Protein AF-A0A0V1N074-F1 (afdb_monomer_lite)

Radius of gyration: 39.68 Å; chains: 1; bounding box: 100×102×137 Å

InterPro domains:
  IPR000182 GNAT domain [PF13302] (579-728)
  IPR000182 GNAT domain [PS51186] (598-787)
  IPR001433 Oxidoreductase FAD/NAD(P)-binding [PF00175] (403-513)
  IPR001709 Flavoprotein pyridine nucleotide cytochrome reductase [PR00371] (205-215)
  IPR001709 Flavoprotein pyridine nucleotide cytochrome reductase [PR00371] (328-335)
  IPR001709 Flavoprotein pyridine nucleotide cytochrome reductase [PR00371] (362-371)
  IPR001709 Flavoprotein pyridine nucleotide cytochrome reductase [PR00371] (402-421)
  IPR001709 Flavoprotein pyridine nucleotide cytochrome reductase [PR00371] (431-440)
  IPR001709 Flavoprotein pyridine nucleotide cytochrome reductase [PR00371] (444-455)
  IPR001709 Flavoprotein pyridine nucleotide cytochrome reductase [PR00371] (475-491)
  IPR001709 Flavoprotein pyridine nucleotide cytochrome reductase [PR00371] (498-506)
  IPR003097 Sulfite reductase [NADPH] flavoprotein alpha-component-like, FAD-binding [PF00667] (204-367)
  IPR008254 Flavodoxin/nitric oxide synthase [PF00258] (118-158)
  IPR009581 FAM20, C-terminal [PF06702] (984-1200)
  IPR016181 Acyl-CoA N-acyltransferase [SSF55729] (575-729)
  IPR017927 FAD-binding domain, ferredoxin reductase-type [PS51384] (132-394)
  IPR017938 Riboflavin synthase-like beta-barrel [SSF63380] (202-391)
  IPR023173 NADPH-cytochrome p450 reductase, FAD-binding, alpha-helical domain superfamily [G3DSA:1.20.990.10] (215-326)
  IPR029039 Flavoprotein-like superfamily [G3DSA:3.40.50.360] (60-117)
  IPR029039 Flavoprotein-like superfamily [G3DSA:3.40.50.360] (118-186)

Secondary structure (DSSP, 8-state):
------------S--HHHHHHHHHHHHHHHHHHHHHHHHTTS----------PPPP-------TT-HHHHHHHTT--EEEE---SSSHHHHHHHHHHHHHGGGT--EEEE-TTTSS-----B-TTSTTTTHHHHHHHHHHHHTT---SS-----BTTSS--------------S--EEE-SS--SSS---S-GGGHHHHHSPPPP-TT-EEEEPPPPPHHHHHHHHHHHT--TT--EEETTB--GGGTB--SSPPPHHHHHHHGGGBSSHHHHHHHHTTTSSSHHHHHHHIIIIIITT--HHHHHHHSTTB---HHHHHHTSPBPPPEEEEB-S-TTT-TT---B-----EEE-TTSPEEE-HHHHHHHH----TTSPPPP--EEEEP-S----SSTTS-EEEE--GGGGHHHHHHHHHHHHHHHTT-----EEEEEEES-TTTS-TTHHHHHHHHHTTSSSEEEEEESSSSSS---HHHHHHTTHHHHHHHHHTT-EEEEEEETTTHHHHHHHHHHHHHHHHHT--HHHHHHHHHHHHHTT-EEEEEE--S---SSSTTHHHHGGGGGT-EEE-SSEEEE---GGGHHHHHHHTT-HHHHHHHT-----HHHHHHHHHHHHH-SSEEEEEEEEHHHHHHTTS-HHHHEEEEEEEEEEPPPTTS----EEEEEEE---GGGTTSSHHHHHHHHHHHHHHHHH---EEEEEEETT-HHHHHHHHTTT-EEEEEETTTTEEEEEEE--HHHHHHHHHHHT-EEE----------------STTSSS------S---HHHHHHHHH-S---HHHHHHHHGGGGGS-HHHHTSS-S-S---BHHHHHHHHT-------SHHHHHHTT-BSS-S-S-HHHHHHHHHHHHHSPEEEEEE-SSSSS--EEEEETTS-EEEEEE-SS-TTPPPPTTS-GGGSPP-HHHHHHHHHHHHHTT---SPPEEEEEEEIIIIIGGG-TTSTTTGGG-EE-TT--EEE----SSS-STTS-EE-SSSEEEEEEEEPPPPTTTS-EEEEE-TTPPP--TT-PPPGGGT-TTHHHHTGGGBTTTTEESHHHHHHHHHHHHHHHT-----EEEEE---TT----PPP---GGGTTS-SS---GGGGHHHHHH--B-HHHHHHHHHHHHSSS-HHHHHHHHHTTSTT-S-S-HHHHHHHHHHHHHHHHHHHHHHHTTTT-GGGTB-S-EE--SPPBPHHHHHTS---

Structure (mmCIF, N/CA/C/O backbone):
data_AF-A0A0V1N074-F1
#
_entry.id   AF-A0A0V1N074-F1
#
loop_
_atom_site.group_PDB
_atom_site.id
_atom_site.type_symbol
_atom_site.label_atom_id
_atom_site.label_alt_id
_atom_site.label_comp_id
_atom_site.label_asym_id
_atom_site.label_entity_id
_atom_site.label_seq_id
_atom_site.pdbx_PDB_ins_code
_atom_site.Cartn_x
_atom_site.Cartn_y
_atom_site.Cartn_z
_atom_site.occupancy
_atom_site.B_iso_or_equiv
_atom_site.auth_seq_id
_atom_site.auth_comp_id
_atom_site.auth_asym_id
_atom_site.auth_atom_id
_atom_site.pdbx_PDB_model_num
ATOM 1 N N . MET A 1 1 ? -41.138 -54.468 -87.799 1.00 34.66 1 MET A N 1
ATOM 2 C CA . MET A 1 1 ? -40.265 -53.453 -88.426 1.00 34.66 1 MET A CA 1
ATOM 3 C C . MET A 1 1 ? -39.697 -52.618 -87.294 1.00 34.66 1 MET A C 1
ATOM 5 O O . MET A 1 1 ? -40.287 -51.609 -86.942 1.00 34.66 1 MET A O 1
ATOM 9 N N . ASP A 1 2 ? -38.758 -53.135 -86.502 1.00 33.47 2 ASP A N 1
ATOM 10 C CA . ASP A 1 2 ? -37.412 -53.635 -86.871 1.00 33.47 2 ASP A CA 1
ATOM 11 C C . ASP A 1 2 ? -36.536 -52.453 -87.357 1.00 33.47 2 ASP A C 1
ATOM 13 O O . ASP A 1 2 ? -36.987 -51.703 -88.219 1.00 33.47 2 ASP A O 1
ATOM 17 N N . GLU A 1 3 ? -35.312 -52.213 -86.870 1.00 33.69 3 GLU A N 1
ATOM 18 C CA . GLU A 1 3 ? -34.558 -52.890 -85.798 1.00 33.69 3 GLU A CA 1
ATOM 19 C C . GLU A 1 3 ? -33.350 -52.039 -85.311 1.00 33.69 3 GLU A C 1
ATOM 21 O O . GLU A 1 3 ? -32.980 -51.066 -85.954 1.00 33.69 3 GLU A O 1
ATOM 26 N N . GLN A 1 4 ? -32.742 -52.461 -84.191 1.00 32.06 4 GLN A N 1
ATOM 27 C CA . GLN A 1 4 ? -31.307 -52.391 -83.819 1.00 32.06 4 GLN A CA 1
ATOM 28 C C . GLN A 1 4 ? -30.425 -51.110 -83.939 1.00 32.06 4 GLN A C 1
ATOM 30 O O . GLN A 1 4 ? -30.186 -50.568 -85.008 1.00 32.06 4 GLN A O 1
ATOM 35 N N . LEU A 1 5 ? -29.722 -50.859 -82.816 1.00 32.62 5 LEU A N 1
ATOM 36 C CA . LEU A 1 5 ? -28.295 -50.477 -82.662 1.00 32.62 5 LEU A CA 1
ATOM 37 C C . LEU A 1 5 ? -27.757 -49.110 -83.156 1.00 32.62 5 LEU A C 1
ATOM 39 O O . LEU A 1 5 ? -27.856 -48.728 -84.314 1.00 32.62 5 LEU A O 1
ATOM 43 N N . GLY A 1 6 ? -27.004 -48.449 -82.262 1.00 28.28 6 GLY A N 1
ATOM 44 C CA . GLY A 1 6 ? -26.146 -47.290 -82.552 1.00 28.28 6 GLY A CA 1
ATOM 45 C C . GLY A 1 6 ? -25.706 -46.574 -81.268 1.00 28.28 6 GLY A C 1
ATOM 46 O O . GLY A 1 6 ? -26.503 -45.877 -80.650 1.00 28.28 6 GLY A O 1
ATOM 47 N N . SER A 1 7 ? -24.463 -46.775 -80.819 1.00 31.36 7 SER A N 1
ATOM 48 C CA . SER A 1 7 ? -23.971 -46.286 -79.518 1.00 31.36 7 SER A CA 1
ATOM 49 C C . SER A 1 7 ? -23.154 -44.993 -79.604 1.00 31.36 7 SER A C 1
ATOM 51 O O . SER A 1 7 ? -22.224 -44.935 -80.405 1.00 31.36 7 SER A O 1
ATOM 53 N N . GLY A 1 8 ? -23.377 -44.066 -78.662 1.00 33.53 8 GLY A N 1
ATOM 54 C CA . GLY A 1 8 ? -22.357 -43.102 -78.220 1.00 33.53 8 GLY A CA 1
ATOM 55 C C . GLY A 1 8 ? -22.717 -41.617 -78.324 1.00 33.53 8 GLY A C 1
ATOM 56 O O . GLY A 1 8 ? -22.348 -40.981 -79.300 1.00 33.53 8 GLY A O 1
ATOM 57 N N . ASP A 1 9 ? -23.367 -41.063 -77.294 1.00 32.06 9 ASP A N 1
ATOM 58 C CA . ASP A 1 9 ? -22.773 -39.991 -76.466 1.00 32.06 9 ASP A CA 1
ATOM 59 C C . ASP A 1 9 ? -23.677 -39.624 -75.271 1.00 32.06 9 ASP A C 1
ATOM 61 O O . ASP A 1 9 ? -24.904 -39.616 -75.372 1.00 32.06 9 ASP A O 1
ATOM 65 N N . ALA A 1 10 ? -23.080 -39.311 -74.117 1.00 34.59 10 ALA A N 1
ATOM 66 C CA . ALA A 1 10 ? -23.804 -38.997 -72.876 1.00 34.59 10 ALA A CA 1
ATOM 67 C C . ALA A 1 10 ? -24.138 -37.492 -72.760 1.00 34.59 10 ALA A C 1
ATOM 69 O O . ALA A 1 10 ? -23.641 -36.785 -71.883 1.00 34.59 10 ALA A O 1
ATOM 70 N N . GLY A 1 11 ? -24.962 -36.987 -73.681 1.00 36.47 11 GLY A N 1
ATOM 71 C CA . GLY A 1 11 ? -25.263 -35.557 -73.810 1.00 36.47 11 GLY A CA 1
ATOM 72 C C . GLY A 1 11 ? -26.235 -34.973 -72.768 1.00 36.47 11 GLY A C 1
ATOM 73 O O . GLY A 1 11 ? -27.409 -35.320 -72.748 1.00 36.47 11 GLY A O 1
ATOM 74 N N . SER A 1 12 ? -25.748 -34.000 -71.987 1.00 49.81 12 SER A N 1
ATOM 75 C CA . SER A 1 12 ? -26.472 -32.819 -71.457 1.00 49.81 12 SER A CA 1
ATOM 76 C C . SER A 1 12 ? -27.931 -32.987 -70.969 1.00 49.81 12 SER A C 1
ATOM 78 O O . SER A 1 12 ? -28.882 -32.699 -71.694 1.00 49.81 12 SER A O 1
ATOM 80 N N . TRP A 1 13 ? -28.112 -33.261 -69.672 1.00 52.38 13 TRP A N 1
ATOM 81 C CA . TRP A 1 13 ? -29.416 -33.275 -68.973 1.00 52.38 13 TRP A CA 1
ATOM 82 C C . TRP A 1 13 ? -29.992 -31.878 -68.616 1.00 52.38 13 TRP A C 1
ATOM 84 O O . TRP A 1 13 ? -30.624 -31.712 -67.576 1.00 52.38 13 TRP A O 1
ATOM 94 N N . LEU A 1 14 ? -29.774 -30.856 -69.452 1.00 56.47 14 LEU A N 1
ATOM 95 C CA . LEU A 1 14 ? -30.288 -29.491 -69.243 1.00 56.47 14 LEU A CA 1
ATOM 96 C C . LEU A 1 14 ? -30.788 -28.888 -70.563 1.00 56.47 14 LEU A C 1
ATOM 98 O O . LEU A 1 14 ? -30.033 -28.806 -71.535 1.00 56.47 14 LEU A O 1
ATOM 102 N N . SER A 1 15 ? -32.051 -28.455 -70.596 1.00 67.44 15 SER A N 1
ATOM 103 C CA . SER A 1 15 ? -32.661 -27.785 -71.751 1.00 67.44 15 SER A CA 1
ATOM 104 C C . SER A 1 15 ? -32.259 -26.308 -71.840 1.00 67.44 15 SER A C 1
ATOM 106 O O . SER A 1 15 ? -31.728 -25.730 -70.894 1.00 67.44 15 SER A O 1
ATOM 108 N N . LEU A 1 16 ? -32.570 -25.650 -72.962 1.00 61.56 16 LEU A N 1
ATOM 109 C CA . LEU A 1 16 ? -32.366 -24.201 -73.117 1.00 61.56 16 LEU A CA 1
ATOM 110 C C . LEU A 1 16 ? -33.117 -23.359 -72.069 1.00 61.56 16 LEU A C 1
ATOM 112 O O . LEU A 1 16 ? -32.658 -22.269 -71.736 1.00 61.56 16 LEU A O 1
ATOM 116 N N . VAL A 1 17 ? -34.236 -23.860 -71.532 1.00 67.38 17 VAL A N 1
ATOM 117 C CA . VAL A 1 17 ? -34.970 -23.194 -70.444 1.00 67.38 17 VAL A CA 1
ATOM 118 C C . VAL A 1 17 ? -34.253 -23.407 -69.113 1.00 67.38 17 VAL A C 1
ATOM 120 O O . VAL A 1 17 ? -34.098 -22.451 -68.361 1.00 67.38 17 VAL A O 1
ATOM 123 N N . ASP A 1 18 ? -33.727 -24.607 -68.854 1.00 66.00 18 ASP A N 1
ATOM 124 C CA . ASP A 1 18 ? -32.938 -24.878 -67.645 1.00 66.00 18 ASP A CA 1
ATOM 125 C C . ASP A 1 18 ? -31.633 -24.075 -67.646 1.00 66.00 18 ASP A C 1
ATOM 127 O O . ASP A 1 18 ? -31.260 -23.519 -66.620 1.00 66.00 18 ASP A O 1
ATOM 131 N N . TRP A 1 19 ? -30.980 -23.912 -68.801 1.00 68.94 19 TRP A N 1
ATOM 132 C CA . TRP A 1 19 ? -29.843 -23.001 -68.965 1.00 68.94 19 TRP A CA 1
ATOM 133 C C . TRP A 1 19 ? -30.219 -21.527 -68.762 1.00 68.94 19 TRP A C 1
ATOM 135 O O . TRP A 1 19 ? -29.393 -20.763 -68.268 1.00 68.94 19 TRP A O 1
ATOM 145 N N . PHE A 1 20 ? -31.455 -21.119 -69.066 1.00 74.94 20 PHE A N 1
ATOM 146 C CA . PHE A 1 20 ? -31.949 -19.776 -68.742 1.00 74.94 20 PHE A CA 1
ATOM 147 C C . PHE A 1 20 ? -32.271 -19.609 -67.251 1.00 74.94 20 PHE A C 1
ATOM 149 O O . PHE A 1 20 ? -31.959 -18.567 -66.684 1.00 74.94 20 PHE A O 1
ATOM 156 N N . VAL A 1 21 ? -32.843 -20.622 -66.593 1.00 75.50 21 VAL A N 1
ATOM 157 C CA . VAL A 1 21 ? -33.147 -20.600 -65.151 1.00 75.50 21 VAL A CA 1
ATOM 158 C C . VAL A 1 21 ? -31.870 -20.702 -64.316 1.00 75.50 21 VAL A C 1
ATOM 160 O O . VAL A 1 21 ? -31.706 -19.942 -63.367 1.00 75.50 21 VAL A O 1
ATOM 163 N N . LEU A 1 22 ? -30.927 -21.566 -64.697 1.00 74.19 22 LEU A N 1
ATOM 164 C CA . LEU A 1 22 ? -29.594 -21.641 -64.098 1.00 74.19 22 LEU A CA 1
ATOM 165 C C . LEU A 1 22 ? -28.762 -20.404 -64.435 1.00 74.19 22 LEU A C 1
ATOM 167 O O . LEU A 1 22 ? -28.061 -19.912 -63.564 1.00 74.19 22 LEU A O 1
ATOM 171 N N . GLY A 1 23 ? -28.864 -19.855 -65.648 1.00 77.62 23 GLY A N 1
ATOM 172 C CA . GLY A 1 23 ? -28.194 -18.611 -66.032 1.00 77.62 23 GLY A CA 1
ATOM 173 C C . GLY A 1 23 ? -28.718 -17.399 -65.259 1.00 77.62 23 GLY A C 1
ATOM 174 O O . GLY A 1 23 ? -27.929 -16.614 -64.743 1.00 77.62 23 GLY A O 1
ATOM 175 N N . PHE A 1 24 ? -30.038 -17.274 -65.100 1.00 81.19 24 PHE A N 1
ATOM 176 C CA . PHE A 1 24 ? -30.661 -16.224 -64.292 1.00 81.19 24 PHE A CA 1
ATOM 177 C C . PHE A 1 24 ? -30.415 -16.438 -62.794 1.00 81.19 24 PHE A C 1
ATOM 179 O O . PHE A 1 24 ? -30.088 -15.490 -62.091 1.00 81.19 24 PHE A O 1
ATOM 186 N N . GLY A 1 25 ? -30.477 -17.680 -62.307 1.00 80.31 25 GLY A N 1
ATOM 187 C CA . GLY A 1 25 ? -30.117 -18.040 -60.935 1.00 80.31 25 GLY A CA 1
ATOM 188 C C . GLY A 1 25 ? -28.644 -17.762 -60.626 1.00 80.31 25 GLY A C 1
ATOM 189 O O . GLY A 1 25 ? -28.340 -17.219 -59.569 1.00 80.31 25 GLY A O 1
ATOM 190 N N . LEU A 1 26 ? -27.737 -18.038 -61.569 1.00 78.19 26 LEU A N 1
ATOM 191 C CA . LEU A 1 26 ? -26.322 -17.684 -61.477 1.00 78.19 26 LEU A CA 1
ATOM 192 C C . LEU A 1 26 ? -26.124 -16.169 -61.564 1.00 78.19 26 LEU A C 1
ATOM 194 O O . LEU A 1 26 ? -25.280 -15.655 -60.848 1.00 78.19 26 LEU A O 1
ATOM 198 N N . LEU A 1 27 ? -26.897 -15.435 -62.371 1.00 79.31 27 LEU A N 1
ATOM 199 C CA . LEU A 1 27 ? -26.848 -13.968 -62.419 1.00 79.31 27 LEU A CA 1
ATOM 200 C C . LEU A 1 27 ? -27.386 -13.321 -61.138 1.00 79.31 27 LEU A C 1
ATOM 202 O O . LEU A 1 27 ? -26.789 -12.360 -60.671 1.00 79.31 27 LEU A O 1
ATOM 206 N N . VAL A 1 28 ? -28.447 -13.856 -60.528 1.00 80.00 28 VAL A N 1
ATOM 207 C CA . VAL A 1 28 ? -28.957 -13.405 -59.221 1.00 80.00 28 VAL A CA 1
ATOM 208 C C . VAL A 1 28 ? -27.977 -13.774 -58.106 1.00 80.00 28 VAL A C 1
ATOM 210 O O . VAL A 1 28 ? -27.678 -12.935 -57.261 1.00 80.00 28 VAL A O 1
ATOM 213 N N . ALA A 1 29 ? -27.403 -14.980 -58.130 1.00 75.62 29 ALA A N 1
ATOM 214 C CA . ALA A 1 29 ? -26.364 -15.386 -57.186 1.00 75.62 29 ALA A CA 1
ATOM 215 C C . ALA A 1 29 ? -25.086 -14.550 -57.351 1.00 75.62 29 ALA A C 1
ATOM 217 O O . ALA A 1 29 ? -24.522 -14.119 -56.353 1.00 75.62 29 ALA A O 1
ATOM 218 N N . LEU A 1 30 ? -24.653 -14.263 -58.583 1.00 76.06 30 LEU A N 1
ATOM 219 C CA . LEU A 1 30 ? -23.518 -13.386 -58.876 1.00 76.06 30 LEU A CA 1
ATOM 220 C C . LEU A 1 30 ? -23.817 -11.936 -58.515 1.00 76.06 30 LEU A C 1
ATOM 222 O O . LEU A 1 30 ? -22.913 -11.285 -58.015 1.00 76.06 30 LEU A O 1
ATOM 226 N N . ALA A 1 31 ? -25.042 -11.438 -58.711 1.00 75.00 31 ALA A N 1
ATOM 227 C CA . ALA A 1 31 ? -25.451 -10.101 -58.285 1.00 75.00 31 ALA A CA 1
ATOM 228 C C . ALA A 1 31 ? -25.451 -9.985 -56.756 1.00 75.00 31 ALA A C 1
ATOM 230 O O . ALA A 1 31 ? -24.865 -9.046 -56.232 1.00 75.00 31 ALA A O 1
ATOM 231 N N . TYR A 1 32 ? -25.993 -10.975 -56.041 1.00 72.69 32 TYR A N 1
ATOM 232 C CA . TYR A 1 32 ? -25.916 -11.069 -54.580 1.00 72.69 32 TYR A CA 1
ATOM 233 C C . TYR A 1 32 ? -24.459 -11.167 -54.092 1.00 72.69 32 TYR A C 1
ATOM 235 O O . TYR A 1 32 ? -24.053 -10.467 -53.166 1.00 72.69 32 TYR A O 1
ATOM 243 N N . PHE A 1 33 ? -23.622 -11.962 -54.768 1.00 62.69 33 PHE A N 1
ATOM 244 C CA . PHE A 1 33 ? -22.196 -12.065 -54.451 1.00 62.69 33 PHE A CA 1
ATOM 245 C C . PHE A 1 33 ? -21.421 -10.787 -54.809 1.00 62.69 33 PHE A C 1
ATOM 247 O O . PHE A 1 33 ? -20.456 -10.467 -54.124 1.00 62.69 33 PHE A O 1
ATOM 254 N N . TRP A 1 34 ? -21.815 -10.038 -55.845 1.00 59.84 34 TRP A N 1
ATOM 255 C CA . TRP A 1 34 ? -21.232 -8.733 -56.185 1.00 59.84 34 TRP A CA 1
ATOM 256 C C . TRP A 1 34 ? -21.679 -7.646 -55.217 1.00 59.84 34 TRP A C 1
ATOM 258 O O . TRP A 1 34 ? -20.846 -6.838 -54.830 1.00 59.84 34 TRP A O 1
ATOM 268 N N . GLN A 1 35 ? -22.943 -7.652 -54.792 1.00 55.94 35 GLN A N 1
ATOM 269 C CA . GLN A 1 35 ? -23.488 -6.724 -53.806 1.00 55.94 35 GLN A CA 1
ATOM 270 C C . GLN A 1 35 ? -22.765 -6.905 -52.467 1.00 55.94 35 GLN A C 1
ATOM 272 O O . GLN A 1 35 ? -22.090 -5.977 -52.025 1.00 55.94 35 GLN A O 1
ATOM 277 N N . ASN A 1 36 ? -22.715 -8.132 -51.932 1.00 49.12 36 ASN A N 1
ATOM 278 C CA . ASN A 1 36 ? -21.932 -8.441 -50.730 1.00 49.12 36 ASN A CA 1
ATOM 279 C C . ASN A 1 36 ? -20.427 -8.132 -50.908 1.00 49.12 36 ASN A C 1
ATOM 281 O O . ASN A 1 36 ? -19.750 -7.749 -49.956 1.00 49.12 36 ASN A O 1
ATOM 285 N N . LYS A 1 37 ? -19.870 -8.266 -52.123 1.00 44.09 37 LYS A N 1
ATOM 286 C CA . LYS A 1 37 ? -18.449 -7.977 -52.414 1.00 44.09 37 LYS A CA 1
ATOM 287 C C . LYS A 1 37 ? -18.148 -6.490 -52.666 1.00 44.09 37 LYS A C 1
ATOM 289 O O . LYS A 1 37 ? -16.979 -6.109 -52.597 1.00 44.09 37 LYS A O 1
ATOM 294 N N . PHE A 1 38 ? -19.164 -5.660 -52.912 1.00 39.91 38 PHE A N 1
ATOM 295 C CA . PHE A 1 38 ? -19.061 -4.197 -52.960 1.00 39.91 38 PHE A CA 1
ATOM 296 C C . PHE A 1 38 ? -19.374 -3.545 -51.610 1.00 39.91 38 PHE A C 1
ATOM 298 O O . PHE A 1 38 ? -18.696 -2.586 -51.250 1.00 39.91 38 PHE A O 1
ATOM 305 N N . GLU A 1 39 ? -20.287 -4.108 -50.816 1.00 37.22 39 GLU A N 1
ATOM 306 C CA . GLU A 1 39 ? -20.437 -3.760 -49.394 1.00 37.22 39 GLU A CA 1
ATOM 307 C C . GLU A 1 39 ? -19.159 -4.132 -48.614 1.00 37.22 39 GLU A C 1
ATOM 309 O O . GLU A 1 39 ? -18.654 -3.335 -47.831 1.00 37.22 39 GLU A O 1
ATOM 314 N N . SER A 1 40 ? -18.504 -5.247 -48.963 1.00 38.41 40 SER A N 1
ATOM 315 C CA . SER A 1 40 ? -17.144 -5.587 -48.506 1.00 38.41 40 SER A CA 1
ATOM 316 C C . SER A 1 40 ? -16.029 -4.642 -49.015 1.00 38.41 40 SER A C 1
ATOM 318 O O . SER A 1 40 ? -14.859 -4.880 -48.695 1.00 38.41 40 SER A O 1
ATOM 320 N N . ARG A 1 41 ? -16.319 -3.625 -49.845 1.00 38.25 41 ARG A N 1
ATOM 321 C CA . ARG A 1 41 ? -15.310 -2.729 -50.449 1.00 38.25 41 ARG A CA 1
ATOM 322 C C . ARG A 1 41 ? -15.769 -1.271 -50.595 1.00 38.25 41 ARG A C 1
ATOM 324 O O . ARG A 1 41 ? -15.722 -0.698 -51.686 1.00 38.25 41 ARG A O 1
ATOM 331 N N . ARG A 1 42 ? -16.047 -0.619 -49.465 1.00 27.58 42 ARG A N 1
ATOM 332 C CA . ARG A 1 42 ? -15.844 0.833 -49.318 1.00 27.58 42 ARG A CA 1
ATOM 333 C C . ARG A 1 42 ? -14.901 1.145 -48.149 1.00 27.58 42 ARG A C 1
ATOM 335 O O . ARG A 1 42 ? -14.753 0.349 -47.231 1.00 27.58 42 ARG A O 1
ATOM 342 N N . SER A 1 43 ? -14.187 2.264 -48.281 1.00 30.64 43 SER A N 1
ATOM 343 C CA . SER A 1 43 ? -13.496 2.986 -47.196 1.00 30.64 43 SER A CA 1
ATOM 344 C C . SER A 1 43 ? -12.545 2.220 -46.250 1.00 30.64 43 SER A C 1
ATOM 346 O O . SER A 1 43 ? -12.342 2.662 -45.124 1.00 30.64 43 SER A O 1
ATOM 348 N N . GLN A 1 44 ? -11.787 1.210 -46.710 1.00 30.75 44 GLN A N 1
ATOM 349 C CA . GLN A 1 44 ? -10.499 0.906 -46.048 1.00 30.75 44 GLN A CA 1
ATOM 350 C C . GLN A 1 44 ? -9.423 1.929 -46.466 1.00 30.75 44 GLN A C 1
ATOM 352 O O . GLN A 1 44 ? -8.443 1.608 -47.141 1.00 30.75 44 GLN A O 1
ATOM 357 N N . ILE A 1 45 ? -9.633 3.193 -46.085 1.00 27.39 45 ILE A N 1
ATOM 358 C CA . ILE A 1 45 ? -8.607 4.236 -46.154 1.00 27.39 45 ILE A CA 1
ATOM 359 C C . ILE A 1 45 ? -7.700 4.047 -44.939 1.00 27.39 45 ILE A C 1
ATOM 361 O O . ILE A 1 45 ? -8.030 4.452 -43.828 1.00 27.39 45 ILE A O 1
ATOM 365 N N . CYS A 1 46 ? -6.538 3.431 -45.149 1.00 24.03 46 CYS A N 1
ATOM 366 C CA . CYS A 1 46 ? -5.494 3.407 -44.133 1.00 24.03 46 CYS A CA 1
ATOM 367 C C . CYS A 1 46 ? -4.943 4.827 -43.941 1.00 24.03 46 CYS A C 1
ATOM 369 O O . CYS A 1 46 ? -4.097 5.276 -44.719 1.00 24.03 46 CYS A O 1
ATOM 371 N N . VAL A 1 47 ? -5.389 5.524 -42.891 1.00 24.75 47 VAL A N 1
ATOM 372 C CA . VAL A 1 47 ? -4.753 6.763 -42.425 1.00 24.75 47 VAL A CA 1
ATOM 373 C C . VAL A 1 47 ? -3.378 6.406 -41.858 1.00 24.75 47 VAL A C 1
ATOM 375 O O . VAL A 1 47 ? -3.213 6.061 -40.691 1.00 24.75 47 VAL A O 1
ATOM 378 N N . SER A 1 48 ? -2.372 6.440 -42.729 1.00 22.05 48 SER A N 1
ATOM 379 C CA . SER A 1 48 ? -0.974 6.300 -42.338 1.00 22.05 48 SER A CA 1
ATOM 380 C C . SER A 1 48 ? -0.528 7.581 -41.637 1.00 22.05 48 SER A C 1
ATOM 382 O O . SER A 1 48 ? -0.232 8.586 -42.286 1.00 22.05 48 SER A O 1
ATOM 384 N N . PHE A 1 49 ? -0.454 7.538 -40.307 1.00 24.78 49 PHE A N 1
ATOM 385 C CA . PHE A 1 49 ? 0.195 8.583 -39.522 1.00 24.78 49 PHE A CA 1
ATOM 386 C C . PHE A 1 49 ? 1.704 8.582 -39.796 1.00 24.78 49 PHE A C 1
ATOM 388 O O . PHE A 1 49 ? 2.487 7.927 -39.110 1.00 24.78 49 PHE A O 1
ATOM 395 N N . LYS A 1 50 ? 2.129 9.348 -40.806 1.00 23.28 50 LYS A N 1
ATOM 396 C CA . LYS A 1 50 ? 3.509 9.833 -40.878 1.00 23.28 50 LYS A CA 1
ATOM 397 C C . LYS A 1 50 ? 3.680 10.947 -39.842 1.00 23.28 50 LYS A C 1
ATOM 399 O O . LYS A 1 50 ? 3.046 11.990 -40.011 1.00 23.28 50 LYS A O 1
ATOM 404 N N . PRO A 1 51 ? 4.557 10.808 -38.832 1.00 24.39 51 PRO A N 1
ATOM 405 C CA . PRO A 1 51 ? 4.994 11.968 -38.071 1.00 24.39 51 PRO A CA 1
ATOM 406 C C . PRO A 1 51 ? 5.754 12.909 -39.016 1.00 24.39 51 PRO A C 1
ATOM 408 O O . PRO A 1 51 ? 6.783 12.539 -39.586 1.00 24.39 51 PRO A O 1
ATOM 411 N N . ILE A 1 52 ? 5.243 14.128 -39.207 1.00 26.28 52 ILE A N 1
ATOM 412 C CA . ILE A 1 52 ? 6.016 15.195 -39.848 1.00 26.28 52 ILE A CA 1
ATOM 413 C C . ILE A 1 52 ? 7.065 15.643 -38.836 1.00 26.28 52 ILE A C 1
ATOM 415 O O . ILE A 1 52 ? 6.727 16.147 -37.772 1.00 26.28 52 ILE A O 1
ATOM 419 N N . ILE A 1 53 ? 8.331 15.429 -39.182 1.00 27.92 53 ILE A N 1
ATOM 420 C CA . ILE A 1 53 ? 9.505 15.745 -38.367 1.00 27.92 53 ILE A CA 1
ATOM 421 C C . ILE A 1 53 ? 9.654 17.275 -38.246 1.00 27.92 53 ILE A C 1
ATOM 423 O O . ILE A 1 53 ? 9.948 17.922 -39.257 1.00 27.92 53 ILE A O 1
ATOM 427 N N . PRO A 1 54 ? 9.544 17.877 -37.044 1.00 25.31 54 PRO A N 1
ATOM 428 C CA . PRO A 1 54 ? 10.257 19.114 -36.740 1.00 25.31 54 PRO A CA 1
ATOM 429 C C . PRO A 1 54 ? 11.757 18.785 -36.716 1.00 25.31 54 PRO A C 1
ATOM 431 O O . PRO A 1 54 ? 12.137 17.712 -36.251 1.00 25.31 54 PRO A O 1
ATOM 434 N N . ALA A 1 55 ? 12.606 19.662 -37.256 1.00 23.31 55 ALA A N 1
ATOM 435 C CA . ALA A 1 55 ? 14.008 19.338 -37.541 1.00 23.31 55 ALA A CA 1
ATOM 436 C C . ALA A 1 55 ? 14.797 18.781 -36.331 1.00 23.31 55 ALA A C 1
ATOM 438 O O . ALA A 1 55 ? 14.553 19.140 -35.182 1.00 23.31 55 ALA A O 1
ATOM 439 N N . GLN A 1 56 ? 15.759 17.899 -36.622 1.00 33.84 56 GLN A N 1
ATOM 440 C CA . GLN A 1 56 ? 16.527 17.121 -35.645 1.00 33.84 56 GLN A CA 1
ATOM 441 C C . GLN A 1 56 ? 17.267 17.972 -34.595 1.00 33.84 56 GLN A C 1
ATOM 443 O O . GLN A 1 56 ? 18.097 18.799 -34.964 1.00 33.84 56 GLN A O 1
ATOM 448 N N . THR A 1 57 ? 17.131 17.614 -33.312 1.00 25.95 57 THR A N 1
ATOM 449 C CA . THR A 1 57 ? 18.207 17.743 -32.305 1.00 25.95 57 THR A CA 1
ATOM 450 C C . THR A 1 57 ? 18.121 16.627 -31.258 1.00 25.95 57 THR A C 1
ATOM 452 O O . THR A 1 57 ? 17.189 16.625 -30.459 1.00 25.95 57 THR A O 1
ATOM 455 N N . SER A 1 58 ? 19.144 15.757 -31.233 1.00 27.98 58 SER A N 1
ATOM 456 C CA . SER A 1 58 ? 19.533 14.794 -30.170 1.00 27.98 58 SER A CA 1
ATOM 457 C C . SER A 1 58 ? 18.511 13.737 -29.689 1.00 27.98 58 SER A C 1
ATOM 459 O O . SER A 1 58 ? 17.406 14.052 -29.265 1.00 27.98 58 SER A O 1
ATOM 461 N N . ASN A 1 59 ? 18.931 12.464 -29.681 1.00 32.16 59 ASN A N 1
ATOM 462 C CA . ASN A 1 59 ? 18.101 11.305 -29.318 1.00 32.16 59 ASN A CA 1
ATOM 463 C C . ASN A 1 59 ? 18.144 10.951 -27.819 1.00 32.16 59 ASN A C 1
ATOM 465 O O . ASN A 1 59 ? 19.170 11.107 -27.163 1.00 32.16 59 ASN A O 1
ATOM 469 N N . GLY A 1 60 ? 17.065 10.330 -27.334 1.00 29.98 60 GLY A N 1
ATOM 470 C CA . GLY A 1 60 ? 17.014 9.543 -26.098 1.00 29.98 60 GLY A CA 1
ATOM 471 C C . GLY A 1 60 ? 15.710 8.740 -26.043 1.00 29.98 60 GLY A C 1
ATOM 472 O O . GLY A 1 60 ? 14.647 9.289 -26.324 1.00 29.98 60 GLY A O 1
ATOM 473 N N . THR A 1 61 ? 15.769 7.441 -25.746 1.00 32.44 61 THR A N 1
ATOM 474 C CA . THR A 1 61 ? 14.592 6.548 -25.732 1.00 32.44 61 THR A CA 1
ATOM 475 C C . THR A 1 61 ? 13.757 6.720 -24.460 1.00 32.44 61 THR A C 1
ATOM 477 O O . THR A 1 61 ? 14.311 6.806 -23.366 1.00 32.44 61 THR A O 1
ATOM 480 N N . LEU A 1 62 ? 12.425 6.758 -24.589 1.00 34.84 62 LEU A N 1
ATOM 481 C CA . LEU A 1 62 ? 11.500 7.027 -23.479 1.00 34.84 62 LEU A CA 1
ATOM 482 C C . LEU A 1 62 ? 10.703 5.790 -23.042 1.00 34.84 62 LEU A C 1
ATOM 484 O O . LEU A 1 62 ? 10.214 5.020 -23.862 1.00 34.84 62 LEU A O 1
ATOM 488 N N . ASP A 1 63 ? 10.562 5.639 -21.725 1.00 37.53 63 ASP A N 1
ATOM 489 C CA . ASP A 1 63 ? 9.916 4.510 -21.048 1.00 37.53 63 ASP A CA 1
ATOM 490 C C . ASP A 1 63 ? 8.382 4.654 -21.003 1.00 37.53 63 ASP A C 1
ATOM 492 O O . ASP A 1 63 ? 7.859 5.649 -20.509 1.00 37.53 63 ASP A O 1
ATOM 496 N N . THR A 1 64 ? 7.625 3.677 -21.505 1.00 40.78 64 THR A N 1
ATOM 497 C CA . THR A 1 64 ? 6.175 3.839 -21.746 1.00 40.78 64 THR A CA 1
ATOM 498 C C . THR A 1 64 ? 5.292 3.773 -20.495 1.00 40.78 64 THR A C 1
ATOM 500 O O . THR A 1 64 ? 4.155 4.241 -20.543 1.00 40.78 64 THR A O 1
ATOM 503 N N . HIS A 1 65 ? 5.798 3.250 -19.371 1.00 45.06 65 HIS A N 1
ATOM 504 C CA . HIS A 1 65 ? 5.076 3.209 -18.090 1.00 45.06 65 HIS A CA 1
ATOM 505 C C . HIS A 1 65 ? 5.489 4.303 -17.092 1.00 45.06 65 HIS A C 1
ATOM 507 O O . HIS A 1 65 ? 4.866 4.432 -16.042 1.00 45.06 65 HIS A O 1
ATOM 513 N N . SER A 1 66 ? 6.484 5.138 -17.400 1.00 52.81 66 SER A N 1
ATOM 514 C CA . SER A 1 66 ? 6.818 6.280 -16.548 1.00 52.81 66 SER A CA 1
ATOM 515 C C . SER A 1 66 ? 5.947 7.489 -16.894 1.00 52.81 66 SER A C 1
ATOM 517 O O . SER A 1 66 ? 6.009 8.016 -18.007 1.00 52.81 66 SER A O 1
ATOM 519 N N . PHE A 1 67 ? 5.191 8.017 -15.924 1.00 61.41 67 PHE A N 1
ATOM 520 C CA . PHE A 1 67 ? 4.465 9.279 -16.116 1.00 61.41 67 PHE A CA 1
ATOM 521 C C . PHE A 1 67 ? 5.418 10.438 -16.461 1.00 61.41 67 PHE A C 1
ATOM 523 O O . PHE A 1 67 ? 5.064 11.304 -17.255 1.00 61.41 67 PHE A O 1
ATOM 530 N N . VAL A 1 68 ? 6.657 10.422 -15.949 1.00 59.25 68 VAL A N 1
ATOM 531 C CA . VAL A 1 68 ? 7.705 11.409 -16.274 1.00 59.25 68 VAL A CA 1
ATOM 532 C C . VAL A 1 68 ? 8.135 11.298 -17.741 1.00 59.25 68 VAL A C 1
ATOM 534 O O . VAL A 1 68 ? 8.460 12.302 -18.373 1.00 59.25 68 VAL A O 1
ATOM 537 N N . ALA A 1 69 ? 8.106 10.099 -18.320 1.00 61.69 69 ALA A N 1
ATOM 538 C CA . ALA A 1 69 ? 8.365 9.896 -19.741 1.00 61.69 69 ALA A CA 1
ATOM 539 C C . ALA A 1 69 ? 7.146 10.254 -20.612 1.00 61.69 69 ALA A C 1
ATOM 541 O O . ALA A 1 69 ? 7.325 10.935 -21.620 1.00 61.69 69 ALA A O 1
ATOM 542 N N . LYS A 1 70 ? 5.915 9.924 -20.184 1.00 62.22 70 LYS A N 1
ATOM 543 C CA . LYS A 1 70 ? 4.654 10.414 -20.791 1.00 62.22 70 LYS A CA 1
ATOM 544 C C . LYS A 1 70 ? 4.633 11.951 -20.828 1.00 62.22 70 LYS A C 1
ATOM 546 O O . LYS A 1 70 ? 4.315 12.541 -21.857 1.00 62.22 70 LYS A O 1
ATOM 551 N N . MET A 1 71 ? 5.080 12.600 -19.747 1.00 66.75 71 MET A N 1
ATOM 552 C CA . MET A 1 71 ? 5.305 14.046 -19.674 1.00 66.75 71 MET A CA 1
ATOM 553 C C . MET A 1 71 ? 6.368 14.519 -20.672 1.00 66.75 71 MET A C 1
ATOM 555 O O . MET A 1 71 ? 6.056 15.358 -21.512 1.00 66.75 71 MET A O 1
ATOM 559 N N . LYS A 1 72 ? 7.598 13.981 -20.623 1.00 70.25 72 LYS A N 1
ATOM 560 C CA . LYS A 1 72 ? 8.697 14.378 -21.526 1.00 70.25 72 LYS A CA 1
ATOM 561 C C . LYS A 1 72 ? 8.315 14.229 -23.007 1.00 70.25 72 LYS A C 1
ATOM 563 O O . LYS A 1 72 ? 8.543 15.158 -23.776 1.00 70.25 72 LYS A O 1
ATOM 568 N N . ALA A 1 73 ? 7.684 13.116 -23.390 1.00 69.75 73 ALA A N 1
ATOM 569 C CA . ALA A 1 73 ? 7.215 12.861 -24.755 1.00 69.75 73 ALA A CA 1
ATOM 570 C C . ALA A 1 73 ? 6.130 13.859 -25.201 1.00 69.75 73 ALA A C 1
ATOM 572 O O . ALA A 1 73 ? 6.195 14.387 -26.307 1.00 69.75 73 ALA A O 1
ATOM 573 N N . ALA A 1 74 ? 5.173 14.182 -24.324 1.00 64.81 74 ALA A N 1
ATOM 574 C CA . ALA A 1 74 ? 4.145 15.194 -24.578 1.00 64.81 74 ALA A CA 1
ATOM 575 C C . ALA A 1 74 ? 4.614 16.646 -24.309 1.00 64.81 74 ALA A C 1
ATOM 577 O O . ALA A 1 74 ? 3.794 17.570 -24.272 1.00 64.81 74 ALA A O 1
ATOM 578 N N . GLY A 1 75 ? 5.918 16.870 -24.088 1.00 70.50 75 GLY A N 1
ATOM 579 C CA . GLY A 1 75 ? 6.504 18.187 -23.816 1.00 70.50 75 GLY A CA 1
ATOM 580 C C . GLY A 1 75 ? 5.977 18.873 -22.548 1.00 70.50 75 GLY A C 1
ATOM 581 O O . GLY A 1 75 ? 5.963 20.104 -22.488 1.00 70.50 75 GLY A O 1
ATOM 582 N N . LYS A 1 76 ? 5.496 18.101 -21.568 1.00 76.62 76 LYS A N 1
ATOM 583 C CA . LYS A 1 76 ? 4.914 18.564 -20.301 1.00 76.62 76 LYS A CA 1
ATOM 584 C C . LYS A 1 76 ? 5.981 18.661 -19.203 1.00 76.62 76 LYS A C 1
ATOM 586 O O . LYS A 1 76 ? 6.869 17.817 -19.121 1.00 76.62 76 LYS A O 1
ATOM 591 N N . ASN A 1 77 ? 5.867 19.662 -18.331 1.00 74.00 77 ASN A N 1
ATOM 592 C CA . ASN A 1 77 ? 6.744 19.893 -17.176 1.00 74.00 77 ASN A CA 1
ATOM 593 C C . ASN A 1 77 ? 6.007 19.903 -15.820 1.00 74.00 77 ASN A C 1
ATOM 595 O O . ASN A 1 77 ? 6.646 20.090 -14.790 1.00 74.00 77 ASN A O 1
ATOM 599 N N . MET A 1 78 ? 4.693 19.657 -15.803 1.00 75.56 78 MET A N 1
ATOM 600 C CA . MET A 1 78 ? 3.878 19.513 -14.589 1.00 75.56 78 MET A CA 1
ATOM 601 C C . MET A 1 78 ? 2.896 18.334 -14.731 1.00 75.56 78 MET A C 1
ATOM 603 O O . MET A 1 78 ? 2.468 18.009 -15.838 1.00 75.56 78 MET A O 1
ATOM 607 N N . VAL A 1 79 ? 2.538 17.691 -13.618 1.00 76.50 79 VAL A N 1
ATOM 608 C CA . VAL A 1 79 ? 1.534 16.614 -13.549 1.00 76.50 79 VAL A CA 1
ATOM 609 C C . VAL A 1 79 ? 0.631 16.817 -12.335 1.00 76.50 79 VAL A C 1
ATOM 611 O O . VAL A 1 79 ? 1.084 17.341 -11.317 1.00 76.50 79 VAL A O 1
ATOM 614 N N . VAL A 1 80 ? -0.636 16.415 -12.441 1.00 76.69 80 VAL A N 1
ATOM 615 C CA . VAL A 1 80 ? -1.607 16.464 -11.341 1.00 76.69 80 VAL A CA 1
ATOM 616 C C . VAL A 1 80 ? -2.306 15.110 -11.208 1.00 76.69 80 VAL A C 1
ATOM 618 O O . VAL A 1 80 ? -3.002 14.674 -12.122 1.00 76.69 80 VAL A O 1
ATOM 621 N N . PHE A 1 81 ? -2.114 14.439 -10.072 1.00 76.06 81 PHE A N 1
ATOM 622 C CA . PHE A 1 81 ? -2.721 13.136 -9.785 1.00 76.06 81 PHE A CA 1
ATOM 623 C C . PHE A 1 81 ? -4.021 13.276 -8.987 1.00 76.06 81 PHE A C 1
ATOM 625 O O . PHE A 1 81 ? -4.105 14.120 -8.091 1.00 76.06 81 PHE A O 1
ATOM 632 N N . TYR A 1 82 ? -5.006 12.416 -9.254 1.00 70.56 82 TYR A N 1
ATOM 633 C CA . TYR A 1 82 ? -6.289 12.401 -8.544 1.00 70.56 82 TYR A CA 1
ATOM 634 C C . TYR A 1 82 ? -6.595 11.044 -7.903 1.00 70.56 82 TYR A C 1
ATOM 636 O O . TYR A 1 82 ? -6.551 10.028 -8.564 1.00 70.56 82 TYR A O 1
ATOM 644 N N . GLY A 1 83 ? -6.977 11.009 -6.623 1.00 68.00 83 GLY A N 1
ATOM 645 C CA . GLY A 1 83 ? -7.612 9.825 -6.029 1.00 68.00 83 GLY A CA 1
ATOM 646 C C . GLY A 1 83 ? -9.103 10.080 -5.834 1.00 68.00 83 GLY A C 1
ATOM 647 O O . GLY A 1 83 ? -9.471 10.982 -5.075 1.00 68.00 83 GLY A O 1
ATOM 648 N N . SER A 1 84 ? -9.982 9.333 -6.511 1.00 58.62 84 SER A N 1
ATOM 649 C CA . SER A 1 84 ? -11.432 9.567 -6.443 1.00 58.62 84 SER A CA 1
ATOM 650 C C . SER A 1 84 ? -12.281 8.301 -6.403 1.00 58.62 84 SER A C 1
ATOM 652 O O . SER A 1 84 ? -12.042 7.355 -7.132 1.00 58.62 84 SER A O 1
ATOM 654 N N . GLN A 1 85 ? -13.336 8.328 -5.580 1.00 57.06 85 GLN A N 1
ATOM 655 C CA . GLN A 1 85 ? -14.426 7.335 -5.611 1.00 57.06 85 GLN A CA 1
ATOM 656 C C . GLN A 1 85 ? -15.696 7.874 -6.298 1.00 57.06 85 GLN A C 1
ATOM 658 O O . GLN A 1 85 ? -16.646 7.121 -6.493 1.00 57.06 85 GLN A O 1
ATOM 663 N N . THR A 1 86 ? -15.743 9.180 -6.598 1.00 50.09 86 THR A N 1
ATOM 664 C CA . THR A 1 86 ? -16.935 9.897 -7.091 1.00 50.09 86 THR A CA 1
ATOM 665 C C . THR A 1 86 ? -16.605 11.047 -8.065 1.00 50.09 86 THR A C 1
ATOM 667 O O . THR A 1 86 ? -17.397 11.973 -8.218 1.00 50.09 86 THR A O 1
ATOM 670 N N . GLY A 1 87 ? -15.426 11.040 -8.697 1.00 52.41 87 GLY A N 1
ATOM 671 C CA . GLY A 1 87 ? -15.001 12.040 -9.698 1.00 52.41 87 GLY A CA 1
ATOM 672 C C . GLY A 1 87 ? -14.713 13.465 -9.187 1.00 52.41 87 GLY A C 1
ATOM 673 O O . GLY A 1 87 ? -14.261 14.325 -9.941 1.00 52.41 87 GLY A O 1
ATOM 674 N N . THR A 1 88 ? -14.922 13.766 -7.900 1.00 60.47 88 THR A N 1
ATOM 675 C CA . THR A 1 88 ? -14.678 15.118 -7.353 1.00 60.47 88 THR A CA 1
ATOM 676 C C . THR A 1 88 ? -13.205 15.544 -7.421 1.00 60.47 88 THR A C 1
ATOM 678 O O . THR A 1 88 ? -12.932 16.730 -7.609 1.00 60.47 88 THR A O 1
ATOM 681 N N . ALA A 1 89 ? -12.270 14.597 -7.273 1.00 63.72 89 ALA A N 1
ATOM 682 C CA . ALA A 1 89 ? -10.822 14.844 -7.330 1.00 63.72 89 ALA A CA 1
ATOM 683 C C . ALA A 1 89 ? -10.284 14.891 -8.768 1.00 63.72 89 ALA A C 1
ATOM 685 O O . ALA A 1 89 ? -9.364 15.650 -9.053 1.00 63.72 89 ALA A O 1
ATOM 686 N N . GLU A 1 90 ? -10.880 14.080 -9.642 1.00 67.19 90 GLU A N 1
ATOM 687 C CA . GLU A 1 90 ? -10.581 13.936 -11.070 1.00 67.19 90 GLU A CA 1
ATOM 688 C C . GLU A 1 90 ? -10.688 15.294 -11.780 1.00 67.19 90 GLU A C 1
ATOM 690 O O . GLU A 1 90 ? -9.672 15.854 -12.190 1.00 67.19 90 GLU A O 1
ATOM 695 N N . ASP A 1 91 ? -11.876 15.914 -11.784 1.00 59.41 91 ASP A N 1
ATOM 696 C CA . ASP A 1 91 ? -12.083 17.257 -12.360 1.00 59.41 91 ASP A CA 1
ATOM 697 C C . ASP A 1 91 ? -11.157 18.325 -11.742 1.00 59.41 91 ASP A C 1
ATOM 699 O O . ASP A 1 91 ? -10.674 19.204 -12.454 1.00 59.41 91 ASP A O 1
ATOM 703 N N . LEU A 1 92 ? -10.845 18.247 -10.441 1.00 64.25 92 LEU A N 1
ATOM 704 C CA . LEU A 1 92 ? -9.926 19.205 -9.817 1.00 64.25 92 LEU A CA 1
ATOM 705 C C . LEU A 1 92 ? -8.501 19.087 -10.389 1.00 64.25 92 LEU A C 1
ATOM 707 O O . LEU A 1 92 ? -7.835 20.108 -10.573 1.00 64.25 92 LEU A O 1
ATOM 711 N N . ALA A 1 93 ? -8.045 17.872 -10.704 1.00 71.06 93 ALA A N 1
ATOM 712 C CA . ALA A 1 93 ? -6.740 17.646 -11.315 1.00 71.06 93 ALA A CA 1
ATOM 713 C C . ALA A 1 93 ? -6.688 18.116 -12.779 1.00 71.06 93 ALA A C 1
ATOM 715 O O . ALA A 1 93 ? -5.743 18.818 -13.149 1.00 71.06 93 ALA A O 1
ATOM 716 N N . PHE A 1 94 ? -7.718 17.819 -13.583 1.00 68.81 94 PHE A N 1
ATOM 717 C CA . PHE A 1 94 ? -7.826 18.318 -14.963 1.00 68.81 94 PHE A CA 1
ATOM 718 C C . PHE A 1 94 ? -7.849 19.855 -15.016 1.00 68.81 94 PHE A C 1
ATOM 720 O O . PHE A 1 94 ? -7.092 20.461 -15.777 1.00 68.81 94 PHE A O 1
ATOM 727 N N . ARG A 1 95 ? -8.613 20.513 -14.131 1.00 64.75 95 ARG A N 1
ATOM 728 C CA . ARG A 1 95 ? -8.614 21.983 -14.000 1.00 64.75 95 ARG A CA 1
ATOM 729 C C . ARG A 1 95 ? -7.223 22.554 -13.722 1.00 64.75 95 ARG A C 1
ATOM 731 O O . ARG A 1 95 ? -6.796 23.481 -14.407 1.00 64.75 95 ARG A O 1
ATOM 738 N N . LEU A 1 96 ? -6.503 21.986 -12.752 1.00 65.06 96 LEU A N 1
ATOM 739 C CA . LEU A 1 96 ? -5.146 22.424 -12.406 1.00 65.06 96 LEU A CA 1
ATOM 740 C C . LEU A 1 96 ? -4.150 22.205 -13.551 1.00 65.06 96 LEU A C 1
ATOM 742 O O . LEU A 1 96 ? -3.255 23.028 -13.745 1.00 65.06 96 LEU A O 1
ATOM 746 N N . ALA A 1 97 ? -4.325 21.141 -14.339 1.00 72.56 97 ALA A N 1
ATOM 747 C CA . ALA A 1 97 ? -3.536 20.927 -15.545 1.00 72.56 97 ALA A CA 1
ATOM 748 C C . ALA A 1 97 ? -3.853 21.960 -16.649 1.00 72.56 97 ALA A C 1
ATOM 750 O O . ALA A 1 97 ? -2.937 22.411 -17.341 1.00 72.56 97 ALA A O 1
ATOM 751 N N . LYS A 1 98 ? -5.114 22.393 -16.791 1.00 64.81 98 LYS A N 1
ATOM 752 C CA . LYS A 1 98 ? -5.509 23.439 -17.751 1.00 64.81 98 LYS A CA 1
ATOM 753 C C . LYS A 1 98 ? -4.961 24.817 -17.363 1.00 64.81 98 LYS A C 1
ATOM 755 O O . LYS A 1 98 ? -4.343 25.486 -18.192 1.00 64.81 98 LYS A O 1
ATOM 760 N N . ASP A 1 99 ? -5.137 25.233 -16.108 1.00 61.25 99 ASP A N 1
ATOM 761 C CA . ASP A 1 99 ? -4.734 26.572 -15.652 1.00 61.25 99 ASP A CA 1
ATOM 762 C C . ASP A 1 99 ? -3.203 26.763 -15.646 1.00 61.25 99 ASP A C 1
ATOM 764 O O . ASP A 1 99 ? -2.721 27.857 -15.952 1.00 61.25 99 ASP A O 1
ATOM 768 N N . ALA A 1 100 ? -2.421 25.698 -15.420 1.00 65.19 100 ALA A N 1
ATOM 769 C CA . ALA A 1 100 ? -0.956 25.720 -15.512 1.00 65.19 100 ALA A CA 1
ATOM 770 C C . ALA A 1 100 ? -0.433 26.278 -16.854 1.00 65.19 100 ALA A C 1
ATOM 772 O O . ALA A 1 100 ? 0.567 27.004 -16.879 1.00 65.19 100 ALA A O 1
ATOM 773 N N . VAL A 1 101 ? -1.142 26.014 -17.962 1.00 66.06 101 VAL A N 1
ATOM 774 C CA . VAL A 1 101 ? -0.743 26.438 -19.317 1.00 66.06 101 VAL A CA 1
ATOM 775 C C . VAL A 1 101 ? -0.658 27.962 -19.433 1.00 66.06 101 VAL A C 1
ATOM 777 O O . VAL A 1 101 ? 0.224 28.474 -20.125 1.00 66.06 101 VAL A O 1
ATOM 780 N N . ARG A 1 102 ? -1.494 28.705 -18.692 1.00 52.91 102 ARG A N 1
ATOM 781 C CA . ARG A 1 102 ? -1.477 30.181 -18.671 1.00 52.91 102 ARG A CA 1
ATOM 782 C C . ARG A 1 102 ? -0.239 30.765 -17.979 1.00 52.91 102 ARG A C 1
ATOM 784 O O . ARG A 1 102 ? 0.121 31.905 -18.250 1.00 52.91 102 ARG A O 1
ATOM 791 N N . TYR A 1 103 ? 0.445 29.976 -17.151 1.00 55.56 103 TYR A N 1
ATOM 792 C CA . TYR A 1 103 ? 1.722 30.325 -16.516 1.00 55.56 103 TYR A CA 1
ATOM 793 C C . TYR A 1 103 ? 2.946 29.886 -17.338 1.00 55.56 103 TYR A C 1
ATOM 795 O O . TYR A 1 103 ? 4.072 29.924 -16.846 1.00 55.56 103 TYR A O 1
ATOM 803 N N . GLY A 1 104 ? 2.745 29.413 -18.574 1.00 59.88 104 GLY A N 1
ATOM 804 C CA . GLY A 1 104 ? 3.803 28.808 -19.388 1.00 59.88 104 GLY A CA 1
ATOM 805 C C . GLY A 1 104 ? 4.194 27.388 -18.953 1.00 59.88 104 GLY A C 1
ATOM 806 O O . GLY A 1 104 ? 5.133 26.819 -19.510 1.00 59.88 104 GLY A O 1
ATOM 807 N N . MET A 1 105 ? 3.481 26.791 -17.990 1.00 67.69 105 MET A N 1
ATOM 808 C CA . MET A 1 105 ? 3.709 25.420 -17.530 1.00 67.69 105 MET A CA 1
ATOM 809 C C . MET A 1 105 ? 2.807 24.451 -18.299 1.00 67.69 105 MET A C 1
ATOM 811 O O . MET A 1 105 ? 1.584 24.511 -18.235 1.00 67.69 105 MET A O 1
ATOM 815 N N . LYS A 1 106 ? 3.400 23.521 -19.040 1.00 73.38 106 LYS A N 1
ATOM 816 C CA . LYS A 1 106 ? 2.659 22.522 -19.814 1.00 73.38 106 LYS A CA 1
ATOM 817 C C . LYS A 1 106 ? 2.339 21.341 -18.899 1.00 73.38 106 LYS A C 1
ATOM 819 O O . LYS A 1 106 ? 3.239 20.570 -18.580 1.00 73.38 106 LYS A O 1
ATOM 824 N N . ALA A 1 107 ? 1.082 21.177 -18.494 1.00 76.19 107 ALA A N 1
ATOM 825 C CA . ALA A 1 107 ? 0.685 20.131 -17.547 1.00 76.19 107 ALA A CA 1
ATOM 826 C C . ALA A 1 107 ? -0.156 18.992 -18.162 1.00 76.19 107 ALA A C 1
ATOM 828 O O . ALA A 1 107 ? -0.572 19.058 -19.324 1.00 76.19 107 ALA A O 1
ATOM 829 N N . ILE A 1 108 ? -0.372 17.935 -17.376 1.00 75.31 108 ILE A N 1
ATOM 830 C CA . ILE A 1 108 ? -1.229 16.772 -17.662 1.00 75.31 108 ILE A CA 1
ATOM 831 C C . ILE A 1 108 ? -1.879 16.276 -16.356 1.00 75.31 108 ILE A C 1
ATOM 833 O O . ILE A 1 108 ? -1.247 16.351 -15.301 1.00 75.31 108 ILE A O 1
ATOM 837 N N . ALA A 1 109 ? -3.114 15.773 -16.410 1.00 75.31 109 ALA A N 1
ATOM 838 C CA . ALA A 1 109 ? -3.757 15.075 -15.292 1.00 75.31 109 ALA A CA 1
ATOM 839 C C . ALA A 1 109 ? -3.731 13.553 -15.523 1.00 75.31 109 ALA A C 1
ATOM 841 O O . ALA A 1 109 ? -3.825 13.114 -16.669 1.00 75.31 109 ALA A O 1
ATOM 842 N N . LEU A 1 110 ? -3.558 12.756 -14.464 1.00 67.75 110 LEU A N 1
ATOM 843 C CA . LEU A 1 110 ? -3.427 11.291 -14.538 1.00 67.75 110 LEU A CA 1
ATOM 844 C C . LEU A 1 110 ? -4.037 10.603 -13.308 1.00 67.75 110 LEU A C 1
ATOM 846 O O . LEU A 1 110 ? -3.959 11.138 -12.199 1.00 67.75 110 LEU A O 1
ATOM 850 N N . ASP A 1 111 ? -4.568 9.393 -13.493 1.00 62.38 111 ASP A N 1
ATOM 851 C CA . ASP A 1 111 ? -4.958 8.529 -12.377 1.00 62.38 111 ASP A CA 1
ATOM 852 C C . ASP A 1 111 ? -3.717 7.777 -11.831 1.00 62.38 111 ASP A C 1
ATOM 854 O O . ASP A 1 111 ? -2.997 7.132 -12.600 1.00 62.38 111 ASP A O 1
ATOM 858 N N . PRO A 1 112 ? -3.413 7.859 -10.524 1.00 57.53 112 PRO A N 1
ATOM 859 C CA . PRO A 1 112 ? -2.350 7.097 -9.881 1.00 57.53 112 PRO A CA 1
ATOM 860 C C . PRO A 1 112 ? -2.668 5.600 -9.667 1.00 57.53 112 PRO A C 1
ATOM 862 O O . PRO A 1 112 ? -1.799 4.884 -9.179 1.00 57.53 112 PRO A O 1
ATOM 865 N N . GLU A 1 113 ? -3.860 5.099 -10.012 1.00 46.50 113 GLU A N 1
ATOM 866 C CA . GLU A 1 113 ? -4.144 3.655 -10.140 1.00 46.50 113 GLU A CA 1
ATOM 867 C C . GLU A 1 113 ? -3.684 3.098 -11.510 1.00 46.50 113 GLU A C 1
ATOM 869 O O . GLU A 1 113 ? -3.418 1.903 -11.629 1.00 46.50 113 GLU A O 1
ATOM 874 N N . GLU A 1 114 ? -3.472 3.954 -12.524 1.00 45.31 114 GLU A N 1
ATOM 875 C CA . GLU A 1 114 ? -2.721 3.588 -13.744 1.00 45.31 114 GLU A CA 1
ATOM 876 C C . GLU A 1 114 ? -1.191 3.640 -13.533 1.00 45.31 114 GLU A C 1
ATOM 878 O O . GLU A 1 114 ? -0.438 2.976 -14.252 1.00 45.31 114 GLU A O 1
ATOM 883 N N . TYR A 1 115 ? -0.727 4.446 -12.566 1.00 46.00 115 TYR A N 1
ATOM 884 C CA . TYR A 1 115 ? 0.688 4.732 -12.292 1.00 46.00 115 TYR A CA 1
ATOM 885 C C . TYR A 1 115 ? 0.918 4.998 -10.781 1.00 46.00 115 TYR A C 1
ATOM 887 O O . TYR A 1 115 ? 0.840 6.145 -10.338 1.00 46.00 115 TYR A O 1
ATOM 895 N N . ASP A 1 116 ? 1.201 3.947 -9.998 1.00 32.00 116 ASP A N 1
ATOM 896 C CA . ASP A 1 116 ? 1.335 3.972 -8.522 1.00 32.00 116 ASP A CA 1
ATOM 897 C C . ASP A 1 116 ? 2.187 5.148 -7.954 1.00 32.00 116 ASP A C 1
ATOM 899 O O . ASP A 1 116 ? 3.269 5.419 -8.486 1.00 32.00 116 ASP A O 1
ATOM 903 N N . PRO A 1 117 ? 1.917 5.673 -6.730 1.00 36.34 117 PRO A N 1
ATOM 904 C CA . PRO A 1 117 ? 0.618 6.021 -6.109 1.00 36.34 117 PRO A CA 1
ATOM 905 C C . PRO A 1 117 ? 0.671 7.378 -5.317 1.00 36.34 117 PRO A C 1
ATOM 907 O O . PRO A 1 117 ? 1.750 7.917 -5.093 1.00 36.34 117 PRO A O 1
ATOM 910 N N . VAL A 1 118 ? -0.341 8.005 -4.682 1.00 31.77 118 VAL A N 1
ATOM 911 C CA . VAL A 1 118 ? -1.814 8.212 -4.790 1.00 31.77 118 VAL A CA 1
ATOM 912 C C . VAL A 1 118 ? -2.118 9.487 -3.940 1.00 31.77 118 VAL A C 1
ATOM 914 O O . VAL A 1 118 ? -1.528 9.652 -2.868 1.00 31.77 118 VAL A O 1
ATOM 917 N N . PHE A 1 119 ? -3.038 10.381 -4.347 1.00 27.55 119 PHE A N 1
ATOM 918 C CA . PHE A 1 119 ? -3.489 11.570 -3.567 1.00 27.55 119 PHE A CA 1
ATOM 919 C C . PHE A 1 119 ? -4.910 11.396 -2.983 1.00 27.55 119 PHE A C 1
ATOM 921 O O . PHE A 1 119 ? -5.624 10.485 -3.390 1.00 27.55 119 PHE A O 1
ATOM 928 N N . GLY A 1 120 ? -5.349 12.230 -2.023 1.00 29.88 120 GLY A N 1
ATOM 929 C CA . GLY A 1 120 ? -6.626 12.012 -1.321 1.00 29.88 120 GLY A CA 1
ATOM 930 C C . GLY A 1 120 ? -7.352 13.242 -0.758 1.00 29.88 120 GLY A C 1
ATOM 931 O O . GLY A 1 120 ? -6.775 14.309 -0.574 1.00 29.88 120 GLY A O 1
ATOM 932 N N . LEU A 1 121 ? -8.640 13.043 -0.455 1.00 30.44 121 LEU A N 1
ATOM 933 C CA . LEU A 1 121 ? -9.614 14.014 0.077 1.00 30.44 121 LEU A CA 1
ATOM 934 C C . LEU A 1 121 ? -10.451 13.375 1.211 1.00 30.44 121 LEU A C 1
ATOM 936 O O . LEU A 1 121 ? -10.332 12.174 1.466 1.00 30.44 121 LEU A O 1
ATOM 940 N N . GLY A 1 122 ? -11.315 14.140 1.894 1.00 34.44 122 GLY A N 1
ATOM 941 C CA . GLY A 1 122 ? -12.230 13.598 2.910 1.00 34.44 122 GLY A CA 1
ATOM 942 C C . GLY A 1 122 ? -13.224 14.601 3.517 1.00 34.44 122 GLY A C 1
ATOM 943 O O . GLY A 1 122 ? -13.223 15.786 3.199 1.00 34.44 122 GLY A O 1
ATOM 944 N N . ASN A 1 123 ? -14.083 14.108 4.413 1.00 32.22 123 ASN A N 1
ATOM 945 C CA . ASN A 1 123 ? -15.249 14.818 4.961 1.00 32.22 123 ASN A CA 1
ATOM 946 C C . ASN A 1 123 ? -15.253 14.745 6.504 1.00 32.22 123 ASN A C 1
ATOM 948 O O . ASN A 1 123 ? -14.950 13.684 7.052 1.00 32.22 123 ASN A O 1
ATOM 952 N N . LYS A 1 124 ? -15.546 15.854 7.205 1.00 34.09 124 LYS A N 1
ATOM 953 C CA . LYS A 1 124 ? -15.538 15.928 8.684 1.00 34.09 124 LYS A CA 1
ATOM 954 C C . LYS A 1 124 ? -16.625 15.118 9.392 1.00 34.09 124 LYS A C 1
ATOM 956 O O . LYS A 1 124 ? -16.493 14.871 10.583 1.00 34.09 124 LYS A O 1
ATOM 961 N N . THR A 1 125 ? -17.675 14.693 8.692 1.00 31.73 125 THR A N 1
ATOM 962 C CA . THR A 1 125 ? -18.722 13.820 9.265 1.00 31.73 125 THR A CA 1
ATOM 963 C C . THR A 1 125 ? -18.269 12.367 9.463 1.00 31.73 125 THR A C 1
ATOM 965 O O . THR A 1 125 ? -19.035 11.557 9.975 1.00 31.73 125 THR A O 1
ATOM 968 N N . TYR A 1 126 ? -17.023 12.042 9.098 1.00 39.09 126 TYR A N 1
ATOM 969 C CA . TYR A 1 126 ? -16.388 10.750 9.340 1.00 39.09 126 TYR A CA 1
ATOM 970 C C . TYR A 1 126 ? -15.199 10.919 10.290 1.00 39.09 126 TYR A C 1
ATOM 972 O O . TYR A 1 126 ? -14.412 11.858 10.169 1.00 39.09 126 TYR A O 1
ATOM 980 N N . GLU A 1 127 ? -15.036 9.941 11.177 1.00 39.75 127 GLU A N 1
ATOM 981 C CA . GLU A 1 127 ? -14.034 9.862 12.250 1.00 39.75 127 GLU A CA 1
ATOM 982 C C . GLU A 1 127 ? -12.576 10.090 11.793 1.00 39.75 127 GLU A C 1
ATOM 984 O O . GLU A 1 127 ? -11.714 10.493 12.568 1.00 39.75 127 GLU A O 1
ATOM 989 N N . HIS A 1 128 ? -12.272 9.846 10.516 1.00 49.75 128 HIS A N 1
ATOM 990 C CA . HIS A 1 128 ? -10.923 9.931 9.949 1.00 49.75 128 HIS A CA 1
ATOM 991 C C . HIS A 1 128 ? -10.807 11.070 8.915 1.00 49.75 128 HIS A C 1
ATOM 993 O O . HIS A 1 128 ? -10.413 10.871 7.760 1.00 49.75 128 HIS A O 1
ATOM 999 N N . PHE A 1 129 ? -11.173 12.293 9.319 1.00 45.25 129 PHE A N 1
ATOM 1000 C CA . PHE A 1 129 ? -11.258 13.456 8.427 1.00 45.25 129 PHE A CA 1
ATOM 1001 C C . PHE A 1 129 ? -9.989 13.695 7.589 1.00 45.25 129 PHE A C 1
ATOM 1003 O O . PHE A 1 129 ? -8.913 13.987 8.124 1.00 45.25 129 PHE A O 1
ATOM 1010 N N . ASN A 1 130 ? -10.148 13.678 6.260 1.00 50.59 130 ASN A N 1
ATOM 1011 C CA . ASN A 1 130 ? -9.091 13.943 5.274 1.00 50.59 130 ASN A CA 1
ATOM 1012 C C . ASN A 1 130 ? -7.848 13.041 5.426 1.00 50.59 130 ASN A C 1
ATOM 1014 O O . ASN A 1 130 ? -6.748 13.429 5.031 1.00 50.59 130 ASN A O 1
ATOM 1018 N N . ALA A 1 131 ? -8.012 11.840 5.999 1.00 56.91 131 ALA A N 1
ATOM 1019 C CA . ALA A 1 131 ? -6.904 10.946 6.331 1.00 56.91 131 ALA A CA 1
ATOM 1020 C C . ALA A 1 131 ? -5.970 10.680 5.145 1.00 56.91 131 ALA A C 1
ATOM 1022 O O . ALA A 1 131 ? -4.763 10.821 5.310 1.00 56.91 131 ALA A O 1
ATOM 1023 N N . MET A 1 132 ? -6.498 10.390 3.947 1.00 59.41 132 MET A N 1
ATOM 1024 C CA . MET A 1 132 ? -5.644 10.101 2.790 1.00 59.41 132 MET A CA 1
ATOM 1025 C C . MET A 1 132 ? -4.905 11.342 2.266 1.00 59.41 132 MET A C 1
ATOM 1027 O O . MET A 1 132 ? -3.719 11.251 1.986 1.00 59.41 132 MET A O 1
ATOM 1031 N N . GLY A 1 133 ? -5.537 12.521 2.217 1.00 56.19 133 GLY A N 1
ATOM 1032 C CA . GLY A 1 133 ? -4.851 13.761 1.817 1.00 56.19 133 GLY A CA 1
ATOM 1033 C C . GLY A 1 133 ? -3.745 14.168 2.797 1.00 56.19 133 GLY A C 1
ATOM 1034 O O . GLY A 1 133 ? -2.620 14.463 2.392 1.00 56.19 133 GLY A O 1
ATOM 1035 N N . LYS A 1 134 ? -4.038 14.096 4.105 1.00 59.06 134 LYS A N 1
ATOM 1036 C CA . LYS A 1 134 ? -3.063 14.307 5.190 1.00 59.06 134 LYS A CA 1
ATOM 1037 C C . LYS A 1 134 ? -1.939 13.267 5.161 1.00 59.06 134 LYS A C 1
ATOM 1039 O O . LYS A 1 134 ? -0.792 13.615 5.425 1.00 59.06 134 LYS A O 1
ATOM 1044 N N . TYR A 1 135 ? -2.256 12.005 4.864 1.00 65.12 135 TYR A N 1
ATOM 1045 C CA . TYR A 1 135 ? -1.280 10.927 4.721 1.00 65.12 135 TYR A CA 1
ATOM 1046 C C . TYR A 1 135 ? -0.371 11.198 3.524 1.00 65.12 135 TYR A C 1
ATOM 1048 O O . TYR A 1 135 ? 0.832 11.313 3.730 1.00 65.12 135 TYR A O 1
ATOM 1056 N N . THR A 1 136 ? -0.916 11.393 2.317 1.00 58.53 136 THR A N 1
ATOM 1057 C CA . THR A 1 136 ? -0.132 11.656 1.100 1.00 58.53 136 THR A CA 1
ATOM 1058 C C . THR A 1 136 ? 0.803 12.845 1.280 1.00 58.53 136 THR A C 1
ATOM 1060 O O . THR A 1 136 ? 2.000 12.700 1.070 1.00 58.53 136 THR A O 1
ATOM 1063 N N . ASP A 1 137 ? 0.307 14.000 1.727 1.00 54.97 137 ASP A N 1
ATOM 1064 C CA . ASP A 1 137 ? 1.141 15.191 1.940 1.00 54.97 137 ASP A CA 1
ATOM 1065 C C . ASP A 1 137 ? 2.236 14.970 3.001 1.00 54.97 137 ASP A C 1
ATOM 1067 O O . ASP A 1 137 ? 3.376 15.406 2.826 1.00 54.97 137 ASP A O 1
ATOM 1071 N N . LYS A 1 138 ? 1.930 14.224 4.071 1.00 59.31 138 LYS A N 1
ATOM 1072 C CA . LYS A 1 138 ? 2.909 13.844 5.098 1.00 59.31 138 LYS A CA 1
ATOM 1073 C C . LYS A 1 138 ? 3.938 12.833 4.580 1.00 59.31 138 LYS A C 1
ATOM 1075 O O . LYS A 1 138 ? 5.086 12.915 5.007 1.00 59.31 138 LYS A O 1
ATOM 1080 N N . GLN A 1 139 ? 3.573 11.915 3.679 1.00 59.66 139 GLN A N 1
ATOM 1081 C CA . GLN A 1 139 ? 4.529 10.988 3.063 1.00 59.66 139 GLN A CA 1
ATOM 1082 C C . GLN A 1 139 ? 5.365 11.669 1.975 1.00 59.66 139 GLN A C 1
ATOM 1084 O O . GLN A 1 139 ? 6.579 11.541 2.017 1.00 59.66 139 GLN A O 1
ATOM 1089 N N . LEU A 1 140 ? 4.778 12.466 1.077 1.00 50.50 140 LEU A N 1
ATOM 1090 C CA . LEU A 1 140 ? 5.522 13.213 0.054 1.00 50.50 140 LEU A CA 1
ATOM 1091 C C . LEU A 1 140 ? 6.549 14.165 0.688 1.00 50.50 140 LEU A C 1
ATOM 1093 O O . LEU A 1 140 ? 7.709 14.173 0.279 1.00 50.50 140 LEU A O 1
ATOM 1097 N N . ALA A 1 141 ? 6.169 14.892 1.745 1.00 50.00 141 ALA A N 1
ATOM 1098 C CA . ALA A 1 141 ? 7.105 15.733 2.492 1.00 50.00 141 ALA A CA 1
ATOM 1099 C C . ALA A 1 141 ? 8.205 14.917 3.207 1.00 50.00 141 ALA A C 1
ATOM 1101 O O . ALA A 1 141 ? 9.354 15.352 3.250 1.00 50.00 141 ALA A O 1
ATOM 1102 N N . LYS A 1 142 ? 7.891 13.719 3.729 1.00 49.72 142 LYS A N 1
ATOM 1103 C CA . LYS A 1 142 ? 8.892 12.775 4.272 1.00 49.72 142 LYS A CA 1
ATOM 1104 C C . LYS A 1 142 ? 9.817 12.195 3.195 1.00 49.72 142 LYS A C 1
ATOM 1106 O O . LYS A 1 142 ? 10.980 11.942 3.477 1.00 49.72 142 LYS A O 1
ATOM 1111 N N . MET A 1 143 ? 9.311 12.005 1.979 1.00 46.03 143 MET A N 1
ATOM 1112 C CA . MET A 1 143 ? 10.042 11.533 0.797 1.00 46.03 143 MET A CA 1
ATOM 1113 C C . MET A 1 143 ? 10.869 12.650 0.130 1.00 46.03 143 MET A C 1
ATOM 1115 O O . MET A 1 143 ? 11.406 12.453 -0.955 1.00 46.03 143 MET A O 1
ATOM 1119 N N . GLY A 1 144 ? 10.983 13.827 0.759 1.00 41.31 144 GLY A N 1
ATOM 1120 C CA . GLY A 1 144 ? 11.808 14.939 0.280 1.00 41.31 144 GLY A CA 1
ATOM 1121 C C . GLY A 1 144 ? 11.169 15.805 -0.810 1.00 41.31 144 GLY A C 1
ATOM 1122 O O . GLY A 1 144 ? 11.815 16.732 -1.301 1.00 41.31 144 GLY A O 1
ATOM 1123 N N . ALA A 1 145 ? 9.905 15.570 -1.181 1.00 48.22 145 ALA A N 1
ATOM 1124 C CA . ALA A 1 145 ? 9.211 16.428 -2.135 1.00 48.22 145 ALA A CA 1
ATOM 1125 C C . ALA A 1 145 ? 8.971 17.817 -1.516 1.00 48.22 145 ALA A C 1
ATOM 1127 O O . ALA A 1 145 ? 8.248 17.971 -0.528 1.00 48.22 145 ALA A O 1
ATOM 1128 N N . THR A 1 146 ? 9.574 18.852 -2.108 1.00 44.00 146 THR A N 1
ATOM 1129 C CA . THR A 1 146 ? 9.425 20.230 -1.623 1.00 44.00 146 THR A CA 1
ATOM 1130 C C . THR A 1 146 ? 8.001 20.719 -1.878 1.00 44.00 146 THR A C 1
ATOM 1132 O O . THR A 1 146 ? 7.576 20.865 -3.024 1.00 44.00 146 THR A O 1
ATOM 1135 N N . ARG A 1 147 ? 7.251 20.992 -0.804 1.00 49.84 147 ARG A N 1
ATOM 1136 C CA . ARG A 1 147 ? 5.865 21.470 -0.888 1.00 49.84 147 ARG A CA 1
ATOM 1137 C C . ARG A 1 147 ? 5.806 22.889 -1.475 1.00 49.84 147 ARG A C 1
ATOM 1139 O O . ARG A 1 147 ? 5.999 23.864 -0.755 1.00 49.84 147 ARG A O 1
ATOM 1146 N N . LEU A 1 148 ? 5.472 22.995 -2.764 1.00 46.19 148 LEU A N 1
ATOM 1147 C CA . LEU A 1 148 ? 5.365 24.272 -3.492 1.00 46.19 148 LEU A CA 1
ATOM 1148 C C . LEU A 1 148 ? 4.144 25.124 -3.090 1.00 46.19 148 LEU A C 1
ATOM 1150 O O . LEU A 1 148 ? 4.184 26.345 -3.201 1.00 46.19 148 LEU A O 1
ATOM 1154 N N . CYS A 1 149 ? 3.058 24.502 -2.618 1.00 46.28 149 CYS A N 1
ATOM 1155 C CA . CYS A 1 149 ? 1.845 25.183 -2.150 1.00 46.28 149 CYS A CA 1
ATOM 1156 C C . CYS A 1 149 ? 1.266 24.485 -0.907 1.00 46.28 149 CYS A C 1
ATOM 1158 O O . CYS A 1 149 ? 1.433 23.280 -0.733 1.00 46.28 149 CYS A O 1
ATOM 1160 N N . GLN A 1 150 ? 0.612 25.227 -0.005 1.00 43.50 150 GLN A N 1
ATOM 1161 C CA . GLN A 1 150 ? 0.065 24.656 1.236 1.00 43.50 150 GLN A CA 1
ATOM 1162 C C . GLN A 1 150 ? -0.981 23.565 0.931 1.00 43.50 150 GLN A C 1
ATOM 1164 O O . GLN A 1 150 ? -1.802 23.745 0.036 1.00 43.50 150 GLN A O 1
ATOM 1169 N N . LEU A 1 151 ? -0.994 22.469 1.707 1.00 52.16 151 LEU A N 1
ATOM 1170 C CA . LEU A 1 151 ? -1.990 21.401 1.565 1.00 52.16 151 LEU A CA 1
ATOM 1171 C C . LEU A 1 151 ? -3.420 21.966 1.583 1.00 52.16 151 LEU A C 1
ATOM 1173 O O . LEU A 1 151 ? -3.895 22.476 2.604 1.00 52.16 151 LEU A O 1
ATOM 1177 N N . GLY A 1 152 ? -4.120 21.806 0.461 1.00 50.06 152 GLY A N 1
ATOM 1178 C CA . GLY A 1 152 ? -5.545 22.076 0.345 1.00 50.06 152 GLY A CA 1
ATOM 1179 C C . GLY A 1 152 ? -6.357 21.018 1.086 1.00 50.06 152 GLY A C 1
ATOM 1180 O O . GLY A 1 152 ? -6.700 19.988 0.515 1.00 50.06 152 GLY A O 1
ATOM 1181 N N . ILE A 1 153 ? -6.695 21.281 2.350 1.00 54.06 153 ILE A N 1
ATOM 1182 C CA . ILE A 1 153 ? -7.633 20.451 3.122 1.00 54.06 153 ILE A CA 1
ATOM 1183 C C . ILE A 1 153 ? -9.059 20.747 2.629 1.00 54.06 153 ILE A C 1
ATOM 1185 O O . ILE A 1 153 ? -9.795 21.514 3.247 1.00 54.06 153 ILE A O 1
ATOM 1189 N N . GLY A 1 154 ? -9.417 20.169 1.479 1.00 47.91 154 GLY A N 1
ATOM 1190 C CA . GLY A 1 154 ? -10.766 20.229 0.919 1.00 47.91 154 GLY A CA 1
ATOM 1191 C C . GLY A 1 154 ? -11.729 19.451 1.809 1.00 47.91 154 GLY A C 1
ATOM 1192 O O . GLY A 1 154 ? -11.636 18.229 1.902 1.00 47.91 154 GLY A O 1
ATOM 1193 N N . ASP A 1 155 ? -12.605 20.166 2.506 1.00 46.59 155 ASP A N 1
ATOM 1194 C CA . ASP A 1 155 ? -13.531 19.613 3.492 1.00 46.59 155 ASP A CA 1
ATOM 1195 C C . ASP A 1 155 ? -14.903 19.378 2.865 1.00 46.59 155 ASP A C 1
ATOM 1197 O O . ASP A 1 155 ? -15.579 20.348 2.533 1.00 46.59 155 ASP A O 1
ATOM 1201 N N . ASP A 1 156 ? -15.371 18.133 2.735 1.00 46.09 156 ASP A N 1
ATOM 1202 C CA . ASP A 1 156 ? -16.717 17.927 2.179 1.00 46.09 156 ASP A CA 1
ATOM 1203 C C . ASP A 1 156 ? -17.893 18.210 3.151 1.00 46.09 156 ASP A C 1
ATOM 1205 O O . ASP A 1 156 ? -19.042 17.902 2.841 1.00 46.09 156 ASP A O 1
ATOM 1209 N N . ASP A 1 157 ? -17.634 18.896 4.277 1.00 37.44 157 ASP A N 1
ATOM 1210 C CA . ASP A 1 157 ? -18.630 19.682 5.034 1.00 37.44 157 ASP A CA 1
ATOM 1211 C C . ASP A 1 157 ? -18.367 21.217 5.001 1.00 37.44 157 ASP A C 1
ATOM 1213 O O . ASP A 1 157 ? -19.027 21.988 5.692 1.00 37.44 157 ASP A O 1
ATOM 1217 N N . GLY A 1 158 ? -17.474 21.718 4.128 1.00 35.91 158 GLY A N 1
ATOM 1218 C CA . GLY A 1 158 ? -17.194 23.158 3.929 1.00 35.91 158 GLY A CA 1
ATOM 1219 C C . GLY A 1 158 ? -16.904 23.570 2.475 1.00 35.91 158 GLY A C 1
ATOM 1220 O O . GLY A 1 158 ? -16.295 22.827 1.718 1.00 35.91 158 GLY A O 1
ATOM 1221 N N . LYS A 1 159 ? -17.334 24.757 2.024 1.00 38.97 159 LYS A N 1
ATOM 1222 C CA . LYS A 1 159 ? -17.155 25.196 0.615 1.00 38.97 159 LYS A CA 1
ATOM 1223 C C . LYS A 1 159 ? -15.766 25.811 0.321 1.00 38.97 159 LYS A C 1
ATOM 1225 O O . LYS A 1 159 ? -15.689 26.872 -0.300 1.00 38.97 159 LYS A O 1
ATOM 1230 N N . HIS A 1 160 ? -14.670 25.170 0.742 1.00 36.78 160 HIS A N 1
ATOM 1231 C CA . HIS A 1 160 ? -13.307 25.707 0.580 1.00 36.78 160 HIS A CA 1
ATOM 1232 C C . HIS A 1 160 ? -12.307 24.691 0.018 1.00 36.78 160 HIS A C 1
ATOM 1234 O O . HIS A 1 160 ? -11.844 23.796 0.719 1.00 36.78 160 HIS A O 1
ATOM 1240 N N . PHE A 1 161 ? -11.893 24.918 -1.230 1.00 39.69 161 PHE A N 1
ATOM 1241 C CA . PHE A 1 161 ? -10.621 24.443 -1.774 1.00 39.69 161 PHE A CA 1
ATOM 1242 C C . PHE A 1 161 ? -9.685 25.657 -1.850 1.00 39.69 161 PHE A C 1
ATOM 1244 O O . PHE A 1 161 ? -9.959 26.595 -2.597 1.00 39.69 161 PHE A O 1
ATOM 1251 N N . ASN A 1 162 ? -8.614 25.681 -1.050 1.00 34.28 162 ASN A N 1
ATOM 1252 C CA . ASN A 1 162 ? -7.682 26.815 -1.001 1.00 34.28 162 ASN A CA 1
ATOM 1253 C C . ASN A 1 162 ? -6.712 26.789 -2.193 1.00 34.28 162 ASN A C 1
ATOM 1255 O O . ASN A 1 162 ? -5.556 26.396 -2.053 1.00 34.28 162 ASN A O 1
ATOM 1259 N N . ILE A 1 163 ? -7.188 27.228 -3.358 1.00 36.31 163 ILE A N 1
ATOM 1260 C CA . ILE A 1 163 ? -6.370 27.484 -4.547 1.00 36.31 163 ILE A CA 1
ATOM 1261 C C . ILE A 1 163 ? -6.753 28.868 -5.073 1.00 36.31 163 ILE A C 1
ATOM 1263 O O . ILE A 1 163 ? -7.924 29.141 -5.326 1.00 36.31 163 ILE A O 1
ATOM 1267 N N . THR A 1 164 ? -5.777 29.766 -5.176 1.00 33.75 164 THR A N 1
ATOM 1268 C CA . THR A 1 164 ? -5.993 31.149 -5.616 1.00 33.75 164 THR A CA 1
ATOM 1269 C C . THR A 1 164 ? -6.075 31.225 -7.137 1.00 33.75 164 THR A C 1
ATOM 1271 O O . THR A 1 164 ? -5.040 31.136 -7.797 1.00 33.75 164 THR A O 1
ATOM 1274 N N . ASN A 1 165 ? -7.273 31.446 -7.691 1.00 34.81 165 ASN A N 1
ATOM 1275 C CA . ASN A 1 165 ? -7.423 31.774 -9.113 1.00 34.81 165 ASN A CA 1
ATOM 1276 C C . ASN A 1 165 ? -6.681 33.083 -9.425 1.00 34.81 165 ASN A C 1
ATOM 1278 O O . ASN A 1 165 ? -7.077 34.154 -8.961 1.00 34.81 165 ASN A O 1
ATOM 1282 N N . VAL A 1 166 ? -5.634 32.984 -10.238 1.00 33.00 166 VAL A N 1
ATOM 1283 C CA . VAL A 1 166 ? -4.915 34.090 -10.879 1.00 33.00 166 VAL A CA 1
ATOM 1284 C C . VAL A 1 166 ? -4.629 33.640 -12.326 1.00 33.00 166 VAL A C 1
ATOM 1286 O O . VAL A 1 166 ? -4.499 32.446 -12.578 1.00 33.00 166 VAL A O 1
ATOM 1289 N N . GLY A 1 167 ? -4.579 34.569 -13.288 1.00 36.31 167 GLY A N 1
ATOM 1290 C CA . GLY A 1 167 ? -4.353 34.262 -14.712 1.00 36.31 167 GLY A CA 1
ATOM 1291 C C . GLY A 1 167 ? -5.592 33.700 -15.425 1.00 36.31 167 GLY A C 1
ATOM 1292 O O . GLY A 1 167 ? -5.800 32.488 -15.485 1.00 36.31 167 GLY A O 1
ATOM 1293 N N . GLU A 1 168 ? -6.429 34.575 -15.994 1.00 44.03 168 GLU A N 1
ATOM 1294 C CA . GLU A 1 168 ? -7.792 34.198 -16.399 1.00 44.03 168 GLU A CA 1
ATOM 1295 C C . GLU A 1 168 ? -8.108 34.294 -17.913 1.00 44.03 168 GLU A C 1
ATOM 1297 O O . GLU A 1 168 ? -9.178 33.828 -18.297 1.00 44.03 168 GLU A O 1
ATOM 1302 N N . ASP A 1 169 ? -7.198 34.774 -18.772 1.00 37.72 169 ASP A N 1
ATOM 1303 C CA . ASP A 1 169 ? -7.535 35.327 -20.108 1.00 37.72 169 ASP A CA 1
ATOM 1304 C C . ASP A 1 169 ? -7.346 34.427 -21.358 1.00 37.72 169 ASP A C 1
ATOM 1306 O O . ASP A 1 169 ? -7.359 34.933 -22.479 1.00 37.72 169 ASP A O 1
ATOM 1310 N N . VAL A 1 170 ? -7.169 33.104 -21.228 1.00 39.84 170 VAL A N 1
ATOM 1311 C CA . VAL A 1 170 ? -7.058 32.204 -22.407 1.00 39.84 170 VAL A CA 1
ATOM 1312 C C . VAL A 1 170 ? -7.873 30.924 -22.225 1.00 39.84 170 VAL A C 1
ATOM 1314 O O . VAL A 1 170 ? -7.685 30.209 -21.235 1.00 39.84 170 VAL A O 1
ATOM 1317 N N . SER A 1 171 ? -8.726 30.604 -23.203 1.00 47.03 171 SER A N 1
ATOM 1318 C CA . SER A 1 171 ? -9.363 29.289 -23.339 1.00 47.03 171 SER A CA 1
ATOM 1319 C C . SER A 1 171 ? -8.737 28.485 -24.476 1.00 47.03 171 SER A C 1
ATOM 1321 O O . SER A 1 171 ? -8.306 29.032 -25.490 1.00 47.03 171 SER A O 1
ATOM 1323 N N . ILE A 1 172 ? -8.649 27.177 -24.262 1.00 48.16 172 ILE A N 1
ATOM 1324 C CA . ILE A 1 172 ? -8.096 26.168 -25.168 1.00 48.16 172 ILE A CA 1
ATOM 1325 C C . ILE A 1 172 ? -8.982 24.925 -24.996 1.00 48.16 172 ILE A C 1
ATOM 1327 O O . ILE A 1 172 ? -9.353 24.602 -23.862 1.00 48.16 172 ILE A O 1
ATOM 1331 N N . ARG A 1 173 ? -9.344 24.270 -26.105 1.00 47.69 173 ARG A N 1
ATOM 1332 C CA . ARG A 1 173 ? -10.098 23.003 -26.130 1.00 47.69 173 ARG A CA 1
ATOM 1333 C C . ARG A 1 173 ? -9.174 21.822 -25.833 1.00 47.69 173 ARG A C 1
ATOM 1335 O O . ARG A 1 173 ? -8.025 21.834 -26.273 1.00 47.69 173 ARG A O 1
ATOM 1342 N N . GLU A 1 174 ? -9.675 20.818 -25.121 1.00 43.31 174 GLU A N 1
ATOM 1343 C CA . GLU A 1 174 ? -8.929 19.581 -24.838 1.00 43.31 174 GLU A CA 1
ATOM 1344 C C . GLU A 1 174 ? -9.237 18.448 -25.836 1.00 43.31 174 GLU A C 1
ATOM 1346 O O . GLU A 1 174 ? -8.356 17.633 -26.113 1.00 43.31 174 GLU A O 1
ATOM 1351 N N . TYR A 1 175 ? -10.435 18.433 -26.435 1.00 51.44 175 TYR A N 1
ATOM 1352 C CA . TYR A 1 175 ? -10.893 17.365 -27.335 1.00 51.44 175 TYR A CA 1
ATOM 1353 C C . TYR A 1 175 ? -11.252 17.890 -28.732 1.00 51.44 175 TYR A C 1
ATOM 1355 O O . TYR A 1 175 ? -11.714 19.020 -28.894 1.00 51.44 175 TYR A O 1
ATOM 1363 N N . GLU A 1 176 ? -11.078 17.036 -29.743 1.00 44.28 176 GLU A N 1
ATOM 1364 C CA . GLU A 1 176 ? -11.540 17.259 -31.117 1.00 44.28 176 GLU A CA 1
ATOM 1365 C C . GLU A 1 176 ? -12.798 16.417 -31.384 1.00 44.28 176 GLU A C 1
ATOM 1367 O O . GLU A 1 176 ? -12.881 15.259 -30.963 1.00 44.28 176 GLU A O 1
ATOM 1372 N N . LEU A 1 177 ? -13.788 17.007 -32.061 1.00 49.00 177 LEU A N 1
ATOM 1373 C CA . LEU A 1 177 ? -15.042 16.351 -32.428 1.00 49.00 177 LEU A CA 1
ATOM 1374 C C . LEU A 1 177 ? -14.918 15.695 -33.807 1.00 49.00 177 LEU A C 1
ATOM 1376 O O . LEU A 1 177 ? -14.698 16.380 -34.804 1.00 49.00 177 LEU A O 1
ATOM 1380 N N . SER A 1 178 ? -15.157 14.385 -33.873 1.00 49.44 178 SER A N 1
ATOM 1381 C CA . SER A 1 178 ? -15.287 13.642 -35.130 1.00 49.44 178 SER A CA 1
ATOM 1382 C C . SER A 1 178 ? -16.686 13.031 -35.254 1.00 49.44 178 SER A C 1
ATOM 1384 O O . SER A 1 178 ? -17.177 12.381 -34.332 1.00 49.44 178 SER A O 1
ATOM 1386 N N . ILE A 1 179 ? -17.356 13.262 -36.384 1.00 54.25 179 ILE A N 1
ATOM 1387 C CA . ILE A 1 179 ? -18.684 12.703 -36.690 1.00 54.25 179 ILE A CA 1
ATOM 1388 C C . ILE A 1 179 ? -18.486 11.458 -37.561 1.00 54.25 179 ILE A C 1
ATOM 1390 O O . ILE A 1 179 ? -17.669 11.480 -38.482 1.00 54.25 179 ILE A O 1
ATOM 1394 N N . ILE A 1 180 ? -19.208 10.370 -37.270 1.00 55.00 180 ILE A N 1
ATOM 1395 C CA . ILE A 1 180 ? -19.054 9.089 -37.974 1.00 55.00 180 ILE A CA 1
ATOM 1396 C C . ILE A 1 180 ? -20.312 8.813 -38.803 1.00 55.00 180 ILE A C 1
ATOM 1398 O O . ILE A 1 180 ? -21.322 8.345 -38.284 1.00 55.00 180 ILE A O 1
ATOM 1402 N N . GLU A 1 181 ? -20.234 9.105 -40.102 1.00 45.47 181 GLU A N 1
ATOM 1403 C CA . GLU A 1 181 ? -21.373 9.015 -41.030 1.00 45.47 181 GLU A CA 1
ATOM 1404 C C . GLU A 1 181 ? -21.755 7.560 -41.385 1.00 45.47 181 GLU A C 1
ATOM 1406 O O . GLU A 1 181 ? -22.939 7.240 -41.462 1.00 45.47 181 GLU A O 1
ATOM 1411 N N . ASP A 1 182 ? -20.770 6.662 -41.530 1.00 46.84 182 ASP A N 1
ATOM 1412 C CA . ASP A 1 182 ? -20.958 5.228 -41.817 1.00 46.84 182 ASP A CA 1
ATOM 1413 C C . ASP A 1 182 ? -20.577 4.373 -40.586 1.00 46.84 182 ASP A C 1
ATOM 1415 O O . ASP A 1 182 ? -19.421 3.976 -40.421 1.00 46.84 182 ASP A O 1
ATOM 1419 N N . CYS A 1 183 ? -21.541 4.066 -39.708 1.00 42.28 183 CYS A N 1
ATOM 1420 C CA . CYS A 1 183 ? -21.323 3.210 -38.531 1.00 42.28 183 CYS A CA 1
ATOM 1421 C C . CYS A 1 183 ? -22.372 2.086 -38.428 1.00 42.28 183 CYS A C 1
ATOM 1423 O O . CYS A 1 183 ? -23.566 2.358 -38.278 1.00 42.28 183 CYS A O 1
ATOM 1425 N N . ASP A 1 184 ? -21.945 0.815 -38.468 1.00 44.16 184 ASP A N 1
ATOM 1426 C CA . ASP A 1 184 ? -22.857 -0.318 -38.255 1.00 44.16 184 ASP A CA 1
ATOM 1427 C C . ASP A 1 184 ? -23.266 -0.401 -36.778 1.00 44.16 184 ASP A C 1
ATOM 1429 O O . ASP A 1 184 ? -22.485 -0.786 -35.903 1.00 44.16 184 ASP A O 1
ATOM 1433 N N . LYS A 1 185 ? -24.534 -0.077 -36.501 1.00 44.97 185 LYS A N 1
ATOM 1434 C CA . LYS A 1 185 ? -25.111 -0.112 -35.151 1.00 44.97 185 LYS A CA 1
ATOM 1435 C C . LYS A 1 185 ? -25.173 -1.539 -34.554 1.00 44.97 185 LYS A C 1
ATOM 1437 O O . LYS A 1 185 ? -25.446 -1.677 -33.362 1.00 44.97 185 LYS A O 1
ATOM 1442 N N . LYS A 1 186 ? -24.879 -2.610 -35.313 1.00 40.50 186 LYS A N 1
ATOM 1443 C CA . LYS A 1 186 ? -24.737 -3.996 -34.811 1.00 40.50 186 LYS A CA 1
ATOM 1444 C C . LYS A 1 186 ? -23.299 -4.337 -34.404 1.00 40.50 186 LYS A C 1
ATOM 1446 O O . LYS A 1 186 ? -22.607 -5.100 -35.071 1.00 40.50 186 LYS A O 1
ATOM 1451 N N . GLY A 1 187 ? -22.884 -3.860 -33.235 1.00 37.38 187 GLY A N 1
ATOM 1452 C CA . GLY A 1 187 ? -21.600 -4.253 -32.637 1.00 37.38 187 GLY A CA 1
ATOM 1453 C C . GLY A 1 187 ? -20.950 -3.178 -31.778 1.00 37.38 187 GLY A C 1
ATOM 1454 O O . GLY A 1 187 ? -20.034 -3.487 -31.019 1.00 37.38 187 GLY A O 1
ATOM 1455 N N . ILE A 1 188 ? -21.450 -1.942 -31.854 1.00 40.56 188 ILE A N 1
ATOM 1456 C CA . ILE A 1 188 ? -21.035 -0.835 -30.990 1.00 40.56 188 ILE A CA 1
ATOM 1457 C C . ILE A 1 188 ? -21.290 -1.227 -29.528 1.00 40.56 188 ILE A C 1
ATOM 1459 O O . ILE A 1 188 ? -22.434 -1.372 -29.093 1.00 40.56 188 ILE A O 1
ATOM 1463 N N . PHE A 1 189 ? -20.217 -1.409 -28.761 1.00 38.97 189 PHE A N 1
ATOM 1464 C CA . PHE A 1 189 ? -20.308 -1.648 -27.327 1.00 38.97 189 PHE A CA 1
ATOM 1465 C C . PHE A 1 189 ? -20.377 -0.302 -26.602 1.00 38.97 189 PHE A C 1
ATOM 1467 O O . PHE A 1 189 ? -19.354 0.312 -26.324 1.00 38.97 189 PHE A O 1
ATOM 1474 N N . CYS A 1 190 ? -21.591 0.159 -26.292 1.00 40.09 190 CYS A N 1
ATOM 1475 C CA . CYS A 1 190 ? -21.837 1.402 -25.552 1.00 40.09 190 CYS A CA 1
ATOM 1476 C C . CYS A 1 190 ? -21.516 1.255 -24.047 1.00 40.09 190 CYS A C 1
ATOM 1478 O O . CYS A 1 190 ? -22.371 1.488 -23.193 1.00 40.09 190 CYS A O 1
ATOM 1480 N N . GLY A 1 191 ? -20.298 0.817 -23.722 1.00 39.31 191 GLY A N 1
ATOM 1481 C CA . GLY A 1 191 ? -19.828 0.593 -22.360 1.00 39.31 191 GLY A CA 1
ATOM 1482 C C . GLY A 1 191 ? -18.321 0.813 -22.229 1.00 39.31 191 GLY A C 1
ATOM 1483 O O . GLY A 1 191 ? -17.537 0.425 -23.088 1.00 39.31 191 GLY A O 1
ATOM 1484 N N . GLU A 1 192 ? -17.904 1.392 -21.108 1.00 41.28 192 GLU A N 1
ATOM 1485 C CA . GLU A 1 192 ? -16.491 1.565 -20.764 1.00 41.28 192 GLU A CA 1
ATOM 1486 C C . GLU A 1 192 ? -15.824 0.184 -20.583 1.00 41.28 192 GLU A C 1
ATOM 1488 O O . GLU A 1 192 ? -16.301 -0.647 -19.802 1.00 41.28 192 GLU A O 1
ATOM 1493 N N . VAL A 1 193 ? -14.741 -0.087 -21.324 1.00 35.91 193 VAL A N 1
ATOM 1494 C CA . VAL A 1 193 ? -14.166 -1.442 -21.499 1.00 35.91 193 VAL A CA 1
ATOM 1495 C C . VAL A 1 193 ? -13.783 -2.108 -20.169 1.00 35.91 193 VAL A C 1
ATOM 1497 O O . VAL A 1 193 ? -14.017 -3.305 -19.985 1.00 35.91 193 VAL A O 1
ATOM 1500 N N . SER A 1 194 ? -13.284 -1.331 -19.205 1.00 37.31 194 SER A N 1
ATOM 1501 C CA . SER A 1 194 ? -12.953 -1.772 -17.840 1.00 37.31 194 SER A CA 1
ATOM 1502 C C . SER A 1 194 ? -14.145 -2.397 -17.092 1.00 37.31 194 SER A C 1
ATOM 1504 O O . SER A 1 194 ? -13.972 -3.333 -16.306 1.00 37.31 194 SER A O 1
ATOM 1506 N N . ARG A 1 195 ? -15.380 -1.948 -17.364 1.00 45.69 195 ARG A N 1
ATOM 1507 C CA . ARG A 1 195 ? -16.594 -2.395 -16.654 1.00 45.69 195 ARG A CA 1
ATOM 1508 C C . ARG A 1 195 ? -17.049 -3.801 -17.063 1.00 45.69 195 ARG A C 1
ATOM 1510 O O . ARG A 1 195 ? -17.765 -4.448 -16.298 1.00 45.69 195 ARG A O 1
ATOM 1517 N N . LEU A 1 196 ? -16.600 -4.327 -18.211 1.00 39.00 196 LEU A N 1
ATOM 1518 C CA . LEU A 1 196 ? -16.944 -5.682 -18.681 1.00 39.00 196 LEU A CA 1
ATOM 1519 C C . LEU A 1 196 ? -16.563 -6.790 -17.685 1.00 39.00 196 LEU A C 1
ATOM 1521 O O . LEU A 1 196 ? -17.269 -7.796 -17.592 1.00 39.00 196 LEU A O 1
ATOM 1525 N N . GLY A 1 197 ? -15.475 -6.615 -16.928 1.00 39.59 197 GLY A N 1
ATOM 1526 C CA . GLY A 1 197 ? -15.034 -7.595 -15.931 1.00 39.59 197 GLY A CA 1
ATOM 1527 C C . GLY A 1 197 ? -16.024 -7.767 -14.772 1.00 39.59 197 GLY A C 1
ATOM 1528 O O . GLY A 1 197 ? -16.276 -8.894 -14.341 1.00 39.59 197 GLY A O 1
ATOM 1529 N N . ALA A 1 198 ? -16.636 -6.671 -14.311 1.00 41.91 198 ALA A N 1
ATOM 1530 C CA . ALA A 1 198 ? -17.568 -6.677 -13.182 1.00 41.91 198 ALA A CA 1
ATOM 1531 C C . ALA A 1 198 ? -18.892 -7.388 -13.511 1.00 41.91 198 ALA A C 1
ATOM 1533 O O . ALA A 1 198 ? -19.418 -8.123 -12.676 1.00 41.91 198 ALA A O 1
ATOM 1534 N N . TYR A 1 199 ? -19.398 -7.227 -14.739 1.00 44.91 199 TYR A N 1
ATOM 1535 C CA . TYR A 1 199 ? -20.623 -7.901 -15.186 1.00 44.91 199 TYR A CA 1
ATOM 1536 C C . TYR A 1 199 ? -20.426 -9.394 -15.475 1.00 44.91 199 TYR A C 1
ATOM 1538 O O . TYR A 1 199 ? -21.371 -10.165 -15.334 1.00 44.91 199 TYR A O 1
ATOM 1546 N N . ARG A 1 200 ? -19.211 -9.818 -15.855 1.00 43.91 200 ARG A N 1
ATOM 1547 C CA . ARG A 1 200 ? -18.892 -11.235 -16.114 1.00 43.91 200 ARG A CA 1
ATOM 1548 C C . ARG A 1 200 ? -18.638 -12.035 -14.833 1.00 43.91 200 ARG A C 1
ATOM 1550 O O . ARG A 1 200 ? -19.045 -13.188 -14.764 1.00 43.91 200 ARG A O 1
ATOM 1557 N N . ASN A 1 201 ? -18.001 -11.429 -13.827 1.00 46.31 201 ASN A N 1
ATOM 1558 C CA . ASN A 1 201 ? -17.583 -12.100 -12.590 1.00 46.31 201 ASN A CA 1
ATOM 1559 C C . ASN A 1 201 ? -18.263 -11.492 -11.348 1.00 46.31 201 ASN A C 1
ATOM 1561 O O . ASN A 1 201 ? -17.617 -10.837 -10.523 1.00 46.31 201 ASN A O 1
ATOM 1565 N N . GLN A 1 202 ? -19.571 -11.721 -11.193 1.00 54.59 202 GLN A N 1
ATOM 1566 C CA . GLN A 1 202 ? -20.293 -11.303 -9.987 1.00 54.59 202 GLN A CA 1
ATOM 1567 C C . GLN A 1 202 ? -19.793 -12.064 -8.747 1.00 54.59 202 GLN A C 1
ATOM 1569 O O . GLN A 1 202 ? -19.696 -13.290 -8.734 1.00 54.59 202 GLN A O 1
ATOM 1574 N N . LYS A 1 203 ? -19.469 -11.322 -7.683 1.00 64.12 203 LYS A N 1
ATOM 1575 C CA . LYS A 1 203 ? -19.012 -11.869 -6.396 1.00 64.12 203 LYS A CA 1
ATOM 1576 C C . LYS A 1 203 ? -20.216 -12.192 -5.514 1.00 64.12 203 LYS A C 1
ATOM 1578 O O . LYS A 1 203 ? -21.107 -11.360 -5.393 1.00 64.12 203 LYS A O 1
ATOM 1583 N N . ALA A 1 204 ? -20.204 -13.337 -4.832 1.00 77.56 204 ALA A N 1
ATOM 1584 C CA . ALA A 1 204 ? -21.204 -13.639 -3.806 1.00 77.56 204 ALA A CA 1
ATOM 1585 C C . ALA A 1 204 ? -21.145 -12.618 -2.650 1.00 77.56 204 ALA A C 1
ATOM 1587 O O . ALA A 1 204 ? -20.051 -12.313 -2.145 1.00 77.56 204 ALA A O 1
ATOM 1588 N N . TYR A 1 205 ? -22.324 -12.125 -2.255 1.00 88.25 205 TYR A N 1
ATOM 1589 C CA . TYR A 1 205 ? -22.540 -11.209 -1.132 1.00 88.25 205 TYR A CA 1
ATOM 1590 C C . TYR A 1 205 ? -22.830 -11.960 0.170 1.00 88.25 205 TYR A C 1
ATOM 1592 O O . TYR A 1 205 ? -23.196 -13.135 0.156 1.00 88.25 205 TYR A O 1
ATOM 1600 N N . GLU A 1 206 ? -22.718 -11.253 1.289 1.00 89.81 206 GLU A N 1
ATOM 1601 C CA . GLU A 1 206 ? -23.256 -11.657 2.589 1.00 89.81 206 GLU A CA 1
ATOM 1602 C C . GLU A 1 206 ? -24.119 -10.524 3.171 1.00 89.81 206 GLU A C 1
ATOM 1604 O O . GLU A 1 206 ? -24.074 -9.383 2.702 1.00 89.81 206 GLU A O 1
ATOM 1609 N N . ALA A 1 207 ? -24.915 -10.812 4.205 1.00 90.31 207 ALA A N 1
ATOM 1610 C CA . ALA A 1 207 ? -25.681 -9.768 4.883 1.00 90.31 207 ALA A CA 1
ATOM 1611 C C . ALA A 1 207 ? -24.732 -8.697 5.465 1.00 90.31 207 ALA A C 1
ATOM 1613 O O . ALA A 1 207 ? -23.745 -9.030 6.126 1.00 90.31 207 ALA A O 1
ATOM 1614 N N . GLY A 1 208 ? -25.032 -7.418 5.215 1.00 86.69 208 GLY A N 1
ATOM 1615 C CA . GLY A 1 208 ? -24.173 -6.281 5.576 1.00 86.69 208 GLY A CA 1
ATOM 1616 C C . GLY A 1 208 ? -23.207 -5.803 4.479 1.00 86.69 208 GLY A C 1
ATOM 1617 O O . GLY A 1 208 ? -22.498 -4.825 4.700 1.00 86.69 208 GLY A O 1
ATOM 1618 N N . ASP A 1 209 ? -23.173 -6.441 3.303 1.00 90.56 209 ASP A N 1
ATOM 1619 C CA . ASP A 1 209 ? -22.500 -5.896 2.110 1.00 90.56 209 ASP A CA 1
ATOM 1620 C C . ASP A 1 209 ? -23.282 -4.745 1.448 1.00 90.56 209 ASP A C 1
ATOM 1622 O O . ASP A 1 209 ? -24.464 -4.519 1.726 1.00 90.56 209 ASP A O 1
ATOM 1626 N N . HIS A 1 210 ? -22.622 -4.026 0.533 1.00 88.50 210 HIS A N 1
ATOM 1627 C CA . HIS A 1 210 ? -23.213 -2.924 -0.231 1.00 88.50 210 HIS A CA 1
ATOM 1628 C C . HIS A 1 210 ? -23.429 -3.307 -1.698 1.00 88.50 210 HIS A C 1
ATOM 1630 O O . HIS A 1 210 ? -22.543 -3.856 -2.357 1.00 88.50 210 HIS A O 1
ATOM 1636 N N . LEU A 1 211 ? -24.588 -2.938 -2.240 1.00 87.56 211 LEU A N 1
ATOM 1637 C CA . LEU A 1 211 ? -24.890 -2.991 -3.665 1.00 87.56 211 LEU A CA 1
ATOM 1638 C C . LEU A 1 211 ? -24.591 -1.630 -4.300 1.00 87.56 211 LEU A C 1
ATOM 1640 O O . LEU A 1 211 ? -25.118 -0.606 -3.866 1.00 87.56 211 LEU A O 1
ATOM 1644 N N . ALA A 1 212 ? -23.768 -1.618 -5.341 1.00 85.44 212 ALA A N 1
ATOM 1645 C CA . ALA A 1 212 ? -23.543 -0.453 -6.184 1.00 85.44 212 ALA A CA 1
ATOM 1646 C C . ALA A 1 212 ? -24.440 -0.526 -7.426 1.00 85.44 212 ALA A C 1
ATOM 1648 O O . ALA A 1 212 ? -24.505 -1.566 -8.082 1.00 85.44 212 ALA A O 1
ATOM 1649 N N . VAL A 1 213 ? -25.105 0.582 -7.753 1.00 84.44 213 VAL A N 1
ATOM 1650 C CA . VAL A 1 213 ? -26.007 0.735 -8.904 1.00 84.44 213 VAL A CA 1
ATOM 1651 C C . VAL A 1 213 ? -25.458 1.818 -9.830 1.00 84.44 213 VAL A C 1
ATOM 1653 O O . VAL A 1 213 ? -25.231 2.945 -9.379 1.00 84.44 213 VAL A O 1
ATOM 1656 N N . TYR A 1 214 ? -25.295 1.518 -11.119 1.00 83.12 214 TYR A N 1
ATOM 1657 C CA . TYR A 1 214 ? -25.083 2.544 -12.147 1.00 83.12 214 TYR A CA 1
ATOM 1658 C C . TYR A 1 214 ? -26.444 3.042 -12.657 1.00 83.12 214 TYR A C 1
ATOM 1660 O O . TYR A 1 214 ? -27.236 2.221 -13.124 1.00 83.12 214 TYR A O 1
ATOM 1668 N N . PRO A 1 215 ? -26.753 4.348 -12.560 1.00 84.12 215 PRO A N 1
ATOM 1669 C CA . PRO A 1 215 ? -28.037 4.878 -13.000 1.00 84.12 215 PRO A CA 1
ATOM 1670 C C . PRO A 1 215 ? -27.997 5.467 -14.416 1.00 84.12 215 PRO A C 1
ATOM 1672 O O . PRO A 1 215 ? -26.947 5.890 -14.890 1.00 84.12 215 PRO A O 1
ATOM 1675 N N . GLU A 1 216 ? -29.165 5.574 -15.047 1.00 83.50 216 GLU A N 1
ATOM 1676 C CA . GLU A 1 216 ? -29.389 6.441 -16.213 1.00 83.50 216 GLU A CA 1
ATOM 1677 C C . GLU A 1 216 ? -29.809 7.853 -15.745 1.00 83.50 216 GLU A C 1
ATOM 1679 O O . GLU A 1 216 ? -30.417 8.009 -14.679 1.00 83.50 216 GLU A O 1
ATOM 1684 N N . ASN A 1 217 ? -29.495 8.885 -16.538 1.00 83.75 217 ASN A N 1
ATOM 1685 C CA . ASN A 1 217 ? -30.064 10.228 -16.363 1.00 83.75 217 ASN A CA 1
ATOM 1686 C C . ASN A 1 217 ? -31.569 10.243 -16.703 1.00 83.75 217 ASN A C 1
ATOM 1688 O O . ASN A 1 217 ? -32.086 9.334 -17.349 1.00 83.75 217 ASN A O 1
ATOM 1692 N N . ASP A 1 218 ? -32.286 11.288 -16.281 1.00 83.06 218 ASP A N 1
ATOM 1693 C CA . ASP A 1 218 ? -33.708 11.437 -16.609 1.00 83.06 218 ASP A CA 1
ATOM 1694 C C . ASP A 1 218 ? -33.895 11.803 -18.093 1.00 83.06 218 ASP A C 1
ATOM 1696 O O . ASP A 1 218 ? -33.358 12.810 -18.559 1.00 83.06 218 ASP A O 1
ATOM 1700 N N . GLY A 1 219 ? -34.663 10.999 -18.835 1.00 80.12 219 GLY A N 1
ATOM 1701 C CA . GLY A 1 219 ? -34.896 11.199 -20.268 1.00 80.12 219 GLY A CA 1
ATOM 1702 C C . GLY A 1 219 ? -35.543 12.548 -20.594 1.00 80.12 219 GLY A C 1
ATOM 1703 O O . GLY A 1 219 ? -35.152 13.185 -21.569 1.00 80.12 219 GLY A O 1
ATOM 1704 N N . GLU A 1 220 ? -36.436 13.048 -19.728 1.00 83.25 220 GLU A N 1
ATOM 1705 C CA . GLU A 1 220 ? -37.045 14.378 -19.888 1.00 83.25 220 GLU A CA 1
ATOM 1706 C C . GLU A 1 220 ? -35.985 15.491 -19.875 1.00 83.25 220 GLU A C 1
ATOM 1708 O O . GLU A 1 220 ? -36.138 16.507 -20.555 1.00 83.25 220 GLU A O 1
ATOM 1713 N N . LEU A 1 221 ? -34.913 15.301 -19.097 1.00 82.81 221 LEU A N 1
ATOM 1714 C CA . LEU A 1 221 ? -33.813 16.251 -18.942 1.00 82.81 221 LEU A CA 1
ATOM 1715 C C . LEU A 1 221 ? -32.834 16.156 -20.123 1.00 82.81 221 LEU A C 1
ATOM 1717 O O . LEU A 1 221 ? -32.412 17.184 -20.646 1.00 82.81 221 LEU A O 1
ATOM 1721 N N . VAL A 1 222 ? -32.527 14.941 -20.593 1.00 83.31 222 VAL A N 1
ATOM 1722 C CA . VAL A 1 222 ? -31.686 14.720 -21.787 1.00 83.31 222 VAL A CA 1
ATOM 1723 C C . VAL A 1 222 ? -32.355 15.288 -23.047 1.00 83.31 222 VAL A C 1
ATOM 1725 O O . VAL A 1 222 ? -31.698 15.972 -23.832 1.00 83.31 222 VAL A O 1
ATOM 1728 N N . GLU A 1 223 ? -33.672 15.115 -23.206 1.00 82.06 223 GLU A N 1
ATOM 1729 C CA . GLU A 1 223 ? -34.439 15.764 -24.279 1.00 82.06 223 GLU A CA 1
ATOM 1730 C C . GLU A 1 223 ? -34.388 17.299 -24.210 1.00 82.06 223 GLU A C 1
ATOM 1732 O O . GLU A 1 223 ? -34.336 17.959 -25.248 1.00 82.06 223 GLU A O 1
ATOM 1737 N N . GLN A 1 224 ? -34.423 17.885 -23.007 1.00 83.00 224 GLN A N 1
ATOM 1738 C CA . GLN A 1 224 ? -34.317 19.339 -22.828 1.00 83.00 224 GLN A CA 1
ATOM 1739 C C . GLN A 1 224 ? -32.920 19.855 -23.195 1.00 83.00 224 GLN A C 1
ATOM 1741 O O . GLN A 1 224 ? -32.821 20.897 -23.838 1.00 83.00 224 GLN A O 1
ATOM 1746 N N . PHE A 1 225 ? -31.861 19.101 -22.881 1.00 80.94 225 PHE A N 1
ATOM 1747 C CA . PHE A 1 225 ? -30.511 19.376 -23.383 1.00 80.94 225 PHE A CA 1
ATOM 1748 C C . PHE A 1 225 ? -30.462 19.338 -24.921 1.00 80.94 225 PHE A C 1
ATOM 1750 O O . PHE A 1 225 ? -30.033 20.315 -25.528 1.00 80.94 225 PHE A O 1
ATOM 1757 N N . GLY A 1 226 ? -30.960 18.276 -25.569 1.00 78.69 226 GLY A N 1
ATOM 1758 C CA . GLY A 1 226 ? -30.973 18.183 -27.040 1.00 78.69 226 GLY A CA 1
ATOM 1759 C C . GLY A 1 226 ? -31.695 19.360 -27.712 1.00 78.69 226 GLY A C 1
ATOM 1760 O O . GLY A 1 226 ? -31.156 19.989 -28.621 1.00 78.69 226 GLY A O 1
ATOM 1761 N N . LYS A 1 227 ? -32.870 19.735 -27.188 1.00 83.81 227 LYS A N 1
ATOM 1762 C CA . LYS A 1 227 ? -33.674 20.879 -27.667 1.00 83.81 227 LYS A CA 1
ATOM 1763 C C . LYS A 1 227 ? -33.026 22.245 -27.403 1.00 83.81 227 LYS A C 1
ATOM 1765 O O . LYS A 1 227 ? -33.332 23.197 -28.113 1.00 83.81 227 LYS A O 1
ATOM 1770 N N . LEU A 1 228 ? -32.155 22.366 -26.398 1.00 83.50 228 LEU A N 1
ATOM 1771 C CA . LEU A 1 228 ? -31.421 23.604 -26.113 1.00 83.50 228 LEU A CA 1
ATOM 1772 C C . LEU A 1 228 ? -30.270 23.837 -27.108 1.00 83.50 228 LEU A C 1
ATOM 1774 O O . LEU A 1 228 ? -29.994 24.989 -27.451 1.00 83.50 228 LEU A O 1
ATOM 1778 N N . PHE A 1 229 ? -29.620 22.762 -27.562 1.00 80.56 229 PHE A N 1
ATOM 1779 C CA . PHE A 1 229 ? -28.479 22.818 -28.485 1.00 80.56 229 PHE A CA 1
ATOM 1780 C C . PHE A 1 229 ? -28.844 22.628 -29.966 1.00 80.56 229 PHE A C 1
ATOM 1782 O O . PHE A 1 229 ? -27.985 22.858 -30.809 1.00 80.56 229 PHE A O 1
ATOM 1789 N N . ASP A 1 230 ? -30.093 22.262 -30.274 1.00 79.38 230 ASP A N 1
ATOM 1790 C CA . ASP A 1 230 ? -30.595 21.981 -31.633 1.00 79.38 230 ASP A CA 1
ATOM 1791 C C . ASP A 1 230 ? -29.817 20.844 -32.333 1.00 79.38 230 ASP A C 1
ATOM 1793 O O . ASP A 1 230 ? -29.419 20.934 -33.493 1.00 79.38 230 ASP A O 1
ATOM 1797 N N . VAL A 1 231 ? -29.561 19.761 -31.583 1.00 74.06 231 VAL A N 1
ATOM 1798 C CA . VAL A 1 231 ? -28.789 18.588 -32.033 1.00 74.06 231 VAL A CA 1
ATOM 1799 C C . VAL A 1 231 ? -29.648 17.325 -31.997 1.00 74.06 231 VAL A C 1
ATOM 1801 O O . VAL A 1 231 ? -30.326 17.053 -31.004 1.00 74.06 231 VAL A O 1
ATOM 1804 N N . ASP A 1 232 ? -29.565 16.514 -33.055 1.00 73.44 232 ASP A N 1
ATOM 1805 C CA . ASP A 1 232 ? -30.114 15.156 -33.074 1.00 73.44 232 ASP A CA 1
ATOM 1806 C C . ASP A 1 232 ? -29.326 14.246 -32.114 1.00 73.44 232 ASP A C 1
ATOM 1808 O O . ASP A 1 232 ? -28.142 13.964 -32.320 1.00 73.44 232 ASP A O 1
ATOM 1812 N N . LEU A 1 233 ? -30.002 13.780 -31.062 1.00 71.25 233 LEU A N 1
ATOM 1813 C CA . LEU A 1 233 ? -29.435 12.938 -30.007 1.00 71.25 233 LEU A CA 1
ATOM 1814 C C . LEU A 1 233 ? -29.069 11.517 -30.481 1.00 71.25 233 LEU A C 1
ATOM 1816 O O . LEU A 1 233 ? -28.305 10.847 -29.787 1.00 71.25 233 LEU A O 1
ATOM 1820 N N . ASP A 1 234 ? -29.559 11.067 -31.645 1.00 69.56 234 ASP A N 1
ATOM 1821 C CA . ASP A 1 234 ? -29.183 9.784 -32.266 1.00 69.56 234 ASP A CA 1
ATOM 1822 C C . ASP A 1 234 ? -27.918 9.878 -33.157 1.00 69.56 234 ASP A C 1
ATOM 1824 O O . ASP A 1 234 ? -27.480 8.866 -33.732 1.00 69.56 234 ASP A O 1
ATOM 1828 N N . THR A 1 235 ? -27.304 11.069 -33.260 1.00 66.44 235 THR A N 1
ATOM 1829 C CA . THR A 1 235 ? -26.044 11.304 -33.990 1.00 66.44 235 THR A CA 1
ATOM 1830 C C . THR A 1 235 ? -24.885 10.535 -33.356 1.00 66.44 235 THR A C 1
ATOM 1832 O O . THR A 1 235 ? -24.558 10.731 -32.186 1.00 66.44 235 THR A O 1
ATOM 1835 N N . VAL A 1 236 ? -24.195 9.708 -34.147 1.00 62.19 236 VAL A N 1
ATOM 1836 C CA . VAL A 1 236 ? -22.986 9.000 -33.701 1.00 62.19 236 VAL A CA 1
ATOM 1837 C C . VAL A 1 236 ? -21.755 9.875 -33.943 1.00 62.19 236 VAL A C 1
ATOM 1839 O O . VAL A 1 236 ? -21.384 10.168 -35.081 1.00 62.19 236 VAL A O 1
ATOM 1842 N N . PHE A 1 237 ? -21.101 10.274 -32.856 1.00 58.47 237 PHE A N 1
ATOM 1843 C CA . PHE A 1 237 ? -19.852 11.029 -32.867 1.00 58.47 237 PHE A CA 1
ATOM 1844 C C . PHE A 1 237 ? -18.855 10.434 -31.869 1.00 58.47 237 PHE A C 1
ATOM 1846 O O . PHE A 1 237 ? -19.232 9.789 -30.888 1.00 58.47 237 PHE A O 1
ATOM 1853 N N . THR A 1 238 ? -17.575 10.700 -32.103 1.00 54.78 238 THR A N 1
ATOM 1854 C CA . THR A 1 238 ? -16.477 10.393 -31.191 1.00 54.78 238 THR A CA 1
ATOM 1855 C C . THR A 1 238 ? -15.749 11.688 -30.858 1.00 54.78 238 THR A C 1
ATOM 1857 O O . THR A 1 238 ? -15.210 12.359 -31.742 1.00 54.78 238 THR A O 1
ATOM 1860 N N . LEU A 1 239 ? -15.711 12.028 -29.568 1.00 52.62 239 LEU A N 1
ATOM 1861 C CA . LEU A 1 239 ? -14.696 12.932 -29.036 1.00 52.62 239 LEU A CA 1
ATOM 1862 C C . LEU A 1 239 ? -13.431 12.100 -28.871 1.00 52.62 239 LEU A C 1
ATOM 1864 O O . LEU A 1 239 ? -13.472 11.056 -28.215 1.00 52.62 239 LEU A O 1
ATOM 1868 N N . THR A 1 240 ? -12.318 12.510 -29.473 1.00 44.81 240 THR A N 1
ATOM 1869 C CA . THR A 1 240 ? -11.095 11.695 -29.474 1.00 44.81 240 THR A CA 1
ATOM 1870 C C . THR A 1 240 ? -10.499 11.634 -28.058 1.00 44.81 240 THR A C 1
ATOM 1872 O O . THR A 1 240 ? -9.725 12.512 -27.688 1.00 44.81 240 THR A O 1
ATOM 1875 N N . ASN A 1 241 ? -10.928 10.616 -27.287 1.00 39.47 241 ASN A N 1
ATOM 1876 C CA . ASN A 1 241 ? -10.631 10.209 -25.893 1.00 39.47 241 ASN A CA 1
ATOM 1877 C C . ASN A 1 241 ? -11.882 9.961 -24.995 1.00 39.47 241 ASN A C 1
ATOM 1879 O O . ASN A 1 241 ? -11.684 9.480 -23.880 1.00 39.47 241 ASN A O 1
ATOM 1883 N N . VAL A 1 242 ? -13.143 10.226 -25.405 1.00 35.94 242 VAL A N 1
ATOM 1884 C CA . VAL A 1 242 ? -14.344 9.949 -24.558 1.00 35.94 242 VAL A CA 1
ATOM 1885 C C . VAL A 1 242 ? -15.611 9.538 -25.347 1.00 35.94 242 VAL A C 1
ATOM 1887 O O . VAL A 1 242 ? -15.960 10.152 -26.354 1.00 35.94 242 VAL A O 1
ATOM 1890 N N . ASP A 1 243 ? -16.344 8.541 -24.826 1.00 36.75 243 ASP A N 1
ATOM 1891 C CA . ASP A 1 243 ? -17.631 8.016 -25.337 1.00 36.75 243 ASP A CA 1
ATOM 1892 C C . ASP A 1 243 ? -18.896 8.831 -24.924 1.00 36.75 243 ASP A C 1
ATOM 1894 O O . ASP A 1 243 ? -18.878 9.530 -23.904 1.00 36.75 243 ASP A O 1
ATOM 1898 N N . PRO A 1 244 ? -20.034 8.728 -25.658 1.00 42.66 244 PRO A N 1
ATOM 1899 C CA . PRO A 1 244 ? -21.116 9.731 -25.621 1.00 42.66 244 PRO A CA 1
ATOM 1900 C C . PRO A 1 244 ? -22.178 9.650 -24.492 1.00 42.66 244 PRO A C 1
ATOM 1902 O O . PRO A 1 244 ? -22.796 8.620 -24.222 1.00 42.66 244 PRO A O 1
ATOM 1905 N N . LEU A 1 245 ? -22.463 10.828 -23.918 1.00 50.78 245 LEU A N 1
ATOM 1906 C CA . LEU A 1 245 ? -23.675 11.274 -23.196 1.00 50.78 245 LEU A CA 1
ATOM 1907 C C . LEU A 1 245 ? -24.370 10.327 -22.188 1.00 50.78 245 LEU A C 1
ATOM 1909 O O . LEU A 1 245 ? -24.071 10.400 -20.993 1.00 50.78 245 LEU A O 1
ATOM 1913 N N . THR A 1 246 ? -25.370 9.542 -22.610 1.00 47.56 246 THR A N 1
ATOM 1914 C CA . THR A 1 246 ? -26.517 9.119 -21.764 1.00 47.56 246 THR A CA 1
ATOM 1915 C C . THR A 1 246 ? -26.138 8.376 -20.477 1.00 47.56 246 THR A C 1
ATOM 1917 O O . THR A 1 246 ? -26.808 8.536 -19.454 1.00 47.56 246 THR A O 1
ATOM 1920 N N . TYR A 1 247 ? -25.047 7.608 -20.515 1.00 53.94 247 TYR A N 1
ATOM 1921 C CA . TYR A 1 247 ? -24.560 6.771 -19.411 1.00 53.94 247 TYR A CA 1
ATOM 1922 C C . TYR A 1 247 ? -23.323 7.336 -18.693 1.00 53.94 247 TYR A C 1
ATOM 1924 O O . TYR A 1 247 ? -22.809 6.701 -17.768 1.00 53.94 247 TYR A O 1
ATOM 1932 N N . TYR A 1 248 ? -22.812 8.494 -19.128 1.00 67.75 248 TYR A N 1
ATOM 1933 C CA . TYR A 1 248 ? -21.430 8.891 -18.851 1.00 67.75 248 TYR A CA 1
ATOM 1934 C C . TYR A 1 248 ? -21.232 10.257 -18.204 1.00 67.75 248 TYR A C 1
ATOM 1936 O O . TYR A 1 248 ? -20.239 10.398 -17.496 1.00 67.75 248 TYR A O 1
ATOM 1944 N N . VAL A 1 249 ? -22.130 11.230 -18.380 1.00 74.00 249 VAL A N 1
ATOM 1945 C CA . VAL A 1 249 ? -21.999 12.575 -17.775 1.00 74.00 249 VAL A CA 1
ATOM 1946 C C . VAL A 1 249 ? -23.112 12.874 -16.767 1.00 74.00 249 VAL A C 1
ATOM 1948 O O . VAL A 1 249 ? -24.252 12.437 -16.934 1.00 74.00 249 VAL A O 1
ATOM 1951 N N . ASP A 1 250 ? -22.790 13.610 -15.703 1.00 79.62 250 ASP A N 1
ATOM 1952 C CA . ASP A 1 250 ? -23.750 14.076 -14.699 1.00 79.62 250 ASP A CA 1
ATOM 1953 C C . ASP A 1 250 ? -24.241 15.494 -15.020 1.00 79.62 250 ASP A C 1
ATOM 1955 O O . ASP A 1 250 ? -23.573 16.489 -14.741 1.00 79.62 250 ASP A O 1
ATOM 1959 N N . ILE A 1 251 ? -25.452 15.569 -15.572 1.00 83.75 251 ILE A N 1
ATOM 1960 C CA . ILE A 1 251 ? -26.173 16.815 -15.880 1.00 83.75 251 ILE A CA 1
ATOM 1961 C C . ILE A 1 251 ? -27.021 17.345 -14.705 1.00 83.75 251 ILE A C 1
ATOM 1963 O O . ILE A 1 251 ? -27.693 18.366 -14.845 1.00 83.75 251 ILE A O 1
ATOM 1967 N N . SER A 1 252 ? -27.020 16.659 -13.555 1.00 79.50 252 SER A N 1
ATOM 1968 C CA . SER A 1 252 ? -27.894 16.950 -12.403 1.00 79.50 252 SER A CA 1
ATOM 1969 C C . SER A 1 252 ? -27.222 17.734 -11.269 1.00 79.50 252 SER A C 1
ATOM 1971 O O . SER A 1 252 ? -27.907 18.347 -10.448 1.00 79.50 252 SER A O 1
ATOM 1973 N N . THR A 1 253 ? -25.889 17.727 -11.211 1.00 80.88 253 THR A N 1
ATOM 1974 C CA . THR A 1 253 ? -25.108 18.420 -10.176 1.00 80.88 253 THR A CA 1
ATOM 1975 C C . THR A 1 253 ? -24.864 19.893 -10.562 1.00 80.88 253 THR A C 1
ATOM 1977 O O . THR A 1 253 ? -24.594 20.171 -11.733 1.00 80.88 253 THR A O 1
ATOM 1980 N N . PRO A 1 254 ? -24.926 20.862 -9.621 1.00 82.44 254 PRO A N 1
ATOM 1981 C CA . PRO A 1 254 ? -24.610 22.261 -9.911 1.00 82.44 254 PRO A CA 1
ATOM 1982 C C . PRO A 1 254 ? -23.197 22.458 -10.496 1.00 82.44 254 PRO A C 1
ATOM 1984 O O . PRO A 1 254 ? -22.233 21.914 -9.946 1.00 82.44 254 PRO A O 1
ATOM 1987 N N . PRO A 1 255 ? -23.041 23.231 -11.588 1.00 82.69 255 PRO A N 1
ATOM 1988 C CA . PRO A 1 255 ? -21.778 23.342 -12.307 1.00 82.69 255 PRO A CA 1
ATOM 1989 C C . PRO A 1 255 ? -20.737 24.136 -11.511 1.00 82.69 255 PRO A C 1
ATOM 1991 O O . PRO A 1 255 ? -21.040 25.127 -10.844 1.00 82.69 255 PRO A O 1
ATOM 1994 N N . LYS A 1 256 ? -19.479 23.699 -11.603 1.00 80.44 256 LYS A N 1
ATOM 1995 C CA . LYS A 1 256 ? -18.348 24.296 -10.882 1.00 80.44 256 LYS A CA 1
ATOM 1996 C C . LYS A 1 256 ? -17.892 25.616 -11.529 1.00 80.44 256 LYS A C 1
ATOM 1998 O O . LYS A 1 256 ? -18.150 25.877 -12.702 1.00 80.44 256 LYS A O 1
ATOM 2003 N N . THR A 1 257 ? -17.155 26.440 -10.776 1.00 78.06 257 THR A N 1
ATOM 2004 C CA . THR A 1 257 ? -16.705 27.788 -11.197 1.00 78.06 257 THR A CA 1
ATOM 2005 C C . THR A 1 257 ? -15.941 27.852 -12.528 1.00 78.06 257 THR A C 1
ATOM 2007 O O . THR A 1 257 ? -16.041 28.860 -13.218 1.00 78.06 257 THR A O 1
ATOM 2010 N N . ASN A 1 258 ? -15.215 26.799 -12.922 1.00 73.31 258 ASN A N 1
ATOM 2011 C CA . ASN A 1 258 ? -14.577 26.692 -14.242 1.00 73.31 258 ASN A CA 1
ATOM 2012 C C . ASN A 1 258 ? -15.606 26.621 -15.375 1.00 73.31 258 ASN A C 1
ATOM 2014 O O . ASN A 1 258 ? -15.464 27.333 -16.361 1.00 73.31 258 ASN A O 1
ATOM 2018 N N . VAL A 1 259 ? -16.654 25.810 -15.219 1.00 81.19 259 VAL A N 1
ATOM 2019 C CA . VAL A 1 259 ? -17.725 25.680 -16.214 1.00 81.19 259 VAL A CA 1
ATOM 2020 C C . VAL A 1 259 ? -18.434 27.027 -16.360 1.00 81.19 259 VAL A C 1
ATOM 2022 O O . VAL A 1 259 ? -18.493 27.572 -17.454 1.00 81.19 259 VAL A O 1
ATOM 2025 N N . VAL A 1 260 ? -18.849 27.629 -15.238 1.00 84.88 260 VAL A N 1
ATOM 2026 C CA . VAL A 1 260 ? -19.474 28.969 -15.176 1.00 84.88 260 VAL A CA 1
ATOM 2027 C C . VAL A 1 260 ? -18.632 30.043 -15.889 1.00 84.88 260 VAL A C 1
ATOM 2029 O O . VAL A 1 260 ? -19.191 30.928 -16.535 1.00 84.88 260 VAL A O 1
ATOM 2032 N N . LYS A 1 261 ? -17.297 29.946 -15.817 1.00 82.38 261 LYS A N 1
ATOM 2033 C CA . LYS A 1 261 ? -16.357 30.835 -16.511 1.00 82.38 261 LYS A CA 1
ATOM 2034 C C . LYS A 1 261 ? -16.254 30.564 -18.013 1.00 82.38 261 LYS A C 1
ATOM 2036 O O . LYS A 1 261 ? -16.320 31.499 -18.799 1.00 82.38 261 LYS A O 1
ATOM 2041 N N . GLU A 1 262 ? -16.050 29.318 -18.436 1.00 80.38 262 GLU A N 1
ATOM 2042 C CA . GLU A 1 262 ? -15.901 29.005 -19.867 1.00 80.38 262 GLU A CA 1
ATOM 2043 C C . GLU A 1 262 ? -17.197 29.342 -20.627 1.00 80.38 262 GLU A C 1
ATOM 2045 O O . GLU A 1 262 ? -17.138 29.915 -21.713 1.00 80.38 262 GLU A O 1
ATOM 2050 N N . LEU A 1 263 ? -18.366 29.127 -20.004 1.00 85.38 263 LEU A N 1
ATOM 2051 C CA . LEU A 1 263 ? -19.668 29.556 -20.530 1.00 85.38 263 LEU A CA 1
ATOM 2052 C C . LEU A 1 263 ? -19.739 31.055 -20.852 1.00 85.38 263 LEU A C 1
ATOM 2054 O O . LEU A 1 263 ? -20.340 31.419 -21.861 1.00 85.38 263 LEU A O 1
ATOM 2058 N N . SER A 1 264 ? -19.113 31.926 -20.047 1.00 86.56 264 SER A N 1
ATOM 2059 C CA . SER A 1 264 ? -19.209 33.381 -20.244 1.00 86.56 264 SER A CA 1
ATOM 2060 C C . SER A 1 264 ? -18.595 33.856 -21.564 1.00 86.56 264 SER A C 1
ATOM 2062 O O . SER A 1 264 ? -18.909 34.949 -22.026 1.00 86.56 264 SER A O 1
ATOM 2064 N N . GLN A 1 265 ? -17.726 33.053 -22.183 1.00 84.62 265 GLN A N 1
ATOM 2065 C CA . GLN A 1 265 ? -17.120 33.355 -23.485 1.00 84.62 265 GLN A CA 1
ATOM 2066 C C . GLN A 1 265 ? -18.085 33.114 -24.658 1.00 84.62 265 GLN A C 1
ATOM 2068 O O . GLN A 1 265 ? -17.857 33.636 -25.745 1.00 84.62 265 GLN A O 1
ATOM 2073 N N . TYR A 1 266 ? -19.177 32.376 -24.426 1.00 87.31 266 TYR A N 1
ATOM 2074 C CA . TYR A 1 266 ? -20.202 32.039 -25.418 1.00 87.31 266 TYR A CA 1
ATOM 2075 C C . TYR A 1 266 ? -21.517 32.809 -25.206 1.00 87.31 266 TYR A C 1
ATOM 2077 O O . TYR A 1 266 ? -22.516 32.500 -25.850 1.00 87.31 266 TYR A O 1
ATOM 2085 N N . CYS A 1 267 ? -21.532 33.802 -24.309 1.00 88.69 267 CYS A N 1
ATOM 2086 C CA . CYS A 1 267 ? -22.665 34.700 -24.085 1.00 88.69 267 CYS A CA 1
ATOM 2087 C C . CYS A 1 267 ? -22.567 35.924 -24.997 1.00 88.69 267 CYS A C 1
ATOM 2089 O O . CYS A 1 267 ? -21.600 36.684 -24.912 1.00 88.69 267 CYS A O 1
ATOM 2091 N N . SER A 1 268 ? -23.563 36.122 -25.866 1.00 89.25 268 SER A N 1
ATOM 2092 C CA . SER A 1 268 ? -23.582 37.261 -26.795 1.00 89.25 268 SER A CA 1
ATOM 2093 C C . SER A 1 268 ? -24.076 38.572 -26.172 1.00 89.25 268 SER A C 1
ATOM 2095 O O . SER A 1 268 ? -23.887 39.623 -26.781 1.00 89.25 268 SER A O 1
ATOM 2097 N N . ASP A 1 269 ? -24.710 38.538 -24.992 1.00 91.56 269 ASP A N 1
ATOM 2098 C CA . ASP A 1 269 ? -24.953 39.740 -24.189 1.00 91.56 269 ASP A CA 1
ATOM 2099 C C . ASP A 1 269 ? -23.803 39.958 -23.196 1.00 91.56 269 ASP A C 1
ATOM 2101 O O . ASP A 1 269 ? -23.518 39.136 -22.318 1.00 91.56 269 ASP A O 1
ATOM 2105 N N . GLU A 1 270 ? -23.171 41.124 -23.308 1.00 88.69 270 GLU A N 1
ATOM 2106 C CA . GLU A 1 270 ? -22.100 41.571 -22.426 1.00 88.69 270 GLU A CA 1
ATOM 2107 C C . GLU A 1 270 ? -22.583 41.697 -20.962 1.00 88.69 270 GLU A C 1
ATOM 2109 O O . GLU A 1 270 ? -21.778 41.559 -20.040 1.00 88.69 270 GLU A O 1
ATOM 2114 N N . ASN A 1 271 ? -23.888 41.884 -20.710 1.00 89.38 271 ASN A N 1
ATOM 2115 C CA . ASN A 1 271 ? -24.454 41.879 -19.355 1.00 89.38 271 ASN A CA 1
ATOM 2116 C C . ASN A 1 271 ? -24.490 40.468 -18.742 1.00 89.38 271 ASN A C 1
ATOM 2118 O O . ASN A 1 271 ? -24.050 40.293 -17.604 1.00 89.38 271 ASN A O 1
ATOM 2122 N N . GLU A 1 272 ? -24.960 39.455 -19.481 1.00 89.69 272 GLU A N 1
ATOM 2123 C CA . GLU A 1 272 ? -24.981 38.051 -19.027 1.00 89.69 272 GLU A CA 1
ATOM 2124 C C . GLU A 1 272 ? -23.553 37.515 -18.820 1.00 89.69 272 GLU A C 1
ATOM 2126 O O . GLU A 1 272 ? -23.239 36.912 -17.789 1.00 89.69 272 GLU A O 1
ATOM 2131 N N . LYS A 1 273 ? -22.645 37.845 -19.745 1.00 87.81 273 LYS A N 1
ATOM 2132 C CA . LYS A 1 273 ? -21.204 37.573 -19.655 1.00 87.81 273 LYS A CA 1
ATOM 2133 C C . LYS A 1 273 ? -20.568 38.163 -18.392 1.00 87.81 273 LYS A C 1
ATOM 2135 O O . LYS A 1 273 ? -19.936 37.436 -17.623 1.00 87.81 273 LYS A O 1
ATOM 2140 N N . ASN A 1 274 ? -20.772 39.457 -18.124 1.00 86.75 274 ASN A N 1
ATOM 2141 C CA . ASN A 1 274 ? -20.271 40.097 -16.902 1.00 86.75 274 ASN A CA 1
ATOM 2142 C C . ASN A 1 274 ? -20.958 39.557 -15.633 1.00 86.75 274 ASN A C 1
ATOM 2144 O O . ASN A 1 274 ? -20.321 39.444 -14.580 1.00 86.75 274 ASN A O 1
ATOM 2148 N N . PHE A 1 275 ? -22.234 39.161 -15.714 1.00 89.38 275 PHE A N 1
ATOM 2149 C CA . PHE A 1 275 ? -22.931 38.510 -14.607 1.00 89.38 275 PHE A CA 1
ATOM 2150 C C . PHE A 1 275 ? -22.268 37.178 -14.226 1.00 89.38 275 PHE A C 1
ATOM 2152 O O . PHE A 1 275 ? -22.033 36.968 -13.032 1.00 89.38 275 PHE A O 1
ATOM 2159 N N . LEU A 1 276 ? -21.911 36.332 -15.200 1.00 86.75 276 LEU A N 1
ATOM 2160 C CA . LEU A 1 276 ? -21.179 35.082 -14.963 1.00 86.75 276 LEU A CA 1
ATOM 2161 C C . LEU A 1 276 ? -19.771 35.333 -14.407 1.00 86.75 276 LEU A C 1
ATOM 2163 O O . LEU A 1 276 ? -19.435 34.793 -13.353 1.00 86.75 276 LEU A O 1
ATOM 2167 N N . LEU A 1 277 ? -18.982 36.213 -15.034 1.00 84.31 277 LEU A N 1
ATOM 2168 C CA . LEU A 1 277 ? -17.622 36.548 -14.578 1.00 84.31 277 LEU A CA 1
ATOM 2169 C C . LEU A 1 277 ? -17.595 37.073 -13.129 1.00 84.31 277 LEU A C 1
ATOM 2171 O O . LEU A 1 277 ? -16.713 36.711 -12.350 1.00 84.31 277 LEU A O 1
ATOM 2175 N N . SER A 1 278 ? -18.615 37.834 -12.711 1.00 84.25 278 SER A N 1
ATOM 2176 C CA . SER A 1 278 ? -18.757 38.328 -11.327 1.00 84.25 278 SER A CA 1
ATOM 2177 C C . SER A 1 278 ? -19.024 37.249 -10.253 1.00 84.25 278 SER A C 1
ATOM 2179 O O . SER A 1 278 ? -19.233 37.592 -9.088 1.00 84.25 278 SER A O 1
ATOM 2181 N N . MET A 1 279 ? -19.042 35.965 -10.630 1.00 82.06 279 MET A N 1
ATOM 2182 C CA . MET A 1 279 ? -19.155 34.797 -9.740 1.00 82.06 279 MET A CA 1
ATOM 2183 C C . MET A 1 279 ? -17.922 33.872 -9.790 1.00 82.06 279 MET A C 1
ATOM 2185 O O . MET A 1 279 ? -17.904 32.833 -9.130 1.00 82.06 279 MET A O 1
ATOM 2189 N N . VAL A 1 280 ? -16.900 34.223 -10.580 1.00 74.88 280 VAL A N 1
ATOM 2190 C CA . VAL A 1 280 ? -15.698 33.398 -10.812 1.00 74.88 280 VAL A CA 1
ATOM 2191 C C . VAL A 1 280 ? -14.509 33.850 -9.953 1.00 74.88 280 VAL A C 1
ATOM 2193 O O . VAL A 1 280 ? -13.670 33.029 -9.576 1.00 74.88 280 VAL A O 1
ATOM 2196 N N . THR A 1 281 ? -14.434 35.138 -9.600 1.00 71.50 281 THR A N 1
ATOM 2197 C CA . THR A 1 281 ? -13.270 35.712 -8.904 1.00 71.50 281 THR A CA 1
ATOM 2198 C C . THR A 1 281 ? -13.165 35.262 -7.440 1.00 71.50 281 THR A C 1
ATOM 2200 O O . THR A 1 281 ? -14.155 34.900 -6.798 1.00 71.50 281 THR A O 1
ATOM 2203 N N . MET A 1 282 ? -11.952 35.331 -6.880 1.00 58.12 282 MET A N 1
ATOM 2204 C CA . MET A 1 282 ? -11.646 34.978 -5.482 1.00 58.12 282 MET A CA 1
ATOM 2205 C C . MET A 1 282 ? -12.246 35.930 -4.430 1.00 58.12 282 MET A C 1
ATOM 2207 O O . MET A 1 282 ? -12.248 35.600 -3.237 1.00 58.12 282 MET A O 1
ATOM 2211 N N . GLU A 1 283 ? -12.752 37.097 -4.842 1.00 70.50 283 GLU A N 1
ATOM 2212 C CA . GLU A 1 283 ? -13.337 38.090 -3.938 1.00 70.50 283 GLU A CA 1
ATOM 2213 C C . GLU A 1 283 ? -14.454 37.489 -3.085 1.00 70.50 283 GLU A C 1
ATOM 2215 O O . GLU A 1 283 ? -15.261 36.685 -3.553 1.00 70.50 283 GLU A O 1
ATOM 2220 N N . GLU A 1 284 ? -14.564 37.918 -1.827 1.00 62.12 284 GLU A N 1
ATOM 2221 C CA . GLU A 1 284 ? -15.609 37.394 -0.946 1.00 62.12 284 GLU A CA 1
ATOM 2222 C C . GLU A 1 284 ? -17.021 37.683 -1.485 1.00 62.12 284 GLU A C 1
ATOM 2224 O O . GLU A 1 284 ? -17.899 36.829 -1.399 1.00 62.12 284 GLU A O 1
ATOM 2229 N N . LYS A 1 285 ? -17.223 38.842 -2.125 1.00 69.12 285 LYS A N 1
ATOM 2230 C CA . LYS A 1 285 ? -18.488 39.215 -2.774 1.00 69.12 285 LYS A CA 1
ATOM 2231 C C . LYS A 1 285 ? -18.855 38.264 -3.924 1.00 69.12 285 LYS A C 1
ATOM 2233 O O . LYS A 1 285 ? -20.003 37.835 -4.002 1.00 69.12 285 LYS A O 1
ATOM 2238 N N . SER A 1 286 ? -17.881 37.896 -4.761 1.00 71.06 286 SER A N 1
ATOM 2239 C CA . SER A 1 286 ? -18.037 36.908 -5.841 1.00 71.06 286 SER A CA 1
ATOM 2240 C C . SER A 1 286 ? -18.327 35.510 -5.281 1.00 71.06 286 SER A C 1
ATOM 2242 O O . SER A 1 286 ? -19.329 34.888 -5.637 1.00 71.06 286 SER A O 1
ATOM 2244 N N . ARG A 1 287 ? -17.527 35.048 -4.307 1.00 68.31 287 ARG A N 1
ATOM 2245 C CA . ARG A 1 287 ? -17.704 33.731 -3.669 1.00 68.31 287 ARG A CA 1
ATOM 2246 C C . ARG A 1 287 ? -19.044 33.596 -2.937 1.00 68.31 287 ARG A C 1
ATOM 2248 O O . ARG A 1 287 ? -19.648 32.525 -3.003 1.00 68.31 287 ARG A O 1
ATOM 2255 N N . ARG A 1 288 ? -19.535 34.658 -2.283 1.00 71.44 288 ARG A N 1
ATOM 2256 C CA . ARG A 1 288 ? -20.895 34.712 -1.710 1.00 71.44 288 ARG A CA 1
ATOM 2257 C C . ARG A 1 288 ? -21.952 34.607 -2.814 1.00 71.44 288 ARG A C 1
ATOM 2259 O O . ARG A 1 288 ? -22.751 33.676 -2.767 1.00 71.44 288 ARG A O 1
ATOM 2266 N N . LYS A 1 289 ? -21.867 35.436 -3.865 1.00 79.88 289 LYS A N 1
ATOM 2267 C CA . LYS A 1 289 ? -22.806 35.419 -5.003 1.00 79.88 289 LYS A CA 1
ATOM 2268 C C . LYS A 1 289 ? -22.892 34.044 -5.688 1.00 79.88 289 LYS A C 1
ATOM 2270 O O . LYS A 1 289 ? -23.993 33.570 -5.938 1.00 79.88 289 LYS A O 1
ATOM 2275 N N . TYR A 1 290 ? -21.765 33.368 -5.930 1.00 79.25 290 TYR A N 1
ATOM 2276 C CA . TYR A 1 290 ? -21.737 31.986 -6.440 1.00 79.25 290 TYR A CA 1
ATOM 2277 C C . TYR A 1 290 ? -22.345 30.978 -5.446 1.00 79.25 290 TYR A C 1
ATOM 2279 O O . TYR A 1 290 ? -23.142 30.113 -5.816 1.00 79.25 290 TYR A O 1
ATOM 2287 N N . SER A 1 291 ? -21.980 31.090 -4.163 1.00 76.56 291 SER A N 1
ATOM 2288 C CA . SER A 1 291 ? -22.484 30.221 -3.093 1.00 76.56 291 SER A CA 1
ATOM 2289 C C . SER A 1 291 ? -24.003 30.322 -2.916 1.00 76.56 291 SER A C 1
ATOM 2291 O O . SER A 1 291 ? -24.619 29.317 -2.557 1.00 76.56 291 SER A O 1
ATOM 2293 N N . GLU A 1 292 ? -24.572 31.500 -3.164 1.00 79.94 292 GLU A N 1
ATOM 2294 C CA . GLU A 1 292 ? -26.004 31.797 -3.170 1.00 79.94 292 GLU A CA 1
ATOM 2295 C C . GLU A 1 292 ? -26.647 31.328 -4.493 1.00 79.94 292 GLU A C 1
ATOM 2297 O O . GLU A 1 292 ? -27.345 30.314 -4.519 1.00 79.94 292 GLU A O 1
ATOM 2302 N N . TRP A 1 293 ? -26.335 31.989 -5.612 1.00 86.12 293 TRP A N 1
ATOM 2303 C CA . TRP A 1 293 ? -27.051 31.829 -6.885 1.00 86.12 293 TRP A CA 1
ATOM 2304 C C . TRP A 1 293 ? -26.856 30.465 -7.569 1.00 86.12 293 TRP A C 1
ATOM 2306 O O . TRP A 1 293 ? -27.766 30.001 -8.253 1.00 86.12 293 TRP A O 1
ATOM 2316 N N . VAL A 1 294 ? -25.710 29.795 -7.395 1.00 82.94 294 VAL A N 1
ATOM 2317 C CA . VAL A 1 294 ? -25.483 28.453 -7.973 1.00 82.94 294 VAL A CA 1
ATOM 2318 C C . VAL A 1 294 ? -25.759 27.356 -6.947 1.00 82.94 294 VAL A C 1
ATOM 2320 O O . VAL A 1 294 ? -26.541 26.442 -7.204 1.00 82.94 294 VAL A O 1
ATOM 2323 N N . ILE A 1 295 ? -25.109 27.428 -5.779 1.00 77.62 295 ILE A N 1
ATOM 2324 C CA . ILE A 1 295 ? -25.013 26.274 -4.869 1.00 77.62 295 ILE A CA 1
ATOM 2325 C C . ILE A 1 295 ? -26.161 26.195 -3.853 1.00 77.62 295 ILE A C 1
ATOM 2327 O O . ILE A 1 295 ? -26.626 25.093 -3.585 1.00 77.62 295 ILE A O 1
ATOM 2331 N N . HIS A 1 296 ? -26.603 27.311 -3.266 1.00 76.31 296 HIS A N 1
ATOM 2332 C CA . HIS A 1 296 ? -27.778 27.324 -2.382 1.00 76.31 296 HIS A CA 1
ATOM 2333 C C . HIS A 1 296 ? -29.054 27.122 -3.202 1.00 76.31 296 HIS A C 1
ATOM 2335 O O . HIS A 1 296 ? -29.854 26.246 -2.895 1.00 76.31 296 HIS A O 1
ATOM 2341 N N . ASP A 1 297 ? -29.195 27.861 -4.301 1.00 82.50 297 ASP A N 1
ATOM 2342 C CA . ASP A 1 297 ? -30.359 27.771 -5.185 1.00 82.50 297 ASP A CA 1
ATOM 2343 C C . ASP A 1 297 ? -30.410 26.474 -6.020 1.00 82.50 297 ASP A C 1
ATOM 2345 O O . ASP A 1 297 ? -31.399 26.231 -6.711 1.00 82.50 297 ASP A O 1
ATOM 2349 N N . HIS A 1 298 ? -29.375 25.626 -5.939 1.00 79.69 298 HIS A N 1
ATOM 2350 C CA . HIS A 1 298 ? -29.255 24.340 -6.635 1.00 79.69 298 HIS A CA 1
ATOM 2351 C C . HIS A 1 298 ? -29.498 24.427 -8.158 1.00 79.69 298 HIS A C 1
ATOM 2353 O O . HIS A 1 298 ? -30.190 23.582 -8.731 1.00 79.69 298 HIS A O 1
ATOM 2359 N N . ARG A 1 299 ? -28.919 25.435 -8.827 1.00 86.50 299 ARG A N 1
ATOM 2360 C CA . ARG A 1 299 ? -28.973 25.560 -10.296 1.00 86.50 299 ARG A CA 1
ATOM 2361 C C . ARG A 1 299 ? -28.069 24.530 -10.969 1.00 86.50 299 ARG A C 1
ATOM 2363 O O . ARG A 1 299 ? -26.874 24.485 -10.691 1.00 86.50 299 ARG A O 1
ATOM 2370 N N . THR A 1 300 ? -28.630 23.744 -11.880 1.00 87.50 300 THR A N 1
ATOM 2371 C CA . THR A 1 300 ? -27.900 22.861 -12.805 1.00 87.50 300 THR A CA 1
ATOM 2372 C C . THR A 1 300 ? -27.367 23.642 -14.013 1.00 87.50 300 THR A C 1
ATOM 2374 O O . THR A 1 300 ? -27.669 24.824 -14.186 1.00 87.50 300 THR A O 1
ATOM 2377 N N . LEU A 1 301 ? -26.590 22.992 -14.887 1.00 86.31 301 LEU A N 1
ATOM 2378 C CA . LEU A 1 301 ? -26.120 23.620 -16.127 1.00 86.31 301 LEU A CA 1
ATOM 2379 C C . LEU A 1 301 ? -27.280 24.043 -17.050 1.00 86.31 301 LEU A C 1
ATOM 2381 O O . LEU A 1 301 ? -27.255 25.150 -17.585 1.00 86.31 301 LEU A O 1
ATOM 2385 N N . LEU A 1 302 ? -28.309 23.197 -17.191 1.00 85.62 302 LEU A N 1
ATOM 2386 C CA . LEU A 1 302 ? -29.500 23.497 -17.996 1.00 85.62 302 LEU A CA 1
ATOM 2387 C C . LEU A 1 302 ? -30.193 24.775 -17.513 1.00 85.62 302 LEU A C 1
ATOM 2389 O O . LEU A 1 302 ? -30.630 25.595 -18.317 1.00 85.62 302 LEU A O 1
ATOM 2393 N N . ASP A 1 303 ? -30.250 24.957 -16.196 1.00 87.75 303 ASP A N 1
ATOM 2394 C CA . ASP A 1 303 ? -30.904 26.098 -15.565 1.00 87.75 303 ASP A CA 1
ATOM 2395 C C . ASP A 1 303 ? -30.161 27.402 -15.866 1.00 87.75 303 ASP A C 1
ATOM 2397 O O . ASP A 1 303 ? -30.788 28.385 -16.245 1.00 87.75 303 ASP A O 1
ATOM 2401 N N . ILE A 1 304 ? -28.826 27.396 -15.775 1.00 89.56 304 ILE A N 1
ATOM 2402 C CA . ILE A 1 304 ? -27.995 28.566 -16.100 1.00 89.56 304 ILE A CA 1
ATOM 2403 C C . ILE A 1 304 ? -28.155 28.958 -17.574 1.00 89.56 304 ILE A C 1
ATOM 2405 O O . ILE A 1 304 ? -28.331 30.137 -17.862 1.00 89.56 304 ILE A O 1
ATOM 2409 N N . LEU A 1 305 ? -28.152 27.992 -18.497 1.00 88.62 305 LEU A N 1
ATOM 2410 C CA . LEU A 1 305 ? -28.306 28.253 -19.936 1.00 88.62 305 LEU A CA 1
ATOM 2411 C C . LEU A 1 305 ? -29.744 28.628 -20.343 1.00 88.62 305 LEU A C 1
ATOM 2413 O O . LEU A 1 305 ? -29.951 29.260 -21.376 1.00 88.62 305 LEU A O 1
ATOM 2417 N N . THR A 1 306 ? -30.741 28.259 -19.534 1.00 87.56 306 THR A N 1
ATOM 2418 C CA . THR A 1 306 ? -32.144 28.665 -19.733 1.00 87.56 306 THR A CA 1
ATOM 2419 C C . THR A 1 306 ? -32.412 30.057 -19.154 1.00 87.56 306 THR A C 1
ATOM 2421 O O . THR A 1 306 ? -33.170 30.831 -19.735 1.00 87.56 306 THR A O 1
ATOM 2424 N N . GLU A 1 307 ? -31.790 30.390 -18.018 1.00 88.75 307 GLU A N 1
ATOM 2425 C CA . GLU A 1 307 ? -31.897 31.700 -17.361 1.00 88.75 307 GLU A CA 1
ATOM 2426 C C . GLU A 1 307 ? -30.992 32.773 -18.013 1.00 88.75 307 GLU A C 1
ATOM 2428 O O . GLU A 1 307 ? -31.247 33.960 -17.815 1.00 88.75 307 GLU A O 1
ATOM 2433 N N . LEU A 1 308 ? -29.989 32.378 -18.815 1.00 90.69 308 LEU A N 1
ATOM 2434 C CA . LEU A 1 308 ? -29.078 33.253 -19.578 1.00 90.69 308 LEU A CA 1
ATOM 2435 C C . LEU A 1 308 ? -29.061 32.858 -21.077 1.00 90.69 308 LEU A C 1
ATOM 2437 O O . LEU A 1 308 ? -28.120 32.212 -21.550 1.00 90.69 308 LEU A O 1
ATOM 2441 N N . PRO A 1 309 ? -30.122 33.179 -21.843 1.00 86.75 309 PRO A N 1
ATOM 2442 C CA . PRO A 1 309 ? -30.344 32.641 -23.188 1.00 86.75 309 PRO A CA 1
ATOM 2443 C C . PRO A 1 309 ? -29.341 33.102 -24.258 1.00 86.75 309 PRO A C 1
ATOM 2445 O O . PRO A 1 309 ? -29.329 32.504 -25.344 1.00 86.75 309 PRO A O 1
ATOM 2448 N N . SER A 1 310 ? -28.521 34.132 -23.990 1.00 89.12 310 SER A N 1
ATOM 2449 C CA . SER A 1 310 ? -27.446 34.557 -24.900 1.00 89.12 310 SER A CA 1
ATOM 2450 C C . SER A 1 310 ? -26.231 33.625 -24.853 1.00 89.12 310 SER A C 1
ATOM 2452 O O . SER A 1 310 ? -25.431 33.624 -25.788 1.00 89.12 310 SER A O 1
ATOM 2454 N N . CYS A 1 311 ? -26.096 32.827 -23.787 1.00 88.12 311 CYS A N 1
ATOM 2455 C CA . CYS A 1 311 ? -25.007 31.882 -23.570 1.00 88.12 311 CYS A CA 1
ATOM 2456 C C . CYS A 1 311 ? -25.226 30.596 -24.377 1.00 88.12 311 CYS A C 1
ATOM 2458 O O . CYS A 1 311 ? -25.949 29.692 -23.959 1.00 88.12 311 CYS A O 1
ATOM 2460 N N . ARG A 1 312 ? -24.589 30.509 -25.550 1.00 86.88 312 ARG A N 1
ATOM 2461 C CA . ARG A 1 312 ? -24.734 29.400 -26.509 1.00 86.88 312 ARG A CA 1
ATOM 2462 C C . ARG A 1 312 ? -23.389 28.720 -26.801 1.00 86.88 312 ARG A C 1
ATOM 2464 O O . ARG A 1 312 ? -22.833 28.906 -27.884 1.00 86.88 312 ARG A O 1
ATOM 2471 N N . PRO A 1 313 ? -22.836 27.943 -25.848 1.00 85.69 313 PRO A N 1
ATOM 2472 C CA . PRO A 1 313 ? -21.678 27.097 -26.121 1.00 85.69 313 PRO A CA 1
ATOM 2473 C C . PRO A 1 313 ? -22.060 25.973 -27.102 1.00 85.69 313 PRO A C 1
ATOM 2475 O O . PRO A 1 313 ? -23.229 25.583 -27.154 1.00 85.69 313 PRO A O 1
ATOM 2478 N N . PRO A 1 314 ? -21.106 25.413 -27.861 1.00 82.25 314 PRO A N 1
ATOM 2479 C CA . PRO A 1 314 ? -21.363 24.226 -28.664 1.00 82.25 314 PRO A CA 1
ATOM 2480 C C . PRO A 1 314 ? -21.450 22.979 -27.760 1.00 82.25 314 PRO A C 1
ATOM 2482 O O . PRO A 1 314 ? -20.853 22.932 -26.679 1.00 82.25 314 PRO A O 1
ATOM 2485 N N . LEU A 1 315 ? -22.224 21.972 -28.181 1.00 78.06 315 LEU A N 1
ATOM 2486 C CA . LEU A 1 315 ? -22.543 20.807 -27.343 1.00 78.06 315 LEU A CA 1
ATOM 2487 C C . LEU A 1 315 ? -21.294 20.007 -26.942 1.00 78.06 315 LEU A C 1
ATOM 2489 O O . LEU A 1 315 ? -21.181 19.589 -25.796 1.00 78.06 315 LEU A O 1
ATOM 2493 N N . ASP A 1 316 ? -20.342 19.827 -27.854 1.00 72.25 316 ASP A N 1
ATOM 2494 C CA . ASP A 1 316 ? -19.095 19.090 -27.626 1.00 72.25 316 ASP A CA 1
ATOM 2495 C C . ASP A 1 316 ? -18.253 19.685 -26.482 1.00 72.25 316 ASP A C 1
ATOM 2497 O O . ASP A 1 316 ? -17.770 18.942 -25.628 1.00 72.25 316 ASP A O 1
ATOM 2501 N N . LEU A 1 317 ? -18.163 21.019 -26.398 1.00 75.81 317 LEU A N 1
ATOM 2502 C CA . LEU A 1 317 ? -17.537 21.713 -25.267 1.00 75.81 317 LEU A CA 1
ATOM 2503 C C . LEU A 1 317 ? -18.298 21.465 -23.957 1.00 75.81 317 LEU A C 1
ATOM 2505 O O . LEU A 1 317 ? -17.690 21.338 -22.898 1.00 75.81 317 LEU A O 1
ATOM 2509 N N . VAL A 1 318 ? -19.629 21.394 -24.003 1.00 79.38 318 VAL A N 1
ATOM 2510 C CA . VAL A 1 318 ? -20.435 21.086 -22.814 1.00 79.38 318 VAL A CA 1
ATOM 2511 C C . VAL A 1 318 ? -20.176 19.659 -22.322 1.00 79.38 318 VAL A C 1
ATOM 2513 O O . VAL A 1 318 ? -20.144 19.448 -21.113 1.00 79.38 318 VAL A O 1
ATOM 2516 N N . LEU A 1 319 ? -19.914 18.698 -23.214 1.00 76.12 319 LEU A N 1
ATOM 2517 C CA . LEU A 1 319 ? -19.545 17.332 -22.817 1.00 76.12 319 LEU A CA 1
ATOM 2518 C C . LEU A 1 319 ? -18.130 17.264 -22.220 1.00 76.12 319 LEU A C 1
ATOM 2520 O O . LEU A 1 319 ? -17.932 16.581 -21.221 1.00 76.12 319 LEU A O 1
ATOM 2524 N N . GLU A 1 320 ? -17.184 18.021 -22.784 1.00 71.88 320 GLU A N 1
ATOM 2525 C CA . GLU A 1 320 ? -15.823 18.236 -22.257 1.00 71.88 320 GLU A CA 1
ATOM 2526 C C . GLU A 1 320 ? -15.814 18.878 -20.852 1.00 71.88 320 GLU A C 1
ATOM 2528 O O . GLU A 1 320 ? -14.898 18.641 -20.070 1.00 71.88 320 GLU A O 1
ATOM 2533 N N . LEU A 1 321 ? -16.839 19.665 -20.502 1.00 73.88 321 LEU A N 1
ATOM 2534 C CA . LEU A 1 321 ? -16.933 20.388 -19.226 1.00 73.88 321 LEU A CA 1
ATOM 2535 C C . LEU A 1 321 ? -17.796 19.704 -18.144 1.00 73.88 321 LEU A C 1
ATOM 2537 O O . LEU A 1 321 ? -17.871 20.222 -17.025 1.00 73.88 321 LEU A O 1
ATOM 2541 N N . LEU A 1 322 ? -18.467 18.584 -18.439 1.00 77.25 322 LEU A N 1
ATOM 2542 C CA . LEU A 1 322 ? -19.366 17.904 -17.496 1.00 77.25 322 LEU A CA 1
ATOM 2543 C C . LEU A 1 322 ? -18.686 16.713 -16.784 1.00 77.25 322 LEU A C 1
ATOM 2545 O O . LEU A 1 322 ? -18.046 15.888 -17.433 1.00 77.25 322 LEU A O 1
ATOM 2549 N N . PRO A 1 323 ? -18.853 16.557 -15.454 1.00 73.19 323 PRO A N 1
ATOM 2550 C CA . PRO A 1 323 ? -18.213 15.479 -14.698 1.00 73.19 323 PRO A CA 1
ATOM 2551 C C . PRO A 1 323 ? -18.827 14.098 -14.994 1.00 73.19 323 PRO A C 1
ATOM 2553 O O . PRO A 1 323 ? -20.007 13.984 -15.334 1.00 73.19 323 PRO A O 1
ATOM 2556 N N . ARG A 1 324 ? -18.042 13.025 -14.808 1.00 75.56 324 ARG A N 1
ATOM 2557 C CA . ARG A 1 324 ? -18.468 11.637 -15.077 1.00 75.56 324 ARG A CA 1
ATOM 2558 C C . ARG A 1 324 ? -19.595 11.169 -14.141 1.00 75.56 324 ARG A C 1
ATOM 2560 O O . ARG A 1 324 ? -19.546 11.397 -12.930 1.00 75.56 324 ARG A O 1
ATOM 2567 N N . LEU A 1 325 ? -20.582 10.446 -14.681 1.00 78.69 325 LEU A N 1
ATOM 2568 C CA . LEU A 1 325 ? -21.731 9.912 -13.939 1.00 78.69 325 LEU A CA 1
ATOM 2569 C C . LEU A 1 325 ? -21.343 8.704 -13.066 1.00 78.69 325 LEU A C 1
ATOM 2571 O O . LEU A 1 325 ? -20.934 7.653 -13.558 1.00 78.69 325 LEU A O 1
ATOM 2575 N N . GLN A 1 326 ? -21.518 8.850 -11.752 1.00 76.88 326 GLN A N 1
ATOM 2576 C CA . GLN A 1 326 ? -21.003 7.910 -10.748 1.00 76.88 326 GLN A CA 1
ATOM 2577 C C . GLN A 1 326 ? -21.998 6.793 -10.362 1.00 76.88 326 GLN A C 1
ATOM 2579 O O . GLN A 1 326 ? -23.216 7.025 -10.372 1.00 76.88 326 GLN A O 1
ATOM 2584 N N . PRO A 1 327 ? -21.526 5.603 -9.937 1.00 80.69 327 PRO A N 1
ATOM 2585 C CA . PRO A 1 327 ? -22.373 4.614 -9.274 1.00 80.69 327 PRO A CA 1
ATOM 2586 C C . PRO A 1 327 ? -22.835 5.123 -7.898 1.00 80.69 327 PRO A C 1
ATOM 2588 O O . PRO A 1 327 ? -22.155 5.914 -7.246 1.00 80.69 327 PRO A O 1
ATOM 2591 N N . ARG A 1 328 ? -24.006 4.672 -7.439 1.00 84.25 328 ARG A N 1
ATOM 2592 C CA . ARG A 1 328 ? -24.555 4.988 -6.109 1.00 84.25 328 ARG A CA 1
ATOM 2593 C C . ARG A 1 328 ? -24.666 3.701 -5.278 1.00 84.25 328 ARG A C 1
ATOM 2595 O O . ARG A 1 328 ? -25.096 2.674 -5.798 1.00 84.25 328 ARG A O 1
ATOM 2602 N N . PHE A 1 329 ? -24.243 3.753 -4.014 1.00 85.38 329 PHE A N 1
ATOM 2603 C CA . PHE A 1 329 ? -24.159 2.596 -3.111 1.00 85.38 329 PHE A CA 1
ATOM 2604 C C . PHE A 1 329 ? -25.364 2.518 -2.161 1.00 85.38 329 PHE A C 1
ATOM 2606 O O . PHE A 1 329 ? -25.844 3.547 -1.686 1.00 85.38 329 PHE A O 1
ATOM 2613 N N . TYR A 1 330 ? -25.806 1.297 -1.850 1.00 87.81 330 TYR A N 1
ATOM 2614 C CA . TYR A 1 330 ? -26.904 0.997 -0.927 1.00 87.81 330 TYR A CA 1
ATOM 2615 C C . TYR A 1 330 ? -26.575 -0.243 -0.082 1.00 87.81 330 TYR A C 1
ATOM 2617 O O . TYR A 1 330 ? -26.149 -1.259 -0.631 1.00 87.81 330 TYR A O 1
ATOM 2625 N N . SER A 1 331 ? -26.789 -0.201 1.234 1.00 90.31 331 SER A N 1
ATOM 2626 C CA . SER A 1 331 ? -26.610 -1.372 2.109 1.00 90.31 331 SER A CA 1
ATOM 2627 C C . SER A 1 331 ? -27.673 -2.441 1.807 1.00 90.31 331 SER A C 1
ATOM 2629 O O . SER A 1 331 ? -28.857 -2.127 1.643 1.00 90.31 331 SER A O 1
ATOM 2631 N N . ILE A 1 332 ? -27.255 -3.704 1.692 1.00 93.06 332 ILE A N 1
ATOM 2632 C CA . ILE A 1 332 ? -28.118 -4.815 1.263 1.00 93.06 332 ILE A CA 1
ATOM 2633 C C . ILE A 1 332 ? -29.070 -5.238 2.390 1.00 93.06 332 ILE A C 1
ATOM 2635 O O . ILE A 1 332 ? -28.650 -5.438 3.528 1.00 93.06 332 ILE A O 1
ATOM 2639 N N . SER A 1 333 ? -30.352 -5.413 2.055 1.00 92.69 333 SER A N 1
ATOM 2640 C CA . SER A 1 333 ? -31.450 -5.704 2.990 1.00 92.69 333 SER A CA 1
ATOM 2641 C C . SER A 1 333 ? -32.109 -7.079 2.816 1.00 92.69 333 SER A C 1
ATOM 2643 O O . SER A 1 333 ? -33.280 -7.274 3.162 1.00 92.69 333 SER A O 1
ATOM 2645 N N . SER A 1 334 ? -31.344 -8.050 2.310 1.00 91.44 334 SER A N 1
ATOM 2646 C CA . SER A 1 334 ? -31.634 -9.491 2.385 1.00 91.44 334 SER A CA 1
ATOM 2647 C C . SER A 1 334 ? -30.418 -10.272 2.902 1.00 91.44 334 SER A C 1
ATOM 2649 O O . SER A 1 334 ? -29.288 -9.791 2.813 1.00 91.44 334 SER A O 1
ATOM 2651 N N . SER A 1 335 ? -30.626 -11.484 3.429 1.00 93.19 335 SER A N 1
ATOM 2652 C CA . SER A 1 335 ? -29.542 -12.471 3.597 1.00 93.19 335 SER A CA 1
ATOM 2653 C C . SER A 1 335 ? -29.570 -13.493 2.450 1.00 93.19 335 SER A C 1
ATOM 2655 O O . SER A 1 335 ? -30.647 -14.015 2.143 1.00 93.19 335 SER A O 1
ATOM 2657 N N . PRO A 1 336 ? -28.409 -13.870 1.872 1.00 90.75 336 PRO A N 1
ATOM 2658 C CA . PRO A 1 336 ? -28.330 -14.923 0.853 1.00 90.75 336 PRO A CA 1
ATOM 2659 C C . PRO A 1 336 ? -28.707 -16.310 1.400 1.00 90.75 336 PRO A C 1
ATOM 2661 O O . PRO A 1 336 ? -28.836 -17.262 0.635 1.00 90.75 336 PRO A O 1
ATOM 2664 N N . LYS A 1 337 ? -28.868 -16.451 2.726 1.00 88.38 337 LYS A N 1
ATOM 2665 C CA . LYS A 1 337 ? -29.302 -17.692 3.384 1.00 88.38 337 LYS A CA 1
ATOM 2666 C C . LYS A 1 337 ? -30.824 -17.875 3.375 1.00 88.38 337 LYS A C 1
ATOM 2668 O O . LYS A 1 337 ? -31.279 -18.961 3.715 1.00 88.38 337 LYS A O 1
ATOM 2673 N N . VAL A 1 338 ? -31.589 -16.846 2.991 1.00 87.19 338 VAL A N 1
ATOM 2674 C CA . VAL A 1 338 ? -33.020 -16.967 2.652 1.00 87.19 338 VAL A CA 1
ATOM 2675 C C . VAL A 1 338 ? -33.172 -17.270 1.163 1.00 87.19 338 VAL A C 1
ATOM 2677 O O . VAL A 1 338 ? -33.793 -18.263 0.802 1.00 87.19 338 VAL A O 1
ATOM 2680 N N . ASP A 1 339 ? -32.570 -16.438 0.311 1.00 84.00 339 ASP A N 1
ATOM 2681 C CA . ASP A 1 339 ? -32.548 -16.621 -1.140 1.00 84.00 339 ASP A CA 1
ATOM 2682 C C . ASP A 1 339 ? -31.215 -16.089 -1.704 1.00 84.00 339 ASP A C 1
ATOM 2684 O O . ASP A 1 339 ? -30.994 -14.875 -1.693 1.00 84.00 339 ASP A O 1
ATOM 2688 N N . PRO A 1 340 ? -30.311 -16.956 -2.201 1.00 83.12 340 PRO A N 1
ATOM 2689 C CA . PRO A 1 340 ? -29.023 -16.532 -2.747 1.00 83.12 340 PRO A CA 1
ATOM 2690 C C . PRO A 1 340 ? -29.138 -15.855 -4.123 1.00 83.12 340 PRO A C 1
ATOM 2692 O O . PRO A 1 340 ? -28.142 -15.328 -4.617 1.00 83.12 340 PRO A O 1
ATOM 2695 N N . SER A 1 341 ? -30.320 -15.871 -4.752 1.00 79.19 341 SER A N 1
ATOM 2696 C CA . SER A 1 341 ? -30.591 -15.217 -6.038 1.00 79.19 341 SER A CA 1
ATOM 2697 C C . SER A 1 341 ? -31.168 -13.799 -5.905 1.00 79.19 341 SER A C 1
ATOM 2699 O O . SER A 1 341 ? -31.181 -13.061 -6.891 1.00 79.19 341 SER A O 1
ATOM 2701 N N . LEU A 1 342 ? -31.596 -13.385 -4.701 1.00 83.56 342 LEU A N 1
ATOM 2702 C CA . LEU A 1 342 ? -32.351 -12.145 -4.481 1.00 83.56 342 LEU A CA 1
ATOM 2703 C C . LEU A 1 342 ? -31.640 -11.142 -3.554 1.00 83.56 342 LEU A C 1
ATOM 2705 O O . LEU A 1 342 ? -31.860 -11.090 -2.338 1.00 83.56 342 LEU A O 1
ATOM 2709 N N . VAL A 1 343 ? -30.865 -10.237 -4.156 1.00 87.19 343 VAL A N 1
ATOM 2710 C CA . VAL A 1 343 ? -30.345 -9.046 -3.465 1.00 87.19 343 VAL A CA 1
ATOM 2711 C C . VAL A 1 343 ? -31.468 -8.015 -3.293 1.00 87.19 343 VAL A C 1
ATOM 2713 O O . VAL A 1 343 ? -32.006 -7.503 -4.272 1.00 87.19 343 VAL A O 1
ATOM 2716 N N . SER A 1 344 ? -31.813 -7.680 -2.047 1.00 89.75 344 SER A N 1
ATOM 2717 C CA . SER A 1 344 ? -32.732 -6.576 -1.714 1.00 89.75 344 SER A CA 1
ATOM 2718 C C . SER A 1 344 ? -31.965 -5.315 -1.302 1.00 89.75 344 SER A C 1
ATOM 2720 O O . SER A 1 344 ? -30.889 -5.415 -0.717 1.00 89.75 344 SER A O 1
ATOM 2722 N N . ILE A 1 345 ? -32.536 -4.131 -1.543 1.00 89.81 345 ILE A N 1
ATOM 2723 C CA . ILE A 1 345 ? -32.048 -2.842 -1.018 1.00 89.81 345 ILE A CA 1
ATOM 2724 C C . ILE A 1 345 ? -33.215 -2.003 -0.485 1.00 89.81 345 ILE A C 1
ATOM 2726 O O . ILE A 1 345 ? -34.341 -2.107 -0.971 1.00 89.81 345 ILE A O 1
ATOM 2730 N N . THR A 1 346 ? -32.950 -1.150 0.506 1.00 88.00 346 THR A N 1
ATOM 2731 C CA . THR A 1 346 ? -33.948 -0.241 1.096 1.00 88.00 346 THR A CA 1
ATOM 2732 C C . THR A 1 346 ? -33.577 1.203 0.767 1.00 88.00 346 THR A C 1
ATOM 2734 O O . THR A 1 346 ? -32.575 1.715 1.258 1.00 88.00 346 THR A O 1
ATOM 2737 N N . VAL A 1 347 ? -34.375 1.869 -0.071 1.00 84.31 347 VAL A N 1
ATOM 2738 C CA . VAL A 1 347 ? -34.030 3.174 -0.660 1.00 84.31 347 VAL A CA 1
ATOM 2739 C C . VAL A 1 347 ? -35.155 4.184 -0.444 1.00 84.31 347 VAL A C 1
ATOM 2741 O O . VAL A 1 347 ? -36.323 3.878 -0.671 1.00 84.31 347 VAL A O 1
ATOM 2744 N N . ILE A 1 348 ? -34.801 5.410 -0.048 1.00 82.81 348 ILE A N 1
ATOM 2745 C CA . ILE A 1 348 ? -35.716 6.557 -0.063 1.00 82.81 348 ILE A CA 1
ATOM 2746 C C . ILE A 1 348 ? -35.630 7.264 -1.422 1.00 82.81 348 ILE A C 1
ATOM 2748 O O . ILE A 1 348 ? -34.539 7.591 -1.890 1.00 82.81 348 ILE A O 1
ATOM 2752 N N . VAL A 1 349 ? -36.773 7.498 -2.073 1.00 84.75 349 VAL A N 1
ATOM 2753 C CA . VAL A 1 349 ? -36.816 8.212 -3.360 1.00 84.75 349 VAL A CA 1
ATOM 2754 C C . VAL A 1 349 ? -36.618 9.704 -3.111 1.00 84.75 349 VAL A C 1
ATOM 2756 O O . VAL A 1 349 ? -37.480 10.363 -2.530 1.00 84.75 349 VAL A O 1
ATOM 2759 N N . LEU A 1 350 ? -35.480 10.246 -3.546 1.00 79.88 350 LEU A N 1
ATOM 2760 C CA . LEU A 1 350 ? -35.136 11.645 -3.330 1.00 79.88 350 LEU A CA 1
ATOM 2761 C C . LEU A 1 350 ? -35.873 12.532 -4.340 1.00 79.88 350 LEU A C 1
ATOM 2763 O O . LEU A 1 350 ? -35.551 12.552 -5.532 1.00 79.88 350 LEU A O 1
ATOM 2767 N N . LYS A 1 351 ? -36.852 13.285 -3.838 1.00 80.44 351 LYS A N 1
ATOM 2768 C CA . LYS A 1 351 ? -37.528 14.385 -4.533 1.00 80.44 351 LYS A CA 1
ATOM 2769 C C . LYS A 1 351 ? -37.556 15.590 -3.599 1.00 80.44 351 LYS A C 1
ATOM 2771 O O . LYS A 1 351 ? -37.901 15.445 -2.428 1.00 80.44 351 LYS A O 1
ATOM 2776 N N . TYR A 1 352 ? -37.173 16.750 -4.111 1.00 79.94 352 TYR A N 1
ATOM 2777 C CA . TYR A 1 352 ? -37.095 18.006 -3.367 1.00 79.94 352 TYR A CA 1
ATOM 2778 C C . TYR A 1 352 ? -37.520 19.170 -4.266 1.00 79.94 352 TYR A C 1
ATOM 2780 O O . TYR A 1 352 ? -37.687 18.998 -5.472 1.00 79.94 352 TYR A O 1
ATOM 2788 N N . THR A 1 353 ? -37.685 20.353 -3.687 1.00 79.88 353 THR A N 1
ATOM 2789 C CA . THR A 1 353 ? -37.863 21.597 -4.444 1.00 79.88 353 THR A CA 1
ATOM 2790 C C . THR A 1 353 ? -36.648 22.470 -4.168 1.00 79.88 353 THR A C 1
ATOM 2792 O O . THR A 1 353 ? -36.268 22.627 -3.008 1.00 79.88 353 THR A O 1
ATOM 2795 N N . THR A 1 354 ? -36.010 23.005 -5.206 1.00 78.62 354 THR A N 1
ATOM 2796 C CA . THR A 1 354 ? -34.910 23.963 -5.039 1.00 78.62 354 THR A CA 1
ATOM 2797 C C . THR A 1 354 ? -35.435 25.284 -4.454 1.00 78.62 354 THR A C 1
ATOM 2799 O O . THR A 1 354 ? -36.626 25.576 -4.600 1.00 78.62 354 THR A O 1
ATOM 2802 N N . PRO A 1 355 ? -34.595 26.135 -3.831 1.00 78.50 355 PRO A N 1
ATOM 2803 C CA . PRO A 1 355 ? -35.036 27.446 -3.334 1.00 78.50 355 PRO A CA 1
ATOM 2804 C C . PRO A 1 355 ? -35.660 28.364 -4.399 1.00 78.50 355 PRO A C 1
ATOM 2806 O O . PRO A 1 355 ? -36.460 29.232 -4.064 1.00 78.50 355 PRO A O 1
ATOM 2809 N N . ILE A 1 356 ? -35.363 28.126 -5.681 1.00 81.44 356 ILE A N 1
ATOM 2810 C CA . ILE A 1 356 ? -35.958 28.812 -6.843 1.00 81.44 356 ILE A CA 1
ATOM 2811 C C . ILE A 1 356 ? -37.220 28.121 -7.398 1.00 81.44 356 ILE A C 1
ATOM 2813 O O . ILE A 1 356 ? -37.688 28.451 -8.484 1.00 81.44 356 ILE A O 1
ATOM 2817 N N . GLY A 1 357 ? -37.796 27.167 -6.660 1.00 78.62 357 GLY A N 1
ATOM 2818 C CA . GLY A 1 357 ? -39.100 26.561 -6.951 1.00 78.62 357 GLY A CA 1
ATOM 2819 C C . GLY A 1 357 ? -39.095 25.388 -7.940 1.00 78.62 357 GLY A C 1
ATOM 2820 O O . GLY A 1 357 ? -40.164 24.848 -8.229 1.00 78.62 357 GLY A O 1
ATOM 2821 N N . ARG A 1 358 ? -37.933 24.957 -8.449 1.00 80.19 358 ARG A N 1
ATOM 2822 C CA . ARG A 1 358 ? -37.832 23.862 -9.433 1.00 80.19 358 ARG A CA 1
ATOM 2823 C C . ARG A 1 358 ? -37.870 22.489 -8.735 1.00 80.19 358 ARG A C 1
ATOM 2825 O O . ARG A 1 358 ? -37.195 22.319 -7.718 1.00 80.19 358 ARG A O 1
ATOM 2832 N N . PRO A 1 359 ? -38.611 21.486 -9.245 1.00 78.56 359 PRO A N 1
ATOM 2833 C CA . PRO A 1 359 ? -38.578 20.132 -8.693 1.00 78.56 359 PRO A CA 1
ATOM 2834 C C . PRO A 1 359 ? -37.245 19.431 -9.010 1.00 78.56 359 PRO A C 1
ATOM 2836 O O . PRO A 1 359 ? -36.939 19.148 -10.166 1.00 78.56 359 PRO A O 1
ATOM 2839 N N . GLY A 1 360 ? -36.470 19.111 -7.975 1.00 79.19 360 GLY A N 1
ATOM 2840 C CA . GLY A 1 360 ? -35.248 18.312 -8.055 1.00 79.19 360 GLY A CA 1
ATOM 2841 C C . GLY A 1 360 ? -35.525 16.814 -7.881 1.00 79.19 360 GLY A C 1
ATOM 2842 O O . GLY A 1 360 ? -36.236 16.400 -6.959 1.00 79.19 360 GLY A O 1
ATOM 2843 N N . LYS A 1 361 ? -34.938 15.987 -8.755 1.00 83.56 361 LYS A N 1
ATOM 2844 C CA . LYS A 1 361 ? -35.012 14.514 -8.734 1.00 83.56 361 LYS A CA 1
ATOM 2845 C C . LYS A 1 361 ? -33.611 13.944 -8.463 1.00 83.56 361 LYS A C 1
ATOM 2847 O O . LYS A 1 361 ? -32.688 14.191 -9.231 1.00 83.56 361 LYS A O 1
ATOM 2852 N N . GLY A 1 362 ? -33.430 13.141 -7.413 1.00 83.06 362 GLY A N 1
ATOM 2853 C CA . GLY A 1 362 ? -32.164 12.435 -7.179 1.00 83.06 362 GLY A CA 1
ATOM 2854 C C . GLY A 1 362 ? -31.991 11.247 -8.130 1.00 83.06 362 GLY A C 1
ATOM 2855 O O . GLY A 1 362 ? -32.707 10.252 -7.969 1.00 83.06 362 GLY A O 1
ATOM 2856 N N . VAL A 1 363 ? -31.040 11.349 -9.071 1.00 85.88 363 VAL A N 1
ATOM 2857 C CA . VAL A 1 363 ? -30.843 10.464 -10.244 1.00 85.88 363 VAL A CA 1
ATOM 2858 C C . VAL A 1 363 ? -31.075 8.980 -9.936 1.00 85.88 363 VAL A C 1
ATOM 2860 O O . VAL A 1 363 ? -32.123 8.445 -10.284 1.00 85.88 363 VAL A O 1
ATOM 2863 N N . ALA A 1 364 ? -30.168 8.325 -9.200 1.00 86.56 364 ALA A N 1
ATOM 2864 C CA . ALA A 1 364 ? -30.235 6.879 -8.957 1.00 86.56 364 ALA A CA 1
ATOM 2865 C C . ALA A 1 364 ? -31.517 6.413 -8.243 1.00 86.56 364 ALA A C 1
ATOM 2867 O O . ALA A 1 364 ? -32.006 5.314 -8.490 1.00 86.56 364 ALA A O 1
ATOM 2868 N N . THR A 1 365 ? -32.100 7.253 -7.386 1.00 85.75 365 THR A N 1
ATOM 2869 C CA . THR A 1 365 ? -33.304 6.882 -6.626 1.00 85.75 365 THR A CA 1
ATOM 2870 C C . THR A 1 365 ? -34.590 6.999 -7.448 1.00 85.75 365 THR A C 1
ATOM 2872 O O . THR A 1 365 ? -35.517 6.224 -7.235 1.00 85.75 365 THR A O 1
ATOM 2875 N N . ASN A 1 366 ? -34.645 7.922 -8.417 1.00 88.25 366 ASN A N 1
ATOM 2876 C CA . ASN A 1 366 ? -35.769 8.033 -9.354 1.00 88.25 366 ASN A CA 1
ATOM 2877 C C . ASN A 1 366 ? -35.612 7.050 -10.522 1.00 88.25 366 ASN A C 1
ATOM 2879 O O . ASN A 1 366 ? -36.600 6.478 -10.970 1.00 88.25 366 ASN A O 1
ATOM 2883 N N . TYR A 1 367 ? -34.369 6.783 -10.927 1.00 87.62 367 TYR A N 1
ATOM 2884 C CA . TYR A 1 367 ? -33.993 5.700 -11.828 1.00 87.62 367 TYR A CA 1
ATOM 2885 C C . TYR A 1 367 ? -34.482 4.334 -11.326 1.00 87.62 367 TYR A C 1
ATOM 2887 O O . TYR A 1 367 ? -35.229 3.650 -12.017 1.00 87.62 367 TYR A O 1
ATOM 2895 N N . LEU A 1 368 ? -34.146 3.956 -10.088 1.00 86.69 368 LEU A N 1
ATOM 2896 C CA . LEU A 1 368 ? -34.648 2.715 -9.487 1.00 86.69 368 LEU A CA 1
ATOM 2897 C C . LEU A 1 368 ? -36.182 2.712 -9.362 1.00 86.69 368 LEU A C 1
ATOM 2899 O O . LEU A 1 368 ? -36.811 1.681 -9.581 1.00 86.69 368 LEU A O 1
ATOM 2903 N N . ALA A 1 369 ? -36.797 3.864 -9.072 1.00 86.00 369 ALA A N 1
ATOM 2904 C CA . ALA A 1 369 ? -38.251 3.989 -8.968 1.00 86.00 369 ALA A CA 1
ATOM 2905 C C . ALA A 1 369 ? -39.003 3.892 -10.313 1.00 86.00 369 ALA A C 1
ATOM 2907 O O . ALA A 1 369 ? -40.215 3.682 -10.292 1.00 86.00 369 ALA A O 1
ATOM 2908 N N . SER A 1 370 ? -38.334 4.030 -11.467 1.00 84.38 370 SER A N 1
ATOM 2909 C CA . SER A 1 370 ? -38.956 3.834 -12.789 1.00 84.38 370 SER A CA 1
ATOM 2910 C C . SER A 1 370 ? -38.856 2.392 -13.300 1.00 84.38 370 SER A C 1
ATOM 2912 O O . SER A 1 370 ? -39.669 1.978 -14.128 1.00 84.38 370 SER A O 1
ATOM 2914 N N . LYS A 1 371 ? -37.920 1.590 -12.773 1.00 83.69 371 LYS A N 1
ATOM 2915 C CA . LYS A 1 371 ? -37.691 0.178 -13.140 1.00 83.69 371 LYS A CA 1
ATOM 2916 C C . LYS A 1 371 ? -38.712 -0.756 -12.454 1.00 83.69 371 LYS A C 1
ATOM 2918 O O . LYS A 1 371 ? -38.360 -1.761 -11.842 1.00 83.69 371 LYS A O 1
ATOM 2923 N N . ILE A 1 372 ? -39.999 -0.422 -12.567 1.00 78.19 372 ILE A N 1
ATOM 2924 C CA . ILE A 1 372 ? -41.124 -1.217 -12.053 1.00 78.19 372 ILE A CA 1
ATOM 2925 C C . ILE A 1 372 ? -41.356 -2.421 -12.976 1.00 78.19 372 ILE A C 1
ATOM 2927 O O . ILE A 1 372 ? -41.500 -2.266 -14.189 1.00 78.19 372 ILE A O 1
ATOM 2931 N N . ALA A 1 373 ? -41.426 -3.628 -12.411 1.00 75.06 373 ALA A N 1
ATOM 2932 C CA . ALA A 1 373 ? -41.803 -4.820 -13.164 1.00 75.06 373 ALA A CA 1
ATOM 2933 C C . ALA A 1 373 ? -43.290 -4.760 -13.556 1.00 75.06 373 ALA A C 1
ATOM 2935 O O . ALA A 1 373 ? -44.160 -4.617 -12.698 1.00 75.06 373 ALA A O 1
ATOM 2936 N N . VAL A 1 374 ? -43.577 -4.884 -14.854 1.00 77.62 374 VAL A N 1
ATOM 2937 C CA . VAL A 1 374 ? -44.942 -4.930 -15.396 1.00 77.62 374 VAL A CA 1
ATOM 2938 C C . VAL A 1 374 ? -45.263 -6.366 -15.789 1.00 77.62 374 VAL A C 1
ATOM 2940 O O . VAL A 1 374 ? -44.484 -7.012 -16.488 1.00 77.62 374 VAL A O 1
ATOM 2943 N N . GLU A 1 375 ? -46.418 -6.858 -15.352 1.00 68.38 375 GLU A N 1
ATOM 2944 C CA . GLU A 1 375 ? -46.882 -8.213 -15.642 1.00 68.38 375 GLU A CA 1
ATOM 2945 C C . GLU A 1 375 ? -46.949 -8.464 -17.163 1.00 68.38 375 GLU A C 1
ATOM 2947 O O . GLU A 1 375 ? -47.393 -7.609 -17.932 1.00 68.38 375 GLU A O 1
ATOM 2952 N N . ASN A 1 376 ? -46.477 -9.633 -17.606 1.00 70.38 376 ASN A N 1
ATOM 2953 C CA . ASN A 1 376 ? -46.316 -10.008 -19.021 1.00 70.38 376 ASN A CA 1
ATOM 2954 C C . ASN A 1 376 ? -45.324 -9.152 -19.848 1.00 70.38 376 ASN A C 1
ATOM 2956 O O . ASN A 1 376 ? -45.363 -9.190 -21.080 1.00 70.38 376 ASN A O 1
ATOM 2960 N N . LYS A 1 377 ? -44.393 -8.424 -19.213 1.00 74.56 377 LYS A N 1
ATOM 2961 C CA . LYS A 1 377 ? -43.207 -7.841 -19.875 1.00 74.56 377 LYS A CA 1
ATOM 2962 C C . LYS A 1 377 ? -41.902 -8.421 -19.303 1.00 74.56 377 LYS A C 1
ATOM 2964 O O . LYS A 1 377 ? -41.899 -8.881 -18.163 1.00 74.56 377 LYS A O 1
ATOM 2969 N N . PRO A 1 378 ? -40.782 -8.391 -20.056 1.00 76.44 378 PRO A N 1
ATOM 2970 C CA . PRO A 1 378 ? -39.465 -8.710 -19.507 1.00 76.44 378 PRO A CA 1
ATOM 2971 C C . PRO A 1 378 ? -39.141 -7.828 -18.295 1.00 76.44 378 PRO A C 1
ATOM 2973 O O . PRO A 1 378 ? -39.453 -6.635 -18.299 1.00 76.44 378 PRO A O 1
ATOM 2976 N N . HIS A 1 379 ? -38.499 -8.398 -17.273 1.00 74.38 379 HIS A N 1
ATOM 2977 C CA . HIS A 1 379 ? -38.095 -7.631 -16.095 1.00 74.38 379 HIS A CA 1
ATOM 2978 C C . HIS A 1 379 ? -37.105 -6.514 -16.479 1.00 74.38 379 HIS A C 1
ATOM 2980 O O . HIS A 1 379 ? -36.173 -6.766 -17.251 1.00 74.38 379 HIS A O 1
ATOM 2986 N N . PRO A 1 380 ? -37.274 -5.290 -15.947 1.00 80.81 380 PRO A N 1
ATOM 2987 C CA . PRO A 1 380 ? -36.370 -4.185 -16.233 1.00 80.81 380 PRO A CA 1
ATOM 2988 C C . PRO A 1 380 ? -34.983 -4.468 -15.648 1.00 80.81 380 PRO A C 1
ATOM 2990 O O . PRO A 1 380 ? -34.845 -4.792 -14.470 1.00 80.81 380 PRO A O 1
ATOM 2993 N N . GLN A 1 381 ? -33.949 -4.340 -16.478 1.00 81.31 381 GLN A N 1
ATOM 2994 C CA . GLN A 1 381 ? -32.565 -4.566 -16.066 1.00 81.31 381 GLN A CA 1
ATOM 2995 C C . GLN A 1 381 ? -31.960 -3.314 -15.416 1.00 81.31 381 GLN A C 1
ATOM 2997 O O . GLN A 1 381 ? -32.279 -2.180 -15.789 1.00 81.31 381 GLN A O 1
ATOM 3002 N N . VAL A 1 382 ? -31.073 -3.546 -14.445 1.00 81.44 382 VAL A N 1
ATOM 3003 C CA . VAL A 1 382 ? -30.343 -2.531 -13.676 1.00 81.44 382 VAL A CA 1
ATOM 3004 C C . VAL A 1 382 ? -28.872 -2.966 -13.600 1.00 81.44 382 VAL A C 1
ATOM 3006 O O . VAL A 1 382 ? -28.616 -4.080 -13.134 1.00 81.44 382 VAL A O 1
ATOM 3009 N N . PRO A 1 383 ? -27.893 -2.150 -14.035 1.00 81.50 383 PRO A N 1
ATOM 3010 C CA . PRO A 1 383 ? -26.482 -2.521 -13.958 1.00 81.50 383 PRO A CA 1
ATOM 3011 C C . PRO A 1 383 ? -25.953 -2.378 -12.522 1.00 81.50 383 PRO A C 1
ATOM 3013 O O . PRO A 1 383 ? -25.983 -1.290 -11.939 1.00 81.50 383 PRO A O 1
ATOM 3016 N N . ILE A 1 384 ? -25.464 -3.485 -11.953 1.00 82.38 384 ILE A N 1
ATOM 3017 C CA . ILE A 1 384 ? -25.069 -3.591 -10.539 1.00 82.38 384 ILE A CA 1
ATOM 3018 C C . ILE A 1 384 ? -23.723 -4.293 -10.327 1.00 82.38 384 ILE A C 1
ATOM 3020 O O . ILE A 1 384 ? -23.318 -5.132 -11.132 1.00 82.38 384 ILE A O 1
ATOM 3024 N N . TYR A 1 385 ? -23.075 -4.015 -9.191 1.00 79.62 385 TYR A N 1
ATOM 3025 C CA . TYR A 1 385 ? -22.024 -4.869 -8.624 1.00 79.62 385 TYR A CA 1
ATOM 3026 C C . TYR A 1 385 ? -22.041 -4.862 -7.087 1.00 79.62 385 TYR A C 1
ATOM 3028 O O . TYR A 1 385 ? -22.578 -3.954 -6.456 1.00 79.62 385 TYR A O 1
ATOM 3036 N N . ILE A 1 386 ? -21.439 -5.884 -6.477 1.00 81.19 386 ILE A N 1
ATOM 3037 C CA . ILE A 1 386 ? -21.379 -6.063 -5.018 1.00 81.19 386 ILE A CA 1
ATOM 3038 C C . ILE A 1 386 ? -20.022 -5.585 -4.483 1.00 81.19 386 ILE A C 1
ATOM 3040 O O . ILE A 1 386 ? -18.965 -6.045 -4.930 1.00 81.19 386 ILE A O 1
ATOM 3044 N N . ARG A 1 387 ? -20.054 -4.685 -3.494 1.00 80.81 387 ARG A N 1
ATOM 3045 C CA . ARG A 1 387 ? -18.898 -4.222 -2.715 1.00 80.81 387 ARG A CA 1
ATOM 3046 C C . ARG A 1 387 ? -18.939 -4.898 -1.345 1.00 80.81 387 ARG A C 1
ATOM 3048 O O . ARG A 1 387 ? -19.919 -4.769 -0.616 1.00 80.81 387 ARG A O 1
ATOM 3055 N N . ARG A 1 388 ? -17.864 -5.612 -0.992 1.00 79.94 388 ARG A N 1
ATOM 3056 C CA . ARG A 1 388 ? -17.758 -6.251 0.325 1.00 79.94 388 ARG A CA 1
ATOM 3057 C C . ARG A 1 388 ? -17.498 -5.229 1.426 1.00 79.94 388 ARG A C 1
ATOM 3059 O O . ARG A 1 388 ? -16.676 -4.328 1.260 1.00 79.94 388 ARG A O 1
ATOM 3066 N N . SER A 1 389 ? -18.187 -5.425 2.540 1.00 81.88 389 SER A N 1
ATOM 3067 C CA . SER A 1 389 ? -18.100 -4.649 3.773 1.00 81.88 389 SER A CA 1
ATOM 3068 C C . SER A 1 389 ? -17.396 -5.450 4.875 1.00 81.88 389 SER A C 1
ATOM 3070 O O . SER A 1 389 ? -17.189 -6.657 4.751 1.00 81.88 389 SER A O 1
ATOM 3072 N N . GLN A 1 390 ? -17.043 -4.782 5.975 1.00 80.62 390 GLN A N 1
ATOM 3073 C CA . GLN A 1 390 ? -16.673 -5.451 7.231 1.00 80.62 390 GLN A CA 1
ATOM 3074 C C . GLN A 1 390 ? -17.876 -5.638 8.172 1.00 80.62 390 GLN A C 1
ATOM 3076 O O . GLN A 1 390 ? -17.757 -6.351 9.164 1.00 80.62 390 GLN A O 1
ATOM 3081 N N . PHE A 1 391 ? -19.022 -5.025 7.853 1.00 90.31 391 PHE A N 1
ATOM 3082 C CA . PHE A 1 391 ? -20.248 -5.079 8.646 1.00 90.31 391 PHE A CA 1
ATOM 3083 C C . PHE A 1 391 ? -20.830 -6.501 8.607 1.00 90.31 391 PHE A C 1
ATOM 3085 O O . PHE A 1 391 ? -21.282 -6.964 7.553 1.00 90.31 391 PHE A O 1
ATOM 3092 N N . ARG A 1 392 ? -20.741 -7.234 9.727 1.00 91.50 392 ARG A N 1
ATOM 3093 C CA . ARG A 1 392 ? -21.035 -8.682 9.794 1.00 91.50 392 ARG A CA 1
ATOM 3094 C C . ARG A 1 392 ? -21.562 -9.127 11.153 1.00 91.50 392 ARG A C 1
ATOM 3096 O O . ARG A 1 392 ? -21.050 -8.696 12.184 1.00 91.50 392 ARG A O 1
ATOM 3103 N N . LEU A 1 393 ? -22.517 -10.064 11.139 1.00 92.12 393 LEU A N 1
ATOM 3104 C CA . LEU A 1 393 ? -22.988 -10.789 12.326 1.00 92.12 393 LEU A CA 1
ATOM 3105 C C . LEU A 1 393 ? -21.848 -11.534 13.059 1.00 92.12 393 LEU A C 1
ATOM 3107 O O . LEU A 1 393 ? -20.869 -11.931 12.421 1.00 92.12 393 LEU A O 1
ATOM 3111 N N . PRO A 1 394 ? -21.988 -11.809 14.372 1.00 92.19 394 PRO A N 1
ATOM 3112 C CA . PRO A 1 394 ? -21.016 -12.606 15.117 1.00 92.19 394 PRO A CA 1
ATOM 3113 C C . PRO A 1 394 ? -20.978 -14.053 14.615 1.00 92.19 394 PRO A C 1
ATOM 3115 O O . PRO A 1 394 ? -22.022 -14.634 14.309 1.00 92.19 394 PRO A O 1
ATOM 3118 N N . HIS A 1 395 ? -19.787 -14.660 14.606 1.00 87.38 395 HIS A N 1
ATOM 3119 C CA . HIS A 1 395 ? -19.589 -16.033 14.124 1.00 87.38 395 HIS A CA 1
ATOM 3120 C C . HIS A 1 395 ? -20.396 -17.077 14.919 1.00 87.38 395 HIS A C 1
ATOM 3122 O O . HIS A 1 395 ? -20.888 -18.041 14.335 1.00 87.38 395 HIS A O 1
ATOM 3128 N N . SER A 1 396 ? -20.574 -16.884 16.233 1.00 90.00 396 SER A N 1
ATOM 3129 C CA . SER A 1 396 ? -21.463 -17.738 17.027 1.00 90.00 396 SER A CA 1
ATOM 3130 C C . SER A 1 396 ? -22.926 -17.286 16.906 1.00 90.00 396 SER A C 1
ATOM 3132 O O . SER A 1 396 ? -23.237 -16.132 17.224 1.00 90.00 396 SER A O 1
ATOM 3134 N N . PRO A 1 397 ? -23.864 -18.184 16.543 1.00 90.31 397 PRO A N 1
ATOM 3135 C CA . PRO A 1 397 ? -25.296 -17.898 16.589 1.00 90.31 397 PRO A CA 1
ATOM 3136 C C . PRO A 1 397 ? -25.818 -17.543 17.985 1.00 90.31 397 PRO A C 1
ATOM 3138 O O . PRO A 1 397 ? -26.809 -16.825 18.067 1.00 90.31 397 PRO A O 1
ATOM 3141 N N . SER A 1 398 ? -25.166 -17.993 19.066 1.00 90.25 398 SER A N 1
ATOM 3142 C CA . SER A 1 398 ? -25.586 -17.725 20.453 1.00 90.25 398 SER A CA 1
ATOM 3143 C C . SER A 1 398 ? -25.193 -16.339 20.982 1.00 90.25 398 SER A C 1
ATOM 3145 O O . SER A 1 398 ? -25.712 -15.914 22.011 1.00 90.25 398 SER A O 1
ATOM 3147 N N . THR A 1 399 ? -24.313 -15.600 20.296 1.00 93.62 399 THR A N 1
ATOM 3148 C CA . THR A 1 399 ? -23.913 -14.250 20.726 1.00 93.62 399 THR A CA 1
ATOM 3149 C C . THR A 1 399 ? -25.079 -13.259 20.568 1.00 93.62 399 THR A C 1
ATOM 3151 O O . THR A 1 399 ? -25.678 -13.229 19.479 1.00 93.62 399 THR A O 1
ATOM 3154 N N . PRO A 1 400 ? -25.395 -12.434 21.591 1.00 95.50 400 PRO A N 1
ATOM 3155 C CA . PRO A 1 400 ? -26.434 -11.411 21.493 1.00 95.50 400 PRO A CA 1
ATOM 3156 C C . PRO A 1 400 ? -26.049 -10.277 20.532 1.00 95.50 400 PRO A C 1
ATOM 3158 O O . PRO A 1 400 ? -24.871 -9.950 20.367 1.00 95.50 400 PRO A O 1
ATOM 3161 N N . VAL A 1 401 ? -27.050 -9.660 19.906 1.00 96.50 401 VAL A N 1
ATOM 3162 C CA . VAL A 1 401 ? -26.879 -8.629 18.871 1.00 96.50 401 VAL A CA 1
ATOM 3163 C C . VAL A 1 401 ? -27.818 -7.451 19.131 1.00 96.50 401 VAL A C 1
ATOM 3165 O O . VAL A 1 401 ? -29.034 -7.626 19.212 1.00 96.50 401 VAL A O 1
ATOM 3168 N N . VAL A 1 402 ? -27.253 -6.245 19.213 1.00 97.50 402 VAL A N 1
ATOM 3169 C CA . VAL A 1 402 ? -27.976 -4.974 19.348 1.00 97.50 402 VAL A CA 1
ATOM 3170 C C . VAL A 1 402 ? -27.785 -4.151 18.077 1.00 97.50 402 VAL A C 1
ATOM 3172 O O . VAL A 1 402 ? -26.663 -3.884 17.653 1.00 97.50 402 VAL A O 1
ATOM 3175 N N . MET A 1 403 ? -28.890 -3.751 17.459 1.00 97.81 403 MET A N 1
ATOM 3176 C CA . MET A 1 403 ? -28.924 -3.045 16.178 1.00 97.81 403 MET A CA 1
ATOM 3177 C C . MET A 1 403 ? -29.599 -1.688 16.364 1.00 97.81 403 MET A C 1
ATOM 3179 O O . MET A 1 403 ? -30.699 -1.624 16.910 1.00 97.81 403 MET A O 1
ATOM 3183 N N . ILE A 1 404 ? -28.966 -0.609 15.909 1.00 97.25 404 ILE A N 1
ATOM 3184 C CA . ILE A 1 404 ? -29.468 0.763 16.013 1.00 97.25 404 ILE A CA 1
ATOM 3185 C C . ILE A 1 404 ? -29.511 1.359 14.603 1.00 97.25 404 ILE A C 1
ATOM 3187 O O . ILE A 1 404 ? -28.474 1.669 14.019 1.00 97.25 404 ILE A O 1
ATOM 3191 N N . GLY A 1 405 ? -30.712 1.472 14.027 1.00 93.69 405 GLY A N 1
ATOM 3192 C CA . GLY A 1 405 ? -30.874 1.730 12.589 1.00 93.69 405 GLY A CA 1
ATOM 3193 C C . GLY A 1 405 ? -32.131 2.505 12.205 1.00 93.69 405 GLY A C 1
ATOM 3194 O O . GLY A 1 405 ? -33.025 1.922 11.596 1.00 93.69 405 GLY A O 1
ATOM 3195 N N . PRO A 1 406 ? -32.254 3.797 12.549 1.00 91.12 406 PRO A N 1
ATOM 3196 C CA . PRO A 1 406 ? -33.417 4.601 12.186 1.00 91.12 406 PRO A CA 1
ATOM 3197 C C . PRO A 1 406 ? -33.479 4.933 10.684 1.00 91.12 406 PRO A C 1
ATOM 3199 O O . PRO A 1 406 ? -32.464 5.073 9.999 1.00 91.12 406 PRO A O 1
ATOM 3202 N N . GLY A 1 407 ? -34.697 5.107 10.165 1.00 88.94 407 GLY A N 1
ATOM 3203 C CA . GLY A 1 407 ? -34.952 5.385 8.750 1.00 88.94 407 GLY A CA 1
ATOM 3204 C C . GLY A 1 407 ? -34.444 4.264 7.840 1.00 88.94 407 GLY A C 1
ATOM 3205 O O . GLY A 1 407 ? -34.644 3.085 8.116 1.00 88.94 407 GLY A O 1
ATOM 3206 N N . THR A 1 408 ? -33.751 4.613 6.754 1.00 86.44 408 THR A N 1
ATOM 3207 C CA . THR A 1 408 ? -33.112 3.622 5.869 1.00 86.44 408 THR A CA 1
ATOM 3208 C C . THR A 1 408 ? -31.950 2.865 6.529 1.00 86.44 408 THR A C 1
ATOM 3210 O O . THR A 1 408 ? -31.529 1.848 5.988 1.00 86.44 408 THR A O 1
ATOM 3213 N N . GLY A 1 409 ? -31.498 3.272 7.725 1.00 88.06 409 GLY A N 1
ATOM 3214 C CA . GLY A 1 409 ? -30.525 2.538 8.545 1.00 88.06 409 GLY A CA 1
ATOM 3215 C C . GLY A 1 409 ? -30.971 1.133 8.974 1.00 88.06 409 GLY A C 1
ATOM 3216 O O . GLY A 1 409 ? -30.158 0.340 9.433 1.00 88.06 409 GLY A O 1
ATOM 3217 N N . ILE A 1 410 ? -32.245 0.772 8.787 1.00 93.56 410 ILE A N 1
ATOM 3218 C CA . ILE A 1 410 ? -32.727 -0.600 9.000 1.00 93.56 410 ILE A CA 1
ATOM 3219 C C . ILE A 1 410 ? -32.226 -1.601 7.941 1.00 93.56 410 ILE A C 1
ATOM 3221 O O . ILE A 1 410 ? -32.322 -2.809 8.157 1.00 93.56 410 ILE A O 1
ATOM 3225 N N . ALA A 1 411 ? -31.696 -1.124 6.807 1.00 91.56 411 ALA A N 1
ATOM 3226 C CA . ALA A 1 411 ? -31.364 -1.947 5.643 1.00 91.56 411 ALA A CA 1
ATOM 3227 C C . ALA A 1 411 ? -30.550 -3.221 5.979 1.00 91.56 411 ALA A C 1
ATOM 3229 O O . ALA A 1 411 ? -31.111 -4.309 5.818 1.00 91.56 411 ALA A O 1
ATOM 3230 N N . PRO A 1 412 ? -29.310 -3.156 6.512 1.00 94.88 412 PRO A N 1
ATOM 3231 C CA . PRO A 1 412 ? -28.533 -4.364 6.809 1.00 94.88 412 PRO A CA 1
ATOM 3232 C C . PRO A 1 412 ? -29.164 -5.223 7.916 1.00 94.88 412 PRO A C 1
ATOM 3234 O O . PRO A 1 412 ? -29.045 -6.450 7.904 1.00 94.88 412 PRO A O 1
ATOM 3237 N N . PHE A 1 413 ? -29.897 -4.605 8.846 1.00 96.75 413 PHE A N 1
ATOM 3238 C CA . PHE A 1 413 ? -30.521 -5.296 9.976 1.00 96.75 413 PHE A CA 1
ATOM 3239 C C . PHE A 1 413 ? -31.679 -6.197 9.561 1.00 96.75 413 PHE A C 1
ATOM 3241 O O . PHE A 1 413 ? -31.857 -7.262 10.151 1.00 96.75 413 PHE A O 1
ATOM 3248 N N . ARG A 1 414 ? -32.393 -5.862 8.480 1.00 95.19 414 ARG A N 1
ATOM 3249 C CA . ARG A 1 414 ? -33.346 -6.789 7.856 1.00 95.19 414 ARG A CA 1
ATOM 3250 C C . ARG A 1 414 ? -32.660 -8.084 7.403 1.00 95.19 414 ARG A C 1
ATOM 3252 O O . ARG A 1 414 ? -33.172 -9.168 7.673 1.00 95.19 414 ARG A O 1
ATOM 3259 N N . GLY A 1 415 ? -31.479 -7.980 6.788 1.00 94.06 415 GLY A N 1
ATOM 3260 C CA . GLY A 1 415 ? -30.661 -9.140 6.416 1.00 94.06 415 GLY A CA 1
ATOM 3261 C C . GLY A 1 415 ? -30.161 -9.928 7.633 1.00 94.06 415 GLY A C 1
ATOM 3262 O O . GLY A 1 415 ? -30.237 -11.155 7.644 1.00 94.06 415 GLY A O 1
ATOM 3263 N N . PHE A 1 416 ? -29.718 -9.242 8.692 1.00 96.75 416 PHE A N 1
ATOM 3264 C CA . PHE A 1 416 ? -29.262 -9.887 9.931 1.00 96.75 416 PHE A CA 1
ATOM 3265 C C . PHE A 1 416 ? -30.379 -10.671 10.645 1.00 96.75 416 PHE A C 1
ATOM 3267 O O . PHE A 1 416 ? -30.140 -11.789 11.107 1.00 96.75 416 PHE A O 1
ATOM 3274 N N . ILE A 1 417 ? -31.597 -10.121 10.726 1.00 96.19 417 ILE A N 1
ATOM 3275 C CA . ILE A 1 417 ? -32.729 -10.808 11.368 1.00 96.19 417 ILE A CA 1
ATOM 3276 C C . ILE A 1 417 ? -33.187 -11.996 10.513 1.00 96.19 417 ILE A C 1
ATOM 3278 O O . ILE A 1 417 ? -33.377 -13.081 11.054 1.00 96.19 417 ILE A O 1
ATOM 3282 N N . GLN A 1 418 ? -33.266 -11.847 9.184 1.00 95.00 418 GLN A N 1
ATOM 3283 C CA . GLN A 1 418 ? -33.532 -12.961 8.259 1.00 95.00 418 GLN A CA 1
ATOM 3284 C C . GLN A 1 418 ? -32.547 -14.126 8.432 1.00 95.00 418 GLN A C 1
ATOM 3286 O O . GLN A 1 418 ? -32.944 -15.291 8.463 1.00 95.00 418 GLN A O 1
ATOM 3291 N N . GLU A 1 419 ? -31.261 -13.819 8.585 1.00 94.06 419 GLU A N 1
ATOM 3292 C CA . GLU A 1 419 ? -30.218 -14.822 8.778 1.00 94.06 419 GLU A CA 1
ATOM 3293 C C . GLU A 1 419 ? -30.387 -15.610 10.088 1.00 94.06 419 GLU A C 1
ATOM 3295 O O . GLU A 1 419 ? -30.289 -16.841 10.102 1.00 94.06 419 GLU A O 1
ATOM 3300 N N . ARG A 1 420 ? -30.692 -14.917 11.191 1.00 93.75 420 ARG A N 1
ATOM 3301 C CA . ARG A 1 420 ? -30.963 -15.551 12.490 1.00 93.75 420 ARG A CA 1
ATOM 3302 C C . ARG A 1 420 ? -32.324 -16.267 12.511 1.00 93.75 420 ARG A C 1
ATOM 3304 O O . ARG A 1 420 ? -32.413 -17.326 13.131 1.00 93.75 420 ARG A O 1
ATOM 3311 N N . ALA A 1 421 ? -33.328 -15.788 11.769 1.00 93.25 421 ALA A N 1
ATOM 3312 C CA . ALA A 1 421 ? -34.611 -16.473 11.570 1.00 93.25 421 ALA A CA 1
ATOM 3313 C C . ALA A 1 421 ? -34.410 -17.851 10.923 1.00 93.25 421 ALA A C 1
ATOM 3315 O O . ALA A 1 421 ? -34.903 -18.852 11.442 1.00 93.25 421 ALA A O 1
ATOM 3316 N N . MET A 1 422 ? -33.628 -17.924 9.839 1.00 91.38 422 MET A N 1
ATOM 3317 C CA . MET A 1 422 ? -33.305 -19.191 9.171 1.00 91.38 422 MET A CA 1
ATOM 3318 C C . MET A 1 422 ? -32.571 -20.158 10.107 1.00 91.38 422 MET A C 1
ATOM 3320 O O . MET A 1 422 ? -32.939 -21.328 10.195 1.00 91.38 422 MET A O 1
ATOM 3324 N N . LEU A 1 423 ? -31.580 -19.677 10.867 1.00 90.56 423 LEU A N 1
ATOM 3325 C CA . LEU A 1 423 ? -30.875 -20.507 11.852 1.00 90.56 423 LEU A CA 1
ATOM 3326 C C . LEU A 1 423 ? -31.844 -21.078 12.905 1.00 90.56 423 LEU A C 1
ATOM 3328 O O . LEU A 1 423 ? -31.826 -22.289 13.149 1.00 90.56 423 LEU A O 1
ATOM 3332 N N . LYS A 1 424 ? -32.746 -20.247 13.443 1.00 89.12 424 LYS A N 1
ATOM 3333 C CA . LYS A 1 424 ? -33.783 -20.662 14.400 1.00 89.12 424 LYS A CA 1
ATOM 3334 C C . LYS A 1 424 ? -34.756 -21.688 13.803 1.00 89.12 424 LYS A C 1
ATOM 3336 O O . LYS A 1 424 ? -35.058 -22.689 14.449 1.00 89.12 424 LYS A O 1
ATOM 3341 N N . GLN A 1 425 ? -35.196 -21.494 12.557 1.00 87.50 425 GLN A N 1
ATOM 3342 C CA . GLN A 1 425 ? -36.055 -22.446 11.835 1.00 87.50 425 GLN A CA 1
ATOM 3343 C C . GLN A 1 425 ? -35.361 -23.794 11.580 1.00 87.50 425 GLN A C 1
ATOM 3345 O O . GLN A 1 425 ? -36.012 -24.833 11.649 1.00 87.50 425 GLN A O 1
ATOM 3350 N N . THR A 1 426 ? -34.036 -23.813 11.379 1.00 86.94 426 THR A N 1
ATOM 3351 C CA . THR A 1 426 ? -33.246 -25.063 11.320 1.00 86.94 426 THR A CA 1
ATOM 3352 C C . THR A 1 426 ? -33.002 -25.723 12.688 1.00 86.94 426 THR A C 1
ATOM 3354 O O . THR A 1 426 ? -32.196 -26.647 12.786 1.00 86.94 426 THR A O 1
ATOM 3357 N N . GLY A 1 427 ? -33.671 -25.265 13.753 1.00 84.56 427 GLY A N 1
ATOM 3358 C CA . GLY A 1 427 ? -33.567 -25.840 15.096 1.00 84.56 427 GLY A CA 1
ATOM 3359 C C . GLY A 1 427 ? -32.283 -25.480 15.847 1.00 84.56 427 GLY A C 1
ATOM 3360 O O . GLY A 1 427 ? -31.961 -26.138 16.835 1.00 84.56 427 GLY A O 1
ATOM 3361 N N . ARG A 1 428 ? -31.533 -24.463 15.400 1.00 86.19 428 ARG A N 1
ATOM 3362 C CA . ARG A 1 428 ? -30.358 -23.962 16.127 1.00 86.19 428 ARG A CA 1
ATOM 3363 C C . ARG A 1 428 ? -30.771 -22.928 17.166 1.00 86.19 428 ARG A C 1
ATOM 3365 O O . ARG A 1 428 ? -31.604 -22.064 16.900 1.00 86.19 428 ARG A O 1
ATOM 3372 N N . GLU A 1 429 ? -30.126 -22.983 18.323 1.00 86.75 429 GLU A N 1
ATOM 3373 C CA . GLU A 1 429 ? -30.210 -21.926 19.324 1.00 86.75 429 GLU A CA 1
ATOM 3374 C C . GLU A 1 429 ? -29.620 -20.619 18.767 1.00 86.75 429 GLU A C 1
ATOM 3376 O O . GLU A 1 429 ? -28.576 -20.620 18.106 1.00 86.75 429 GLU A O 1
ATOM 3381 N N . VAL A 1 430 ? -30.310 -19.504 19.014 1.00 91.56 430 VAL A N 1
ATOM 3382 C CA . VAL A 1 430 ? -29.898 -18.162 18.593 1.00 91.56 430 VAL A CA 1
ATOM 3383 C C . VAL A 1 430 ? -29.926 -17.213 19.785 1.00 91.56 430 VAL A C 1
ATOM 3385 O O . VAL A 1 430 ? -30.871 -17.215 20.571 1.00 91.56 430 VAL A O 1
ATOM 3388 N N . GLY A 1 431 ? -28.872 -16.411 19.917 1.00 90.25 431 GLY A N 1
ATOM 3389 C CA . GLY A 1 431 ? -28.737 -15.409 20.967 1.00 90.25 431 GLY A CA 1
ATOM 3390 C C . GLY A 1 431 ? -29.698 -14.234 20.773 1.00 90.25 431 GLY A C 1
ATOM 3391 O O . GLY A 1 431 ? -30.121 -13.991 19.636 1.00 90.25 431 GLY A O 1
ATOM 3392 N N . PRO A 1 432 ? -30.011 -13.481 21.845 1.00 94.38 432 PRO A N 1
ATOM 3393 C CA . PRO A 1 432 ? -30.977 -12.391 21.796 1.00 94.38 432 PRO A CA 1
ATOM 3394 C C . PRO A 1 432 ? -30.687 -11.365 20.700 1.00 94.38 432 PRO A C 1
ATOM 3396 O O . PRO A 1 432 ? -29.541 -10.948 20.513 1.00 94.38 432 PRO A O 1
ATOM 3399 N N . MET A 1 433 ? -31.736 -10.921 20.010 1.00 95.62 433 MET A N 1
ATOM 3400 C CA . MET A 1 433 ? -31.660 -9.835 19.031 1.00 95.62 433 MET A CA 1
ATOM 3401 C C . MET A 1 433 ? -32.501 -8.650 19.496 1.00 95.62 433 MET A C 1
ATOM 3403 O O . MET A 1 433 ? -33.689 -8.801 19.780 1.00 95.62 433 MET A O 1
ATOM 3407 N N . ILE A 1 434 ? -31.891 -7.471 19.553 1.00 97.38 434 ILE A N 1
ATOM 3408 C CA . ILE A 1 434 ? -32.529 -6.229 19.989 1.00 97.38 434 ILE A CA 1
ATOM 3409 C C . ILE A 1 434 ? -32.422 -5.210 18.852 1.00 97.38 434 ILE A C 1
ATOM 3411 O O . ILE A 1 434 ? -31.319 -4.932 18.381 1.00 97.38 434 ILE A O 1
ATOM 3415 N N . LEU A 1 435 ? -33.550 -4.641 18.417 1.00 97.69 435 LEU A N 1
ATOM 3416 C CA . LEU A 1 435 ? -33.587 -3.592 17.392 1.00 97.69 435 LEU A CA 1
ATOM 3417 C C . LEU A 1 435 ? -34.106 -2.271 17.971 1.00 97.69 435 LEU A C 1
ATOM 3419 O O . LEU A 1 435 ? -35.266 -2.177 18.368 1.00 97.69 435 LEU A O 1
ATOM 3423 N N . TYR A 1 436 ? -33.266 -1.238 17.931 1.00 97.38 436 TYR A N 1
ATOM 3424 C CA . TYR A 1 436 ? -33.638 0.162 18.115 1.00 97.38 436 TYR A CA 1
ATOM 3425 C C . TYR A 1 436 ? -33.884 0.797 16.738 1.00 97.38 436 TYR A C 1
ATOM 3427 O O . TYR A 1 436 ? -32.956 1.203 16.031 1.00 97.38 436 TYR A O 1
ATOM 3435 N N . PHE A 1 437 ? -35.155 0.866 16.343 1.00 96.19 437 PHE A N 1
ATOM 3436 C CA . PHE A 1 437 ? -35.610 1.516 15.114 1.00 96.19 437 PHE A CA 1
ATOM 3437 C C . PHE A 1 437 ? -36.151 2.926 15.403 1.00 96.19 437 PHE A C 1
ATOM 3439 O O . PHE A 1 437 ? -36.593 3.233 16.510 1.00 96.19 437 PHE A O 1
ATOM 3446 N N . GLY A 1 438 ? -36.159 3.804 14.400 1.00 92.19 438 GLY A N 1
ATOM 3447 C CA . GLY A 1 438 ? -36.715 5.149 14.529 1.00 92.19 438 GLY A CA 1
ATOM 3448 C C . GLY A 1 438 ? -37.263 5.680 13.212 1.00 92.19 438 GLY A C 1
ATOM 3449 O O . GLY A 1 438 ? -36.664 5.482 12.158 1.00 92.19 438 GLY A O 1
ATOM 3450 N N . CYS A 1 439 ? -38.406 6.356 13.276 1.00 88.94 439 CYS A N 1
ATOM 3451 C CA . CYS A 1 439 ? -39.108 6.926 12.123 1.00 88.94 439 CYS A CA 1
ATOM 3452 C C . CYS A 1 439 ? -39.881 8.196 12.538 1.00 88.94 439 CYS A C 1
ATOM 3454 O O . CYS A 1 439 ? -39.722 8.700 13.656 1.00 88.94 439 CYS A O 1
ATOM 3456 N N . ARG A 1 440 ? -40.679 8.787 11.646 1.00 84.94 440 ARG A N 1
ATOM 3457 C CA . ARG A 1 440 ? -41.511 9.962 11.947 1.00 84.94 440 ARG A CA 1
ATOM 3458 C C . ARG A 1 440 ? -42.792 9.549 12.656 1.00 84.94 440 ARG A C 1
ATOM 3460 O O . ARG A 1 440 ? -43.033 10.047 13.755 1.00 84.94 440 ARG A O 1
ATOM 3467 N N . LYS A 1 441 ? -43.589 8.664 12.051 1.00 88.06 441 LYS A N 1
ATOM 3468 C CA . LYS A 1 441 ? -44.893 8.228 12.578 1.00 88.06 441 LYS A CA 1
ATOM 3469 C C . LYS A 1 441 ? -45.172 6.766 12.260 1.00 88.06 441 LYS A C 1
ATOM 3471 O O . LYS A 1 441 ? -44.936 6.323 11.134 1.00 88.06 441 LYS A O 1
ATOM 3476 N N . ARG A 1 442 ? -45.831 6.050 13.177 1.00 90.25 442 ARG A N 1
ATOM 3477 C CA . ARG A 1 442 ? -46.170 4.621 12.996 1.00 90.25 442 ARG A CA 1
ATOM 3478 C C . ARG A 1 442 ? -47.012 4.324 11.748 1.00 90.25 442 ARG A C 1
ATOM 3480 O O . ARG A 1 442 ? -46.984 3.206 11.248 1.00 90.25 442 ARG A O 1
ATOM 3487 N N . LYS A 1 443 ? -47.762 5.315 11.253 1.00 87.94 443 LYS A N 1
ATOM 3488 C CA . LYS A 1 443 ? -48.634 5.213 10.067 1.00 87.94 443 LYS A CA 1
ATOM 3489 C C . LYS A 1 443 ? -48.036 5.798 8.776 1.00 87.94 443 LYS A C 1
ATOM 3491 O O . LYS A 1 443 ? -48.723 5.781 7.762 1.00 87.94 443 LYS A O 1
ATOM 3496 N N . GLU A 1 444 ? -46.827 6.364 8.814 1.00 83.19 444 GLU A N 1
ATOM 3497 C CA . GLU A 1 444 ? -46.230 7.107 7.687 1.00 83.19 444 GLU A CA 1
ATOM 3498 C C . GLU A 1 444 ? -44.993 6.394 7.127 1.00 83.19 444 GLU A C 1
ATOM 3500 O O . GLU A 1 444 ? -44.936 6.114 5.934 1.00 83.19 444 GLU A O 1
ATOM 3505 N N . ASP A 1 445 ? -44.018 6.081 7.983 1.00 83.12 445 ASP A N 1
ATOM 3506 C CA . ASP A 1 445 ? -42.673 5.656 7.572 1.00 83.12 445 ASP A CA 1
ATOM 3507 C C . ASP A 1 445 ? -42.076 4.548 8.465 1.00 83.12 445 ASP A C 1
ATOM 3509 O O . ASP A 1 445 ? -40.858 4.398 8.579 1.00 83.12 445 ASP A O 1
ATOM 3513 N N . TYR A 1 446 ? -42.935 3.725 9.076 1.00 90.00 446 TYR A N 1
ATOM 3514 C CA . TYR A 1 446 ? -42.533 2.533 9.833 1.00 90.00 446 TYR A CA 1
ATOM 3515 C C . TYR A 1 446 ? -42.162 1.371 8.892 1.00 90.00 446 TYR A C 1
ATOM 3517 O O . TYR A 1 446 ? -42.935 0.436 8.663 1.00 90.00 446 TYR A O 1
ATOM 3525 N N . LEU A 1 447 ? -40.964 1.470 8.310 1.00 88.00 447 LEU A N 1
ATOM 3526 C CA . LEU A 1 447 ? -40.409 0.492 7.372 1.00 88.00 447 LEU A CA 1
ATOM 3527 C C . LEU A 1 447 ? -40.412 -0.925 7.967 1.00 88.00 447 LEU A C 1
ATOM 3529 O O . LEU A 1 447 ? -40.011 -1.129 9.109 1.00 88.00 447 LEU A O 1
ATOM 3533 N N . TYR A 1 448 ? -40.862 -1.899 7.171 1.00 92.75 448 TYR A N 1
ATOM 3534 C CA . TYR A 1 448 ? -40.936 -3.325 7.522 1.00 92.75 448 TYR A CA 1
ATOM 3535 C C . TYR A 1 448 ? -41.743 -3.670 8.791 1.00 92.75 448 TYR A C 1
ATOM 3537 O O . TYR A 1 448 ? -41.672 -4.804 9.253 1.00 92.75 448 TYR A O 1
ATOM 3545 N N . GLY A 1 449 ? -42.564 -2.759 9.334 1.00 89.12 449 GLY A N 1
ATOM 3546 C CA . GLY A 1 449 ? -43.223 -2.938 10.638 1.00 89.12 449 GLY A CA 1
ATOM 3547 C C . GLY A 1 449 ? -43.988 -4.258 10.832 1.00 89.12 449 GLY A C 1
ATOM 3548 O O . GLY A 1 449 ? -43.918 -4.840 11.908 1.00 89.12 449 GLY A O 1
ATOM 3549 N N . GLN A 1 450 ? -44.645 -4.787 9.792 1.00 91.75 450 GLN A N 1
ATOM 3550 C CA . GLN A 1 450 ? -45.319 -6.097 9.846 1.00 91.75 450 GLN A CA 1
ATOM 3551 C C . GLN A 1 450 ? -44.340 -7.284 9.937 1.00 91.75 450 GLN A C 1
ATOM 3553 O O . GLN A 1 450 ? -44.623 -8.260 10.625 1.00 9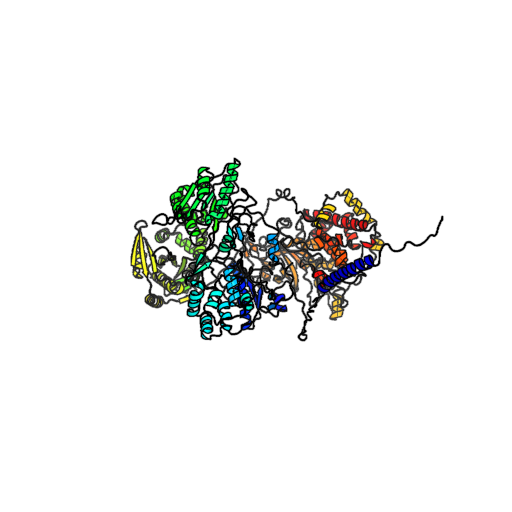1.75 450 GLN A O 1
ATOM 3558 N N . GLU A 1 451 ? -43.192 -7.200 9.259 1.00 93.31 451 GLU A N 1
ATOM 3559 C CA . GLU A 1 451 ? -42.125 -8.213 9.266 1.00 93.31 451 GLU A CA 1
ATOM 3560 C C . GLU A 1 451 ? -41.419 -8.220 10.637 1.00 93.31 451 GLU A C 1
ATOM 3562 O O . GLU A 1 451 ? -41.229 -9.271 11.245 1.00 93.31 451 GLU A O 1
ATOM 3567 N N . LEU A 1 452 ? -41.148 -7.029 11.186 1.00 94.75 452 LEU A N 1
ATOM 3568 C CA . LEU A 1 452 ? -40.565 -6.838 12.520 1.00 94.75 452 LEU A CA 1
ATOM 3569 C C . LEU A 1 452 ? -41.493 -7.315 13.648 1.00 94.75 452 LEU A C 1
ATOM 3571 O O . LEU A 1 452 ? -41.044 -7.988 14.574 1.00 94.75 452 LEU A O 1
ATOM 3575 N N . GLU A 1 453 ? -42.788 -6.996 13.575 1.00 95.19 453 GLU A N 1
ATOM 3576 C CA . GLU A 1 453 ? -43.782 -7.449 14.558 1.00 95.19 453 GLU A CA 1
ATOM 3577 C C . GLU A 1 453 ? -44.034 -8.965 14.471 1.00 95.19 453 GLU A C 1
ATOM 3579 O O . GLU A 1 453 ? -44.308 -9.597 15.494 1.00 95.19 453 GLU A O 1
ATOM 3584 N N . ALA A 1 454 ? -43.875 -9.575 13.289 1.00 95.00 454 ALA A N 1
ATOM 3585 C CA . ALA A 1 454 ? -43.887 -11.029 13.136 1.00 95.00 454 ALA A CA 1
ATOM 3586 C C . ALA A 1 454 ? -42.664 -11.684 13.804 1.00 95.00 454 ALA A C 1
ATOM 3588 O O . ALA A 1 454 ? -42.848 -12.581 14.627 1.00 95.00 454 ALA A O 1
ATOM 3589 N N . TRP A 1 455 ? -41.448 -11.186 13.547 1.00 95.56 455 TRP A N 1
ATOM 3590 C CA . TRP A 1 455 ? -40.221 -11.697 14.180 1.00 95.56 455 TRP A CA 1
ATOM 3591 C C . TRP A 1 455 ? -40.163 -11.465 15.694 1.00 95.56 455 TRP A C 1
ATOM 3593 O O . TRP A 1 455 ? -39.557 -12.261 16.409 1.00 95.56 455 TRP A O 1
ATOM 3603 N N . LEU A 1 456 ? -40.812 -10.415 16.207 1.00 95.88 456 LEU A N 1
ATOM 3604 C CA . LEU A 1 456 ? -41.007 -10.230 17.649 1.00 95.88 456 LEU A CA 1
ATOM 3605 C C . LEU A 1 456 ? -41.963 -11.291 18.224 1.00 95.88 456 LEU A C 1
ATOM 3607 O O . LEU A 1 456 ? -41.748 -11.803 19.319 1.00 95.88 456 LEU A O 1
ATOM 3611 N N . LYS A 1 457 ? -43.013 -11.654 17.476 1.00 94.19 457 LYS A N 1
ATOM 3612 C CA . LYS A 1 457 ? -44.021 -12.639 17.894 1.00 94.19 457 LYS A CA 1
ATOM 3613 C C . LYS A 1 457 ? -43.529 -14.089 17.808 1.00 94.19 457 LYS A C 1
ATOM 3615 O O . LYS A 1 457 ? -43.919 -14.896 18.648 1.00 94.19 457 LYS A O 1
ATOM 3620 N N . ASP A 1 458 ? -42.693 -14.430 16.826 1.00 91.31 458 ASP A N 1
ATOM 3621 C CA . ASP A 1 458 ? -41.995 -15.726 16.777 1.00 91.31 458 ASP A CA 1
ATOM 3622 C C . ASP A 1 458 ? -40.729 -15.762 17.662 1.00 91.31 458 ASP A C 1
ATOM 3624 O O . ASP A 1 458 ? -40.133 -16.824 17.877 1.00 91.31 458 ASP A O 1
ATOM 3628 N N . GLY A 1 459 ? -40.337 -14.611 18.219 1.00 90.12 459 GLY A N 1
ATOM 3629 C CA . GLY A 1 459 ? -39.204 -14.442 19.124 1.00 90.12 459 GLY A CA 1
ATOM 3630 C C . GLY A 1 459 ? -37.840 -14.633 18.459 1.00 90.12 459 GLY A C 1
ATOM 3631 O O . GLY A 1 459 ? -36.895 -15.042 19.136 1.00 90.12 459 GLY A O 1
ATOM 3632 N N . THR A 1 460 ? -37.724 -14.486 17.138 1.00 92.44 460 THR A N 1
ATOM 3633 C CA . THR A 1 460 ? -36.423 -14.303 16.467 1.00 92.44 460 THR A CA 1
ATOM 3634 C C . THR A 1 460 ? -35.830 -12.957 16.866 1.00 92.44 460 THR A C 1
ATOM 3636 O O . THR A 1 460 ? -34.650 -12.869 17.198 1.00 92.44 460 THR A O 1
ATOM 3639 N N . LEU A 1 461 ? -36.673 -11.924 16.893 1.00 95.69 461 LEU A N 1
ATOM 3640 C CA . LEU A 1 461 ? -36.366 -10.651 17.521 1.00 95.69 461 LEU A CA 1
ATOM 3641 C C . LEU A 1 461 ? -36.826 -10.722 18.984 1.00 95.69 461 LEU A C 1
ATOM 3643 O O . LEU A 1 461 ? -37.975 -11.055 19.260 1.00 95.69 461 LEU A O 1
ATOM 3647 N N . SER A 1 462 ? -35.924 -10.459 19.924 1.00 95.00 462 SER A N 1
ATOM 3648 C CA . SER A 1 462 ? -36.190 -10.558 21.365 1.00 95.00 462 SER A CA 1
ATOM 3649 C C . SER A 1 462 ? -36.789 -9.268 21.921 1.00 95.00 462 SER A C 1
ATOM 3651 O O . SER A 1 462 ? -37.704 -9.315 22.738 1.00 95.00 462 SER A O 1
ATOM 3653 N N . GLU A 1 463 ? -36.305 -8.116 21.449 1.00 96.06 463 GLU A N 1
ATOM 3654 C CA . GLU A 1 463 ? -36.850 -6.800 21.787 1.00 96.06 463 GLU A CA 1
ATOM 3655 C C . GLU A 1 463 ? -36.886 -5.876 20.556 1.00 96.06 463 GLU A C 1
ATOM 3657 O O . GLU A 1 463 ? -35.956 -5.849 19.746 1.00 96.06 463 GLU A O 1
ATOM 3662 N N . LEU A 1 464 ? -37.960 -5.088 20.437 1.00 96.88 464 LEU A N 1
ATOM 3663 C CA . LEU A 1 464 ? -38.195 -4.134 19.350 1.00 96.88 464 LEU A CA 1
ATOM 3664 C C . LEU A 1 464 ? -38.578 -2.769 19.932 1.00 96.88 464 LEU A C 1
ATOM 3666 O O . LEU A 1 464 ? -39.702 -2.573 20.397 1.00 96.88 464 LEU A O 1
ATOM 3670 N N . HIS A 1 465 ? -37.646 -1.822 19.873 1.00 96.69 465 HIS A N 1
ATOM 3671 C CA . HIS A 1 465 ? -37.792 -0.471 20.416 1.00 96.69 465 HIS A CA 1
ATOM 3672 C C . HIS A 1 465 ? -37.932 0.519 19.271 1.00 96.69 465 HIS A C 1
ATOM 3674 O O . HIS A 1 465 ? -36.996 0.703 18.496 1.00 96.69 465 HIS A O 1
ATOM 3680 N N . VAL A 1 466 ? -39.103 1.148 19.141 1.00 95.75 466 VAL A N 1
ATOM 3681 C CA . VAL A 1 466 ? -39.402 2.035 18.008 1.00 95.75 466 VAL A CA 1
ATOM 3682 C C . VAL A 1 466 ? -39.625 3.472 18.464 1.00 95.75 466 VAL A C 1
ATOM 3684 O O . VAL A 1 466 ? -40.624 3.794 19.107 1.00 95.75 466 VAL A O 1
ATOM 3687 N N . ALA A 1 467 ? -38.705 4.355 18.080 1.00 94.25 467 ALA A N 1
ATOM 3688 C CA . ALA A 1 467 ? -38.792 5.786 18.328 1.00 94.25 467 ALA A CA 1
ATOM 3689 C C . ALA A 1 467 ? -39.621 6.486 17.237 1.00 94.25 467 ALA A C 1
ATOM 3691 O O . ALA A 1 467 ? -39.131 6.755 16.136 1.00 94.25 467 ALA A O 1
ATOM 3692 N N . PHE A 1 468 ? -40.877 6.814 17.547 1.00 93.56 468 PHE A N 1
ATOM 3693 C CA . PHE A 1 468 ? -41.720 7.656 16.696 1.00 93.56 468 PHE A CA 1
ATOM 3694 C C . PHE A 1 468 ? -41.440 9.135 16.996 1.00 93.56 468 PHE A C 1
ATOM 3696 O O . PHE A 1 468 ? -41.841 9.676 18.025 1.00 93.56 468 PHE A O 1
ATOM 3703 N N . SER A 1 469 ? -40.716 9.814 16.109 1.00 88.62 469 SER A N 1
ATOM 3704 C CA . SER A 1 469 ? -40.213 11.172 16.372 1.00 88.62 469 SER A CA 1
ATOM 3705 C C . SER A 1 469 ? -41.249 12.294 16.220 1.00 88.62 469 SER A C 1
ATOM 3707 O O . SER A 1 469 ? -40.941 13.439 16.559 1.00 88.62 469 SER A O 1
ATOM 3709 N N . ARG A 1 470 ? -42.457 11.999 15.711 1.00 89.62 470 ARG A N 1
ATOM 3710 C CA . ARG A 1 470 ? -43.524 12.979 15.416 1.00 89.62 470 ARG A CA 1
ATOM 3711 C C . ARG A 1 470 ? -44.951 12.526 15.773 1.00 89.62 470 ARG A C 1
ATOM 3713 O O . ARG A 1 470 ? -45.891 13.214 15.382 1.00 89.62 470 ARG A O 1
ATOM 3720 N N . ASP A 1 471 ? -45.129 11.417 16.494 1.00 88.69 471 ASP A N 1
ATOM 3721 C CA . ASP A 1 471 ? -46.457 10.984 16.984 1.00 88.69 471 ASP A CA 1
ATOM 3722 C C . ASP A 1 471 ? -46.874 11.698 18.296 1.00 88.69 471 ASP A C 1
ATOM 3724 O O . ASP A 1 471 ? -48.020 11.591 18.731 1.00 88.69 471 ASP A O 1
ATOM 3728 N N . GLN A 1 472 ? -45.978 12.495 18.893 1.00 89.44 472 GLN A N 1
ATOM 3729 C CA . GLN A 1 472 ? -46.204 13.299 20.101 1.00 89.44 472 GLN A CA 1
ATOM 3730 C C . GLN A 1 472 ? -45.413 14.630 20.050 1.00 89.44 472 GLN A C 1
ATOM 3732 O O . GLN A 1 472 ? -44.452 14.730 19.284 1.00 89.44 472 GLN A O 1
ATOM 3737 N N . PRO A 1 473 ? -45.755 15.660 20.861 1.00 76.94 473 PRO A N 1
ATOM 3738 C CA . PRO A 1 473 ? -45.161 17.003 20.739 1.00 76.94 473 PRO A CA 1
ATOM 3739 C C . PRO A 1 473 ? -43.648 17.089 21.005 1.00 76.94 473 PRO A C 1
ATOM 3741 O O . PRO A 1 473 ? -42.964 17.921 20.411 1.00 76.94 473 PRO A O 1
ATOM 3744 N N . ARG A 1 474 ? -43.105 16.235 21.886 1.00 85.50 474 ARG A N 1
ATOM 3745 C CA . ARG A 1 474 ? -41.658 16.119 22.133 1.00 85.50 474 ARG A CA 1
ATOM 3746 C C . ARG A 1 474 ? -41.072 15.062 21.199 1.00 85.50 474 ARG A C 1
ATOM 3748 O O . ARG A 1 474 ? -41.508 13.913 21.225 1.00 85.50 474 ARG A O 1
ATOM 3755 N N . LYS A 1 475 ? -40.046 15.415 20.421 1.00 88.69 475 LYS A N 1
ATOM 3756 C CA . LYS A 1 475 ? -39.347 14.449 19.558 1.00 88.69 475 LYS A CA 1
ATOM 3757 C C . LYS A 1 475 ? -38.699 13.345 20.403 1.00 88.69 475 LYS A C 1
ATOM 3759 O O . LYS A 1 475 ? -37.961 13.637 21.345 1.00 88.69 475 LYS A O 1
ATOM 3764 N N . VAL A 1 476 ? -38.967 12.092 20.044 1.00 89.56 476 VAL A N 1
ATOM 3765 C CA . VAL A 1 476 ? -38.320 10.896 20.604 1.00 89.56 476 VAL A CA 1
ATOM 3766 C C . VAL A 1 476 ? -37.447 10.269 19.521 1.00 89.56 476 VAL A C 1
ATOM 3768 O O . VAL A 1 476 ? -37.865 10.173 18.368 1.00 89.56 476 VAL A O 1
ATOM 3771 N N . TYR A 1 477 ? -36.234 9.866 19.888 1.00 91.88 477 TYR A N 1
ATOM 3772 C CA . TYR A 1 477 ? -35.243 9.264 18.998 1.00 91.88 477 TYR A CA 1
ATOM 3773 C C . TYR A 1 477 ? -34.636 8.013 19.654 1.00 91.88 477 TYR A C 1
ATOM 3775 O O . TYR A 1 477 ? -34.828 7.789 20.850 1.00 91.88 477 TYR A O 1
ATOM 3783 N N . VAL A 1 478 ? -33.903 7.201 18.883 1.00 93.00 478 VAL A N 1
ATOM 3784 C CA . VAL A 1 478 ? -33.351 5.911 19.342 1.00 93.00 478 VAL A CA 1
ATOM 3785 C C . VAL A 1 478 ? -32.473 6.047 20.589 1.00 93.00 478 VAL A C 1
ATOM 3787 O O . VAL A 1 478 ? -32.631 5.266 21.522 1.00 93.00 478 VAL A O 1
ATOM 3790 N N . GLN A 1 479 ? -31.649 7.095 20.670 1.00 91.31 479 GLN A N 1
ATOM 3791 C CA . GLN A 1 479 ? -30.779 7.364 21.814 1.00 91.31 479 GLN A CA 1
ATOM 3792 C C . GLN A 1 479 ? -31.549 7.630 23.121 1.00 91.31 479 GLN A C 1
ATOM 3794 O O . GLN A 1 479 ? -31.055 7.298 24.193 1.00 91.31 479 GLN A O 1
ATOM 3799 N N . HIS A 1 480 ? -32.786 8.146 23.062 1.00 93.69 480 HIS A N 1
ATOM 3800 C CA . HIS A 1 480 ? -33.620 8.288 24.263 1.00 93.69 480 HIS A CA 1
ATOM 3801 C C . HIS A 1 480 ? -34.076 6.913 24.778 1.00 93.69 480 HIS A C 1
ATOM 3803 O O . HIS A 1 480 ? -33.946 6.634 25.965 1.00 93.69 480 HIS A O 1
ATOM 3809 N N . LEU A 1 481 ? -34.526 6.028 23.877 1.00 94.00 481 LEU A N 1
ATOM 3810 C CA . LEU A 1 481 ? -34.952 4.666 24.231 1.00 94.00 481 LEU A CA 1
ATOM 3811 C C . LEU A 1 481 ? -33.787 3.801 24.740 1.00 94.00 481 LEU A C 1
ATOM 3813 O O . LEU A 1 481 ? -33.998 2.892 25.538 1.00 94.00 481 LEU A O 1
ATOM 3817 N N . MET A 1 482 ? -32.561 4.086 24.290 1.00 94.88 482 MET A N 1
ATOM 3818 C CA . MET A 1 482 ? -31.345 3.457 24.810 1.00 94.88 482 MET A CA 1
ATOM 3819 C C . MET A 1 482 ? -31.057 3.899 26.251 1.00 94.88 482 MET A C 1
ATOM 3821 O O . MET A 1 482 ? -30.847 3.049 27.112 1.00 94.88 482 MET A O 1
ATOM 3825 N N . LEU A 1 483 ? -31.116 5.204 26.542 1.00 92.75 483 LEU A N 1
ATOM 3826 C CA . LEU A 1 483 ? -30.925 5.733 27.900 1.00 92.75 483 LEU A CA 1
ATOM 3827 C C . LEU A 1 483 ? -32.026 5.264 28.869 1.00 92.75 483 LEU A C 1
ATOM 3829 O O . LEU A 1 483 ? -31.728 4.891 30.001 1.00 92.75 483 LEU A O 1
ATOM 3833 N N . GLU A 1 484 ? -33.278 5.168 28.409 1.00 93.38 484 GLU A N 1
ATOM 3834 C CA . GLU A 1 484 ? -34.393 4.553 29.155 1.00 93.38 484 GLU A CA 1
ATOM 3835 C C . GLU A 1 484 ? -34.158 3.063 29.490 1.00 93.38 484 GLU A C 1
ATOM 3837 O O . GLU A 1 484 ? -34.807 2.524 30.388 1.00 93.38 484 GLU A O 1
ATOM 3842 N N . ARG A 1 485 ? -33.230 2.388 28.795 1.00 93.12 485 ARG A N 1
ATOM 3843 C CA . ARG A 1 485 ? -32.881 0.965 28.971 1.00 93.12 485 ARG A CA 1
ATOM 3844 C C . ARG A 1 485 ? -31.409 0.733 29.322 1.00 93.12 485 ARG A C 1
ATOM 3846 O O . ARG A 1 485 ? -30.907 -0.376 29.120 1.00 93.12 485 ARG A O 1
ATOM 3853 N N . LYS A 1 486 ? -30.730 1.738 29.890 1.00 92.94 486 LYS A N 1
ATOM 3854 C CA . LYS A 1 486 ? -29.282 1.716 30.164 1.00 92.94 486 LYS A CA 1
ATOM 3855 C C . LYS A 1 486 ? -28.788 0.447 30.877 1.00 92.94 486 LYS A C 1
ATOM 3857 O O . LYS A 1 486 ? -27.877 -0.200 30.373 1.00 92.94 486 LYS A O 1
ATOM 3862 N N . GLN A 1 487 ? -29.484 -0.002 31.923 1.00 91.88 487 GLN A N 1
ATOM 3863 C CA . GLN A 1 487 ? -29.211 -1.260 32.644 1.00 91.88 487 GLN A CA 1
ATOM 3864 C C . GLN A 1 487 ? -29.202 -2.513 31.745 1.00 91.88 487 GLN A C 1
ATOM 3866 O O . GLN A 1 487 ? -28.341 -3.381 31.887 1.00 91.88 487 GLN A O 1
ATOM 3871 N N . SER A 1 488 ? -30.142 -2.616 30.798 1.00 93.12 488 SER A N 1
ATOM 3872 C CA . SER A 1 488 ? -30.218 -3.752 29.863 1.00 93.12 488 SER A CA 1
ATOM 3873 C C . SER A 1 488 ? -29.094 -3.686 28.824 1.00 93.12 488 SER A C 1
ATOM 3875 O O . SER A 1 488 ? -28.418 -4.683 28.571 1.00 93.12 488 SER A O 1
ATOM 3877 N N . ILE A 1 489 ? -28.819 -2.493 28.284 1.00 94.38 489 ILE A N 1
ATOM 3878 C CA . ILE A 1 489 ? -27.703 -2.267 27.353 1.00 94.38 489 ILE A CA 1
ATOM 3879 C C . ILE A 1 489 ? -26.355 -2.584 28.012 1.00 94.38 489 ILE A C 1
ATOM 3881 O O . ILE A 1 489 ? -25.530 -3.260 27.398 1.00 94.38 489 ILE A O 1
ATOM 3885 N N . TRP A 1 490 ? -26.150 -2.173 29.263 1.00 94.81 490 TRP A N 1
ATOM 3886 C CA . TRP A 1 490 ? -24.944 -2.493 30.021 1.00 94.81 490 TRP A CA 1
ATOM 3887 C C . TRP A 1 490 ? -24.797 -3.996 30.278 1.00 94.81 490 TRP A C 1
ATOM 3889 O O . TRP A 1 490 ? -23.745 -4.570 29.998 1.00 94.81 490 TRP A O 1
ATOM 3899 N N . SER A 1 491 ? -25.873 -4.675 30.689 1.00 93.50 491 SER A N 1
ATOM 3900 C CA . SER A 1 491 ? -25.855 -6.134 30.837 1.00 93.50 491 SER A CA 1
ATOM 3901 C C . SER A 1 491 ? -25.536 -6.849 29.514 1.00 93.50 491 SER A C 1
ATOM 3903 O O . SER A 1 491 ? -24.796 -7.831 29.505 1.00 93.50 491 SER A O 1
ATOM 3905 N N . LEU A 1 492 ? -26.015 -6.347 28.371 1.00 93.69 492 LEU A N 1
ATOM 3906 C CA . LEU A 1 492 ? -25.662 -6.881 27.049 1.00 93.69 492 LEU A CA 1
ATOM 3907 C C . LEU A 1 492 ? -24.183 -6.629 26.694 1.00 93.69 492 LEU A C 1
ATOM 3909 O O . LEU A 1 492 ? -23.521 -7.534 26.182 1.00 93.69 492 LEU A O 1
ATOM 3913 N N . LEU A 1 493 ? -23.636 -5.448 27.009 1.00 92.44 493 LEU A N 1
ATOM 3914 C CA . LEU A 1 493 ? -22.208 -5.136 26.843 1.00 92.44 493 LEU A CA 1
ATOM 3915 C C . LEU A 1 493 ? -21.317 -6.081 27.666 1.00 92.44 493 LEU A C 1
ATOM 3917 O O . LEU A 1 493 ? -20.353 -6.629 27.122 1.00 92.44 493 LEU A O 1
ATOM 3921 N N . GLN A 1 494 ? -21.680 -6.341 28.925 1.00 90.44 494 GLN A N 1
ATOM 3922 C CA . GLN A 1 494 ? -21.004 -7.313 29.792 1.00 90.44 494 GLN A CA 1
ATOM 3923 C C . GLN A 1 494 ? -21.114 -8.752 29.255 1.00 90.44 494 GLN A C 1
ATOM 3925 O O . GLN A 1 494 ? -20.115 -9.465 29.198 1.00 90.44 494 GLN A O 1
ATOM 3930 N N . ASN A 1 495 ? -22.293 -9.164 28.773 1.00 88.75 495 ASN A N 1
ATOM 3931 C CA . ASN A 1 495 ? -22.552 -10.494 28.199 1.00 88.75 495 ASN A CA 1
ATOM 3932 C C . ASN A 1 495 ? -21.996 -10.691 26.766 1.00 88.75 495 ASN A C 1
ATOM 3934 O O . ASN A 1 495 ? -22.470 -11.544 26.013 1.00 88.75 495 ASN A O 1
ATOM 3938 N N . GLY A 1 496 ? -20.989 -9.911 26.358 1.00 90.94 496 GLY A N 1
ATOM 3939 C CA . GLY A 1 496 ? -20.279 -10.115 25.092 1.00 90.94 496 GLY A CA 1
ATOM 3940 C C . GLY A 1 496 ? -21.063 -9.739 23.827 1.00 90.94 496 GLY A C 1
ATOM 3941 O O . GLY A 1 496 ? -20.643 -10.115 22.732 1.00 90.94 496 GLY A O 1
ATOM 3942 N N . ALA A 1 497 ? -22.176 -9.003 23.939 1.00 94.06 497 ALA A N 1
ATOM 3943 C CA . ALA A 1 497 ? -22.994 -8.629 22.784 1.00 94.06 497 ALA A CA 1
ATOM 3944 C C . ALA A 1 497 ? -22.227 -7.769 21.764 1.00 94.06 497 ALA A C 1
ATOM 3946 O O . ALA A 1 497 ? -21.262 -7.074 22.108 1.00 94.06 497 ALA A O 1
ATOM 3947 N N . PHE A 1 498 ? -22.694 -7.804 20.515 1.00 96.12 498 PHE A N 1
ATOM 3948 C CA . PHE A 1 498 ? -22.220 -6.946 19.427 1.00 96.12 498 PHE A CA 1
ATOM 3949 C C . PHE A 1 498 ? -23.232 -5.828 19.154 1.00 96.12 498 PHE A C 1
ATOM 3951 O O . PHE A 1 498 ? -24.439 -6.073 19.117 1.00 96.12 498 PHE A O 1
ATOM 3958 N N . PHE A 1 499 ? -22.726 -4.617 18.944 1.00 96.12 499 PHE A N 1
ATOM 3959 C CA . PHE A 1 499 ? -23.467 -3.384 18.710 1.00 96.12 499 PHE A CA 1
ATOM 3960 C C . PHE A 1 499 ? -23.211 -2.877 17.292 1.00 96.12 499 PHE A C 1
ATOM 3962 O O . PHE A 1 499 ? -22.065 -2.717 16.870 1.00 96.12 499 PHE A O 1
ATOM 3969 N N . TYR A 1 500 ? -24.292 -2.593 16.575 1.00 95.94 500 TYR A N 1
ATOM 3970 C CA . TYR A 1 500 ? -24.248 -2.156 15.186 1.00 95.94 500 TYR A CA 1
ATOM 3971 C C . TYR A 1 500 ? -25.046 -0.870 14.998 1.00 95.94 500 TYR A C 1
ATOM 3973 O O . TYR A 1 500 ? -26.223 -0.820 15.356 1.00 95.94 500 TYR A O 1
ATOM 3981 N N . VAL A 1 501 ? -24.438 0.143 14.383 1.00 94.56 501 VAL A N 1
ATOM 3982 C CA . VAL A 1 501 ? -25.074 1.436 14.087 1.00 94.56 501 VAL A CA 1
ATOM 3983 C C . VAL A 1 501 ? -25.147 1.637 12.576 1.00 94.56 501 VAL A C 1
ATOM 3985 O O . VAL A 1 501 ? -24.155 1.441 11.879 1.00 94.56 501 VAL A O 1
ATOM 3988 N N . CYS A 1 502 ? -26.309 2.020 12.044 1.00 90.88 502 CYS A N 1
ATOM 3989 C CA . CYS A 1 502 ? -26.474 2.260 10.609 1.00 90.88 502 CYS A CA 1
ATOM 3990 C C . CYS A 1 502 ? -27.415 3.442 10.324 1.00 90.88 502 CYS A C 1
ATOM 3992 O O . CYS A 1 502 ? -28.429 3.610 11.004 1.00 90.88 502 CYS A O 1
ATOM 3994 N N . GLY A 1 503 ? -27.088 4.278 9.330 1.00 83.19 503 GLY A N 1
ATOM 3995 C CA . GLY A 1 503 ? -27.886 5.453 8.951 1.00 83.19 503 GLY A CA 1
ATOM 3996 C C . GLY A 1 503 ? -27.095 6.764 8.888 1.00 83.19 503 GLY A C 1
ATOM 3997 O O . GLY A 1 503 ? -25.996 6.811 8.347 1.00 83.19 503 GLY A O 1
ATOM 3998 N N . ASP A 1 504 ? -27.672 7.851 9.411 1.00 76.50 504 ASP A N 1
ATOM 3999 C CA . ASP A 1 504 ? -27.083 9.197 9.328 1.00 76.50 504 ASP A CA 1
ATOM 4000 C C . ASP A 1 504 ? -25.769 9.335 10.124 1.00 76.50 504 ASP A C 1
ATOM 4002 O O . ASP A 1 504 ? -25.756 9.276 11.356 1.00 76.50 504 ASP A O 1
ATOM 4006 N N . ALA A 1 505 ? -24.676 9.606 9.411 1.00 60.34 505 ALA A N 1
ATOM 4007 C CA . ALA A 1 505 ? -23.369 9.930 9.976 1.00 60.34 505 ALA A CA 1
ATOM 4008 C C . ALA A 1 505 ? -23.353 11.287 10.701 1.00 60.34 505 ALA A C 1
ATOM 4010 O O . ALA A 1 505 ? -22.640 11.449 11.689 1.00 60.34 505 ALA A O 1
ATOM 4011 N N . ARG A 1 506 ? -24.127 12.278 10.225 1.00 57.94 506 ARG A N 1
ATOM 4012 C CA . ARG A 1 506 ? -23.983 13.683 10.645 1.00 57.94 506 ARG A CA 1
ATOM 4013 C C . ARG A 1 506 ? -24.433 13.926 12.087 1.00 57.94 506 ARG A C 1
ATOM 4015 O O . ARG A 1 506 ? -23.808 14.715 12.792 1.00 57.94 506 ARG A O 1
ATOM 4022 N N . ASN A 1 507 ? -25.530 13.298 12.507 1.00 67.25 507 ASN A N 1
ATOM 4023 C CA . ASN A 1 507 ? -26.140 13.514 13.822 1.00 67.25 507 ASN A CA 1
ATOM 4024 C C . ASN A 1 507 ? -26.370 12.185 14.546 1.00 67.25 507 ASN A C 1
ATOM 4026 O O . ASN A 1 507 ? -25.953 12.025 15.689 1.00 67.25 507 ASN A O 1
ATOM 4030 N N . MET A 1 508 ? -27.027 11.228 13.880 1.00 81.75 508 MET A N 1
ATOM 4031 C CA . MET A 1 508 ? -27.524 10.009 14.529 1.00 81.75 508 MET A CA 1
ATOM 4032 C C . MET A 1 508 ? -26.395 9.143 15.093 1.00 81.75 508 MET A C 1
ATOM 4034 O O . MET A 1 508 ? -26.440 8.795 16.271 1.00 81.75 508 MET A O 1
ATOM 4038 N N . ALA A 1 509 ? -25.366 8.854 14.293 1.00 74.50 509 ALA A N 1
ATOM 4039 C CA . ALA A 1 509 ? -24.234 8.034 14.721 1.00 74.50 509 ALA A CA 1
ATOM 4040 C C . ALA A 1 509 ? -23.528 8.613 15.961 1.00 74.50 509 ALA A C 1
ATOM 4042 O O . ALA A 1 509 ? -23.248 7.891 16.917 1.00 74.50 509 ALA A O 1
ATOM 4043 N N . ARG A 1 510 ? -23.310 9.935 15.974 1.00 75.69 510 ARG A N 1
ATOM 4044 C CA . ARG A 1 510 ? -22.688 10.652 17.093 1.00 75.69 510 ARG A CA 1
ATOM 4045 C C . ARG A 1 510 ? -23.578 10.657 18.338 1.00 75.69 510 ARG A C 1
ATOM 4047 O O . ARG A 1 510 ? -23.094 10.365 19.424 1.00 75.69 510 ARG A O 1
ATOM 4054 N N . ASP A 1 511 ? -24.868 10.952 18.196 1.00 82.94 511 ASP A N 1
ATOM 4055 C CA . ASP A 1 511 ? -25.799 10.978 19.329 1.00 82.94 511 ASP A CA 1
ATOM 4056 C C . ASP A 1 511 ? -25.997 9.572 19.947 1.00 82.94 511 ASP A C 1
ATOM 4058 O O . ASP A 1 511 ? -26.185 9.450 21.159 1.00 82.94 511 ASP A O 1
ATOM 4062 N N . VAL A 1 512 ? -25.906 8.504 19.141 1.00 86.88 512 VAL A N 1
ATOM 4063 C CA . VAL A 1 512 ? -25.902 7.102 19.605 1.00 86.88 512 VAL A CA 1
ATOM 4064 C C . VAL A 1 512 ? -24.585 6.740 20.301 1.00 86.88 512 VAL A C 1
ATOM 4066 O O . VAL A 1 512 ? -24.624 6.118 21.361 1.00 86.88 512 VAL A O 1
ATOM 4069 N N . HIS A 1 513 ? -23.436 7.171 19.770 1.00 84.81 513 HIS A N 1
ATOM 4070 C CA . HIS A 1 513 ? -22.136 7.026 20.434 1.00 84.81 513 HIS A CA 1
ATOM 4071 C C . HIS A 1 513 ? -22.127 7.727 21.804 1.00 84.81 513 HIS A C 1
ATOM 4073 O O . HIS A 1 513 ? -21.770 7.113 22.806 1.00 84.81 513 HIS A O 1
ATOM 4079 N N . SER A 1 514 ? -22.586 8.982 21.885 1.00 84.44 514 SER A N 1
ATOM 4080 C CA . SER A 1 514 ? -22.708 9.715 23.154 1.00 84.44 514 SER A CA 1
ATOM 4081 C C . SER A 1 514 ? -23.626 9.010 24.158 1.00 84.44 514 SER A C 1
ATOM 4083 O O . SER A 1 514 ? -23.297 8.965 25.341 1.00 84.44 514 SER A O 1
ATOM 4085 N N . ALA A 1 515 ? -24.737 8.416 23.709 1.00 90.69 515 ALA A N 1
ATOM 4086 C CA . ALA A 1 515 ? -25.606 7.635 24.587 1.00 90.69 515 ALA A CA 1
ATOM 4087 C C . ALA A 1 515 ? -24.946 6.332 25.067 1.00 90.69 515 ALA A C 1
ATOM 4089 O O . ALA A 1 515 ? -25.074 5.995 26.239 1.00 90.69 515 ALA A O 1
ATOM 4090 N N . LEU A 1 516 ? -24.204 5.616 24.214 1.00 90.75 516 LEU A N 1
ATOM 4091 C CA . LEU A 1 516 ? -23.445 4.429 24.633 1.00 90.75 516 LEU A CA 1
ATOM 4092 C C . LEU A 1 516 ? -22.347 4.783 25.643 1.00 90.75 516 LEU A C 1
ATOM 4094 O O . LEU A 1 516 ? -22.245 4.118 26.669 1.00 90.75 516 LEU A O 1
ATOM 4098 N N . MET A 1 517 ? -21.596 5.860 25.403 1.00 88.69 517 MET A N 1
ATOM 4099 C CA . MET A 1 517 ? -20.603 6.394 26.343 1.00 88.69 517 MET A CA 1
ATOM 4100 C C . MET A 1 517 ? -21.221 6.741 27.704 1.00 88.69 517 MET A C 1
ATOM 4102 O O . MET A 1 517 ? -20.683 6.349 28.736 1.00 88.69 517 MET A O 1
ATOM 4106 N N . GLN A 1 518 ? -22.380 7.410 27.714 1.00 90.12 518 GLN A N 1
ATOM 4107 C CA . GLN A 1 518 ? -23.115 7.716 28.945 1.00 90.12 518 GLN A CA 1
ATOM 4108 C C . GLN A 1 518 ? -23.558 6.441 29.684 1.00 90.12 518 GLN A C 1
ATOM 4110 O O . GLN A 1 518 ? -23.446 6.377 30.903 1.00 90.12 518 GLN A O 1
ATOM 4115 N N . ILE A 1 519 ? -24.020 5.412 28.964 1.00 93.31 519 ILE A N 1
ATOM 4116 C CA . ILE A 1 519 ? -24.430 4.129 29.562 1.00 93.31 519 ILE A CA 1
ATOM 4117 C C . ILE A 1 519 ? -23.232 3.386 30.169 1.00 93.31 519 ILE A C 1
ATOM 4119 O O . ILE A 1 519 ? -23.355 2.850 31.267 1.00 93.31 519 ILE A O 1
ATOM 4123 N N . ILE A 1 520 ? -22.084 3.368 29.483 1.00 92.12 520 ILE A N 1
ATOM 4124 C CA . ILE A 1 520 ? -20.853 2.728 29.973 1.00 92.12 520 ILE A CA 1
ATOM 4125 C C . ILE A 1 520 ? -20.361 3.419 31.253 1.00 92.12 520 ILE A C 1
ATOM 4127 O O . ILE A 1 520 ? -20.053 2.730 32.221 1.00 92.12 520 ILE A O 1
ATOM 4131 N N . ALA A 1 521 ? -20.352 4.755 31.291 1.00 89.62 521 ALA A N 1
ATOM 4132 C CA . ALA A 1 521 ? -19.971 5.509 32.485 1.00 89.62 521 ALA A CA 1
ATOM 4133 C C . ALA A 1 521 ? -20.956 5.298 33.654 1.00 89.62 521 ALA A C 1
ATOM 4135 O O . ALA A 1 521 ? -20.551 4.885 34.738 1.00 89.62 521 ALA A O 1
ATOM 4136 N N . GLU A 1 522 ? -22.259 5.529 33.435 1.00 91.50 522 GLU A N 1
ATOM 4137 C CA . GLU A 1 522 ? -23.267 5.513 34.509 1.00 91.50 522 GLU A CA 1
ATOM 4138 C C . GLU A 1 522 ? -23.572 4.123 35.085 1.00 91.50 522 GLU A C 1
ATOM 4140 O O . GLU A 1 522 ? -23.917 4.024 36.259 1.00 91.50 522 GLU A O 1
ATOM 4145 N N . GLU A 1 523 ? -23.522 3.061 34.275 1.00 93.88 523 GLU A N 1
ATOM 4146 C CA . GLU A 1 523 ? -23.857 1.697 34.720 1.00 93.88 523 GLU A CA 1
ATOM 4147 C C . GLU A 1 523 ? -22.611 0.839 34.988 1.00 93.88 523 GLU A C 1
ATOM 4149 O O . GLU A 1 523 ? -22.691 -0.161 35.707 1.00 93.88 523 GLU A O 1
ATOM 4154 N N . GLY A 1 524 ? -21.460 1.222 34.425 1.00 87.12 524 GLY A N 1
ATOM 4155 C CA . GLY A 1 524 ? -20.170 0.589 34.687 1.00 87.12 524 GLY A CA 1
ATOM 4156 C C . GLY A 1 524 ? -19.430 1.116 35.913 1.00 87.12 524 GLY A C 1
ATOM 4157 O O . GLY A 1 524 ? -18.445 0.489 36.293 1.00 87.12 524 GLY A O 1
ATOM 4158 N N . ASP A 1 525 ? -19.902 2.214 36.518 1.00 89.25 525 ASP A N 1
ATOM 4159 C CA . ASP A 1 525 ? -19.207 2.961 37.584 1.00 89.25 525 ASP A CA 1
ATOM 4160 C C . ASP A 1 525 ? -17.800 3.411 37.128 1.00 89.25 525 ASP A C 1
ATOM 4162 O O . ASP A 1 525 ? -16.812 3.286 37.847 1.00 89.25 525 ASP A O 1
ATOM 4166 N N . MET A 1 526 ? -17.719 3.876 35.872 1.00 89.81 526 MET A N 1
ATOM 4167 C CA . MET A 1 526 ? -16.480 4.232 35.166 1.00 89.81 526 MET A CA 1
ATOM 4168 C C . MET A 1 526 ? -16.366 5.742 34.963 1.00 89.81 526 MET A C 1
ATOM 4170 O O . MET A 1 526 ? -17.349 6.412 34.628 1.00 89.81 526 MET A O 1
ATOM 4174 N N . ASN A 1 527 ? -15.147 6.275 35.064 1.00 83.69 527 ASN A N 1
ATOM 4175 C CA . ASN A 1 527 ? -14.869 7.650 34.652 1.00 83.69 527 ASN A CA 1
ATOM 4176 C C . ASN A 1 527 ? -14.882 7.798 33.109 1.00 83.69 527 ASN A C 1
ATOM 4178 O O . ASN A 1 527 ? -15.027 6.827 32.360 1.00 83.69 527 ASN A O 1
ATOM 4182 N N . ALA A 1 528 ? -14.760 9.032 32.610 1.00 72.81 528 ALA A N 1
ATOM 4183 C CA . ALA A 1 528 ? -14.872 9.316 31.177 1.00 72.81 528 ALA A CA 1
ATOM 4184 C C . ALA A 1 528 ? -13.774 8.647 30.322 1.00 72.81 528 ALA A C 1
ATOM 4186 O O . ALA A 1 528 ? -14.065 8.187 29.215 1.00 72.81 528 ALA A O 1
ATOM 4187 N N . ASP A 1 529 ? -12.545 8.557 30.836 1.00 75.06 529 ASP A N 1
ATOM 4188 C CA . ASP A 1 529 ? -11.407 7.952 30.136 1.00 75.06 529 ASP A CA 1
ATOM 4189 C C . ASP A 1 529 ? -11.457 6.418 30.186 1.00 75.06 529 ASP A C 1
ATOM 4191 O O . ASP A 1 529 ? -11.152 5.755 29.193 1.00 75.06 529 ASP A O 1
ATOM 4195 N N . GLU A 1 530 ? -11.922 5.838 31.295 1.00 76.31 530 GLU A N 1
ATOM 4196 C CA . GLU A 1 530 ? -12.207 4.404 31.423 1.00 76.31 530 GLU A CA 1
ATOM 4197 C C . GLU A 1 530 ? -13.330 3.973 30.474 1.00 76.31 530 GLU A C 1
ATOM 4199 O O . GLU A 1 530 ? -13.182 2.988 29.744 1.00 76.31 530 GLU A O 1
ATOM 4204 N N . ALA A 1 531 ? -14.418 4.748 30.405 1.00 78.69 531 ALA A N 1
ATOM 4205 C CA . ALA A 1 531 ? -15.503 4.516 29.458 1.00 78.69 531 ALA A CA 1
ATOM 4206 C C . ALA A 1 531 ? -15.024 4.636 27.999 1.00 78.69 531 ALA A C 1
ATOM 4208 O O . ALA A 1 531 ? -15.397 3.815 27.157 1.00 78.69 531 ALA A O 1
ATOM 4209 N N . ALA A 1 532 ? -14.147 5.603 27.700 1.00 75.19 532 ALA A N 1
ATOM 4210 C CA . ALA A 1 532 ? -13.558 5.768 26.371 1.00 75.19 532 ALA A CA 1
ATOM 4211 C C . ALA A 1 532 ? -12.606 4.613 26.019 1.00 75.19 532 ALA A C 1
ATOM 4213 O O . ALA A 1 532 ? -12.647 4.101 24.899 1.00 75.19 532 ALA A O 1
ATOM 4214 N N . ALA A 1 533 ? -11.786 4.153 26.968 1.00 79.38 533 ALA A N 1
ATOM 4215 C CA . ALA A 1 533 ? -10.915 2.994 26.799 1.00 79.38 533 ALA A CA 1
ATOM 4216 C C . ALA A 1 533 ? -11.723 1.703 26.583 1.00 79.38 533 ALA A C 1
ATOM 4218 O O . ALA A 1 533 ? -11.398 0.924 25.684 1.00 79.38 533 ALA A O 1
ATOM 4219 N N . TYR A 1 534 ? -12.810 1.507 27.338 1.00 85.56 534 TYR A N 1
ATOM 4220 C CA . TYR A 1 534 ? -13.745 0.394 27.158 1.00 85.56 534 TYR A CA 1
ATOM 4221 C C . TYR A 1 534 ? -14.411 0.441 25.775 1.00 85.56 534 TYR A C 1
ATOM 4223 O O . TYR A 1 534 ? -14.447 -0.570 25.072 1.00 85.56 534 TYR A O 1
ATOM 4231 N N . PHE A 1 535 ? -14.868 1.614 25.324 1.00 86.81 535 PHE A N 1
ATOM 4232 C CA . PHE A 1 535 ? -15.447 1.773 23.987 1.00 86.81 535 PHE A CA 1
ATOM 4233 C C . PHE A 1 535 ? -14.434 1.436 22.880 1.00 86.81 535 PHE A C 1
ATOM 4235 O O . PHE A 1 535 ? -14.704 0.598 22.018 1.00 86.81 535 PHE A O 1
ATOM 4242 N N . LYS A 1 536 ? -13.215 1.976 22.973 1.00 77.62 536 LYS A N 1
ATOM 4243 C CA . LYS A 1 536 ? -12.106 1.689 22.047 1.00 77.62 536 LYS A CA 1
ATOM 4244 C C . LYS A 1 536 ? -11.707 0.207 22.051 1.00 77.62 536 LYS A C 1
ATOM 4246 O O . LYS A 1 536 ? -11.299 -0.349 21.027 1.00 77.62 536 LYS A O 1
ATOM 4251 N N . GLN A 1 537 ? -11.874 -0.472 23.189 1.00 84.62 537 GLN A N 1
ATOM 4252 C CA . GLN A 1 537 ? -11.719 -1.920 23.289 1.00 84.62 537 GLN A CA 1
ATOM 4253 C C . GLN A 1 537 ? -12.805 -2.654 22.481 1.00 84.62 537 GLN A C 1
ATOM 4255 O O . GLN A 1 537 ? -12.457 -3.554 21.713 1.00 84.62 537 GLN A O 1
ATOM 4260 N N . LEU A 1 538 ? -14.082 -2.252 22.570 1.00 85.94 538 LEU A N 1
ATOM 4261 C CA . LEU A 1 538 ? -15.169 -2.814 21.747 1.00 85.94 538 LEU A CA 1
ATOM 4262 C C . LEU A 1 538 ? -14.896 -2.653 20.245 1.00 85.94 538 LEU A C 1
ATOM 4264 O O . LEU A 1 538 ? -15.135 -3.589 19.481 1.00 85.94 538 LEU A O 1
ATOM 4268 N N . GLU A 1 539 ? -14.368 -1.507 19.818 1.00 79.25 539 GLU A N 1
ATOM 4269 C CA . GLU A 1 539 ? -13.987 -1.251 18.421 1.00 79.25 539 GLU A CA 1
ATOM 4270 C C . GLU A 1 539 ? -12.838 -2.160 17.970 1.00 79.25 539 GLU A C 1
ATOM 4272 O O . GLU A 1 539 ? -12.945 -2.833 16.942 1.00 79.25 539 GLU A O 1
ATOM 4277 N N . SER A 1 540 ? -11.773 -2.273 18.774 1.00 76.31 540 SER A N 1
ATOM 4278 C CA . SER A 1 540 ? -10.642 -3.169 18.477 1.00 76.31 540 SER A CA 1
ATOM 4279 C C . SER A 1 540 ? -11.055 -4.650 18.405 1.00 76.31 540 SER A C 1
ATOM 4281 O O . SER A 1 540 ? -10.542 -5.403 17.577 1.00 76.31 540 SER A O 1
ATOM 4283 N N . GLN A 1 541 ? -12.047 -5.053 19.207 1.00 83.19 541 GLN A N 1
ATOM 4284 C CA . GLN A 1 541 ? -12.665 -6.385 19.192 1.00 83.19 541 GLN A CA 1
ATOM 4285 C C . GLN A 1 541 ? -13.709 -6.557 18.067 1.00 83.19 541 GLN A C 1
ATOM 4287 O O . GLN A 1 541 ? -14.297 -7.631 17.942 1.00 83.19 541 GLN A O 1
ATOM 4292 N N . LYS A 1 542 ? -13.972 -5.513 17.264 1.00 85.56 542 LYS A N 1
ATOM 4293 C CA . LYS A 1 542 ? -15.058 -5.423 16.266 1.00 85.56 542 LYS A CA 1
ATOM 4294 C C . LYS A 1 542 ? -16.453 -5.726 16.832 1.00 85.56 542 LYS A C 1
ATOM 4296 O O . LYS A 1 542 ? -17.350 -6.146 16.097 1.00 85.56 542 LYS A O 1
ATOM 4301 N N . ARG A 1 543 ? -16.635 -5.503 18.136 1.00 89.69 543 ARG A N 1
ATOM 4302 C CA . ARG A 1 543 ? -17.910 -5.608 18.857 1.00 89.69 543 ARG A CA 1
ATOM 4303 C C . ARG A 1 543 ? -18.763 -4.354 18.728 1.00 89.69 543 ARG A C 1
ATOM 4305 O O . ARG A 1 543 ? -19.970 -4.466 18.893 1.00 89.69 543 ARG A O 1
ATOM 4312 N N . TYR A 1 544 ? -18.171 -3.205 18.412 1.00 92.00 544 TYR A N 1
ATOM 4313 C CA . TYR A 1 544 ? -18.884 -2.045 17.875 1.00 92.00 544 TYR A CA 1
ATOM 4314 C C . TYR A 1 544 ? -18.571 -1.910 16.378 1.00 92.00 544 TYR A C 1
ATOM 4316 O O . TYR A 1 544 ? -17.417 -2.069 15.975 1.00 92.00 544 TYR A O 1
ATOM 4324 N N . GLN A 1 545 ? -19.591 -1.674 15.545 1.00 88.62 545 GLN A N 1
ATOM 4325 C CA . GLN A 1 545 ? -19.458 -1.500 14.091 1.00 88.62 545 GLN A CA 1
ATOM 4326 C C . GLN A 1 545 ? -20.451 -0.445 13.576 1.00 88.62 545 GLN A C 1
ATOM 4328 O O . GLN A 1 545 ? -21.611 -0.430 13.992 1.00 88.62 545 GLN A O 1
ATOM 4333 N N . ALA A 1 546 ? -20.030 0.396 12.625 1.00 84.25 546 ALA A N 1
ATOM 4334 C CA . ALA A 1 546 ? -20.862 1.448 12.035 1.00 84.25 546 ALA A CA 1
ATOM 4335 C C . ALA A 1 546 ? -20.880 1.398 10.492 1.00 84.25 546 ALA A C 1
ATOM 4337 O O . ALA A 1 546 ? -19.836 1.240 9.863 1.00 84.25 546 ALA A O 1
ATOM 4338 N N . ASP A 1 547 ? -22.063 1.564 9.890 1.00 82.31 547 ASP A N 1
ATOM 4339 C CA . ASP A 1 547 ? -22.294 1.695 8.439 1.00 82.31 547 ASP A CA 1
ATOM 4340 C C . ASP A 1 547 ? -23.131 2.957 8.164 1.00 82.31 547 ASP A C 1
ATOM 4342 O O . ASP A 1 547 ? -24.361 2.935 8.248 1.00 82.31 547 ASP A O 1
ATOM 4346 N N . VAL A 1 548 ? -22.463 4.094 7.947 1.00 79.25 548 VAL A N 1
ATOM 4347 C CA . VAL A 1 548 ? -23.082 5.428 8.060 1.00 79.25 548 VAL A CA 1
ATOM 4348 C C . VAL A 1 548 ? -22.754 6.355 6.887 1.00 79.25 548 VAL A C 1
ATOM 4350 O O . VAL A 1 548 ? -21.671 6.292 6.308 1.00 79.25 548 VAL A O 1
ATOM 4353 N N . TRP A 1 549 ? -23.701 7.231 6.542 1.00 70.44 549 TRP A N 1
ATOM 4354 C CA . TRP A 1 549 ? -23.633 8.146 5.392 1.00 70.44 549 TRP A CA 1
ATOM 4355 C C . TRP A 1 549 ? -24.302 9.498 5.691 1.00 70.44 549 TRP A C 1
ATOM 4357 O O . TRP A 1 549 ? -25.121 9.613 6.598 1.00 70.44 549 TRP A O 1
ATOM 4367 N N . SER A 1 550 ? -23.985 10.536 4.914 1.00 53.31 550 SER A N 1
ATOM 4368 C CA . SER A 1 550 ? -24.414 11.926 5.159 1.00 53.31 550 SER A CA 1
ATOM 4369 C C . SER A 1 550 ? -25.239 12.525 4.010 1.00 53.31 550 SER A C 1
ATOM 4371 O O . SER A 1 550 ? -24.954 12.269 2.841 1.00 53.31 550 SER A O 1
ATOM 4373 N N . THR A 1 551 ? -26.196 13.405 4.325 1.00 44.84 551 THR A N 1
ATOM 4374 C CA . THR A 1 551 ? -26.911 14.260 3.351 1.00 44.84 551 THR A CA 1
ATOM 4375 C C . THR A 1 551 ? -26.467 15.728 3.442 1.00 44.84 551 THR A C 1
ATOM 4377 O O . THR A 1 551 ? -26.080 16.195 4.507 1.00 44.84 551 THR A O 1
ATOM 4380 N N . ILE A 1 552 ? -26.525 16.454 2.319 1.00 35.16 552 ILE A N 1
ATOM 4381 C CA . ILE A 1 552 ? -25.677 17.629 1.998 1.00 35.16 552 ILE A CA 1
ATOM 4382 C C . ILE A 1 552 ? -25.961 18.931 2.795 1.00 35.16 552 ILE A C 1
ATOM 4384 O O . ILE A 1 552 ? -25.178 19.879 2.722 1.00 35.16 552 ILE A O 1
ATOM 4388 N N . GLU A 1 553 ? -27.045 19.020 3.566 1.00 32.31 553 GLU A N 1
ATOM 4389 C CA . GLU A 1 553 ? -27.474 20.285 4.186 1.00 32.31 553 GLU A CA 1
ATOM 4390 C C . GLU A 1 553 ? -26.616 20.721 5.405 1.00 32.31 553 GLU A C 1
ATOM 4392 O O . GLU A 1 553 ? -26.314 19.917 6.287 1.00 32.31 553 GLU A O 1
ATOM 4397 N N . ALA A 1 554 ? -26.304 22.032 5.451 1.00 31.33 554 ALA A N 1
ATOM 4398 C CA . ALA A 1 554 ? -25.545 22.817 6.456 1.00 31.33 554 ALA A CA 1
ATOM 4399 C C . ALA A 1 554 ? -23.992 22.702 6.460 1.00 31.33 554 ALA A C 1
ATOM 4401 O O . ALA A 1 554 ? -23.436 21.754 6.992 1.00 31.33 554 ALA A O 1
ATOM 4402 N N . ARG A 1 555 ? -23.274 23.720 5.929 1.00 32.41 555 ARG A N 1
ATOM 4403 C CA . ARG A 1 555 ? -21.806 23.677 5.660 1.00 32.41 555 ARG A CA 1
ATOM 4404 C C . ARG A 1 555 ? -21.009 24.998 5.874 1.00 32.41 555 ARG A C 1
ATOM 4406 O O . ARG A 1 555 ? -20.185 25.343 5.024 1.00 32.41 555 ARG A O 1
ATOM 4413 N N . SER A 1 556 ? -21.270 25.829 6.907 1.00 28.92 556 SER A N 1
ATOM 4414 C CA . SER A 1 556 ? -20.692 27.209 6.908 1.00 28.92 556 SER A CA 1
ATOM 4415 C C . SER A 1 556 ? -20.361 27.978 8.211 1.00 28.92 556 SER A C 1
ATOM 4417 O O . SER A 1 556 ? -20.107 29.177 8.093 1.00 28.92 556 SER A O 1
ATOM 4419 N N . LYS A 1 557 ? -20.334 27.402 9.430 1.00 33.41 557 LYS A N 1
ATOM 4420 C CA . LYS A 1 557 ? -19.972 28.200 10.644 1.00 33.41 557 LYS A CA 1
ATOM 4421 C C . LYS A 1 557 ? -18.985 27.585 11.653 1.00 33.41 557 LYS A C 1
ATOM 4423 O O . LYS A 1 557 ? -18.602 28.274 12.587 1.00 33.41 557 LYS A O 1
ATOM 4428 N N . LEU A 1 558 ? -18.536 26.340 11.468 1.00 35.34 558 LEU A N 1
ATOM 4429 C CA . LEU A 1 558 ? -17.676 25.630 12.440 1.00 35.34 558 LEU A CA 1
ATOM 4430 C C . LEU A 1 558 ? -16.187 25.537 12.029 1.00 35.34 558 LEU A C 1
ATOM 4432 O O . LEU A 1 558 ? -15.395 24.889 12.701 1.00 35.34 558 LEU A O 1
ATOM 4436 N N . ILE A 1 559 ? -15.808 26.094 10.874 1.00 38.03 559 ILE A N 1
ATOM 4437 C CA . ILE A 1 559 ? -14.616 25.637 10.131 1.00 38.03 559 ILE A CA 1
ATOM 4438 C C . ILE A 1 559 ? -13.352 26.485 10.359 1.00 38.03 559 ILE A C 1
ATOM 4440 O O . ILE A 1 559 ? -12.261 25.974 10.117 1.00 38.03 559 ILE A O 1
ATOM 4444 N N . SER A 1 560 ? -13.471 27.723 10.851 1.00 37.56 560 SER A N 1
ATOM 4445 C CA . SER A 1 560 ? -12.316 28.548 11.244 1.00 37.56 560 SER A CA 1
ATOM 4446 C C . SER A 1 560 ? -11.700 28.057 12.557 1.00 37.56 560 SER A C 1
ATOM 4448 O O . SER A 1 560 ? -10.638 27.448 12.532 1.00 37.56 560 SER A O 1
ATOM 4450 N N . ILE A 1 561 ? -12.428 28.224 13.668 1.00 46.78 561 ILE A N 1
ATOM 4451 C CA . ILE A 1 561 ? -11.945 28.093 15.059 1.00 46.78 561 ILE A CA 1
ATOM 4452 C C . ILE A 1 561 ? -11.076 26.838 15.286 1.00 46.78 561 ILE A C 1
ATOM 4454 O O . ILE A 1 561 ? -9.983 26.931 15.836 1.00 46.78 561 ILE A O 1
ATOM 4458 N N . ILE A 1 562 ? -11.518 25.675 14.792 1.00 45.75 562 ILE A N 1
ATOM 4459 C CA . ILE A 1 562 ? -10.827 24.379 14.954 1.00 45.75 562 ILE A CA 1
ATOM 4460 C C . ILE A 1 562 ? -9.406 24.380 14.351 1.00 45.75 562 ILE A C 1
ATOM 4462 O O . ILE A 1 562 ? -8.519 23.690 14.847 1.00 45.75 562 ILE A O 1
ATOM 4466 N N . ARG A 1 563 ? -9.151 25.141 13.279 1.00 46.91 563 ARG A N 1
ATOM 4467 C CA . ARG A 1 563 ? -7.819 25.194 12.653 1.00 46.91 563 ARG A CA 1
ATOM 4468 C C . ARG A 1 563 ? -6.818 25.985 13.494 1.00 46.91 563 ARG A C 1
ATOM 4470 O O . ARG A 1 563 ? -5.629 25.668 13.472 1.00 46.91 563 ARG A O 1
ATOM 4477 N N . ASP A 1 564 ? -7.311 26.986 14.211 1.00 57.41 564 ASP A N 1
ATOM 4478 C CA . ASP A 1 564 ? -6.493 28.022 14.831 1.00 57.41 564 ASP A CA 1
ATOM 4479 C C . ASP A 1 564 ? -6.184 27.702 16.311 1.00 57.41 564 ASP A C 1
ATOM 4481 O O . ASP A 1 564 ? -5.149 28.122 16.825 1.00 57.41 564 ASP A O 1
ATOM 4485 N N . MET A 1 565 ? -6.981 26.836 16.962 1.00 66.62 565 MET A N 1
ATOM 4486 C CA . MET A 1 565 ? -6.717 26.296 18.315 1.00 66.62 565 MET A CA 1
ATOM 4487 C C . MET A 1 565 ? -5.293 25.735 18.475 1.00 66.62 565 MET A C 1
ATOM 4489 O O . MET A 1 565 ? -4.618 26.001 19.468 1.00 66.62 565 MET A O 1
ATOM 4493 N N . ARG A 1 566 ? -4.797 25.007 17.463 1.00 70.56 566 ARG A N 1
ATOM 4494 C CA . ARG A 1 566 ? -3.487 24.324 17.490 1.00 70.56 566 ARG A CA 1
ATOM 4495 C C . ARG A 1 566 ? -2.279 25.246 17.238 1.00 70.56 566 ARG A C 1
ATOM 4497 O O . ARG A 1 566 ? -1.151 24.751 17.159 1.00 70.56 566 ARG A O 1
ATOM 4504 N N . LEU A 1 567 ? -2.476 26.561 17.081 1.00 73.00 567 LEU A N 1
ATOM 4505 C CA . LEU A 1 567 ? -1.378 27.527 16.904 1.00 73.00 567 LEU A CA 1
ATOM 4506 C C . LEU A 1 567 ? -0.479 27.617 18.154 1.00 73.00 567 LEU A C 1
ATOM 4508 O O . LEU A 1 567 ? 0.729 27.838 18.027 1.00 73.00 567 LEU A O 1
ATOM 4512 N N . ASN A 1 568 ? -1.029 27.350 19.345 1.00 80.12 568 ASN A N 1
ATOM 4513 C CA . ASN A 1 568 ? -0.310 27.375 20.625 1.00 80.12 568 ASN A CA 1
ATOM 4514 C C . ASN A 1 568 ? 0.959 26.500 20.643 1.00 80.12 568 ASN A C 1
ATOM 4516 O O . ASN A 1 568 ? 1.937 26.869 21.283 1.00 80.12 568 ASN A O 1
ATOM 4520 N N . ARG A 1 569 ? 1.000 25.389 19.889 1.00 76.62 569 ARG A N 1
ATOM 4521 C CA . ARG A 1 569 ? 2.174 24.495 19.810 1.00 76.62 569 ARG A CA 1
ATOM 4522 C C . ARG A 1 569 ? 3.426 25.138 19.205 1.00 76.62 569 ARG A C 1
ATOM 4524 O O . ARG A 1 569 ? 4.486 24.518 19.205 1.00 76.62 569 ARG A O 1
ATOM 4531 N N . ARG A 1 570 ? 3.306 26.314 18.581 1.00 74.00 570 ARG A N 1
ATOM 4532 C CA . ARG A 1 570 ? 4.414 26.995 17.885 1.00 74.00 570 ARG A CA 1
ATOM 4533 C C . ARG A 1 570 ? 4.521 28.484 18.192 1.00 74.00 570 ARG A C 1
ATOM 4535 O O . ARG A 1 570 ? 5.466 29.104 17.714 1.00 74.00 570 ARG A O 1
ATOM 4542 N N . THR A 1 571 ? 3.593 29.028 18.976 1.00 78.81 571 THR A N 1
ATOM 4543 C CA . THR A 1 571 ? 3.578 30.432 19.384 1.00 78.81 571 THR A CA 1
ATOM 4544 C C . THR A 1 571 ? 3.794 30.535 20.886 1.00 78.81 571 THR A C 1
ATOM 4546 O O . THR A 1 571 ? 2.893 30.209 21.647 1.00 78.81 571 THR A O 1
ATOM 4549 N N . SER A 1 572 ? 4.939 31.053 21.326 1.00 86.50 572 SER A N 1
ATOM 4550 C CA . SER A 1 572 ? 5.097 31.519 22.712 1.00 86.50 572 SER A CA 1
ATOM 4551 C C . SER A 1 572 ? 4.665 32.984 22.810 1.00 86.50 572 SER A C 1
ATOM 4553 O O . SER A 1 572 ? 5.011 33.774 21.934 1.00 86.50 572 SER A O 1
ATOM 4555 N N . VAL A 1 573 ? 3.954 33.381 23.867 1.00 89.69 573 VAL A N 1
ATOM 4556 C CA . VAL A 1 573 ? 3.457 34.758 24.059 1.00 89.69 573 VAL A CA 1
ATOM 4557 C C . VAL A 1 573 ? 4.210 35.435 25.206 1.00 89.69 573 VAL A C 1
ATOM 4559 O O . VAL A 1 573 ? 4.181 34.974 26.340 1.00 89.69 573 VAL A O 1
ATOM 4562 N N . SER A 1 574 ? 4.880 36.552 24.942 1.00 90.75 574 SER A N 1
ATOM 4563 C CA . SER A 1 574 ? 5.635 37.337 25.926 1.00 90.75 574 SER A CA 1
ATOM 4564 C C . SER A 1 574 ? 4.807 38.509 26.457 1.00 90.75 574 SER A C 1
ATOM 4566 O O . SER A 1 574 ? 4.359 39.338 25.667 1.00 90.75 574 SER A O 1
ATOM 4568 N N . GLY A 1 575 ? 4.707 38.638 27.781 1.00 90.00 575 GLY A N 1
ATOM 4569 C CA . GLY A 1 575 ? 4.146 39.798 28.476 1.00 90.00 575 GLY A CA 1
ATOM 4570 C C . GLY A 1 575 ? 5.218 40.667 29.142 1.00 90.00 575 GLY A C 1
ATOM 4571 O O . GLY A 1 575 ? 6.329 40.841 28.625 1.00 90.00 575 GLY A O 1
ATOM 4572 N N . ARG A 1 576 ? 4.903 41.192 30.327 1.00 90.50 576 ARG A N 1
ATOM 4573 C CA . ARG A 1 576 ? 5.769 42.039 31.160 1.00 90.50 576 ARG A CA 1
ATOM 4574 C C . ARG A 1 576 ? 6.379 41.256 32.323 1.00 90.50 576 ARG A C 1
ATOM 4576 O O . ARG A 1 576 ? 7.571 41.404 32.583 1.00 90.50 576 ARG A O 1
ATOM 4583 N N . LEU A 1 577 ? 5.579 40.433 32.996 1.00 91.50 577 LEU A N 1
ATOM 4584 C CA . LEU A 1 577 ? 5.955 39.569 34.118 1.00 91.50 577 LEU A CA 1
ATOM 4585 C C . LEU A 1 577 ? 6.079 38.096 33.703 1.00 91.50 577 LEU A C 1
ATOM 4587 O O . LEU A 1 577 ? 6.879 37.373 34.302 1.00 91.50 577 LEU A O 1
ATOM 4591 N N . VAL A 1 578 ? 5.319 37.648 32.696 1.00 93.50 578 VAL A N 1
ATOM 4592 C CA . VAL A 1 578 ? 5.298 36.240 32.256 1.00 93.50 578 VAL A CA 1
ATOM 4593 C C . VAL A 1 578 ? 5.652 36.052 30.781 1.00 93.50 578 VAL A C 1
ATOM 4595 O O . VAL A 1 578 ? 5.570 36.972 29.963 1.00 93.50 578 VAL A O 1
ATOM 4598 N N . VAL A 1 579 ? 6.039 34.824 30.446 1.00 91.94 579 VAL A N 1
ATOM 4599 C CA . VAL A 1 579 ? 6.003 34.284 29.085 1.00 91.94 579 VAL A CA 1
ATOM 4600 C C . VAL A 1 579 ? 5.148 33.018 29.121 1.00 91.94 579 VAL A C 1
ATOM 4602 O O . VAL A 1 579 ? 5.276 32.209 30.035 1.00 91.94 579 VAL A O 1
ATOM 4605 N N . LEU A 1 580 ? 4.249 32.879 28.155 1.00 94.19 580 LEU A N 1
ATOM 4606 C CA . LEU A 1 580 ? 3.467 31.680 27.890 1.00 94.19 580 LEU A CA 1
ATOM 4607 C C . LEU A 1 580 ? 4.207 30.861 26.830 1.00 94.19 580 LEU A C 1
ATO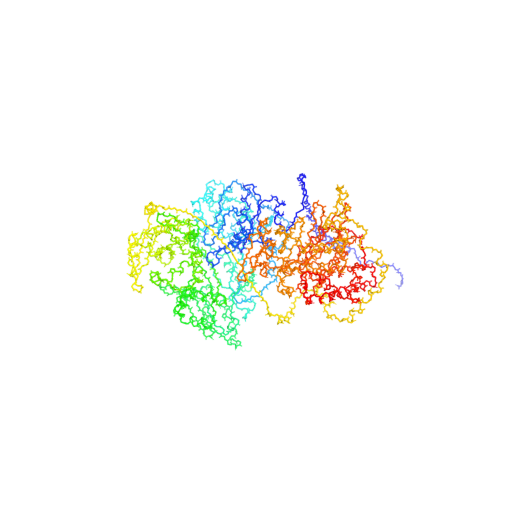M 4609 O O . LEU A 1 580 ? 4.514 31.411 25.773 1.00 94.19 580 LEU A O 1
ATOM 4613 N N . ILE A 1 581 ? 4.513 29.590 27.090 1.00 91.38 581 ILE A N 1
ATOM 4614 C CA . ILE A 1 581 ? 5.234 28.706 26.151 1.00 91.38 581 ILE A CA 1
ATOM 4615 C C . ILE A 1 581 ? 4.441 27.413 25.869 1.00 91.38 581 ILE A C 1
ATOM 4617 O O . ILE A 1 581 ? 3.588 27.042 26.684 1.00 91.38 581 ILE A O 1
ATOM 4621 N N . PRO A 1 582 ? 4.696 26.710 24.746 1.00 89.56 582 PRO A N 1
ATOM 4622 C CA . PRO A 1 582 ? 4.072 25.420 24.453 1.00 89.56 582 PRO A CA 1
ATOM 4623 C C . PRO A 1 582 ? 4.287 24.388 25.572 1.00 89.56 582 PRO A C 1
ATOM 4625 O O . PRO A 1 582 ? 5.396 24.232 26.086 1.00 89.56 582 PRO A O 1
ATOM 4628 N N . TYR A 1 583 ? 3.242 23.631 25.927 1.00 89.38 583 TYR A N 1
ATOM 4629 C CA . TYR A 1 583 ? 3.384 22.514 26.867 1.00 89.38 583 TYR A CA 1
ATOM 4630 C C . TYR A 1 583 ? 3.988 21.293 26.167 1.00 89.38 583 TYR A C 1
ATOM 4632 O O . TYR A 1 583 ? 3.274 20.421 25.671 1.00 89.38 583 TYR A O 1
ATOM 4640 N N . ASP A 1 584 ? 5.318 21.255 26.094 1.00 84.00 584 ASP A N 1
ATOM 4641 C CA . ASP A 1 584 ? 6.082 20.142 25.518 1.00 84.00 584 ASP A CA 1
ATOM 4642 C C . ASP A 1 584 ? 6.526 19.084 26.537 1.00 84.00 584 ASP A C 1
ATOM 4644 O O . ASP A 1 584 ? 6.650 19.350 27.735 1.00 84.00 584 ASP A O 1
ATOM 4648 N N . LYS A 1 585 ? 6.844 17.887 26.020 1.00 83.00 585 LYS A N 1
ATOM 4649 C CA . LYS A 1 585 ? 7.204 16.669 26.769 1.00 83.00 585 LYS A CA 1
ATOM 4650 C C . LYS A 1 585 ? 8.249 16.875 27.875 1.00 83.00 585 LYS A C 1
ATOM 4652 O O . LYS A 1 585 ? 8.196 16.190 28.891 1.00 83.00 585 LYS A O 1
ATOM 4657 N N . ALA A 1 586 ? 9.189 17.807 27.710 1.00 83.19 586 ALA A N 1
ATOM 4658 C CA . ALA A 1 586 ? 10.207 18.101 28.721 1.00 83.19 586 ALA A CA 1
ATOM 4659 C C . ALA A 1 586 ? 9.597 18.546 30.069 1.00 83.19 586 ALA A C 1
ATOM 4661 O O . ALA A 1 586 ? 10.079 18.151 31.130 1.00 83.19 586 ALA A O 1
ATOM 4662 N N . HIS A 1 587 ? 8.515 19.327 30.029 1.00 90.69 587 HIS A N 1
ATOM 4663 C CA . HIS A 1 587 ? 7.882 19.935 31.203 1.00 90.69 587 HIS A CA 1
ATOM 4664 C C . HIS A 1 587 ? 7.149 18.930 32.098 1.00 90.69 587 HIS A C 1
ATOM 4666 O O . HIS A 1 587 ? 7.007 19.174 33.296 1.00 90.69 587 HIS A O 1
ATOM 4672 N N . VAL A 1 588 ? 6.716 17.793 31.539 1.00 87.31 588 VAL A N 1
ATOM 4673 C CA . VAL A 1 588 ? 5.886 16.779 32.217 1.00 87.31 588 VAL A CA 1
ATOM 4674 C C . VAL A 1 588 ? 6.510 16.322 33.535 1.00 87.31 588 VAL A C 1
ATOM 4676 O O . VAL A 1 588 ? 5.820 16.205 34.542 1.00 87.31 588 VAL A O 1
ATOM 4679 N N . ALA A 1 589 ? 7.834 16.146 33.578 1.00 86.38 589 ALA A N 1
ATOM 4680 C CA . ALA A 1 589 ? 8.531 15.725 34.792 1.00 86.38 589 ALA A CA 1
ATOM 4681 C C . ALA A 1 589 ? 8.487 16.768 35.931 1.00 86.38 589 ALA A C 1
ATOM 4683 O O . ALA A 1 589 ? 8.514 16.374 37.097 1.00 86.38 589 ALA A O 1
ATOM 4684 N N . ARG A 1 590 ? 8.405 18.075 35.624 1.00 87.12 590 ARG A N 1
ATOM 4685 C CA . ARG A 1 590 ? 8.234 19.147 36.628 1.00 87.12 590 ARG A CA 1
ATOM 4686 C C . ARG A 1 590 ? 6.757 19.371 36.964 1.00 87.12 590 ARG A C 1
ATOM 4688 O O . ARG A 1 590 ? 6.428 19.531 38.136 1.00 87.12 590 ARG A O 1
ATOM 4695 N N . TYR A 1 591 ? 5.868 19.280 35.976 1.00 86.56 591 TYR A N 1
ATOM 4696 C CA . TYR A 1 591 ? 4.418 19.333 36.186 1.00 86.56 591 TYR A CA 1
ATOM 4697 C C . TYR A 1 591 ? 3.945 18.216 37.136 1.00 86.56 591 TYR A C 1
ATOM 4699 O O . TYR A 1 591 ? 3.306 18.484 38.154 1.00 86.56 591 TYR A O 1
ATOM 4707 N N . HIS A 1 592 ? 4.399 16.983 36.901 1.00 89.38 592 HIS A N 1
ATOM 4708 C CA . HIS A 1 592 ? 4.118 15.825 37.751 1.00 89.38 592 HIS A CA 1
ATOM 4709 C C . HIS A 1 592 ? 4.609 15.987 39.202 1.00 89.38 592 HIS A C 1
ATOM 4711 O O . HIS A 1 592 ? 3.982 15.472 40.132 1.00 89.38 592 HIS A O 1
ATOM 4717 N N . GLN A 1 593 ? 5.708 16.723 39.428 1.00 87.94 593 GLN A N 1
ATOM 4718 C CA . GLN A 1 593 ? 6.188 17.057 40.777 1.00 87.94 593 GLN A CA 1
ATOM 4719 C C . GLN A 1 593 ? 5.237 18.027 41.487 1.00 87.94 593 GLN A C 1
ATOM 4721 O O . GLN A 1 593 ? 4.931 17.822 42.663 1.00 87.94 593 GLN A O 1
ATOM 4726 N N . TRP A 1 594 ? 4.715 19.039 40.786 1.00 88.38 594 TRP A N 1
ATOM 4727 C CA . TRP A 1 594 ? 3.672 19.915 41.329 1.00 88.38 594 TRP A CA 1
ATOM 4728 C C . TRP A 1 594 ? 2.383 19.139 41.638 1.00 88.38 594 TRP A C 1
ATOM 4730 O O . TRP A 1 594 ? 1.800 19.332 42.706 1.00 88.38 594 TRP A O 1
ATOM 4740 N N . MET A 1 595 ? 1.997 18.190 40.778 1.00 85.94 595 MET A N 1
ATOM 4741 C CA . MET A 1 595 ? 0.853 17.293 40.999 1.00 85.94 595 MET A CA 1
ATOM 4742 C C . MET A 1 595 ? 1.061 16.261 42.125 1.00 85.94 595 MET A C 1
ATOM 4744 O O . MET A 1 595 ? 0.113 15.581 42.513 1.00 85.94 595 MET A O 1
ATOM 4748 N N . GLN A 1 596 ? 2.241 16.181 42.757 1.00 84.56 596 GLN A N 1
ATOM 4749 C CA . GLN A 1 596 ? 2.374 15.462 44.034 1.00 84.56 596 GLN A CA 1
ATOM 4750 C C . GLN A 1 596 ? 1.841 16.258 45.237 1.00 84.56 596 GLN A C 1
ATOM 4752 O O . GLN A 1 596 ? 1.683 15.687 46.314 1.00 84.56 596 GLN A O 1
ATOM 4757 N N . CYS A 1 597 ? 1.544 17.554 45.085 1.00 82.94 597 CYS A N 1
ATOM 4758 C CA . CYS A 1 597 ? 1.000 18.381 46.158 1.00 82.94 597 CYS A CA 1
ATOM 4759 C C . CYS A 1 597 ? -0.530 18.244 46.251 1.00 82.94 597 CYS A C 1
ATOM 4761 O O . CYS A 1 597 ? -1.260 18.777 45.414 1.00 82.94 597 CYS A O 1
ATOM 4763 N N . ASP A 1 598 ? -1.029 17.602 47.314 1.00 80.69 598 ASP A N 1
ATOM 4764 C CA . ASP A 1 598 ? -2.473 17.432 47.547 1.00 80.69 598 ASP A CA 1
ATOM 4765 C C . ASP A 1 598 ? -3.238 18.767 47.621 1.00 80.69 598 ASP A C 1
ATOM 4767 O O . ASP A 1 598 ? -4.388 18.838 47.191 1.00 80.69 598 ASP A O 1
ATOM 4771 N N . ILE A 1 599 ? -2.601 19.846 48.100 1.00 79.88 599 ILE A N 1
ATOM 4772 C CA . ILE A 1 599 ? -3.210 21.187 48.138 1.00 79.88 599 ILE A CA 1
ATOM 4773 C C . ILE A 1 599 ? -3.449 21.716 46.718 1.00 79.88 599 ILE A C 1
ATOM 4775 O O . ILE A 1 599 ? -4.519 22.258 46.459 1.00 79.88 599 ILE A O 1
ATOM 4779 N N . LEU A 1 600 ? -2.488 21.544 45.799 1.00 80.88 600 LEU A N 1
ATOM 4780 C CA . LEU A 1 600 ? -2.664 21.964 44.405 1.00 80.88 600 LEU A CA 1
ATOM 4781 C C . LEU A 1 600 ? -3.768 21.150 43.737 1.00 80.88 600 LEU A C 1
ATOM 4783 O O . LEU A 1 600 ? -4.737 21.742 43.278 1.00 80.88 600 LEU A O 1
ATOM 4787 N N . ARG A 1 601 ? -3.691 19.816 43.800 1.00 82.88 601 ARG A N 1
ATOM 4788 C CA . ARG A 1 601 ? -4.724 18.926 43.246 1.00 82.88 601 ARG A CA 1
ATOM 4789 C C . ARG A 1 601 ? -6.132 19.212 43.781 1.00 82.88 601 ARG A C 1
ATOM 4791 O O . ARG A 1 601 ? -7.086 19.202 43.015 1.00 82.88 601 ARG A O 1
ATOM 4798 N N . THR A 1 602 ? -6.278 19.538 45.067 1.00 76.31 602 THR A N 1
ATOM 4799 C CA . THR A 1 602 ? -7.583 19.915 45.654 1.00 76.31 602 THR A CA 1
ATOM 4800 C C . THR A 1 602 ? -8.090 21.278 45.149 1.00 76.31 602 THR A C 1
ATOM 4802 O O . THR A 1 602 ? -9.299 21.510 45.091 1.00 76.31 602 THR A O 1
ATOM 4805 N N . GLN A 1 603 ? -7.180 22.185 44.776 1.00 72.50 603 GLN A N 1
ATOM 4806 C CA . GLN A 1 603 ? -7.495 23.515 44.238 1.00 72.50 603 GLN A CA 1
ATOM 4807 C C . GLN A 1 603 ? -7.729 23.521 42.716 1.00 72.50 603 GLN A C 1
ATOM 4809 O O . GLN A 1 603 ? -8.462 24.390 42.245 1.00 72.50 603 GLN A O 1
ATOM 4814 N N . THR A 1 604 ? -7.146 22.572 41.974 1.00 72.50 604 THR A N 1
ATOM 4815 C CA . THR A 1 604 ? -7.319 22.381 40.519 1.00 72.50 604 THR A CA 1
ATOM 4816 C C . THR A 1 604 ? -8.313 21.272 40.152 1.00 72.50 604 THR A C 1
ATOM 4818 O O . THR A 1 604 ? -8.613 21.095 38.980 1.00 72.50 604 THR A O 1
ATOM 4821 N N . GLY A 1 605 ? -8.805 20.498 41.125 1.00 69.69 605 GLY A N 1
ATOM 4822 C CA . GLY A 1 605 ? -9.690 19.348 40.889 1.00 69.69 605 GLY A CA 1
ATOM 4823 C C . GLY A 1 605 ? -8.997 18.119 40.281 1.00 69.69 605 GLY A C 1
ATOM 4824 O O . GLY A 1 605 ? -9.677 17.204 39.830 1.00 69.69 605 GLY A O 1
ATOM 4825 N N . SER A 1 606 ? -7.662 18.083 40.245 1.00 76.94 606 SER A N 1
ATOM 4826 C CA . SER A 1 606 ? -6.903 17.094 39.468 1.00 76.94 606 SER A CA 1
ATOM 4827 C C . SER A 1 606 ? -6.654 15.776 40.219 1.00 76.94 606 SER A C 1
ATOM 4829 O O . SER A 1 606 ? -6.259 15.747 41.393 1.00 76.94 606 SER A O 1
ATOM 4831 N N . GLU A 1 607 ? -6.829 14.656 39.518 1.00 76.50 607 GLU A N 1
ATOM 4832 C CA . GLU A 1 607 ? -6.535 13.318 40.039 1.00 76.50 607 GLU A CA 1
ATOM 4833 C C . GLU A 1 607 ? -5.025 13.050 40.179 1.00 76.50 607 GLU A C 1
ATOM 4835 O O . GLU A 1 607 ? -4.181 13.846 39.763 1.00 76.50 607 GLU A O 1
ATOM 4840 N N . LYS A 1 608 ? -4.656 11.932 40.822 1.00 80.25 608 LYS A N 1
ATOM 4841 C CA . LYS A 1 608 ? -3.250 11.546 41.007 1.00 80.25 608 LYS A CA 1
ATOM 4842 C C . LYS A 1 608 ? -2.813 10.536 39.944 1.00 80.25 608 LYS A C 1
ATOM 4844 O O . LYS A 1 608 ? -2.899 9.330 40.159 1.00 80.25 608 LYS A O 1
ATOM 4849 N N . LEU A 1 609 ? -2.298 11.048 38.832 1.00 84.12 609 LEU A N 1
ATOM 4850 C CA . LEU A 1 609 ? -1.763 10.243 37.733 1.00 84.12 609 LEU A CA 1
ATOM 4851 C C . LEU A 1 609 ? -0.362 9.680 38.023 1.00 84.12 609 LEU A C 1
ATOM 4853 O O . LEU A 1 609 ? 0.367 10.175 38.891 1.00 84.12 609 LEU A O 1
ATOM 4857 N N . SER A 1 610 ? 0.034 8.651 37.266 1.00 86.56 610 SER A N 1
ATOM 4858 C CA . SER A 1 610 ? 1.433 8.218 37.183 1.00 86.56 610 SER A CA 1
ATOM 4859 C C . SER A 1 610 ? 2.218 9.098 36.203 1.00 86.56 610 SER A C 1
ATOM 4861 O O . SER A 1 610 ? 1.640 9.733 35.321 1.00 86.56 610 SER A O 1
ATOM 4863 N N . LEU A 1 611 ? 3.552 9.096 36.299 1.00 81.88 611 LEU A N 1
ATOM 4864 C CA . LEU A 1 611 ? 4.405 9.822 35.352 1.00 81.88 611 LEU A CA 1
ATOM 4865 C C . LEU A 1 611 ? 4.226 9.340 33.896 1.00 81.88 611 LEU A C 1
ATOM 4867 O O . LEU A 1 611 ? 4.410 10.126 32.972 1.00 81.88 611 LEU A O 1
ATOM 4871 N N . GLU A 1 612 ? 3.865 8.072 33.671 1.00 77.56 612 GLU A N 1
ATOM 4872 C CA . GLU A 1 612 ? 3.599 7.558 32.320 1.00 77.56 612 GLU A CA 1
ATOM 4873 C C . GLU A 1 612 ? 2.271 8.091 31.762 1.00 77.56 612 GLU A C 1
ATOM 4875 O O . GLU A 1 612 ? 2.164 8.367 30.568 1.00 77.56 612 GLU A O 1
ATOM 4880 N N . ASP A 1 613 ? 1.275 8.284 32.624 1.00 80.31 613 ASP A N 1
ATOM 4881 C CA . ASP A 1 613 ? -0.048 8.776 32.231 1.00 80.31 613 ASP A CA 1
ATOM 4882 C C . ASP A 1 613 ? -0.056 10.296 32.050 1.00 80.31 613 ASP A C 1
ATOM 4884 O O . ASP A 1 613 ? -0.701 10.801 31.137 1.00 80.31 613 ASP A O 1
ATOM 4888 N N . GLU A 1 614 ? 0.773 11.022 32.801 1.00 82.38 614 GLU A N 1
ATOM 4889 C CA . GLU A 1 614 ? 1.059 12.444 32.562 1.00 82.38 614 GLU A CA 1
ATOM 4890 C C . GLU A 1 614 ? 1.705 12.676 31.184 1.00 82.38 614 GLU A C 1
ATOM 4892 O O . GLU A 1 614 ? 1.375 13.646 30.502 1.00 82.38 614 GLU A O 1
ATOM 4897 N N . TYR A 1 615 ? 2.558 11.756 30.705 1.00 80.75 615 TYR A N 1
ATOM 4898 C CA . TYR A 1 615 ? 3.067 11.810 29.326 1.00 80.75 615 TYR A CA 1
ATOM 4899 C C . TYR A 1 615 ? 1.968 11.560 28.280 1.00 80.75 615 TYR A C 1
ATOM 4901 O O . TYR A 1 615 ? 1.991 12.186 27.219 1.00 80.75 615 TYR A O 1
ATOM 4909 N N . LYS A 1 616 ? 0.998 10.678 28.562 1.00 79.81 616 LYS A N 1
ATOM 4910 C CA . LYS A 1 616 ? -0.159 10.432 27.677 1.00 79.81 616 LYS A CA 1
ATOM 4911 C C . LYS A 1 616 ? -1.099 11.645 27.657 1.00 79.81 616 LYS A C 1
ATOM 4913 O O . LYS A 1 616 ? -1.553 12.043 26.586 1.00 79.81 616 LYS A O 1
ATOM 4918 N N . MET A 1 617 ? -1.328 12.268 28.814 1.00 79.62 617 MET A N 1
ATOM 4919 C CA . MET A 1 617 ? -2.180 13.449 28.965 1.00 79.62 617 MET A CA 1
ATOM 4920 C C . MET A 1 617 ? -1.555 14.706 28.343 1.00 79.62 617 MET A C 1
ATOM 4922 O O . MET A 1 617 ? -2.239 15.436 27.634 1.00 79.62 617 MET A O 1
ATOM 4926 N N . GLN A 1 618 ? -0.246 14.933 28.499 1.00 86.75 618 GLN A N 1
ATOM 4927 C CA . GLN A 1 618 ? 0.441 16.023 27.793 1.00 86.75 618 GLN A CA 1
ATOM 4928 C C . GLN A 1 618 ? 0.339 15.866 26.268 1.00 86.75 618 GLN A C 1
ATOM 4930 O O . GLN A 1 618 ? 0.169 16.859 25.558 1.00 86.75 618 GLN A O 1
ATOM 4935 N N . GLN A 1 619 ? 0.392 14.631 25.753 1.00 77.31 619 GLN A N 1
ATOM 4936 C CA . GLN A 1 619 ? 0.173 14.388 24.331 1.00 77.31 619 GLN A CA 1
ATOM 4937 C C . GLN A 1 619 ? -1.284 14.662 23.916 1.00 77.31 619 GLN A C 1
ATOM 4939 O O . GLN A 1 619 ? -1.490 15.317 22.893 1.00 77.31 619 GLN A O 1
ATOM 4944 N N . SER A 1 620 ? -2.290 14.233 24.691 1.00 78.44 620 SER A N 1
ATOM 4945 C CA . SER A 1 620 ? -3.697 14.520 24.360 1.00 78.44 620 SER A CA 1
ATOM 4946 C C . SER A 1 620 ? -4.007 16.019 24.405 1.00 78.44 620 SER A C 1
ATOM 4948 O O . SER A 1 620 ? -4.632 16.526 23.479 1.00 78.44 620 SER A O 1
ATOM 4950 N N . TRP A 1 621 ? -3.473 16.759 25.383 1.00 74.81 621 TRP A N 1
ATOM 4951 C CA . TRP A 1 621 ? -3.624 18.218 25.493 1.00 74.81 621 TRP A CA 1
ATOM 4952 C C . TRP A 1 621 ? -2.975 18.992 24.335 1.00 74.81 621 TRP A C 1
ATOM 4954 O O . TRP A 1 621 ? -3.406 20.100 24.023 1.00 74.81 621 TRP A O 1
ATOM 4964 N N . GLN A 1 622 ? -1.961 18.429 23.6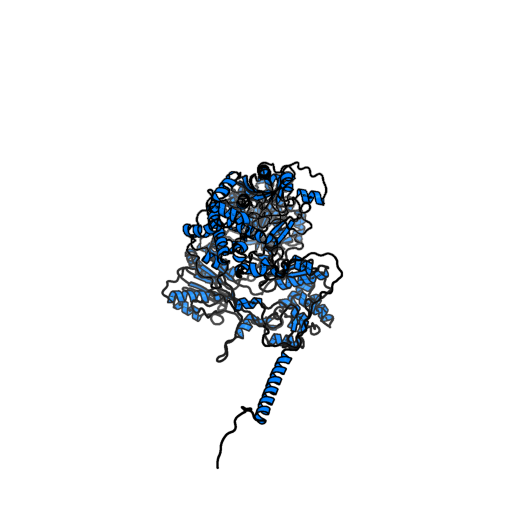65 1.00 71.88 622 GLN A N 1
ATOM 4965 C CA . GLN A 1 622 ? -1.503 18.969 22.383 1.00 71.88 622 GLN A CA 1
ATOM 4966 C C . GLN A 1 622 ? -2.419 18.563 21.219 1.00 71.88 622 GLN A C 1
ATOM 4968 O O . GLN A 1 622 ? -2.656 19.374 20.320 1.00 71.88 622 GLN A O 1
ATOM 4973 N N . ASP A 1 623 ? -2.842 17.297 21.159 1.00 67.44 623 ASP A N 1
ATOM 4974 C CA . ASP A 1 623 ? -3.499 16.691 19.992 1.00 67.44 623 ASP A CA 1
ATOM 4975 C C . ASP A 1 623 ? -5.013 16.909 19.871 1.00 67.44 623 ASP A C 1
ATOM 4977 O O . ASP A 1 623 ? -5.546 16.662 18.782 1.00 67.44 623 ASP A O 1
ATOM 4981 N N . ASP A 1 624 ? -5.662 17.443 20.903 1.00 72.62 624 ASP A N 1
ATOM 4982 C CA . ASP A 1 624 ? -7.080 17.808 20.885 1.00 72.62 624 ASP A CA 1
ATOM 4983 C C . ASP A 1 624 ? -7.422 18.997 19.959 1.00 72.62 624 ASP A C 1
ATOM 4985 O O . ASP A 1 624 ? -6.546 19.734 19.496 1.00 72.62 624 ASP A O 1
ATOM 4989 N N . ASP A 1 625 ? -8.716 19.163 19.672 1.00 68.25 625 ASP A N 1
ATOM 4990 C CA . ASP A 1 625 ? -9.266 20.258 18.851 1.00 68.25 625 ASP A CA 1
ATOM 4991 C C . ASP A 1 625 ? -10.120 21.260 19.658 1.00 68.25 625 ASP A C 1
ATOM 4993 O O . ASP A 1 625 ? -10.473 22.317 19.128 1.00 68.25 625 ASP A O 1
ATOM 4997 N N . ASP A 1 626 ? -10.431 20.962 20.928 1.00 76.44 626 ASP A N 1
ATOM 4998 C CA . ASP A 1 626 ? -11.185 21.842 21.838 1.00 76.44 626 ASP A CA 1
ATOM 4999 C C . ASP A 1 626 ? -10.383 22.375 23.045 1.00 76.44 626 ASP A C 1
ATOM 5001 O O . ASP A 1 626 ? -10.878 23.252 23.758 1.00 76.44 626 ASP A O 1
ATOM 5005 N N . LYS A 1 627 ? -9.129 21.934 23.234 1.00 83.88 627 LYS A N 1
ATOM 5006 C CA . LYS A 1 627 ? -8.244 22.341 24.346 1.00 83.88 627 LYS A CA 1
ATOM 5007 C C . LYS A 1 627 ? -7.087 23.211 23.869 1.00 83.88 627 LYS A C 1
ATOM 5009 O O . LYS A 1 627 ? -6.539 22.997 22.789 1.00 83.88 627 LYS A O 1
ATOM 5014 N N . LEU A 1 628 ? -6.685 24.171 24.697 1.00 87.25 628 LEU A N 1
ATOM 5015 C CA . LEU A 1 628 ? -5.510 25.009 24.472 1.00 87.25 628 LEU A CA 1
ATOM 5016 C C . LEU A 1 628 ? -4.816 25.309 25.805 1.00 87.25 628 LEU A C 1
ATOM 5018 O O . LEU A 1 628 ? -5.342 26.037 26.642 1.00 87.25 628 LEU A O 1
ATOM 5022 N N . THR A 1 629 ? -3.603 24.783 25.965 1.00 91.06 629 THR A N 1
ATOM 5023 C CA . THR A 1 629 ? -2.741 24.992 27.140 1.00 91.06 629 THR A CA 1
ATOM 5024 C C . THR A 1 629 ? -1.516 25.830 26.789 1.00 91.06 629 THR A C 1
ATOM 5026 O O . THR A 1 629 ? -0.921 25.656 25.719 1.00 91.06 629 THR A O 1
ATOM 5029 N N . PHE A 1 630 ? -1.094 26.671 27.733 1.00 93.69 630 PHE A N 1
ATOM 5030 C CA . PHE A 1 630 ? 0.244 27.257 27.789 1.00 93.69 630 PHE A CA 1
ATOM 5031 C C . PHE A 1 630 ? 0.878 27.054 29.167 1.00 93.69 630 PHE A C 1
ATOM 5033 O O . PHE A 1 630 ? 0.225 27.230 30.193 1.00 93.69 630 PHE A O 1
ATOM 5040 N N . ILE A 1 631 ? 2.183 26.788 29.196 1.00 94.38 631 ILE A N 1
ATOM 5041 C CA . ILE A 1 631 ? 2.981 26.828 30.424 1.00 94.38 631 ILE A CA 1
ATOM 5042 C C . ILE A 1 631 ? 3.344 28.279 30.748 1.00 94.38 631 ILE A C 1
ATOM 5044 O O . ILE A 1 631 ? 3.818 29.019 29.885 1.00 94.38 631 ILE A O 1
ATOM 5048 N N . VAL A 1 632 ? 3.133 28.683 32.001 1.00 94.94 632 VAL A N 1
ATOM 5049 C CA . VAL A 1 632 ? 3.454 30.018 32.519 1.00 94.94 632 VAL A CA 1
ATOM 5050 C C . VAL A 1 632 ? 4.875 30.012 33.078 1.00 94.94 632 VAL A C 1
ATOM 5052 O O . VAL A 1 632 ? 5.189 29.320 34.050 1.00 94.94 632 VAL A O 1
ATOM 5055 N N . VAL A 1 633 ? 5.725 30.841 32.481 1.00 93.12 633 VAL A N 1
ATOM 5056 C CA . VAL A 1 633 ? 7.143 31.010 32.812 1.00 93.12 633 VAL A CA 1
ATOM 5057 C C . VAL A 1 633 ? 7.360 32.405 33.401 1.00 93.12 633 VAL A C 1
ATOM 5059 O O . VAL A 1 633 ? 6.866 33.400 32.865 1.00 93.12 633 VAL A O 1
ATOM 5062 N N . ALA A 1 634 ? 8.107 32.513 34.502 1.00 92.81 634 ALA A N 1
ATOM 5063 C CA . ALA A 1 634 ? 8.435 33.808 35.100 1.00 92.81 634 ALA A CA 1
ATOM 5064 C C . ALA A 1 634 ? 9.498 34.527 34.252 1.00 92.81 634 ALA A C 1
ATOM 5066 O O . ALA A 1 634 ? 10.661 34.123 34.228 1.00 92.81 634 ALA A O 1
ATOM 5067 N N . LYS A 1 635 ? 9.118 35.617 33.571 1.00 88.44 635 LYS A N 1
ATOM 5068 C CA . LYS A 1 635 ? 9.941 36.255 32.527 1.00 88.44 635 LYS A CA 1
ATOM 5069 C C . LYS A 1 635 ? 11.308 36.728 33.025 1.00 88.44 635 LYS A C 1
ATOM 5071 O O . LYS A 1 635 ? 12.295 36.569 32.313 1.00 88.44 635 LYS A O 1
ATOM 5076 N N . GLN A 1 636 ? 11.372 37.262 34.246 1.00 85.81 636 GLN A N 1
ATOM 5077 C CA . GLN A 1 636 ? 12.638 37.634 34.884 1.00 85.81 636 GLN A CA 1
ATOM 5078 C C . GLN A 1 636 ? 13.548 36.410 35.056 1.00 85.81 636 GLN A C 1
ATOM 5080 O O . GLN A 1 636 ? 14.691 36.427 34.608 1.00 85.81 636 GLN A O 1
ATOM 5085 N N . LEU A 1 637 ? 13.025 35.334 35.655 1.00 86.00 637 LEU A N 1
ATOM 5086 C CA . LEU A 1 637 ? 13.808 34.138 35.961 1.00 86.00 637 LEU A CA 1
ATOM 5087 C C . LEU A 1 637 ? 14.270 33.423 34.680 1.00 86.00 637 LEU A C 1
ATOM 5089 O O . LEU A 1 637 ? 15.375 32.899 34.646 1.00 86.00 637 LEU A O 1
ATOM 5093 N N . TRP A 1 638 ? 13.466 33.477 33.613 1.00 86.00 638 TRP A N 1
ATOM 5094 C CA . TRP A 1 638 ? 13.794 32.959 32.277 1.00 86.00 638 TRP A CA 1
ATOM 5095 C C . TRP A 1 638 ? 14.920 33.744 31.594 1.00 86.00 638 TRP A C 1
ATOM 5097 O O . TRP A 1 638 ? 15.794 33.168 30.953 1.00 86.00 638 TRP A O 1
ATOM 5107 N N . GLN A 1 639 ? 14.944 35.069 31.756 1.00 84.19 639 GLN A N 1
ATOM 5108 C CA . GLN A 1 639 ? 16.039 35.902 31.253 1.00 84.19 639 GLN A CA 1
ATOM 5109 C C . GLN A 1 639 ? 17.328 35.697 32.067 1.00 84.19 639 GLN A C 1
ATOM 5111 O O . GLN A 1 639 ? 18.412 35.621 31.490 1.00 84.19 639 GLN A O 1
ATOM 5116 N N . GLU A 1 640 ? 17.216 35.544 33.388 1.00 81.12 640 GLU A N 1
ATOM 5117 C CA . GLU A 1 640 ? 18.341 35.247 34.286 1.00 81.12 640 GLU A CA 1
ATOM 5118 C C . GLU A 1 640 ? 18.913 33.829 34.068 1.00 81.12 640 GLU A C 1
ATOM 5120 O O . GLU A 1 640 ? 20.131 33.647 34.121 1.00 81.12 640 GLU A O 1
ATOM 5125 N N . SER A 1 641 ? 18.070 32.840 33.743 1.00 74.56 641 SER A N 1
ATOM 5126 C CA . SER A 1 641 ? 18.465 31.443 33.486 1.00 74.56 641 SER A CA 1
ATOM 5127 C C . SER A 1 641 ? 19.023 31.175 32.080 1.00 74.56 641 SER A C 1
ATOM 5129 O O . SER A 1 641 ? 19.418 30.046 31.792 1.00 74.56 641 SER A O 1
ATOM 5131 N N . ARG A 1 642 ? 19.107 32.198 31.212 1.00 76.50 642 ARG A N 1
ATOM 5132 C CA . ARG A 1 642 ? 19.460 32.090 29.777 1.00 76.50 642 ARG A CA 1
ATOM 5133 C C . ARG A 1 642 ? 18.459 31.271 28.948 1.00 76.50 642 ARG A C 1
ATOM 5135 O O . ARG A 1 642 ? 18.867 30.486 28.095 1.00 76.50 642 ARG A O 1
ATOM 5142 N N . PHE A 1 643 ? 17.169 31.520 29.155 1.00 79.50 643 PHE A N 1
ATOM 5143 C CA . PHE A 1 643 ? 16.047 30.883 28.456 1.00 79.50 643 PHE A CA 1
ATOM 5144 C C . PHE A 1 643 ? 15.877 29.387 28.777 1.00 79.50 643 PHE A C 1
ATOM 5146 O O . PHE A 1 643 ? 15.421 28.612 27.942 1.00 79.50 643 PHE A O 1
ATOM 5153 N N . ASP A 1 644 ? 16.221 28.977 30.002 1.00 81.88 644 ASP A N 1
ATOM 5154 C CA . ASP A 1 644 ? 15.837 27.663 30.525 1.00 81.88 644 ASP A CA 1
ATOM 5155 C C . ASP A 1 644 ? 14.351 27.677 30.926 1.00 81.88 644 ASP A C 1
ATOM 5157 O O . ASP A 1 644 ? 13.979 28.159 32.005 1.00 81.88 644 ASP A O 1
ATOM 5161 N N . ASP A 1 645 ? 13.518 27.158 30.020 1.00 80.62 645 ASP A N 1
ATOM 5162 C CA . ASP A 1 645 ? 12.076 26.947 30.185 1.00 80.62 645 ASP A CA 1
ATOM 5163 C C . ASP A 1 645 ? 11.752 26.125 31.442 1.00 80.62 645 ASP A C 1
ATOM 5165 O O . ASP A 1 645 ? 10.855 26.478 32.213 1.00 80.62 645 ASP A O 1
ATOM 5169 N N . LEU A 1 646 ? 12.515 25.051 31.684 1.00 81.94 646 LEU A N 1
ATOM 5170 C CA . LEU A 1 646 ? 12.294 24.142 32.806 1.00 81.94 646 LEU A CA 1
ATOM 5171 C C . LEU A 1 646 ? 12.635 24.803 34.131 1.00 81.94 646 LEU A C 1
ATOM 5173 O O . LEU A 1 646 ? 11.878 24.638 35.084 1.00 81.94 646 LEU A O 1
ATOM 5177 N N . GLY A 1 647 ? 13.736 25.551 34.205 1.00 80.25 647 GLY A N 1
ATOM 5178 C CA . GLY A 1 647 ? 14.147 26.284 35.401 1.00 80.25 647 GLY A CA 1
ATOM 5179 C C . GLY A 1 647 ? 13.174 27.402 35.781 1.00 80.25 647 GLY A C 1
ATOM 5180 O O . GLY A 1 647 ? 12.849 27.554 36.963 1.00 80.25 647 GLY A O 1
ATOM 5181 N N . ALA A 1 648 ? 12.661 28.138 34.788 1.00 86.50 648 ALA A N 1
ATOM 5182 C CA . ALA A 1 648 ? 11.805 29.312 34.985 1.00 86.50 648 ALA A CA 1
ATOM 5183 C C . ALA A 1 648 ? 10.284 29.038 34.976 1.00 86.50 648 ALA A C 1
ATOM 5185 O O . ALA A 1 648 ? 9.491 29.966 35.171 1.00 86.50 648 ALA A O 1
ATOM 5186 N N . MET A 1 649 ? 9.878 27.782 34.775 1.00 91.81 649 MET A N 1
ATOM 5187 C CA . MET A 1 649 ? 8.502 27.288 34.891 1.00 91.81 649 MET A CA 1
ATOM 5188 C C . MET A 1 649 ? 7.887 27.644 36.262 1.00 91.81 649 MET A C 1
ATOM 5190 O O . MET A 1 649 ? 8.487 27.351 37.299 1.00 91.81 649 MET A O 1
ATOM 5194 N N . VAL A 1 650 ? 6.689 28.248 36.292 1.00 93.19 650 VAL A N 1
ATOM 5195 C CA . VAL A 1 650 ? 5.983 28.603 37.550 1.00 93.19 650 VAL A CA 1
ATOM 5196 C C . VAL A 1 650 ? 4.502 28.212 37.609 1.00 93.19 650 VAL A C 1
ATOM 5198 O O . VAL A 1 650 ? 3.906 28.281 38.688 1.00 93.19 650 VAL A O 1
ATOM 5201 N N . GLY A 1 651 ? 3.902 27.806 36.490 1.00 93.12 651 GLY A N 1
ATOM 5202 C CA . GLY A 1 651 ? 2.515 27.347 36.418 1.00 93.12 651 GLY A CA 1
ATOM 5203 C C . GLY A 1 651 ? 2.062 27.076 34.984 1.00 93.12 651 GLY A C 1
ATOM 5204 O O . GLY A 1 651 ? 2.892 26.842 34.107 1.00 93.12 651 GLY A O 1
ATOM 5205 N N . ASP A 1 652 ? 0.759 27.168 34.746 1.00 93.88 652 ASP A N 1
ATOM 5206 C CA . ASP A 1 652 ? 0.091 26.938 33.462 1.00 93.88 652 ASP A CA 1
ATOM 5207 C C . ASP A 1 652 ? -1.243 27.705 33.385 1.00 93.88 652 ASP A C 1
ATOM 5209 O O . ASP A 1 652 ? -1.738 28.261 34.374 1.00 93.88 652 ASP A O 1
ATOM 5213 N N . VAL A 1 653 ? -1.792 27.796 32.176 1.00 93.88 653 VAL A N 1
ATOM 5214 C CA . VAL A 1 653 ? -3.074 28.439 31.885 1.00 93.88 653 VAL A CA 1
ATOM 5215 C C . VAL A 1 653 ? -3.766 27.681 30.744 1.00 93.88 653 VAL A C 1
ATOM 5217 O O . VAL A 1 653 ? -3.143 27.408 29.714 1.00 93.88 653 VAL A O 1
ATOM 5220 N N . ASN A 1 654 ? -5.039 27.328 30.938 1.00 93.12 654 ASN A N 1
ATOM 5221 C CA . ASN A 1 654 ? -5.791 26.422 30.060 1.00 93.12 654 ASN A CA 1
ATOM 5222 C C . ASN A 1 654 ? -7.080 27.072 29.549 1.00 93.12 654 ASN A C 1
ATOM 5224 O O . ASN A 1 654 ? -7.677 27.919 30.219 1.00 93.12 654 ASN A O 1
ATOM 5228 N N . LEU A 1 655 ? -7.511 26.653 28.361 1.00 91.44 655 LEU A N 1
ATOM 5229 C CA . LEU A 1 655 ? -8.750 27.064 27.715 1.00 91.44 655 LEU A CA 1
ATOM 5230 C C . LEU A 1 655 ? -9.449 25.851 27.091 1.00 91.44 655 LEU A C 1
ATOM 5232 O O . LEU A 1 655 ? -8.822 25.089 26.357 1.00 91.44 655 LEU A O 1
ATOM 5236 N N . PHE A 1 656 ? -10.753 25.718 27.338 1.00 89.44 656 PHE A N 1
ATOM 5237 C CA . PHE A 1 656 ? -11.603 24.638 26.827 1.00 89.44 656 PHE A CA 1
ATOM 5238 C C . PHE A 1 656 ? -12.789 25.238 26.057 1.00 89.44 656 PHE A C 1
ATOM 5240 O O . PHE A 1 656 ? -13.628 25.935 26.632 1.00 89.44 656 PHE A O 1
ATOM 5247 N N . PHE A 1 657 ? -12.861 25.024 24.743 1.00 83.25 657 PHE A N 1
ATOM 5248 C CA . PHE A 1 657 ? -13.843 25.676 23.872 1.00 83.25 657 PHE A CA 1
ATOM 5249 C C . PHE A 1 657 ? -15.108 24.832 23.655 1.00 83.25 657 PHE A C 1
ATOM 5251 O O . PHE A 1 657 ? -15.060 23.753 23.074 1.00 83.25 657 PHE A O 1
ATOM 5258 N N . THR A 1 658 ? -16.271 25.368 24.039 1.00 76.25 658 THR A N 1
ATOM 5259 C CA . THR A 1 658 ? -17.582 24.738 23.816 1.00 76.25 658 THR A CA 1
ATOM 5260 C C . THR A 1 658 ? -18.307 25.382 22.619 1.00 76.25 658 THR A C 1
ATOM 5262 O O . THR A 1 658 ? -18.784 26.520 22.725 1.00 76.25 658 THR A O 1
ATOM 5265 N N . PRO A 1 659 ? -18.449 24.683 21.473 1.00 57.16 659 PRO A N 1
ATOM 5266 C CA . PRO A 1 659 ? -19.177 25.195 20.314 1.00 57.16 659 PRO A CA 1
ATOM 5267 C C . PRO A 1 659 ? -20.703 25.150 20.505 1.00 57.16 659 PRO A C 1
ATOM 5269 O O . PRO A 1 659 ? -21.262 24.213 21.077 1.00 57.16 659 PRO A O 1
ATOM 5272 N N . ALA A 1 660 ? -21.406 26.139 19.946 1.00 51.34 660 ALA A N 1
ATOM 5273 C CA . ALA A 1 660 ? -22.862 26.230 20.027 1.00 51.34 660 ALA A CA 1
ATOM 5274 C C . ALA A 1 660 ? -23.570 25.090 19.276 1.00 51.34 660 ALA A C 1
ATOM 5276 O O . ALA A 1 660 ? -23.351 24.863 18.082 1.00 51.34 660 ALA A O 1
ATOM 5277 N N . CYS A 1 661 ? -24.481 24.407 19.967 1.00 37.28 661 CYS A N 1
ATOM 5278 C CA . CYS A 1 661 ? -25.286 23.329 19.402 1.00 37.28 661 CYS A CA 1
ATOM 5279 C C . CYS A 1 661 ? -26.514 23.883 18.648 1.00 37.28 661 CYS A C 1
ATOM 5281 O O . CYS A 1 661 ? -27.338 24.538 19.281 1.00 37.28 661 CYS A O 1
ATOM 5283 N N . PRO A 1 662 ? -26.755 23.538 17.363 1.00 33.38 662 PRO A N 1
ATOM 5284 C CA . PRO A 1 662 ? -27.871 24.084 16.566 1.00 33.38 662 PRO A CA 1
ATOM 5285 C C . PRO A 1 662 ? -29.298 23.861 17.106 1.00 33.38 662 PRO A C 1
ATOM 5287 O O . PRO A 1 662 ? -30.246 24.414 16.560 1.00 33.38 662 PRO A O 1
ATOM 5290 N N . ASN A 1 663 ? -29.465 23.033 18.144 1.00 36.28 663 ASN A N 1
ATOM 5291 C CA . ASN A 1 663 ? -30.749 22.716 18.781 1.00 36.28 663 ASN A CA 1
ATOM 5292 C C . ASN A 1 663 ? -30.836 23.174 20.256 1.00 36.28 663 ASN A C 1
ATOM 5294 O O . ASN A 1 663 ? -31.753 22.760 20.966 1.00 36.28 663 ASN A O 1
ATOM 5298 N N . ARG A 1 664 ? -29.908 24.019 20.730 1.00 37.06 664 ARG A N 1
ATOM 5299 C CA . ARG A 1 664 ? -30.015 24.744 22.008 1.00 37.06 664 ARG A CA 1
ATOM 5300 C C . ARG A 1 664 ? -29.779 26.235 21.772 1.00 37.06 664 ARG A C 1
ATOM 5302 O O . ARG A 1 664 ? -29.001 26.605 20.902 1.00 37.06 664 ARG A O 1
ATOM 5309 N N . ALA A 1 665 ? -30.425 27.092 22.558 1.00 34.78 665 ALA A N 1
ATOM 5310 C CA . ALA A 1 665 ? -30.276 28.549 22.469 1.00 34.78 665 ALA A CA 1
ATOM 5311 C C . ALA A 1 665 ? -29.029 29.067 23.224 1.00 34.78 665 ALA A C 1
ATOM 5313 O O . ALA A 1 665 ? -29.068 30.129 23.837 1.00 34.78 665 ALA A O 1
ATOM 5314 N N . GLU A 1 666 ? -27.947 28.285 23.232 1.00 50.84 666 GLU A N 1
ATOM 5315 C CA . GLU A 1 666 ? -26.739 28.531 24.025 1.00 50.84 666 GLU A CA 1
ATOM 5316 C C . GLU A 1 666 ? -25.606 28.991 23.093 1.00 50.84 666 GLU A C 1
ATOM 5318 O O . GLU A 1 666 ? -25.181 28.257 22.199 1.00 50.84 666 GLU A O 1
ATOM 5323 N N . GLU A 1 667 ? -25.151 30.233 23.278 1.00 54.28 667 GLU A N 1
ATOM 5324 C CA . GLU A 1 667 ? -24.043 30.833 22.523 1.00 54.28 667 GLU A CA 1
ATOM 5325 C C . GLU A 1 667 ? -22.698 30.166 22.859 1.00 54.28 667 GLU A C 1
ATOM 5327 O O . GLU A 1 667 ? -22.510 29.742 24.005 1.00 54.28 667 GLU A O 1
ATOM 5332 N N . PRO A 1 668 ? -21.752 30.081 21.898 1.00 69.62 668 PRO A N 1
ATOM 5333 C CA . PRO A 1 668 ? -20.481 29.402 22.123 1.00 69.62 668 PRO A CA 1
ATOM 5334 C C . PRO A 1 668 ? -19.660 30.163 23.165 1.00 69.62 668 PRO A C 1
ATOM 5336 O O . PRO A 1 668 ? -19.687 31.394 23.209 1.00 69.62 668 PRO A O 1
ATOM 5339 N N . PHE A 1 669 ? -18.913 29.437 23.988 1.00 82.94 669 PHE A N 1
ATOM 5340 C CA . PHE A 1 669 ? -18.068 30.030 25.020 1.00 82.94 669 PHE A CA 1
ATOM 5341 C C . PHE A 1 669 ? -16.799 29.205 25.223 1.00 82.94 669 PHE A C 1
ATOM 5343 O O . PHE A 1 669 ? -16.771 28.013 24.919 1.00 82.94 669 PHE A O 1
ATOM 5350 N N . ALA A 1 670 ? -15.757 29.834 25.758 1.00 88.50 670 ALA A N 1
ATOM 5351 C CA . ALA A 1 670 ? -14.575 29.128 26.234 1.00 88.50 670 ALA A CA 1
ATOM 5352 C C . ALA A 1 670 ? -14.454 29.210 27.752 1.00 88.50 670 ALA A C 1
ATOM 5354 O O . ALA A 1 670 ? -14.535 30.288 28.338 1.00 88.50 670 ALA A O 1
ATOM 5355 N N . GLU A 1 671 ? -14.249 28.068 28.385 1.00 91.75 671 GLU A N 1
ATOM 5356 C CA . GLU A 1 671 ? -13.896 27.971 29.791 1.00 91.75 671 GLU A CA 1
ATOM 5357 C C . GLU A 1 671 ? -12.391 28.199 29.980 1.00 91.75 671 GLU A C 1
ATOM 5359 O O . GLU A 1 671 ? -11.605 27.790 29.128 1.00 91.75 671 GLU A O 1
ATOM 5364 N N . VAL A 1 672 ? -11.991 28.899 31.047 1.00 93.19 672 VAL A N 1
ATOM 5365 C CA . VAL A 1 672 ? -10.606 29.345 31.270 1.00 93.19 672 VAL A CA 1
ATOM 5366 C C . VAL A 1 672 ? -10.146 29.056 32.697 1.00 93.19 672 VAL A C 1
ATOM 5368 O O . VAL A 1 672 ? -10.779 29.482 33.664 1.00 93.19 672 VAL A O 1
ATOM 5371 N N . GLU A 1 673 ? -8.987 28.412 32.814 1.00 92.00 673 GLU A N 1
ATOM 5372 C CA . GLU A 1 673 ? -8.358 28.010 34.075 1.00 92.00 673 GLU A CA 1
ATOM 5373 C C . GLU A 1 673 ? -6.923 28.546 34.184 1.00 92.00 673 GLU A C 1
ATOM 5375 O O . GLU A 1 673 ? -6.272 28.847 33.181 1.00 92.00 673 GLU A O 1
ATOM 5380 N N . VAL A 1 674 ? -6.404 28.664 35.410 1.00 93.06 674 VAL A N 1
ATOM 5381 C CA . VAL A 1 674 ? -5.025 29.105 35.666 1.00 93.06 674 VAL A CA 1
ATOM 5382 C C . VAL A 1 674 ? -4.481 28.523 36.969 1.00 93.06 674 VAL A C 1
ATOM 5384 O O . VAL A 1 674 ? -5.130 28.610 38.013 1.00 93.06 674 VAL A O 1
ATOM 5387 N N . MET A 1 675 ? -3.247 28.017 36.938 1.00 91.25 675 MET A N 1
ATOM 5388 C CA . MET A 1 675 ? -2.496 27.630 38.132 1.00 91.25 675 MET A CA 1
ATOM 5389 C C . MET A 1 675 ? -1.160 28.383 38.182 1.00 91.25 675 MET A C 1
ATOM 5391 O O . MET A 1 675 ? -0.423 28.456 37.207 1.00 91.25 675 MET A O 1
ATOM 5395 N N . ILE A 1 676 ? -0.805 28.905 39.361 1.00 92.94 676 ILE A N 1
ATOM 5396 C CA . ILE A 1 676 ? 0.572 29.314 39.687 1.00 92.94 676 ILE A CA 1
ATOM 5397 C C . ILE A 1 676 ? 1.077 28.350 40.759 1.00 92.94 676 ILE A C 1
ATOM 5399 O O . ILE A 1 676 ? 0.863 28.549 41.961 1.00 92.94 676 ILE A O 1
ATOM 5403 N N . ALA A 1 677 ? 1.689 27.260 40.302 1.00 87.81 677 ALA A N 1
ATOM 5404 C CA . ALA A 1 677 ? 2.111 26.151 41.142 1.00 87.81 677 ALA A CA 1
ATOM 5405 C C . ALA A 1 677 ? 3.159 26.591 42.173 1.00 87.81 677 ALA A C 1
ATOM 5407 O O . ALA A 1 677 ? 3.016 26.291 43.360 1.00 87.81 677 ALA A O 1
ATOM 5408 N N . GLU A 1 678 ? 4.154 27.377 41.756 1.00 86.50 678 GLU A N 1
ATOM 5409 C CA . GLU A 1 678 ? 5.278 27.780 42.606 1.00 86.50 678 GLU A CA 1
ATOM 5410 C C . GLU A 1 678 ? 4.868 28.789 43.702 1.00 86.50 678 GLU A C 1
ATOM 5412 O O . GLU A 1 678 ? 4.554 29.946 43.390 1.00 86.50 678 GLU A O 1
ATOM 5417 N N . PRO A 1 679 ? 4.903 28.422 45.005 1.00 83.44 679 PRO A N 1
ATOM 5418 C CA . PRO A 1 679 ? 4.370 29.264 46.083 1.00 83.44 679 PRO A CA 1
ATOM 5419 C C . PRO A 1 679 ? 5.017 30.649 46.173 1.00 83.44 679 PRO A C 1
ATOM 5421 O O . PRO A 1 679 ? 4.338 31.628 46.478 1.00 83.44 679 PRO A O 1
ATOM 5424 N N . ALA A 1 680 ? 6.312 30.752 45.854 1.00 84.62 680 ALA A N 1
ATOM 5425 C CA . ALA A 1 680 ? 7.068 32.002 45.906 1.00 84.62 680 ALA A CA 1
ATOM 5426 C C . ALA A 1 680 ? 6.558 33.083 44.932 1.00 84.62 680 ALA A C 1
ATOM 5428 O O . ALA A 1 680 ? 6.832 34.267 45.153 1.00 84.62 680 ALA A O 1
ATOM 5429 N N . TRP A 1 681 ? 5.828 32.696 43.878 1.00 85.75 681 TRP A N 1
ATOM 5430 C CA . TRP A 1 681 ? 5.344 33.577 42.806 1.00 85.75 681 TRP A CA 1
ATOM 5431 C C . TRP A 1 681 ? 3.843 33.898 42.893 1.00 85.75 681 TRP A C 1
ATOM 5433 O O . TRP A 1 681 ? 3.365 34.808 42.208 1.00 85.75 681 TRP A O 1
ATOM 5443 N N . ARG A 1 682 ? 3.099 33.210 43.770 1.00 86.94 682 ARG A N 1
ATOM 5444 C CA . ARG A 1 682 ? 1.679 33.493 44.035 1.00 86.94 682 ARG A CA 1
ATOM 5445 C C . ARG A 1 682 ? 1.506 34.916 44.586 1.00 86.94 682 ARG A C 1
ATOM 5447 O O . ARG A 1 682 ? 2.397 35.471 45.224 1.00 86.94 682 ARG A O 1
ATOM 5454 N N . GLY A 1 683 ? 0.370 35.547 44.287 1.00 83.31 683 GLY A N 1
ATOM 5455 C CA . GLY A 1 683 ? 0.066 36.926 44.704 1.00 83.31 683 GLY A CA 1
ATOM 5456 C C . GLY A 1 683 ? 0.829 38.044 43.970 1.00 83.31 683 GLY A C 1
ATOM 5457 O O . GLY A 1 683 ? 0.420 39.197 44.058 1.00 83.31 683 GLY A O 1
ATOM 5458 N N . ARG A 1 684 ? 1.875 37.745 43.182 1.00 87.94 684 ARG A N 1
ATOM 5459 C CA . ARG A 1 684 ? 2.688 38.756 42.465 1.00 87.94 684 ARG A CA 1
ATOM 5460 C C . ARG A 1 684 ? 2.111 39.227 41.118 1.00 87.94 684 ARG A C 1
ATOM 5462 O O . ARG A 1 684 ? 2.816 39.844 40.329 1.00 87.94 684 ARG A O 1
ATOM 5469 N N . GLY A 1 685 ? 0.852 38.906 40.820 1.00 87.88 685 GLY A N 1
ATOM 5470 C CA . GLY A 1 685 ? 0.167 39.311 39.584 1.00 87.88 685 GLY A CA 1
ATOM 5471 C C . GLY A 1 685 ? 0.375 38.408 38.358 1.00 87.88 685 GLY A C 1
ATOM 5472 O O . GLY A 1 685 ? -0.385 38.554 37.405 1.00 87.88 685 GLY A O 1
ATOM 5473 N N . LEU A 1 686 ? 1.303 37.439 38.382 1.00 92.38 686 LEU A N 1
ATOM 5474 C CA . LEU A 1 686 ? 1.629 36.590 37.218 1.00 92.38 686 LEU A CA 1
ATOM 5475 C C . LEU A 1 686 ? 0.396 35.899 36.607 1.00 92.38 686 LEU A C 1
ATOM 5477 O O . LEU A 1 686 ? 0.170 36.015 35.408 1.00 92.38 686 LEU A O 1
ATOM 5481 N N . GLY A 1 687 ? -0.451 35.260 37.424 1.00 91.50 687 GLY A N 1
ATOM 5482 C CA . GLY A 1 687 ? -1.687 34.619 36.942 1.00 91.50 687 GLY A CA 1
ATOM 5483 C C . GLY A 1 687 ? -2.699 35.599 36.330 1.00 91.50 687 GLY A C 1
ATOM 5484 O O . GLY A 1 687 ? -3.428 35.241 35.411 1.00 91.50 687 GLY A O 1
ATOM 5485 N N . LYS A 1 688 ? -2.706 36.866 36.771 1.00 93.44 688 LYS A N 1
ATOM 5486 C CA . LYS A 1 688 ? -3.557 37.916 36.188 1.00 93.44 688 LYS A CA 1
ATOM 5487 C C . LYS A 1 688 ? -3.064 38.351 34.811 1.00 93.44 688 LYS A C 1
ATOM 5489 O O . LYS A 1 688 ? -3.876 38.666 33.946 1.00 93.44 688 LYS A O 1
ATOM 5494 N N . GLU A 1 689 ? -1.750 38.370 34.612 1.00 94.50 689 GLU A N 1
ATOM 5495 C CA . GLU A 1 689 ? -1.146 38.654 33.312 1.00 94.50 689 GLU A CA 1
ATOM 5496 C C . GLU A 1 689 ? -1.325 37.470 32.349 1.00 94.50 689 GLU A C 1
ATOM 5498 O O . GLU A 1 689 ? -1.775 37.672 31.224 1.00 94.50 689 GLU A O 1
ATOM 5503 N N . ALA A 1 690 ? -1.098 36.237 32.820 1.00 95.06 690 ALA A N 1
ATOM 5504 C CA . ALA A 1 690 ? -1.291 35.009 32.047 1.00 95.06 690 ALA A CA 1
ATOM 5505 C C . ALA A 1 690 ? -2.724 34.873 31.499 1.00 95.06 690 ALA A C 1
ATOM 5507 O O . ALA A 1 690 ? -2.897 34.690 30.295 1.00 95.06 690 ALA A O 1
ATOM 5508 N N . VAL A 1 691 ? -3.752 35.049 32.344 1.00 95.19 691 VAL A N 1
ATOM 5509 C CA . VAL A 1 691 ? -5.158 35.004 31.896 1.00 95.19 691 VAL A CA 1
ATOM 5510 C C . VAL A 1 691 ? -5.464 36.133 30.907 1.00 95.19 691 VAL A C 1
ATOM 5512 O O . VAL A 1 691 ? -6.098 35.880 29.887 1.00 95.19 691 VAL A O 1
ATOM 5515 N N . LYS A 1 692 ? -4.973 37.365 31.126 1.00 94.38 692 LYS A N 1
ATOM 5516 C CA . LYS A 1 692 ? -5.128 38.453 30.138 1.00 94.38 692 LYS A CA 1
ATOM 5517 C C . LYS A 1 692 ? -4.516 38.096 28.785 1.00 94.38 692 LYS A C 1
ATOM 5519 O O . LYS A 1 692 ? -5.148 38.331 27.761 1.00 94.38 692 LYS A O 1
ATOM 5524 N N . MET A 1 693 ? -3.305 37.543 28.777 1.00 94.31 693 MET A N 1
ATOM 5525 C CA . MET A 1 693 ? -2.596 37.176 27.551 1.00 94.31 693 MET A CA 1
ATOM 5526 C C . MET A 1 693 ? -3.289 36.029 26.811 1.00 94.31 693 MET A C 1
ATOM 5528 O O . MET A 1 693 ? -3.464 36.132 25.601 1.00 94.31 693 MET A O 1
ATOM 5532 N N . LEU A 1 694 ? -3.757 34.998 27.523 1.00 94.62 694 LEU A N 1
ATOM 5533 C CA . LEU A 1 694 ? -4.559 33.914 26.948 1.00 94.62 694 LEU A CA 1
ATOM 5534 C C . LEU A 1 694 ? -5.877 34.431 26.347 1.00 94.62 694 LEU A C 1
ATOM 5536 O O . LEU A 1 694 ? -6.217 34.077 25.223 1.00 94.62 694 LEU A O 1
ATOM 5540 N N . LEU A 1 695 ? -6.597 35.305 27.056 1.00 94.12 695 LEU A N 1
ATOM 5541 C CA . LEU A 1 695 ? -7.851 35.892 26.571 1.00 94.12 695 LEU A CA 1
ATOM 5542 C C . LEU A 1 695 ? -7.636 36.794 25.341 1.00 94.12 695 LEU A C 1
ATOM 5544 O O . LEU A 1 695 ? -8.412 36.736 24.389 1.00 94.12 695 LEU A O 1
ATOM 5548 N N . VAL A 1 696 ? -6.558 37.586 25.322 1.00 92.75 696 VAL A N 1
ATOM 5549 C CA . VAL A 1 696 ? -6.151 38.389 24.154 1.00 92.75 696 VAL A CA 1
ATOM 5550 C C . VAL A 1 696 ? -5.785 37.488 22.967 1.00 92.75 696 VAL A C 1
ATOM 5552 O O . VAL A 1 696 ? -6.251 37.743 21.857 1.00 92.75 696 VAL A O 1
ATOM 5555 N N . TYR A 1 697 ? -5.018 36.418 23.200 1.00 91.50 697 TYR A N 1
ATOM 5556 C CA . TYR A 1 697 ? -4.655 35.423 22.187 1.00 91.50 697 TYR A CA 1
ATOM 5557 C C . TYR A 1 697 ? -5.902 34.749 21.593 1.00 91.50 697 TYR A C 1
ATOM 5559 O O . TYR A 1 697 ? -6.076 34.722 20.374 1.00 91.50 697 TYR A O 1
ATOM 5567 N N . ALA A 1 698 ? -6.812 34.276 22.449 1.00 89.19 698 ALA A N 1
ATOM 5568 C CA . ALA A 1 698 ? -8.048 33.611 22.048 1.00 89.19 698 ALA A CA 1
ATOM 5569 C C . ALA A 1 698 ? -8.994 34.539 21.267 1.00 89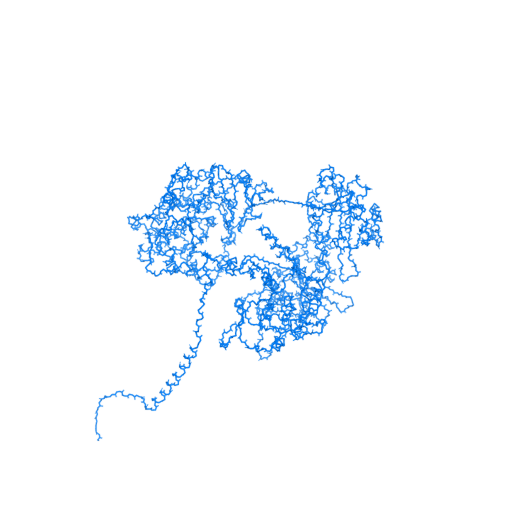.19 698 ALA A C 1
ATOM 5571 O O . ALA A 1 698 ? -9.553 34.142 20.246 1.00 89.19 698 ALA A O 1
ATOM 5572 N N . PHE A 1 699 ? -9.132 35.799 21.680 1.00 88.12 699 PHE A N 1
ATOM 5573 C CA . PHE A 1 699 ? -9.916 36.779 20.928 1.00 88.12 699 PHE A CA 1
ATOM 5574 C C . PHE A 1 699 ? -9.305 37.064 19.544 1.00 88.12 699 PHE A C 1
ATOM 5576 O O . PHE A 1 699 ? -10.012 37.105 18.535 1.00 88.12 699 PHE A O 1
ATOM 5583 N N . GLN A 1 700 ? -7.981 37.237 19.478 1.00 82.25 700 GLN A N 1
ATOM 5584 C CA . GLN A 1 700 ? -7.277 37.539 18.230 1.00 82.25 700 GLN A CA 1
ATOM 5585 C C . GLN A 1 700 ? -7.316 36.400 17.215 1.00 82.25 700 GLN A C 1
ATOM 5587 O O . GLN A 1 700 ? -7.635 36.646 16.054 1.00 82.25 700 GLN A O 1
ATOM 5592 N N . HIS A 1 701 ? -6.938 35.197 17.647 1.00 81.00 701 HIS A N 1
ATOM 5593 C CA . HIS A 1 701 ? -6.629 34.081 16.753 1.00 81.00 701 HIS A CA 1
ATOM 5594 C C . HIS A 1 701 ? -7.777 33.072 16.644 1.00 81.00 701 HIS A C 1
ATOM 5596 O O . HIS A 1 701 ? -7.876 32.391 15.633 1.00 81.00 701 HIS A O 1
ATOM 5602 N N . LEU A 1 702 ? -8.665 32.997 17.644 1.00 78.44 702 LEU A N 1
ATOM 5603 C CA . LEU A 1 702 ? -9.798 32.054 17.677 1.00 78.44 702 LEU A CA 1
ATOM 5604 C C . LEU A 1 702 ? -11.163 32.747 17.512 1.00 78.44 702 LEU A C 1
ATOM 5606 O O . LEU A 1 702 ? -12.178 32.075 17.337 1.00 78.44 702 LEU A O 1
ATOM 5610 N N . HIS A 1 703 ? -11.195 34.084 17.582 1.00 77.62 703 HIS A N 1
ATOM 5611 C CA . HIS A 1 703 ? -12.403 34.921 17.534 1.00 77.62 703 HIS A CA 1
ATOM 5612 C C . HIS A 1 703 ? -13.457 34.558 18.595 1.00 77.62 703 HIS A C 1
ATOM 5614 O O . HIS A 1 703 ? -14.663 34.641 18.362 1.00 77.62 703 HIS A O 1
ATOM 5620 N N . ILE A 1 704 ? -12.989 34.154 19.778 1.00 82.62 704 ILE A N 1
ATOM 5621 C CA . ILE A 1 704 ? -13.842 33.861 20.931 1.00 82.62 704 ILE A CA 1
ATOM 5622 C C . ILE A 1 704 ? -14.071 35.163 21.707 1.00 82.62 704 ILE A C 1
ATOM 5624 O O . ILE A 1 704 ? -13.121 35.778 22.189 1.00 82.62 704 ILE A O 1
ATOM 5628 N N . GLU A 1 705 ? -15.333 35.580 21.828 1.00 86.69 705 GLU A N 1
ATOM 5629 C CA . GLU A 1 705 ? -15.718 36.790 22.574 1.00 86.69 705 GLU A CA 1
ATOM 5630 C C . GLU A 1 705 ? -16.239 36.477 23.986 1.00 86.69 705 GLU A C 1
ATOM 5632 O O . GLU A 1 705 ? -16.055 37.282 24.897 1.00 86.69 705 GLU A O 1
ATOM 5637 N N . ARG A 1 706 ? -16.879 35.315 24.186 1.00 90.06 706 ARG A N 1
ATOM 5638 C CA . ARG A 1 706 ? -17.504 34.915 25.457 1.00 90.06 706 ARG A CA 1
ATOM 5639 C C . ARG A 1 706 ? -16.660 33.874 26.189 1.00 90.06 706 ARG A C 1
ATOM 5641 O O . ARG A 1 706 ? -16.404 32.787 25.672 1.00 90.06 706 ARG A O 1
ATOM 5648 N N . PHE A 1 707 ? -16.294 34.197 27.423 1.00 93.38 707 PHE A N 1
ATOM 5649 C CA . PHE A 1 707 ? -15.462 33.373 28.291 1.00 93.38 707 PHE A CA 1
ATOM 5650 C C . PHE A 1 707 ? -16.166 33.073 29.613 1.00 93.38 707 PHE A C 1
ATOM 5652 O O . PHE A 1 707 ? -16.938 33.892 30.113 1.00 93.38 707 PHE A O 1
ATOM 5659 N N . VAL A 1 708 ? -15.879 31.909 30.188 1.00 92.12 708 VAL A N 1
ATOM 5660 C CA . VAL A 1 708 ? -16.434 31.409 31.450 1.00 92.12 708 VAL A CA 1
ATOM 5661 C C . VAL A 1 708 ? -15.295 30.946 32.360 1.00 92.12 708 VAL A C 1
ATOM 5663 O O . VAL A 1 708 ? -14.270 30.470 31.887 1.00 92.12 708 VAL A O 1
ATOM 5666 N N . ALA A 1 709 ? -15.474 31.071 33.670 1.00 91.69 709 ALA A N 1
ATOM 5667 C CA . ALA A 1 709 ? -14.646 30.416 34.675 1.00 91.69 709 ALA A CA 1
ATOM 5668 C C . ALA A 1 709 ? -15.563 29.772 35.724 1.00 91.69 709 ALA A C 1
ATOM 5670 O O . ALA A 1 709 ? -16.407 30.464 36.308 1.00 91.69 709 ALA A O 1
ATOM 5671 N N . LYS A 1 710 ? -15.414 28.464 35.959 1.00 90.38 710 LYS A N 1
ATOM 5672 C CA . LYS A 1 710 ? -16.007 27.776 37.114 1.00 90.38 710 LYS A CA 1
ATOM 5673 C C . LYS A 1 710 ? -14.998 27.791 38.257 1.00 90.38 710 LYS A C 1
ATOM 5675 O O . LYS A 1 710 ? -13.825 27.488 38.062 1.00 90.38 710 LYS A O 1
ATOM 5680 N N . ILE A 1 711 ? -15.427 28.213 39.443 1.00 87.31 711 ILE A N 1
ATOM 5681 C CA . ILE A 1 711 ? -14.535 28.408 40.588 1.00 87.31 711 ILE A CA 1
ATOM 5682 C C . ILE A 1 711 ? -15.215 27.861 41.841 1.00 87.31 711 ILE A C 1
ATOM 5684 O O . ILE A 1 711 ? -16.304 28.310 42.207 1.00 87.31 711 ILE A O 1
ATOM 5688 N N . ARG A 1 712 ? -14.572 26.903 42.515 1.00 83.81 712 ARG A N 1
ATOM 5689 C CA . ARG A 1 712 ? -15.066 26.341 43.780 1.00 83.81 712 ARG A CA 1
ATOM 5690 C C . ARG A 1 712 ? -15.143 27.431 44.861 1.00 83.81 712 ARG A C 1
ATOM 5692 O O . ARG A 1 712 ? -14.280 28.305 44.939 1.00 83.81 712 ARG A O 1
ATOM 5699 N N . LEU A 1 713 ? -16.196 27.401 45.679 1.00 82.06 713 LEU A N 1
ATOM 5700 C CA . LEU A 1 713 ? -16.541 28.449 46.654 1.00 82.06 713 LEU A CA 1
ATOM 5701 C C . LEU A 1 713 ? -15.503 28.619 47.781 1.00 82.06 713 LEU A C 1
ATOM 5703 O O . LEU A 1 713 ? -15.487 29.658 48.434 1.00 82.06 713 LEU A O 1
ATOM 5707 N N . ASP A 1 714 ? -14.641 27.624 47.993 1.00 81.19 714 ASP A N 1
ATOM 5708 C CA . ASP A 1 714 ? -13.498 27.644 48.913 1.00 81.19 714 ASP A CA 1
ATOM 5709 C C . ASP A 1 714 ? -12.224 28.270 48.299 1.00 81.19 714 ASP A C 1
ATOM 5711 O O . ASP A 1 714 ? -11.260 28.547 49.015 1.00 81.19 714 ASP A O 1
ATOM 5715 N N . ASN A 1 715 ? -12.209 28.557 46.992 1.00 85.06 715 ASN A N 1
ATOM 5716 C CA . ASN A 1 715 ? -11.070 29.139 46.279 1.00 85.06 715 ASN A CA 1
ATOM 5717 C C . ASN A 1 715 ? -11.160 30.680 46.190 1.00 85.06 715 ASN A C 1
ATOM 5719 O O . ASN A 1 715 ? -11.214 31.269 45.104 1.00 85.06 715 ASN A O 1
ATOM 5723 N N . GLU A 1 716 ? -11.155 31.347 47.352 1.00 85.94 716 GLU A N 1
ATOM 5724 C CA . GLU A 1 716 ? -11.165 32.820 47.463 1.00 85.94 716 GLU A CA 1
ATOM 5725 C C . GLU A 1 716 ? -10.125 33.534 46.566 1.00 85.94 716 GLU A C 1
ATOM 5727 O O . GLU A 1 716 ? -10.485 34.542 45.947 1.00 85.94 716 GLU A O 1
ATOM 5732 N N . PRO A 1 717 ? -8.865 33.056 46.419 1.00 86.19 717 PRO A N 1
ATOM 5733 C CA 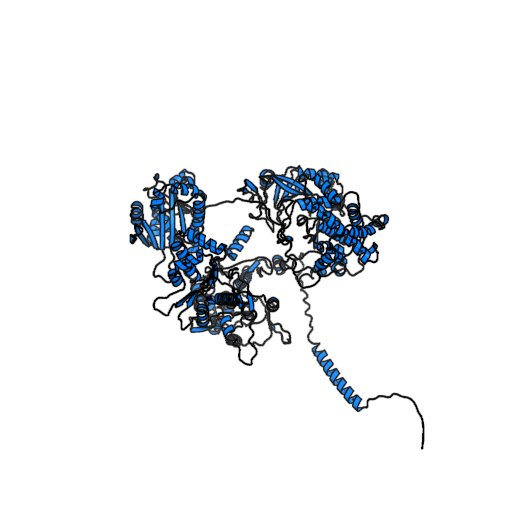. PRO A 1 717 ? -7.878 33.715 45.562 1.00 86.19 717 PRO A CA 1
ATOM 5734 C C . PRO A 1 717 ? -8.276 33.743 44.081 1.00 86.19 717 PRO A C 1
ATOM 5736 O O . PRO A 1 717 ? -8.086 34.769 43.424 1.00 86.19 717 PRO A O 1
ATOM 5739 N N . SER A 1 718 ? -8.853 32.655 43.557 1.00 87.44 718 SER A N 1
ATOM 5740 C CA . SER A 1 718 ? -9.341 32.604 42.174 1.00 87.44 718 SER A CA 1
ATOM 5741 C C . SER A 1 718 ? -10.599 33.450 41.986 1.00 87.44 718 SER A C 1
ATOM 5743 O O . SER A 1 718 ? -10.692 34.189 41.004 1.00 87.44 718 SER A O 1
ATOM 5745 N N . LEU A 1 719 ? -11.529 33.437 42.950 1.00 88.62 719 LEU A N 1
ATOM 5746 C CA . LEU A 1 719 ? -12.703 34.320 42.929 1.00 88.62 719 LEU A CA 1
ATOM 5747 C C . LEU A 1 719 ? -12.279 35.796 42.845 1.00 88.62 719 LEU A C 1
ATOM 5749 O O . LEU A 1 719 ? -12.729 36.522 41.957 1.00 88.62 719 LEU A O 1
ATOM 5753 N N . ALA A 1 720 ? -11.347 36.228 43.700 1.00 89.44 720 ALA A N 1
ATOM 5754 C CA . ALA A 1 720 ? -10.803 37.584 43.674 1.00 89.44 720 ALA A CA 1
ATOM 5755 C C . ALA A 1 720 ? -10.049 37.897 42.364 1.00 89.44 720 ALA A C 1
ATOM 5757 O O . ALA A 1 720 ? -10.159 39.007 41.832 1.00 89.44 720 ALA A O 1
ATOM 5758 N N . LEU A 1 721 ? -9.313 36.925 41.806 1.00 92.50 721 LEU A N 1
ATOM 5759 C CA . LEU A 1 721 ? -8.595 37.073 40.539 1.00 92.50 721 LEU A CA 1
ATOM 5760 C C . LEU A 1 721 ? -9.551 37.392 39.381 1.00 92.50 721 LEU A C 1
ATOM 5762 O O . LEU A 1 721 ? -9.389 38.439 38.746 1.00 92.50 721 LEU A O 1
ATOM 5766 N N . PHE A 1 722 ? -10.551 36.540 39.141 1.00 93.75 722 PHE A N 1
ATOM 5767 C CA . PHE A 1 722 ? -11.487 36.690 38.021 1.00 93.75 722 PHE A CA 1
ATOM 5768 C C . PHE A 1 722 ? -12.436 37.888 38.205 1.00 93.75 722 PHE A C 1
ATOM 5770 O O . PHE A 1 722 ? -12.649 38.640 37.250 1.00 93.75 722 PHE A O 1
ATOM 5777 N N . GLN A 1 723 ? -12.892 38.182 39.432 1.00 90.88 723 GLN A N 1
ATOM 5778 C CA . GLN A 1 723 ? -13.590 39.445 39.738 1.00 90.88 723 GLN A CA 1
ATOM 5779 C C . GLN A 1 723 ? -12.735 40.669 39.362 1.00 90.88 723 GLN A C 1
ATOM 5781 O O . GLN A 1 723 ? -13.219 41.611 38.732 1.00 90.88 723 GLN A O 1
ATOM 5786 N N . SER A 1 724 ? -11.432 40.644 39.666 1.00 91.38 724 SER A N 1
ATOM 5787 C CA . SER A 1 724 ? -10.506 41.727 39.304 1.00 91.38 724 SER A CA 1
ATOM 5788 C C . SER A 1 724 ? -10.183 41.809 37.797 1.00 91.38 724 SER A C 1
ATOM 5790 O O . SER A 1 724 ? -9.505 42.751 37.370 1.00 91.38 724 SER A O 1
ATOM 5792 N N . LEU A 1 725 ? -10.648 40.838 37.004 1.00 90.94 725 LEU A N 1
ATOM 5793 C CA . LEU A 1 725 ? -10.636 40.805 35.536 1.00 90.94 725 LEU A CA 1
ATOM 5794 C C . LEU A 1 725 ? -12.016 41.121 34.926 1.00 90.94 725 LEU A C 1
ATOM 5796 O O . LEU A 1 725 ? -12.197 40.963 33.724 1.00 90.94 725 LEU A O 1
ATOM 5800 N N . GLN A 1 726 ? -12.960 41.621 35.734 1.00 91.38 726 GLN A N 1
ATOM 5801 C CA . GLN A 1 726 ? -14.314 42.035 35.334 1.00 91.38 726 GLN A CA 1
ATOM 5802 C C . GLN A 1 726 ? -15.259 40.894 34.912 1.00 91.38 726 GLN A C 1
ATOM 5804 O O . GLN A 1 726 ? -16.348 41.173 34.402 1.00 91.38 726 GLN A O 1
ATOM 5809 N N . PHE A 1 727 ? -14.907 39.632 35.191 1.00 93.19 727 PHE A N 1
ATOM 5810 C CA . PHE A 1 727 ? -15.865 38.527 35.114 1.00 93.19 727 PHE A CA 1
ATOM 5811 C C . PHE A 1 727 ? -17.013 38.756 36.112 1.00 93.19 727 PHE A C 1
ATOM 5813 O O . PHE A 1 727 ? -16.803 39.241 37.229 1.00 93.19 727 PHE A O 1
ATOM 5820 N N . LYS A 1 728 ? -18.234 38.383 35.724 1.00 90.25 728 LYS A N 1
ATOM 5821 C CA . LYS A 1 728 ? -19.464 38.541 36.514 1.00 90.25 728 LYS A CA 1
ATOM 5822 C C . LYS A 1 728 ? -20.062 37.175 36.820 1.00 90.25 728 LYS A C 1
ATOM 5824 O O . LYS A 1 728 ? -20.168 36.342 35.930 1.00 90.25 728 LYS A O 1
ATOM 5829 N N . GLN A 1 729 ? -20.487 36.949 38.059 1.00 87.94 729 GLN A N 1
ATOM 5830 C CA . GLN A 1 729 ? -21.252 35.753 38.418 1.00 87.94 729 GLN A CA 1
ATOM 5831 C C . GLN A 1 729 ? -22.565 35.702 37.619 1.00 87.94 729 GLN A C 1
ATOM 5833 O O . GLN A 1 729 ? -23.325 36.669 37.644 1.00 87.94 729 GLN A O 1
ATOM 5838 N N . PHE A 1 730 ? -22.853 34.561 36.985 1.00 83.06 730 PHE A N 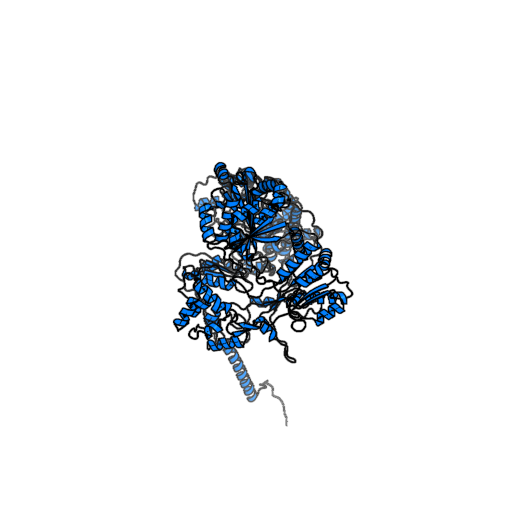1
ATOM 5839 C CA . PHE A 1 730 ? -24.130 34.311 36.297 1.00 83.06 730 PHE A CA 1
ATOM 5840 C C . PHE A 1 730 ? -24.828 33.023 36.760 1.00 83.06 730 PHE A C 1
ATOM 5842 O O . PHE A 1 730 ? -26.051 32.936 36.689 1.00 83.06 730 PHE A O 1
ATOM 5849 N N . CYS A 1 731 ? -24.084 32.042 37.287 1.00 79.00 731 CYS A N 1
ATOM 5850 C CA . CYS A 1 731 ? -24.646 30.812 37.845 1.00 79.00 731 CYS A CA 1
ATOM 5851 C C . CYS A 1 731 ? -23.904 30.392 39.127 1.00 79.00 731 CYS A C 1
ATOM 5853 O O . CYS A 1 731 ? -22.756 30.769 39.360 1.00 79.00 731 CYS A O 1
ATOM 5855 N N . ARG A 1 732 ? -24.578 29.616 39.976 1.00 84.56 732 ARG A N 1
ATOM 5856 C CA . ARG A 1 732 ? -24.033 28.967 41.176 1.00 84.56 732 ARG A CA 1
ATOM 5857 C C . ARG A 1 732 ? -24.544 27.531 41.181 1.00 84.56 732 ARG A C 1
ATOM 5859 O O . ARG A 1 732 ? -25.733 27.323 40.956 1.00 84.56 732 ARG A O 1
ATOM 5866 N N . VAL A 1 733 ? -23.663 26.565 41.419 1.00 75.50 733 VAL A N 1
ATOM 5867 C CA . VAL A 1 733 ? -23.999 25.137 41.400 1.00 75.50 733 VAL A CA 1
ATOM 5868 C C . VAL A 1 733 ? -23.641 24.526 42.749 1.00 75.50 733 VAL A C 1
ATOM 5870 O O . VAL A 1 733 ? -22.521 24.080 42.989 1.00 75.50 733 VAL A O 1
ATOM 5873 N N . ASP A 1 734 ? -24.622 24.512 43.651 1.00 69.69 734 ASP A N 1
ATOM 5874 C CA . ASP A 1 734 ? -24.450 24.036 45.029 1.00 69.69 734 ASP A CA 1
ATOM 5875 C C . ASP A 1 734 ? -24.089 22.542 45.131 1.00 69.69 734 ASP A C 1
ATOM 5877 O O . ASP A 1 734 ? -23.531 22.126 46.142 1.00 69.69 734 ASP A O 1
ATOM 5881 N N . VAL A 1 735 ? -24.338 21.739 44.090 1.00 66.75 735 VAL A N 1
ATOM 5882 C CA . VAL A 1 735 ? -23.951 20.314 44.050 1.00 66.75 735 VAL A CA 1
ATOM 5883 C C . VAL A 1 735 ? -22.428 20.140 44.036 1.00 66.75 735 VAL A C 1
ATOM 5885 O O . VAL A 1 735 ? -21.910 19.303 44.768 1.00 66.75 735 VAL A O 1
ATOM 5888 N N . PHE A 1 736 ? -21.709 20.963 43.266 1.00 64.19 736 PHE A N 1
ATOM 5889 C CA . PHE A 1 736 ? -20.240 20.943 43.183 1.00 64.19 736 PHE A CA 1
ATOM 5890 C C . PHE A 1 736 ? -19.575 21.989 44.097 1.00 64.19 736 PHE A C 1
ATOM 5892 O O . PHE A 1 736 ? -18.352 22.059 44.189 1.00 64.19 736 PHE A O 1
ATOM 5899 N N . GLN A 1 737 ? -20.384 22.790 44.809 1.00 82.19 737 GLN A N 1
ATOM 5900 C CA . GLN A 1 737 ? -19.952 23.974 45.562 1.00 82.19 737 GLN A CA 1
ATOM 5901 C C . GLN A 1 737 ? -19.192 24.973 44.671 1.00 82.19 737 GLN A C 1
ATOM 5903 O O . GLN A 1 737 ? -18.134 25.473 45.047 1.00 82.19 737 GLN A O 1
ATOM 5908 N N . GLU A 1 738 ? -19.739 25.276 43.490 1.00 85.50 738 GLU A N 1
ATOM 5909 C CA . GLU A 1 738 ? -19.090 26.110 42.469 1.00 85.50 738 GLU A CA 1
ATOM 5910 C C . GLU A 1 738 ? -19.848 27.401 42.141 1.00 85.50 738 GLU A C 1
ATOM 5912 O O . GLU A 1 738 ? -21.080 27.488 42.203 1.00 85.50 738 GLU A O 1
ATOM 5917 N N . LEU A 1 739 ? -19.079 28.413 41.741 1.00 87.38 739 LEU A N 1
ATOM 5918 C CA . LEU A 1 739 ? -19.539 29.684 41.205 1.00 87.38 739 LEU A CA 1
ATOM 5919 C C . LEU A 1 739 ? -19.101 29.795 39.743 1.00 87.38 739 LEU A C 1
ATOM 5921 O O . LEU A 1 739 ? -17.910 29.719 39.450 1.00 87.38 739 LEU A O 1
ATOM 5925 N N . HIS A 1 740 ? -20.048 29.989 38.825 1.00 90.00 740 HIS A N 1
ATOM 5926 C CA . HIS A 1 740 ? -19.732 30.212 37.416 1.00 90.00 740 HIS A CA 1
ATOM 5927 C C . HIS A 1 740 ? -19.773 31.712 37.133 1.00 90.00 740 HIS A C 1
ATOM 5929 O O . HIS A 1 740 ? -20.780 32.393 37.383 1.00 90.00 740 HIS A O 1
ATOM 5935 N N . MET A 1 741 ? -18.678 32.220 36.585 1.00 91.94 741 MET A N 1
ATOM 5936 C CA . MET A 1 741 ? -18.527 33.611 36.191 1.00 91.94 741 MET A CA 1
ATOM 5937 C C . MET A 1 741 ? -18.309 33.712 34.682 1.00 91.94 741 MET A C 1
ATOM 5939 O O . MET A 1 741 ? -17.639 32.859 34.113 1.00 91.94 741 MET A O 1
ATOM 5943 N N . GLU A 1 742 ? -18.836 34.750 34.035 1.00 92.31 742 GLU A N 1
ATOM 5944 C CA . GLU A 1 742 ? -18.645 35.006 32.604 1.00 92.31 742 GLU A CA 1
ATOM 5945 C C . GLU A 1 742 ? -18.062 36.395 32.329 1.00 92.31 742 GLU A C 1
ATOM 5947 O O . GLU A 1 742 ? -18.262 37.346 33.092 1.00 92.31 742 GLU A O 1
ATOM 5952 N N . LEU A 1 743 ? -17.355 36.511 31.208 1.00 93.00 743 LEU A N 1
ATOM 5953 C CA . LEU A 1 743 ? -16.884 37.760 30.626 1.00 93.00 743 LEU A CA 1
ATOM 5954 C C . LEU A 1 743 ? -17.171 37.738 29.124 1.00 93.00 743 LEU A C 1
ATOM 5956 O O . LEU A 1 743 ? -16.801 36.793 28.432 1.00 93.00 743 LEU A O 1
ATOM 5960 N N . ILE A 1 744 ? -17.783 38.806 28.616 1.00 89.88 744 ILE A N 1
ATOM 5961 C CA . ILE A 1 744 ? -17.798 39.106 27.183 1.00 89.88 744 ILE A CA 1
ATOM 5962 C C . ILE A 1 744 ? -16.701 40.145 26.951 1.00 89.88 744 ILE A C 1
ATOM 5964 O O . ILE A 1 744 ? -16.708 41.210 27.572 1.00 89.88 744 ILE A O 1
ATOM 5968 N N . LEU A 1 745 ? -15.723 39.797 26.122 1.00 88.19 745 LEU A N 1
ATOM 5969 C CA . LEU A 1 745 ? -14.524 40.584 25.872 1.00 88.19 745 LEU A CA 1
ATOM 5970 C C . LEU A 1 745 ? -14.698 41.399 24.587 1.00 88.19 745 LEU A C 1
ATOM 5972 O O . LEU A 1 745 ? -15.022 40.854 23.537 1.00 88.19 745 LEU A O 1
ATOM 5976 N N . HIS A 1 746 ? -14.473 42.711 24.664 1.00 88.12 746 HIS A N 1
ATOM 5977 C CA . HIS A 1 746 ? -14.654 43.628 23.534 1.00 88.12 746 HIS A CA 1
ATOM 5978 C C . HIS A 1 746 ? -13.311 44.159 22.991 1.00 88.12 746 HIS A C 1
ATOM 5980 O O . HIS A 1 746 ? -12.350 44.264 23.763 1.00 88.12 746 HIS A O 1
ATOM 5986 N N . PRO A 1 747 ? -13.223 44.566 21.704 1.00 87.62 747 PRO A N 1
ATOM 5987 C CA . PRO A 1 747 ? -11.978 45.031 21.078 1.00 87.62 747 PRO A CA 1
ATOM 5988 C C . PRO A 1 747 ? -11.223 46.121 21.855 1.00 87.62 747 PRO A C 1
ATOM 5990 O O . PRO A 1 747 ? -9.995 46.087 21.934 1.00 87.62 747 PRO A O 1
ATOM 5993 N N . ASP A 1 748 ? -11.936 47.059 22.480 1.00 87.75 748 ASP A N 1
ATOM 5994 C CA . ASP A 1 748 ? -11.322 48.136 23.269 1.00 87.75 748 ASP A CA 1
ATOM 5995 C C . ASP A 1 748 ? -10.624 47.607 24.532 1.00 87.75 748 ASP A C 1
ATOM 5997 O O . ASP A 1 748 ? -9.540 48.070 24.890 1.00 87.75 748 ASP A O 1
ATOM 6001 N N . MET A 1 749 ? -11.194 46.575 25.168 1.00 88.56 749 MET A N 1
ATOM 6002 C CA . MET A 1 749 ? -10.578 45.889 26.308 1.00 88.56 749 MET A CA 1
ATOM 6003 C C . MET A 1 749 ? -9.328 45.122 25.874 1.00 88.56 749 MET A C 1
ATOM 6005 O O . MET A 1 749 ? -8.305 45.197 26.548 1.00 88.56 749 MET A O 1
ATOM 6009 N N . VAL A 1 750 ? -9.383 44.445 24.722 1.00 88.69 750 VAL A N 1
ATOM 6010 C CA . VAL A 1 750 ? -8.242 43.724 24.128 1.00 88.69 750 VAL A CA 1
ATOM 6011 C C . VAL A 1 750 ? -7.088 44.686 23.837 1.00 88.69 750 VAL A C 1
ATOM 6013 O O . VAL A 1 750 ? -5.945 44.411 24.201 1.00 88.69 750 VAL A O 1
ATOM 6016 N N . ASN A 1 751 ? -7.376 45.846 23.242 1.00 88.00 751 ASN A N 1
ATOM 6017 C CA . ASN A 1 751 ? -6.370 46.868 22.954 1.00 88.00 751 ASN A CA 1
ATOM 6018 C C . ASN A 1 751 ? -5.772 47.479 24.233 1.00 88.00 751 ASN A C 1
ATOM 6020 O O . ASN A 1 751 ? -4.552 47.639 24.313 1.00 88.00 751 ASN A O 1
ATOM 6024 N N . ALA A 1 752 ? -6.590 47.749 25.255 1.00 90.00 752 ALA A N 1
ATOM 6025 C CA . ALA A 1 752 ? -6.104 48.209 26.556 1.00 90.00 752 ALA A CA 1
ATOM 6026 C C . ALA A 1 752 ? -5.236 47.147 27.261 1.00 90.00 752 ALA A C 1
ATOM 6028 O O . ALA A 1 752 ? -4.180 47.471 27.804 1.00 90.00 752 ALA A O 1
ATOM 6029 N N . TRP A 1 753 ? -5.637 45.872 27.226 1.00 91.88 753 TRP A N 1
ATOM 6030 C CA . TRP A 1 753 ? -4.894 44.781 27.864 1.00 91.88 753 TRP A CA 1
ATOM 6031 C C . TRP A 1 753 ? -3.563 44.500 27.160 1.00 91.88 753 TRP A C 1
ATOM 6033 O O . TRP A 1 753 ? -2.569 44.313 27.850 1.00 91.88 753 TRP A O 1
ATOM 6043 N N . LYS A 1 754 ? -3.488 44.589 25.824 1.00 88.00 754 LYS A N 1
ATOM 6044 C CA . LYS A 1 754 ? -2.212 44.523 25.081 1.00 88.00 754 LYS A CA 1
ATOM 6045 C C . LYS A 1 754 ? -1.189 45.559 25.546 1.00 88.00 754 LYS A C 1
ATOM 6047 O O . LYS A 1 754 ? -0.008 45.235 25.665 1.00 88.00 754 LYS A O 1
ATOM 6052 N N . GLN A 1 755 ? -1.639 46.795 25.775 1.00 87.56 755 GLN A N 1
ATOM 6053 C CA . GLN A 1 755 ? -0.786 47.899 26.226 1.00 87.56 755 GLN A CA 1
ATOM 6054 C C . GLN A 1 755 ? -0.355 47.717 27.689 1.00 87.56 755 GLN A C 1
ATOM 6056 O O . GLN A 1 755 ? 0.809 47.930 28.016 1.00 87.56 755 GLN A O 1
ATOM 6061 N N . ASP A 1 756 ? -1.270 47.267 28.550 1.00 88.62 756 ASP A N 1
ATOM 6062 C CA . ASP A 1 756 ? -1.022 46.979 29.969 1.00 88.62 756 ASP A CA 1
ATOM 6063 C C . ASP A 1 756 ? -0.038 45.808 30.182 1.00 88.62 756 ASP A C 1
ATOM 6065 O O . ASP A 1 756 ? 0.863 45.900 31.019 1.00 88.62 756 ASP A O 1
ATOM 6069 N N . THR A 1 757 ? -0.154 44.731 29.391 1.00 87.44 757 THR A N 1
ATOM 6070 C CA . THR A 1 757 ? 0.704 43.535 29.505 1.00 87.44 757 THR A CA 1
ATOM 6071 C C . THR A 1 757 ? 1.950 43.556 28.615 1.00 87.44 757 THR A C 1
ATOM 6073 O O . THR A 1 757 ? 2.793 42.677 28.765 1.00 87.44 757 THR A O 1
ATOM 6076 N N . ASN A 1 758 ? 2.090 44.511 27.686 1.00 88.75 758 ASN A N 1
ATOM 6077 C CA . ASN A 1 758 ? 3.159 44.551 26.671 1.00 88.75 758 ASN A CA 1
ATOM 6078 C C . ASN A 1 758 ? 3.277 43.225 25.872 1.00 88.75 758 ASN A C 1
ATOM 6080 O O . ASN A 1 758 ? 4.325 42.577 25.839 1.00 88.75 758 ASN A O 1
ATOM 6084 N N . TYR A 1 759 ? 2.158 42.819 25.267 1.00 91.62 759 TYR A N 1
ATOM 6085 C CA . TYR A 1 759 ? 1.958 41.553 24.542 1.00 91.62 759 TYR A CA 1
ATOM 6086 C C . TYR A 1 759 ? 2.804 41.427 23.243 1.00 91.62 759 TYR A C 1
ATOM 6088 O O . TYR A 1 759 ? 2.789 42.340 22.416 1.00 91.62 759 TYR A O 1
ATOM 6096 N N . ALA A 1 760 ? 3.483 40.286 23.027 1.00 84.06 760 ALA A N 1
ATOM 6097 C CA . ALA A 1 760 ? 4.255 39.924 21.813 1.00 84.06 760 ALA A CA 1
ATOM 6098 C C . ALA A 1 760 ? 4.371 38.382 21.604 1.00 84.06 760 ALA A C 1
ATOM 6100 O O . ALA A 1 760 ? 4.066 37.643 22.533 1.00 84.06 760 ALA A O 1
ATOM 6101 N N . GLU A 1 761 ? 4.833 37.875 20.442 1.00 83.31 761 GLU A N 1
ATOM 6102 C CA . GLU A 1 761 ? 4.779 36.434 20.038 1.00 83.31 761 GLU A CA 1
ATOM 6103 C C . GLU A 1 761 ? 6.128 35.859 19.458 1.00 83.31 761 GLU A C 1
ATOM 6105 O O . GLU A 1 761 ? 6.876 36.625 18.850 1.00 83.31 761 GLU A O 1
ATOM 6110 N N . LEU A 1 762 ? 6.470 34.554 19.668 1.00 72.69 762 LEU A N 1
ATOM 6111 C CA . LEU A 1 762 ? 7.795 33.848 19.455 1.00 72.69 762 LEU A CA 1
ATOM 6112 C C . LEU A 1 762 ? 7.661 32.298 19.087 1.00 72.69 762 LEU A C 1
ATOM 6114 O O . LEU A 1 762 ? 6.522 31.857 19.032 1.00 72.69 762 LEU A O 1
ATOM 6118 N N . GLY A 1 763 ? 8.719 31.441 18.863 1.00 52.50 763 GLY A N 1
ATOM 6119 C CA . GLY A 1 763 ? 8.617 29.979 18.408 1.00 52.50 763 GLY A CA 1
ATOM 6120 C C . GLY A 1 763 ? 9.784 28.916 18.665 1.00 52.50 763 GLY A C 1
ATOM 6121 O O . GLY A 1 763 ? 10.766 29.300 19.293 1.00 52.50 763 GLY A O 1
ATOM 6122 N N . TYR A 1 764 ? 9.691 27.600 18.229 1.00 42.25 764 TYR A N 1
ATOM 6123 C CA . TYR A 1 764 ? 10.276 26.342 18.906 1.00 42.25 764 TYR A CA 1
ATOM 6124 C C . TYR A 1 764 ? 10.593 24.951 18.103 1.00 42.25 764 TYR A C 1
ATOM 6126 O O . TYR A 1 764 ? 10.210 24.908 16.930 1.00 42.25 764 TYR A O 1
ATOM 6134 N N . PRO A 1 765 ? 11.234 23.817 18.645 1.00 37.50 765 PRO A N 1
ATOM 6135 C CA . PRO A 1 765 ? 11.635 22.471 17.979 1.00 37.50 765 PRO A CA 1
ATOM 6136 C C . PRO A 1 765 ? 11.562 21.021 18.733 1.00 37.50 765 PRO A C 1
ATOM 6138 O O . PRO A 1 765 ? 11.239 21.008 19.913 1.00 37.50 765 PRO A O 1
ATOM 6141 N N . CYS A 1 766 ? 11.878 19.788 18.143 1.00 34.28 766 CYS A N 1
ATOM 6142 C CA . CYS A 1 766 ? 11.899 18.378 18.807 1.00 34.28 766 CYS A CA 1
ATOM 6143 C C . CYS A 1 766 ? 12.627 17.089 18.113 1.00 34.28 766 CYS A C 1
ATOM 6145 O O . CYS A 1 766 ? 13.295 17.311 17.107 1.00 34.28 766 CYS A O 1
ATOM 6147 N N . ALA A 1 767 ? 12.548 15.777 18.599 1.00 34.00 767 ALA A N 1
ATOM 6148 C CA . ALA A 1 767 ? 13.383 14.514 18.239 1.00 34.00 767 ALA A CA 1
ATOM 6149 C C . ALA A 1 767 ? 12.783 12.991 18.282 1.00 34.00 767 ALA A C 1
ATOM 6151 O O . ALA A 1 767 ? 11.562 12.866 18.247 1.00 34.00 767 ALA A O 1
ATOM 6152 N N . GLN A 1 768 ? 13.568 11.831 18.298 1.00 32.78 768 GLN A N 1
ATOM 6153 C CA . GLN A 1 768 ? 13.202 10.347 17.982 1.00 32.78 768 GLN A CA 1
ATOM 6154 C C . GLN A 1 768 ? 13.875 9.107 18.787 1.00 32.78 768 GLN A C 1
ATOM 6156 O O . GLN A 1 768 ? 14.821 9.410 19.503 1.00 32.78 768 GLN A O 1
ATOM 6161 N N . ILE A 1 769 ? 13.473 7.764 18.674 1.00 35.28 769 ILE A N 1
ATOM 6162 C CA . ILE A 1 769 ? 14.083 6.440 19.254 1.00 35.28 769 ILE A CA 1
ATOM 6163 C C . ILE A 1 769 ? 13.422 5.002 18.849 1.00 35.28 769 ILE A C 1
ATOM 6165 O O . ILE A 1 769 ? 12.221 5.008 18.623 1.00 35.28 769 ILE A O 1
ATOM 6169 N N . ASN A 1 770 ? 14.106 3.792 18.807 1.00 36.06 770 ASN A N 1
ATOM 6170 C CA . ASN A 1 770 ? 13.727 2.370 18.281 1.00 36.06 770 ASN A CA 1
ATOM 6171 C C . ASN A 1 770 ? 12.902 1.348 19.212 1.00 36.06 770 ASN A C 1
ATOM 6173 O O . ASN A 1 770 ? 12.284 1.890 20.118 1.00 36.06 770 ASN A O 1
ATOM 6177 N N . ASP A 1 771 ? 12.699 -0.033 19.203 1.00 40.66 771 ASP A N 1
ATOM 6178 C CA . ASP A 1 771 ? 13.099 -1.429 18.644 1.00 40.66 771 ASP A CA 1
ATOM 6179 C C . ASP A 1 771 ? 12.111 -2.569 19.214 1.00 40.66 771 ASP A C 1
ATOM 6181 O O . ASP A 1 771 ? 11.180 -2.134 19.886 1.00 40.66 771 ASP A O 1
ATOM 6185 N N . GLN A 1 772 ? 12.169 -3.956 19.250 1.00 38.44 772 GLN A N 1
ATOM 6186 C CA . GLN A 1 772 ? 12.677 -5.230 18.565 1.00 38.44 772 GLN A CA 1
ATOM 6187 C C . GLN A 1 772 ? 12.148 -6.554 19.295 1.00 38.44 772 GLN A C 1
ATOM 6189 O O . GLN A 1 772 ? 11.969 -6.454 20.506 1.00 38.44 772 GLN A O 1
ATOM 6194 N N . MET A 1 773 ? 11.989 -7.781 18.680 1.00 34.66 773 MET A N 1
ATOM 6195 C CA . MET A 1 773 ? 12.035 -9.176 19.316 1.00 34.66 773 MET A CA 1
ATOM 6196 C C . MET A 1 773 ? 11.839 -10.444 18.372 1.00 34.66 773 MET A C 1
ATOM 6198 O O . MET A 1 773 ? 11.994 -10.300 17.165 1.00 34.66 773 MET A O 1
ATOM 6202 N N . LYS A 1 774 ? 11.604 -11.692 18.892 1.00 32.28 774 LYS A N 1
ATOM 6203 C CA . LYS A 1 774 ? 11.885 -13.053 18.286 1.00 32.28 774 LYS A CA 1
ATOM 6204 C C . LYS A 1 774 ? 10.676 -14.032 18.041 1.00 32.28 774 LYS A C 1
ATOM 6206 O O . LYS A 1 774 ? 9.569 -13.740 18.477 1.00 32.28 774 LYS A O 1
ATOM 6211 N N . LEU A 1 775 ? 10.908 -15.201 17.394 1.00 31.17 775 LEU A N 1
ATOM 6212 C CA . LEU A 1 775 ? 9.934 -16.255 16.957 1.00 31.17 775 LEU A CA 1
ATOM 6213 C C . LEU A 1 775 ? 9.974 -17.597 17.744 1.00 31.17 775 LEU A C 1
ATOM 6215 O O . LEU A 1 775 ? 11.066 -18.023 18.104 1.00 31.17 775 LEU A O 1
ATOM 6219 N N . ASP A 1 776 ? 8.821 -18.295 17.838 1.00 24.23 776 ASP A N 1
ATOM 6220 C CA . ASP A 1 776 ? 8.637 -19.776 17.890 1.00 24.23 776 ASP A CA 1
ATOM 6221 C C . ASP A 1 776 ? 7.121 -20.143 17.793 1.00 24.23 776 ASP A C 1
ATOM 6223 O O . ASP A 1 776 ? 6.400 -19.857 18.740 1.00 24.23 776 ASP A O 1
ATOM 6227 N N . ASP A 1 777 ? 6.629 -20.711 16.666 1.00 27.16 777 ASP A N 1
ATOM 6228 C CA . ASP A 1 777 ? 5.332 -21.452 16.492 1.00 27.16 777 ASP A CA 1
ATOM 6229 C C . ASP A 1 777 ? 4.963 -21.610 14.985 1.00 27.16 777 ASP A C 1
ATOM 6231 O O . ASP A 1 777 ? 4.339 -20.716 14.413 1.00 27.16 777 ASP A O 1
ATOM 6235 N N . TYR A 1 778 ? 5.342 -22.701 14.283 1.00 27.86 778 TYR A N 1
ATOM 6236 C CA . TYR A 1 778 ? 5.100 -22.777 12.813 1.00 27.86 778 TYR A CA 1
ATOM 6237 C C . TYR A 1 778 ? 4.815 -24.142 12.137 1.00 27.86 778 TYR A C 1
ATOM 6239 O O . TYR A 1 778 ? 4.672 -24.174 10.913 1.00 27.86 778 TYR A O 1
ATOM 6247 N N . GLU A 1 779 ? 4.671 -25.271 12.848 1.00 26.11 779 GLU A N 1
ATOM 6248 C CA . GLU A 1 779 ? 4.441 -26.580 12.181 1.00 26.11 779 GLU A CA 1
ATOM 6249 C C . GLU A 1 779 ? 2.966 -26.961 11.916 1.00 26.11 779 GLU A C 1
ATOM 6251 O O . GLU A 1 779 ? 2.707 -27.863 11.124 1.00 26.11 779 GLU A O 1
ATOM 6256 N N . PHE A 1 780 ? 1.975 -26.261 12.483 1.00 25.94 780 PHE A N 1
ATOM 6257 C CA . PHE A 1 780 ? 0.555 -26.660 12.373 1.00 25.94 780 PHE A CA 1
ATOM 6258 C C . PHE A 1 780 ? -0.149 -26.268 11.048 1.00 25.94 780 PHE A C 1
ATOM 6260 O O . PHE A 1 780 ? -1.290 -26.656 10.808 1.00 25.94 780 PHE A O 1
ATOM 6267 N N . LEU A 1 781 ? 0.490 -25.481 10.172 1.00 27.59 781 LEU A N 1
ATOM 6268 C CA . LEU A 1 781 ? -0.199 -24.772 9.074 1.00 27.59 781 LEU A CA 1
ATOM 6269 C C . LEU A 1 781 ? -0.110 -25.415 7.673 1.00 27.59 781 LEU A C 1
ATOM 6271 O O . LEU A 1 781 ? -0.690 -24.877 6.729 1.00 27.59 781 LEU A O 1
ATOM 6275 N N . LEU A 1 782 ? 0.596 -26.538 7.496 1.00 29.36 782 LEU A N 1
ATOM 6276 C CA . LEU A 1 782 ? 1.000 -27.005 6.155 1.00 29.36 782 LEU A CA 1
ATOM 6277 C C . LEU A 1 782 ? 0.073 -28.015 5.447 1.00 29.36 782 LEU A C 1
ATOM 6279 O O . LEU A 1 782 ? 0.214 -28.180 4.237 1.00 29.36 782 LEU A O 1
ATOM 6283 N N . GLU A 1 783 ? -0.886 -28.662 6.121 1.00 27.17 783 GLU A N 1
ATOM 6284 C CA . GLU A 1 783 ? -1.696 -29.729 5.486 1.00 27.17 783 GLU A CA 1
ATOM 6285 C C . GLU A 1 783 ? -2.995 -29.259 4.793 1.00 27.17 783 GLU A C 1
ATOM 6287 O O . GLU A 1 783 ? -3.545 -29.992 3.974 1.00 27.17 783 GLU A O 1
ATOM 6292 N N . ASN A 1 784 ? -3.488 -28.040 5.054 1.00 26.31 784 ASN A N 1
ATOM 6293 C CA . ASN A 1 784 ? -4.847 -27.627 4.647 1.00 26.31 784 ASN A CA 1
ATOM 6294 C C . ASN A 1 784 ? -4.971 -26.861 3.306 1.00 26.31 784 ASN A C 1
ATOM 6296 O O . ASN A 1 784 ? -6.086 -26.560 2.886 1.00 26.31 784 ASN A O 1
ATOM 6300 N N . ASN A 1 785 ? -3.874 -26.546 2.604 1.00 27.25 785 ASN A N 1
ATOM 6301 C CA . ASN A 1 785 ? -3.884 -25.642 1.435 1.00 27.25 785 ASN A CA 1
ATOM 6302 C C . ASN A 1 785 ? -3.715 -26.345 0.067 1.00 27.25 785 ASN A C 1
ATOM 6304 O O . ASN A 1 785 ? -2.871 -25.964 -0.745 1.00 27.25 785 ASN A O 1
ATOM 6308 N N . LEU A 1 786 ? -4.547 -27.354 -0.226 1.00 33.47 786 LEU A N 1
ATOM 6309 C CA . LEU A 1 786 ? -4.616 -28.006 -1.548 1.00 33.47 786 LEU A CA 1
ATOM 6310 C C . LEU A 1 786 ? -6.057 -28.123 -2.082 1.00 33.47 786 LEU A C 1
ATOM 6312 O O . LEU A 1 786 ? -6.647 -29.201 -2.091 1.00 33.47 786 LEU A O 1
ATOM 6316 N N . ALA A 1 787 ? -6.604 -27.015 -2.595 1.00 26.28 787 ALA A N 1
ATOM 6317 C CA . ALA A 1 787 ? -7.885 -27.001 -3.309 1.00 26.28 787 ALA A CA 1
ATOM 6318 C C . ALA A 1 787 ? -7.923 -25.983 -4.475 1.00 26.28 787 ALA A C 1
ATOM 6320 O O . ALA A 1 787 ? -8.240 -24.818 -4.281 1.00 26.28 787 ALA A O 1
ATOM 6321 N N . LEU A 1 788 ? -7.632 -26.491 -5.681 1.00 27.44 788 LEU A N 1
ATOM 6322 C CA . LEU A 1 788 ? -8.166 -26.100 -7.004 1.00 27.44 788 LEU A CA 1
ATOM 6323 C C . LEU A 1 788 ? -8.190 -24.612 -7.443 1.00 27.44 788 LEU A C 1
ATOM 6325 O O . LEU A 1 788 ? -8.960 -23.800 -6.944 1.00 27.44 788 LEU A O 1
ATOM 6329 N N . ASP A 1 789 ? -7.496 -24.334 -8.554 1.00 27.25 789 ASP A N 1
ATOM 6330 C CA . ASP A 1 789 ? -7.726 -23.184 -9.449 1.00 27.25 789 ASP A CA 1
ATOM 6331 C C . ASP A 1 789 ? -7.943 -23.748 -10.883 1.00 27.25 789 ASP A C 1
ATOM 6333 O O . ASP A 1 789 ? -7.076 -24.492 -11.358 1.00 27.25 789 ASP A O 1
ATOM 6337 N N . PRO A 1 790 ? -9.103 -23.551 -11.549 1.00 32.78 790 PRO A N 1
ATOM 6338 C CA . PRO A 1 790 ? -9.576 -24.465 -12.602 1.00 32.78 790 PRO A CA 1
ATOM 6339 C C . PRO A 1 790 ? -9.212 -24.080 -14.054 1.00 32.78 790 PRO A C 1
ATOM 6341 O O . PRO A 1 790 ? -9.966 -24.406 -14.972 1.00 32.78 790 PRO A O 1
ATOM 6344 N N . ILE A 1 791 ? -8.076 -23.413 -14.308 1.00 31.83 791 ILE A N 1
ATOM 6345 C CA . ILE A 1 791 ? -7.670 -23.002 -15.670 1.00 31.83 791 ILE A CA 1
ATOM 6346 C C . ILE A 1 791 ? -6.238 -23.449 -16.009 1.00 31.83 791 ILE A C 1
ATOM 6348 O O . ILE A 1 791 ? -5.269 -22.815 -15.609 1.00 31.83 791 ILE A O 1
ATOM 6352 N N . GLY A 1 792 ? -6.129 -24.491 -16.844 1.00 36.09 792 GLY A N 1
ATOM 6353 C CA . GLY A 1 792 ? -4.919 -24.839 -17.605 1.00 36.09 792 GLY A CA 1
ATOM 6354 C C . GLY A 1 792 ? -3.741 -25.435 -16.814 1.00 36.09 792 GLY A C 1
ATOM 6355 O O . GLY A 1 792 ? -3.365 -24.972 -15.742 1.00 36.09 792 GLY A O 1
ATOM 6356 N N . LYS A 1 793 ? -3.069 -26.441 -17.396 1.00 42.94 793 LYS A N 1
ATOM 6357 C CA . LYS A 1 793 ? -1.770 -26.915 -16.884 1.00 42.94 793 LYS A CA 1
ATOM 6358 C C . LYS A 1 793 ? -0.675 -25.902 -17.226 1.00 42.94 793 LYS A C 1
ATOM 6360 O O . LYS A 1 793 ? -0.033 -26.020 -18.270 1.00 42.94 793 LYS A O 1
ATOM 6365 N N . THR A 1 794 ? -0.464 -24.924 -16.347 1.00 55.88 794 THR A N 1
ATOM 6366 C CA . THR A 1 794 ? 0.648 -23.960 -16.444 1.00 55.88 794 THR A CA 1
ATOM 6367 C C . THR A 1 794 ? 2.003 -24.672 -16.521 1.00 55.88 794 THR A C 1
ATOM 6369 O O . THR A 1 794 ? 2.135 -25.827 -16.102 1.00 55.88 794 THR A O 1
ATOM 6372 N N . VAL A 1 795 ? 3.046 -23.990 -17.012 1.00 57.19 795 VAL A N 1
ATOM 6373 C CA . VAL A 1 795 ? 4.409 -24.559 -17.084 1.00 57.19 795 VAL A CA 1
ATOM 6374 C C . VAL A 1 795 ? 4.858 -25.044 -15.701 1.00 57.19 795 VAL A C 1
ATOM 6376 O O . VAL A 1 795 ? 5.344 -26.167 -15.572 1.00 57.19 795 VAL A O 1
ATOM 6379 N N . ARG A 1 796 ? 4.558 -24.269 -14.648 1.00 57.59 796 ARG A N 1
ATOM 6380 C CA . ARG A 1 796 ? 4.786 -24.637 -13.243 1.00 57.59 796 ARG A CA 1
ATOM 6381 C C . ARG A 1 796 ? 4.035 -25.908 -12.819 1.00 57.59 796 ARG A C 1
ATOM 6383 O O . ARG A 1 796 ? 4.641 -26.767 -12.188 1.00 57.59 796 ARG A O 1
ATOM 6390 N N . GLN A 1 797 ? 2.755 -26.071 -13.171 1.00 55.84 797 GLN A N 1
ATOM 6391 C CA . GLN A 1 797 ? 2.015 -27.309 -12.871 1.00 55.84 797 GLN A CA 1
ATOM 6392 C C . GLN A 1 797 ? 2.547 -28.521 -13.652 1.00 55.84 797 GLN A C 1
ATOM 6394 O O . GLN A 1 797 ? 2.577 -29.622 -13.107 1.00 55.84 797 GLN A O 1
ATOM 6399 N N . SER A 1 798 ? 2.989 -28.338 -14.901 1.00 56.19 798 SER A N 1
ATOM 6400 C CA . SER A 1 798 ? 3.612 -29.417 -15.680 1.00 56.19 798 SER A CA 1
ATOM 6401 C C . SER A 1 798 ? 4.928 -29.858 -15.040 1.00 56.19 798 SER A C 1
ATOM 6403 O O . SER A 1 798 ? 5.109 -31.040 -14.771 1.00 56.19 798 SER A O 1
ATOM 6405 N N . LEU A 1 799 ? 5.798 -28.907 -14.686 1.00 55.53 799 LEU A N 1
ATOM 6406 C CA . LEU A 1 799 ? 7.067 -29.189 -14.013 1.00 55.53 799 LEU A CA 1
ATOM 6407 C C . LEU A 1 799 ? 6.869 -29.841 -12.640 1.00 55.53 799 LEU A C 1
ATOM 6409 O O . LEU A 1 799 ? 7.555 -30.808 -12.327 1.00 55.53 799 LEU A O 1
ATOM 6413 N N . LEU A 1 800 ? 5.885 -29.401 -11.851 1.00 55.91 800 LEU A N 1
ATOM 6414 C CA . LEU A 1 800 ? 5.540 -30.055 -10.583 1.00 55.91 800 LEU A CA 1
ATOM 6415 C C . LEU A 1 800 ? 4.967 -31.472 -10.778 1.00 55.91 800 LEU A C 1
ATOM 6417 O O . LEU A 1 800 ? 5.212 -32.338 -9.943 1.00 55.91 800 LEU A O 1
ATOM 6421 N N . ALA A 1 801 ? 4.257 -31.748 -11.875 1.00 56.56 801 ALA A N 1
ATOM 6422 C CA . ALA A 1 801 ? 3.791 -33.100 -12.198 1.00 56.56 801 ALA A CA 1
ATOM 6423 C C . ALA A 1 801 ? 4.910 -34.016 -12.739 1.00 56.56 801 ALA A C 1
ATOM 6425 O O . ALA A 1 801 ? 4.873 -35.225 -12.517 1.00 56.56 801 ALA A O 1
ATOM 6426 N N . GLU A 1 802 ? 5.897 -33.452 -13.440 1.00 55.72 802 GLU A N 1
ATOM 6427 C CA . GLU A 1 802 ? 6.997 -34.181 -14.089 1.00 55.72 802 GLU A CA 1
ATOM 6428 C C . GLU A 1 802 ? 8.209 -34.405 -13.160 1.00 55.72 802 GLU A C 1
ATOM 6430 O O . GLU A 1 802 ? 8.854 -35.450 -13.245 1.00 55.72 802 GLU A O 1
ATOM 6435 N N . LEU A 1 803 ? 8.500 -33.457 -12.258 1.00 50.84 803 LEU A N 1
ATOM 6436 C CA . LEU A 1 803 ? 9.666 -33.455 -11.356 1.00 50.84 803 LEU A CA 1
ATOM 6437 C C . LEU A 1 803 ? 9.293 -33.577 -9.865 1.00 50.84 803 LEU A C 1
ATOM 6439 O O . LEU A 1 803 ? 10.105 -34.037 -9.065 1.00 50.84 803 LEU A O 1
ATOM 6443 N N . GLY A 1 804 ? 8.070 -33.195 -9.477 1.00 44.53 804 GLY A N 1
ATOM 6444 C CA . GLY A 1 804 ? 7.596 -33.223 -8.086 1.00 44.53 804 GLY A CA 1
ATOM 6445 C C . GLY A 1 804 ? 7.275 -34.595 -7.456 1.00 44.53 804 GLY A C 1
ATOM 6446 O O . GLY A 1 804 ? 7.234 -34.658 -6.222 1.00 44.53 804 GLY A O 1
ATOM 6447 N N . PRO A 1 805 ? 7.069 -35.715 -8.188 1.00 47.84 805 PRO A N 1
ATOM 6448 C CA . PRO A 1 805 ? 6.952 -37.031 -7.558 1.00 47.84 805 PRO A CA 1
ATOM 6449 C C . PRO A 1 805 ? 8.257 -37.417 -6.839 1.00 47.84 805 PRO A C 1
ATOM 6451 O O . PRO A 1 805 ? 9.218 -37.809 -7.498 1.00 47.84 805 PRO A O 1
ATOM 6454 N N . ARG A 1 806 ? 8.270 -37.299 -5.493 1.00 46.56 806 ARG A N 1
ATOM 6455 C CA . ARG A 1 806 ? 9.427 -37.485 -4.578 1.00 46.56 806 ARG A CA 1
ATOM 6456 C C . ARG A 1 806 ? 10.569 -38.291 -5.203 1.00 46.56 806 ARG A C 1
ATOM 6458 O O . ARG A 1 806 ? 10.429 -39.506 -5.369 1.00 46.56 806 ARG A O 1
ATOM 6465 N N . LEU A 1 807 ? 11.683 -37.610 -5.488 1.00 47.94 807 LEU A N 1
ATOM 6466 C CA . LEU A 1 807 ? 12.887 -38.145 -6.131 1.00 47.94 807 LEU A CA 1
ATOM 6467 C C . LEU A 1 807 ? 13.262 -39.529 -5.575 1.00 47.94 807 LEU A C 1
ATOM 6469 O O . LEU A 1 807 ? 13.858 -39.668 -4.506 1.00 47.94 807 LEU A O 1
ATOM 6473 N N . LYS A 1 808 ? 12.903 -40.587 -6.313 1.00 48.38 808 LYS A N 1
ATOM 6474 C CA . LYS A 1 808 ? 13.278 -41.965 -5.975 1.00 48.38 808 LYS A CA 1
ATOM 6475 C C . LYS A 1 808 ? 14.737 -42.158 -6.364 1.00 48.38 808 LYS A C 1
ATOM 6477 O O . LYS A 1 808 ? 15.017 -42.684 -7.438 1.00 48.38 808 LYS A O 1
ATOM 6482 N N . HIS A 1 809 ? 15.633 -41.723 -5.479 1.00 53.91 809 HIS A N 1
ATOM 6483 C CA . HIS A 1 809 ? 17.083 -41.570 -5.661 1.00 53.91 809 HIS A CA 1
ATOM 6484 C C . HIS A 1 809 ? 17.733 -42.628 -6.578 1.00 53.91 809 HIS A C 1
ATOM 6486 O O . HIS A 1 809 ? 18.409 -42.283 -7.543 1.00 53.91 809 HIS A O 1
ATOM 6492 N N . ASN A 1 810 ? 17.453 -43.921 -6.362 1.00 52.66 810 ASN A N 1
ATOM 6493 C CA . ASN A 1 810 ? 18.007 -45.020 -7.169 1.00 52.66 810 ASN A CA 1
ATOM 6494 C C . ASN A 1 810 ? 17.573 -45.006 -8.652 1.00 52.66 810 ASN A C 1
ATOM 6496 O O . ASN A 1 810 ? 18.349 -45.402 -9.518 1.00 52.66 810 ASN A O 1
ATOM 6500 N N . SER A 1 811 ? 16.353 -44.556 -8.962 1.00 65.12 811 SER A N 1
ATOM 6501 C CA . SER A 1 811 ? 15.847 -44.428 -10.337 1.00 65.12 811 SER A CA 1
ATOM 6502 C C . SER A 1 811 ? 16.340 -43.141 -11.007 1.00 65.12 811 SER A C 1
ATOM 6504 O O . SER A 1 811 ? 16.760 -43.185 -12.164 1.00 65.12 811 SER A O 1
ATOM 6506 N N . SER A 1 812 ? 16.376 -42.023 -10.271 1.00 74.44 812 SER A N 1
ATOM 6507 C CA . SER A 1 812 ? 16.942 -40.752 -10.751 1.00 74.44 812 SER A CA 1
ATOM 6508 C C . SER A 1 812 ? 18.417 -40.911 -11.132 1.00 74.44 812 SER A C 1
ATOM 6510 O O . SER A 1 812 ? 18.806 -40.654 -12.273 1.00 74.44 812 SER A O 1
ATOM 6512 N N . ARG A 1 813 ? 19.223 -41.456 -10.211 1.00 82.00 813 ARG A N 1
ATOM 6513 C CA . ARG A 1 813 ? 20.668 -41.684 -10.376 1.00 82.00 813 ARG A CA 1
ATOM 6514 C C . ARG A 1 813 ? 21.004 -42.625 -11.536 1.00 82.00 813 ARG A C 1
ATOM 6516 O O . ARG A 1 813 ? 22.064 -42.485 -12.143 1.00 82.00 813 ARG A O 1
ATOM 6523 N N . ALA A 1 814 ? 20.101 -43.549 -11.880 1.00 81.88 814 ALA A N 1
ATOM 6524 C CA . ALA A 1 814 ? 20.238 -44.419 -13.047 1.00 81.88 814 ALA A CA 1
ATOM 6525 C C . ALA A 1 814 ? 20.015 -43.674 -14.377 1.00 81.88 814 ALA A C 1
ATOM 6527 O O . ALA A 1 814 ? 20.780 -43.892 -15.313 1.00 81.88 814 ALA A O 1
ATOM 6528 N N . LYS A 1 815 ? 19.030 -42.764 -14.456 1.00 84.94 815 LYS A N 1
ATOM 6529 C CA . LYS A 1 815 ? 18.803 -41.922 -15.649 1.00 84.94 815 LYS A CA 1
ATOM 6530 C C . LYS A 1 815 ? 19.953 -40.940 -15.879 1.00 84.94 815 LYS A C 1
ATOM 6532 O O . LYS A 1 815 ? 20.476 -40.857 -16.982 1.00 84.94 815 LYS A O 1
ATOM 6537 N N . ILE A 1 816 ? 20.393 -40.249 -14.826 1.00 91.69 816 ILE A N 1
ATOM 6538 C CA . ILE A 1 816 ? 21.481 -39.257 -14.900 1.00 91.69 816 ILE A CA 1
ATOM 6539 C C . ILE A 1 816 ? 22.812 -39.912 -15.320 1.00 91.69 816 ILE A C 1
ATOM 6541 O O . ILE A 1 816 ? 23.633 -39.285 -15.987 1.00 91.69 816 ILE A O 1
ATOM 6545 N N . ARG A 1 817 ? 23.026 -41.196 -14.993 1.00 91.31 817 ARG A N 1
ATOM 6546 C CA . ARG A 1 817 ? 24.251 -41.934 -15.343 1.00 91.31 817 ARG A CA 1
ATOM 6547 C C . ARG A 1 817 ? 24.503 -42.035 -16.856 1.00 91.31 817 ARG A C 1
ATOM 6549 O O . ARG A 1 817 ? 25.668 -42.154 -17.226 1.00 91.31 817 ARG A O 1
ATOM 6556 N N . SER A 1 818 ? 23.490 -41.927 -17.724 1.00 89.00 818 SER A N 1
ATOM 6557 C CA . SER A 1 818 ? 23.705 -41.909 -19.186 1.00 89.00 818 SER A CA 1
ATOM 6558 C C . SER A 1 818 ? 24.525 -40.702 -19.662 1.00 89.00 818 SER A C 1
ATOM 6560 O O . SER A 1 818 ? 25.229 -40.789 -20.668 1.00 89.00 818 SER A O 1
ATOM 6562 N N . LEU A 1 819 ? 24.512 -39.600 -18.904 1.00 92.56 819 LEU A N 1
ATOM 6563 C CA . LEU A 1 819 ? 25.290 -38.400 -19.207 1.00 92.56 819 LEU A CA 1
ATOM 6564 C C . LEU A 1 819 ? 26.802 -38.625 -19.022 1.00 92.56 819 LEU A C 1
ATOM 6566 O O . LEU A 1 819 ? 27.609 -37.947 -19.649 1.00 92.56 819 LEU A O 1
ATOM 6570 N N . LEU A 1 820 ? 27.216 -39.613 -18.219 1.00 92.44 820 LEU A N 1
ATOM 6571 C CA . LEU A 1 820 ? 28.637 -39.946 -18.057 1.00 92.44 820 LEU A CA 1
ATOM 6572 C C . LEU A 1 820 ? 29.254 -40.559 -19.326 1.00 92.44 820 LEU A C 1
ATOM 6574 O O . LEU A 1 820 ? 30.458 -40.424 -19.522 1.00 92.44 820 LEU A O 1
ATOM 6578 N N . SER A 1 821 ? 28.447 -41.180 -20.193 1.00 90.19 821 SER A N 1
ATOM 6579 C CA . SER A 1 821 ? 28.878 -41.768 -21.474 1.00 90.19 821 SER A CA 1
ATOM 6580 C C . SER A 1 821 ? 28.936 -40.781 -22.652 1.00 90.19 821 SER A C 1
ATOM 6582 O O . SER A 1 821 ? 29.223 -41.195 -23.773 1.00 90.19 821 SER A O 1
ATOM 6584 N N . LEU A 1 822 ? 28.690 -39.485 -22.425 1.00 92.31 822 LEU A N 1
ATOM 6585 C CA . LEU A 1 822 ? 28.906 -38.449 -23.440 1.00 92.31 822 LEU A CA 1
ATOM 6586 C C . LEU A 1 822 ? 30.401 -38.339 -23.823 1.00 92.31 822 LEU A C 1
ATOM 6588 O O . LEU A 1 822 ? 31.268 -38.598 -22.983 1.00 92.31 822 LEU A O 1
ATOM 6592 N N . PRO A 1 823 ? 30.744 -37.932 -25.063 1.00 91.88 823 PRO A N 1
ATOM 6593 C CA . PRO A 1 823 ? 32.132 -37.838 -25.523 1.00 91.88 823 PRO A CA 1
ATOM 6594 C C . PRO A 1 823 ? 32.832 -36.583 -24.972 1.00 91.88 823 PRO A C 1
ATOM 6596 O O . PRO A 1 823 ? 33.147 -35.642 -25.702 1.00 91.88 823 PRO A O 1
ATOM 6599 N N . TRP A 1 824 ? 33.095 -36.569 -23.663 1.00 92.81 824 TRP A N 1
ATOM 6600 C CA . TRP A 1 824 ? 33.690 -35.442 -22.932 1.00 92.81 824 TRP A CA 1
ATOM 6601 C C . TRP A 1 824 ? 34.997 -34.927 -23.544 1.00 92.81 824 TRP A C 1
ATOM 6603 O O . TRP A 1 824 ? 35.203 -33.721 -23.611 1.00 92.81 824 TRP A O 1
ATOM 6613 N N . THR A 1 825 ? 35.842 -35.818 -24.067 1.00 89.06 825 THR A N 1
ATOM 6614 C CA . THR A 1 825 ? 37.111 -35.471 -24.732 1.00 89.06 825 THR A CA 1
ATOM 6615 C C . THR A 1 825 ? 36.942 -34.724 -26.059 1.00 89.06 825 THR A C 1
ATOM 6617 O O . THR A 1 825 ? 37.934 -34.242 -26.595 1.00 89.06 825 THR A O 1
ATOM 6620 N N . VAL A 1 826 ? 35.723 -34.653 -26.605 1.00 87.44 826 VAL A N 1
ATOM 6621 C CA . VAL A 1 826 ? 35.353 -33.843 -27.781 1.00 87.44 826 VAL A CA 1
ATOM 6622 C C . VAL A 1 826 ? 34.578 -32.607 -27.329 1.00 87.44 826 VAL A C 1
ATOM 6624 O O . VAL A 1 826 ? 34.929 -31.488 -27.690 1.00 87.44 826 VAL A O 1
ATOM 6627 N N . LEU A 1 827 ? 33.578 -32.801 -26.465 1.00 88.50 827 LEU A N 1
ATOM 6628 C CA . LEU A 1 827 ? 32.715 -31.739 -25.939 1.00 88.50 827 LEU A CA 1
ATOM 6629 C C . LEU A 1 827 ? 33.461 -30.661 -25.128 1.00 88.50 827 LEU A C 1
ATOM 6631 O O . LEU A 1 827 ? 32.934 -29.568 -24.960 1.00 88.50 827 LEU A O 1
ATOM 6635 N N . LEU A 1 828 ? 34.666 -30.954 -24.627 1.00 89.25 828 LEU A N 1
ATOM 6636 C CA . LEU A 1 828 ? 35.514 -30.027 -23.865 1.00 89.25 828 LEU A CA 1
ATOM 6637 C C . LEU A 1 828 ? 36.743 -29.528 -24.659 1.00 89.25 828 LEU A C 1
ATOM 6639 O O . LEU A 1 828 ? 37.664 -28.983 -24.059 1.00 89.25 828 LEU A O 1
ATOM 6643 N N . GLN A 1 829 ? 36.799 -29.728 -25.986 1.00 84.44 829 GLN A N 1
ATOM 6644 C CA . GLN A 1 829 ? 37.907 -29.218 -26.822 1.00 84.44 829 GLN A CA 1
ATOM 6645 C C . GLN A 1 829 ? 37.817 -27.715 -27.097 1.00 84.44 829 GLN A C 1
ATOM 6647 O O . GLN A 1 829 ? 38.841 -27.068 -27.299 1.00 84.44 829 GLN A O 1
ATOM 6652 N N . GLN A 1 830 ? 36.603 -27.167 -27.127 1.00 77.38 830 GLN A N 1
ATOM 6653 C CA . GLN A 1 830 ? 36.375 -25.734 -27.273 1.00 77.38 830 GLN A CA 1
ATOM 6654 C C . GLN A 1 830 ? 36.273 -25.084 -25.884 1.00 77.38 830 GLN A C 1
ATOM 6656 O O . GLN A 1 830 ? 35.570 -25.624 -25.024 1.00 77.38 830 GLN A O 1
ATOM 6661 N N . PRO A 1 831 ? 36.951 -23.948 -25.642 1.00 75.00 831 PRO A N 1
ATOM 6662 C CA . PRO A 1 831 ? 36.822 -23.211 -24.391 1.00 75.00 831 PRO A CA 1
ATOM 6663 C C . PRO A 1 831 ? 35.442 -22.543 -24.272 1.00 75.00 831 PRO A C 1
ATOM 6665 O O . PRO A 1 831 ? 34.773 -22.281 -25.269 1.00 75.00 831 PRO A O 1
ATOM 6668 N N . ASP A 1 832 ? 35.045 -22.213 -23.039 1.00 74.50 832 ASP A N 1
ATOM 6669 C CA . ASP A 1 832 ? 33.807 -21.468 -22.731 1.00 74.50 832 ASP A CA 1
ATOM 6670 C C . ASP A 1 832 ? 33.774 -20.045 -23.325 1.00 74.50 832 ASP A C 1
ATOM 6672 O O . ASP A 1 832 ? 32.714 -19.421 -23.359 1.00 74.50 832 ASP A O 1
ATOM 6676 N N . CYS A 1 833 ? 34.937 -19.531 -23.732 1.00 75.88 833 CYS A N 1
ATOM 6677 C CA . CYS A 1 833 ? 35.173 -18.198 -24.267 1.00 75.88 833 CYS A CA 1
ATOM 6678 C C . CYS A 1 833 ? 36.402 -18.271 -25.191 1.00 75.88 833 CYS A C 1
ATOM 6680 O O . CYS A 1 833 ? 37.407 -18.872 -24.806 1.00 75.88 833 CYS A O 1
ATOM 6682 N N . SER A 1 834 ? 36.321 -17.724 -26.405 1.00 66.31 834 SER A N 1
ATOM 6683 C CA . SER A 1 834 ? 37.403 -17.756 -27.405 1.00 66.31 834 SER A CA 1
ATOM 6684 C C . SER A 1 834 ? 38.303 -16.521 -27.363 1.00 66.31 834 SER A C 1
ATOM 6686 O O . SER A 1 834 ? 39.513 -16.645 -27.526 1.00 66.31 834 SER A O 1
ATOM 6688 N N . ASP A 1 835 ? 37.707 -15.354 -27.124 1.00 72.19 835 ASP A N 1
ATOM 6689 C CA . ASP A 1 835 ? 38.319 -14.041 -27.324 1.00 72.19 835 ASP A CA 1
ATOM 6690 C C . ASP A 1 835 ? 38.347 -13.285 -25.985 1.00 72.19 835 ASP A C 1
ATOM 6692 O O . ASP A 1 835 ? 37.513 -12.419 -25.698 1.00 72.19 835 ASP A O 1
ATOM 6696 N N . GLU A 1 836 ? 39.275 -13.692 -25.112 1.00 80.75 836 GLU A N 1
ATOM 6697 C CA . GLU A 1 836 ? 39.452 -13.081 -23.793 1.00 80.75 836 GLU A CA 1
ATOM 6698 C C . GLU A 1 836 ? 40.240 -11.772 -23.896 1.00 80.75 836 GLU A C 1
ATOM 6700 O O . GLU A 1 836 ? 41.455 -11.781 -24.075 1.00 80.75 836 GLU A O 1
ATOM 6705 N N . VAL A 1 837 ? 39.529 -10.652 -23.761 1.00 85.50 837 VAL A N 1
ATOM 6706 C CA . VAL A 1 837 ? 40.091 -9.297 -23.660 1.00 85.50 837 VAL A CA 1
ATOM 6707 C C . VAL A 1 837 ? 40.015 -8.890 -22.197 1.00 85.50 837 VAL A C 1
ATOM 6709 O O . VAL A 1 837 ? 38.928 -8.937 -21.611 1.00 85.50 837 VAL A O 1
ATOM 6712 N N . THR A 1 838 ? 41.140 -8.532 -21.581 1.00 87.31 838 THR A N 1
ATOM 6713 C CA . THR A 1 838 ? 41.151 -8.045 -20.195 1.00 87.31 838 THR A CA 1
ATOM 6714 C C . THR A 1 838 ? 40.884 -6.545 -20.127 1.00 87.31 838 THR A C 1
ATOM 6716 O O . THR A 1 838 ? 41.038 -5.809 -21.102 1.00 87.31 838 THR A O 1
ATOM 6719 N N . VAL A 1 839 ? 40.520 -6.071 -18.937 1.00 86.19 839 VAL A N 1
ATOM 6720 C CA . VAL A 1 839 ? 40.432 -4.636 -18.641 1.00 86.19 839 VAL A CA 1
ATOM 6721 C C . VAL A 1 839 ? 41.780 -3.938 -18.857 1.00 86.19 839 VAL A C 1
ATOM 6723 O O . VAL A 1 839 ? 41.798 -2.809 -19.334 1.00 86.19 839 VAL A O 1
ATOM 6726 N N . TYR A 1 840 ? 42.908 -4.603 -18.577 1.00 86.31 840 TYR A N 1
ATOM 6727 C CA . TYR A 1 840 ? 44.234 -4.061 -18.894 1.00 86.31 840 TYR A CA 1
ATOM 6728 C C . TYR A 1 840 ? 44.417 -3.827 -20.401 1.00 86.31 840 TYR A C 1
ATOM 6730 O O . TYR A 1 840 ? 44.841 -2.743 -20.794 1.00 86.31 840 TYR A O 1
ATOM 6738 N N . ASP A 1 841 ? 44.046 -4.803 -21.236 1.00 86.25 841 ASP A N 1
ATOM 6739 C CA . ASP A 1 841 ? 44.164 -4.694 -22.697 1.00 86.25 841 ASP A CA 1
ATOM 6740 C C . ASP A 1 841 ? 43.274 -3.565 -23.243 1.00 86.25 841 ASP A C 1
ATOM 6742 O O . ASP A 1 841 ? 43.734 -2.735 -24.028 1.00 86.25 841 ASP A O 1
ATOM 6746 N N . TYR A 1 842 ? 42.023 -3.489 -22.770 1.00 84.81 842 TYR A N 1
ATOM 6747 C CA . TYR A 1 842 ? 41.070 -2.437 -23.136 1.00 84.81 842 TYR A CA 1
ATOM 6748 C C . TYR A 1 842 ? 41.597 -1.035 -22.791 1.00 84.81 842 TYR A C 1
ATOM 6750 O O . TYR A 1 842 ? 41.591 -0.145 -23.643 1.00 84.81 842 TYR A O 1
ATOM 6758 N N . LEU A 1 843 ? 42.093 -0.833 -21.564 1.00 83.44 843 LEU A N 1
ATOM 6759 C CA . LEU A 1 843 ? 42.611 0.467 -21.125 1.00 83.44 843 LEU A CA 1
ATOM 6760 C C . LEU A 1 843 ? 43.894 0.861 -21.876 1.00 83.44 843 LEU A C 1
ATOM 6762 O O . LEU A 1 843 ? 44.068 2.030 -22.224 1.00 83.44 843 LEU A O 1
ATOM 6766 N N . LEU A 1 844 ? 44.766 -0.110 -22.168 1.00 83.62 844 LEU A N 1
ATOM 6767 C CA . LEU A 1 844 ? 45.982 0.106 -22.952 1.00 83.62 844 LEU A CA 1
ATOM 6768 C C . LEU A 1 844 ? 45.667 0.500 -24.407 1.00 83.62 844 LEU A C 1
ATOM 6770 O O . LEU A 1 844 ? 46.353 1.358 -24.958 1.00 83.62 844 LEU A O 1
ATOM 6774 N N . GLU A 1 845 ? 44.621 -0.077 -25.012 1.00 82.56 845 GLU A N 1
ATOM 6775 C CA . GLU A 1 845 ? 44.148 0.289 -26.357 1.00 82.56 845 GLU A CA 1
ATOM 6776 C C . GLU A 1 845 ? 43.514 1.693 -26.397 1.00 82.56 845 GLU A C 1
ATOM 6778 O O . GLU A 1 845 ? 43.767 2.450 -27.336 1.00 82.56 845 GLU A O 1
ATOM 6783 N N . HIS A 1 846 ? 42.704 2.054 -25.393 1.00 78.06 846 HIS A N 1
ATOM 6784 C CA . HIS A 1 846 ? 41.875 3.269 -25.433 1.00 78.06 846 HIS A CA 1
ATOM 6785 C C . HIS A 1 846 ? 42.547 4.521 -24.853 1.00 78.06 846 HIS A C 1
ATOM 6787 O O . HIS A 1 846 ? 42.274 5.623 -25.331 1.00 78.06 846 HIS A O 1
ATOM 6793 N N . PHE A 1 847 ? 43.415 4.372 -23.847 1.00 78.06 847 PHE A N 1
ATOM 6794 C CA . PHE A 1 847 ? 44.015 5.499 -23.118 1.00 78.06 847 PHE A CA 1
ATOM 6795 C C . PHE A 1 847 ? 45.546 5.562 -23.245 1.00 78.06 847 PHE A C 1
ATOM 6797 O O . PHE A 1 847 ? 46.109 6.654 -23.251 1.00 78.06 847 PHE A O 1
ATOM 6804 N N . GLY A 1 848 ? 46.224 4.422 -23.435 1.00 63.28 848 GLY A N 1
ATOM 6805 C CA . GLY A 1 848 ? 47.659 4.374 -23.762 1.00 63.28 848 GLY A CA 1
ATOM 6806 C C . GLY A 1 848 ? 48.629 4.707 -22.615 1.00 63.28 848 GLY A C 1
ATOM 6807 O O . GLY A 1 848 ? 49.808 4.950 -22.876 1.00 63.28 848 GLY A O 1
ATOM 6808 N N . ASP A 1 849 ? 48.153 4.724 -21.368 1.00 59.59 849 ASP A N 1
ATOM 6809 C CA . ASP A 1 849 ? 48.939 5.056 -20.171 1.00 59.59 849 ASP A CA 1
ATOM 6810 C C . ASP A 1 849 ? 49.843 3.908 -19.663 1.00 59.59 849 ASP A C 1
ATOM 6812 O O . ASP A 1 849 ? 49.596 2.723 -19.896 1.00 59.59 849 ASP A O 1
ATOM 6816 N N . ASP A 1 850 ? 50.880 4.258 -18.888 1.00 60.81 850 ASP A N 1
ATOM 6817 C CA . ASP A 1 850 ? 51.728 3.304 -18.147 1.00 60.81 850 ASP A CA 1
ATOM 6818 C C . ASP A 1 850 ? 50.998 2.808 -16.882 1.00 60.81 850 ASP A C 1
ATOM 6820 O O . ASP A 1 850 ? 51.222 3.296 -15.771 1.00 60.81 850 ASP A O 1
ATOM 6824 N N . ILE A 1 851 ? 50.062 1.869 -17.059 1.00 64.31 851 ILE A N 1
ATOM 6825 C CA . ILE A 1 851 ? 49.191 1.349 -15.990 1.00 64.31 851 ILE A CA 1
ATOM 6826 C C . ILE A 1 851 ? 50.009 0.521 -14.980 1.00 64.31 851 ILE A C 1
ATOM 6828 O O . ILE A 1 851 ? 50.132 -0.705 -15.082 1.00 64.31 851 ILE A O 1
ATOM 6832 N N . GLN A 1 852 ? 50.562 1.190 -13.967 1.00 62.41 852 GLN A N 1
ATOM 6833 C CA . GLN A 1 852 ? 51.322 0.532 -12.906 1.00 62.41 852 GLN A CA 1
ATOM 6834 C C . GLN A 1 852 ? 50.399 -0.221 -11.944 1.00 62.41 852 GLN A C 1
ATOM 6836 O O . GLN A 1 852 ? 49.541 0.346 -11.270 1.00 62.41 852 GLN A O 1
ATOM 6841 N N . ASN A 1 853 ? 50.610 -1.531 -11.850 1.00 65.31 853 ASN A N 1
ATOM 6842 C CA . ASN A 1 853 ? 49.723 -2.448 -11.142 1.00 65.31 853 ASN A CA 1
ATOM 6843 C C . ASN A 1 853 ? 50.043 -2.499 -9.628 1.00 65.31 853 ASN A C 1
ATOM 6845 O O . ASN A 1 853 ? 50.583 -3.487 -9.120 1.00 65.31 853 ASN A O 1
ATOM 6849 N N . THR A 1 854 ? 49.819 -1.378 -8.928 1.00 73.56 854 THR A N 1
ATOM 6850 C CA . THR A 1 854 ? 50.425 -1.115 -7.606 1.00 73.56 854 THR A CA 1
ATOM 6851 C C . THR A 1 854 ? 49.756 -1.835 -6.430 1.00 73.56 854 THR A C 1
ATOM 6853 O O . THR A 1 854 ? 50.454 -2.344 -5.547 1.00 73.56 854 THR A O 1
ATOM 6856 N N . THR A 1 855 ? 48.423 -1.911 -6.385 1.00 87.62 855 THR A N 1
ATOM 6857 C CA . THR A 1 855 ? 47.678 -2.470 -5.245 1.00 87.62 855 THR A CA 1
ATOM 6858 C C . THR A 1 855 ? 47.194 -3.909 -5.495 1.00 87.62 855 THR A C 1
ATOM 6860 O O . THR A 1 855 ? 47.583 -4.582 -6.451 1.00 87.62 855 THR A O 1
ATOM 6863 N N . ILE A 1 856 ? 46.391 -4.446 -4.570 1.00 90.62 856 ILE A N 1
ATOM 6864 C CA . ILE A 1 856 ? 45.615 -5.684 -4.775 1.00 90.62 856 ILE A CA 1
ATOM 6865 C C . ILE A 1 856 ? 44.343 -5.404 -5.587 1.00 90.62 856 ILE A C 1
ATOM 6867 O O . ILE A 1 856 ? 43.898 -6.264 -6.341 1.00 90.62 856 ILE A O 1
ATOM 6871 N N . TRP A 1 857 ? 43.785 -4.201 -5.450 1.00 90.19 857 TRP A N 1
ATOM 6872 C CA . TRP A 1 857 ? 42.555 -3.782 -6.113 1.00 90.19 857 TRP A CA 1
ATOM 6873 C C . TRP A 1 857 ? 42.784 -3.556 -7.611 1.00 90.19 857 TRP A C 1
ATOM 6875 O O . TRP A 1 857 ? 42.036 -4.098 -8.419 1.00 90.19 857 TRP A O 1
ATOM 6885 N N . ASP A 1 858 ? 43.887 -2.890 -7.977 1.00 88.19 858 ASP A N 1
ATOM 6886 C CA . ASP A 1 858 ? 44.346 -2.767 -9.371 1.00 88.19 858 ASP A CA 1
ATOM 6887 C C . ASP A 1 858 ? 44.530 -4.152 -9.999 1.00 88.19 858 ASP A C 1
ATOM 6889 O O . ASP A 1 858 ? 43.984 -4.444 -11.059 1.00 88.19 858 ASP A O 1
ATOM 6893 N N . ARG A 1 859 ? 45.229 -5.056 -9.294 1.00 89.31 859 ARG A N 1
ATOM 6894 C CA . ARG A 1 859 ? 45.456 -6.434 -9.755 1.00 89.31 859 ARG A CA 1
ATOM 6895 C C . ARG A 1 859 ? 44.170 -7.223 -9.940 1.00 89.31 859 ARG A C 1
ATOM 6897 O O . ARG A 1 859 ? 44.152 -8.120 -10.775 1.00 89.31 859 ARG A O 1
ATOM 6904 N N . TYR A 1 860 ? 43.126 -6.921 -9.173 1.00 91.62 860 TYR A N 1
ATOM 6905 C CA . TYR A 1 860 ? 41.807 -7.498 -9.380 1.00 91.62 860 TYR A CA 1
ATOM 6906 C C . TYR A 1 860 ? 41.130 -6.880 -10.613 1.00 91.62 860 TYR A C 1
ATOM 6908 O O . TYR A 1 860 ? 40.859 -7.625 -11.557 1.00 91.62 860 TYR A O 1
ATOM 6916 N N . TYR A 1 861 ? 40.939 -5.553 -10.648 1.00 89.81 861 TYR A N 1
ATOM 6917 C CA . TYR A 1 861 ? 40.243 -4.851 -11.735 1.00 89.81 861 TYR A CA 1
ATOM 6918 C C . TYR A 1 861 ? 40.883 -5.117 -13.102 1.00 89.81 861 TYR A C 1
ATOM 6920 O O . TYR A 1 861 ? 40.196 -5.498 -14.042 1.00 89.81 861 TYR A O 1
ATOM 6928 N N . LEU A 1 862 ? 42.210 -5.027 -13.199 1.00 86.88 862 LEU A N 1
ATOM 6929 C CA . LEU A 1 862 ? 42.963 -5.284 -14.430 1.00 86.88 862 LEU A CA 1
ATOM 6930 C C . LEU A 1 862 ? 42.943 -6.766 -14.858 1.00 86.88 862 LEU A C 1
ATOM 6932 O O . LEU A 1 862 ? 43.292 -7.068 -15.995 1.00 86.88 862 LEU A O 1
ATOM 6936 N N . SER A 1 863 ? 42.529 -7.690 -13.976 1.00 87.19 863 SER A N 1
ATOM 6937 C CA . SER A 1 863 ? 42.377 -9.127 -14.278 1.00 87.19 863 SER A CA 1
ATOM 6938 C C . SER A 1 863 ? 40.954 -9.552 -14.670 1.00 87.19 863 SER A C 1
ATOM 6940 O O . SER A 1 863 ? 40.757 -10.709 -15.067 1.00 87.19 863 SER A O 1
ATOM 6942 N N . MET A 1 864 ? 39.976 -8.645 -14.550 1.00 89.25 864 MET A N 1
ATOM 6943 C CA . MET A 1 864 ? 38.631 -8.808 -15.111 1.00 89.25 864 MET A CA 1
ATOM 6944 C C . MET A 1 864 ? 38.723 -8.874 -16.642 1.00 89.25 864 MET A C 1
ATOM 6946 O O . MET A 1 864 ? 39.616 -8.270 -17.244 1.00 89.25 864 MET A O 1
ATOM 6950 N N . SER A 1 865 ? 37.820 -9.613 -17.287 1.00 86.50 865 SER A N 1
ATOM 6951 C CA . SER A 1 865 ? 37.859 -9.818 -18.739 1.00 86.50 865 SER A CA 1
ATOM 6952 C C . SER A 1 865 ? 36.480 -9.975 -19.372 1.00 86.50 865 SER A C 1
ATOM 6954 O O . SER A 1 865 ? 35.470 -10.111 -18.681 1.00 86.50 865 SER A O 1
ATOM 6956 N N . SER A 1 866 ? 36.436 -10.037 -20.705 1.00 84.75 866 SER A N 1
ATOM 6957 C CA . SER A 1 866 ? 35.230 -10.347 -21.485 1.00 84.75 866 SER A CA 1
ATOM 6958 C C . SER A 1 866 ? 34.592 -11.690 -21.100 1.00 84.75 866 SER A C 1
ATOM 6960 O O . SER A 1 866 ? 33.400 -11.884 -21.338 1.00 84.75 866 SER A O 1
ATOM 6962 N N . CYS A 1 867 ? 35.346 -12.593 -20.464 1.00 83.94 867 CYS A N 1
ATOM 6963 C CA . CYS A 1 867 ? 34.919 -13.947 -20.121 1.00 83.94 867 CYS A CA 1
ATOM 6964 C C . CYS A 1 867 ? 34.559 -14.144 -18.638 1.00 83.94 867 CYS A C 1
ATOM 6966 O O . CYS A 1 867 ? 33.774 -15.048 -18.332 1.00 83.94 867 CYS A O 1
ATOM 6968 N N . ARG A 1 868 ? 35.168 -13.379 -17.716 1.00 88.31 868 ARG A N 1
ATOM 6969 C CA . ARG A 1 868 ? 35.085 -13.632 -16.265 1.00 88.31 868 ARG A CA 1
ATOM 6970 C C . ARG A 1 868 ? 35.416 -12.418 -15.391 1.00 88.31 868 ARG A C 1
ATOM 6972 O O . ARG A 1 868 ? 36.188 -11.537 -15.759 1.00 88.31 868 ARG A O 1
ATOM 6979 N N . MET A 1 869 ? 34.897 -12.456 -14.167 1.00 89.94 869 MET A N 1
ATOM 6980 C CA . MET A 1 869 ? 35.068 -11.450 -13.116 1.00 89.94 869 MET A CA 1
ATOM 6981 C C . MET A 1 869 ? 36.473 -11.457 -12.483 1.00 89.94 869 MET A C 1
ATOM 6983 O O . MET A 1 869 ? 36.887 -10.463 -11.903 1.00 89.94 869 MET A O 1
ATOM 6987 N N . TYR A 1 870 ? 37.223 -12.562 -12.556 1.00 88.81 870 TYR A N 1
ATOM 6988 C CA . TYR A 1 870 ? 38.613 -12.609 -12.087 1.00 88.81 870 TYR A CA 1
ATOM 6989 C C . TYR A 1 870 ? 39.401 -13.778 -12.676 1.00 88.81 870 TYR A C 1
ATOM 6991 O O . TYR A 1 870 ? 38.860 -14.857 -12.924 1.00 88.81 870 TYR A O 1
ATOM 6999 N N . ASN A 1 871 ? 40.712 -13.576 -12.833 1.00 84.38 871 ASN A N 1
ATOM 7000 C CA . ASN A 1 871 ? 41.640 -14.580 -13.364 1.00 84.38 871 ASN A CA 1
ATOM 7001 C C . ASN A 1 871 ? 42.590 -15.205 -12.319 1.00 84.38 871 ASN A C 1
ATOM 7003 O O . ASN A 1 871 ? 43.261 -16.189 -12.623 1.00 84.38 871 ASN A O 1
ATOM 7007 N N . SER A 1 872 ? 42.647 -14.688 -11.083 1.00 88.38 872 SER A N 1
ATOM 7008 C CA . SER A 1 872 ? 43.534 -15.211 -10.029 1.00 88.38 872 SER A CA 1
ATOM 7009 C C . SER A 1 872 ? 42.832 -15.339 -8.679 1.00 88.38 872 SER A C 1
ATOM 7011 O O . SER A 1 872 ? 42.576 -14.345 -7.998 1.00 88.38 872 SER A O 1
ATOM 7013 N N . GLU A 1 873 ? 42.578 -16.580 -8.253 1.00 88.69 873 GLU A N 1
ATOM 7014 C CA . GLU A 1 873 ? 41.990 -16.868 -6.938 1.00 88.69 873 GLU A CA 1
ATOM 7015 C C . GLU A 1 873 ? 42.866 -16.339 -5.787 1.00 88.69 873 GLU A C 1
ATOM 7017 O O . GLU A 1 873 ? 42.333 -15.822 -4.815 1.00 88.69 873 GLU A O 1
ATOM 7022 N N . THR A 1 874 ? 44.200 -16.339 -5.920 1.00 92.62 874 THR A N 1
ATOM 7023 C CA . THR A 1 874 ? 45.112 -15.777 -4.902 1.00 92.62 874 THR A CA 1
ATOM 7024 C C . THR A 1 874 ? 44.968 -14.262 -4.738 1.00 92.62 874 THR A C 1
ATOM 7026 O O . THR A 1 874 ? 45.073 -13.761 -3.620 1.00 92.62 874 THR A O 1
ATOM 7029 N N . VAL A 1 875 ? 44.720 -13.525 -5.829 1.00 92.81 875 VAL A N 1
ATOM 7030 C CA . VAL A 1 875 ? 44.456 -12.075 -5.761 1.00 92.81 875 VAL A CA 1
ATOM 7031 C C . VAL A 1 875 ? 43.097 -11.822 -5.113 1.00 92.81 875 VAL A C 1
ATOM 7033 O O . VAL A 1 875 ? 42.988 -10.935 -4.271 1.00 92.81 875 VAL A O 1
ATOM 7036 N N . VAL A 1 876 ? 42.087 -12.636 -5.435 1.00 94.44 876 VAL A N 1
ATOM 7037 C CA . VAL A 1 876 ? 40.761 -12.530 -4.813 1.00 94.44 876 VAL A CA 1
ATOM 7038 C C . VAL A 1 876 ? 40.797 -12.889 -3.327 1.00 94.44 876 VAL A C 1
ATOM 7040 O O . VAL A 1 876 ? 40.245 -12.145 -2.531 1.00 94.44 876 VAL A O 1
ATOM 7043 N N . ASP A 1 877 ? 41.494 -13.942 -2.905 1.00 94.94 877 ASP A N 1
ATOM 7044 C CA . ASP A 1 877 ? 41.607 -14.290 -1.480 1.00 94.94 877 ASP A CA 1
ATOM 7045 C C . ASP A 1 877 ? 42.342 -13.195 -0.677 1.00 94.94 877 ASP A C 1
ATOM 7047 O O . ASP A 1 877 ? 41.965 -12.882 0.455 1.00 94.94 877 ASP A O 1
ATOM 7051 N N . GLN A 1 878 ? 43.333 -12.530 -1.285 1.00 95.00 878 GLN A N 1
ATOM 7052 C CA . GLN A 1 878 ? 43.972 -11.339 -0.710 1.00 95.00 878 GLN A CA 1
ATOM 7053 C C . GLN A 1 878 ? 43.007 -10.140 -0.653 1.00 95.00 878 GLN A C 1
ATOM 7055 O O . GLN A 1 878 ? 42.969 -9.438 0.358 1.00 95.00 878 GLN A O 1
ATOM 7060 N N . LEU A 1 879 ? 42.194 -9.929 -1.692 1.00 94.81 879 LEU A N 1
ATOM 7061 C CA . LEU A 1 879 ? 41.168 -8.885 -1.752 1.00 94.81 879 LEU A CA 1
ATOM 7062 C C . LEU A 1 879 ? 40.056 -9.093 -0.711 1.00 94.81 879 LEU A C 1
ATOM 7064 O O . LEU A 1 879 ? 39.697 -8.145 -0.017 1.00 94.81 879 LEU A O 1
ATOM 7068 N N . LEU A 1 880 ? 39.533 -10.314 -0.559 1.00 96.56 880 LEU A N 1
ATOM 7069 C CA . LEU A 1 880 ? 38.511 -10.632 0.442 1.00 96.56 880 LEU A CA 1
ATOM 7070 C C . LEU A 1 880 ? 39.040 -10.381 1.857 1.00 96.56 880 LEU A C 1
ATOM 7072 O O . LEU A 1 880 ? 38.348 -9.774 2.672 1.00 96.56 880 LEU A O 1
ATOM 7076 N N . ASN A 1 881 ? 40.295 -10.747 2.138 1.00 96.00 881 ASN A N 1
ATOM 7077 C CA . ASN A 1 881 ? 40.922 -10.397 3.410 1.00 96.00 881 ASN A CA 1
ATOM 7078 C C . ASN A 1 881 ? 40.984 -8.869 3.618 1.00 96.00 881 ASN A C 1
ATOM 7080 O O . ASN A 1 881 ? 40.676 -8.399 4.710 1.00 96.00 881 ASN A O 1
ATOM 7084 N N . LEU A 1 882 ? 41.305 -8.077 2.586 1.00 95.38 882 LEU A N 1
ATOM 7085 C CA . LEU A 1 882 ? 41.265 -6.610 2.681 1.00 95.38 882 LEU A CA 1
ATOM 7086 C C . LEU A 1 882 ? 39.845 -6.066 2.920 1.00 95.38 882 LEU A C 1
ATOM 7088 O O . LEU A 1 882 ? 39.683 -5.205 3.783 1.00 95.38 882 LEU A O 1
ATOM 7092 N N . LEU A 1 883 ? 38.818 -6.587 2.236 1.00 95.88 883 LEU A N 1
ATOM 7093 C CA . LEU A 1 883 ? 37.410 -6.220 2.470 1.00 95.88 883 LEU A CA 1
ATOM 7094 C C . LEU A 1 883 ? 36.983 -6.461 3.930 1.00 95.88 883 LEU A C 1
ATOM 7096 O O . LEU A 1 883 ? 36.180 -5.699 4.471 1.00 95.88 883 LEU A O 1
ATOM 7100 N N . VAL A 1 884 ? 37.551 -7.478 4.589 1.00 95.88 884 VAL A N 1
ATOM 7101 C CA . VAL A 1 884 ? 37.318 -7.793 6.008 1.00 95.88 884 VAL A CA 1
ATOM 7102 C C . VAL A 1 884 ? 38.132 -6.896 6.946 1.00 95.88 884 VAL A C 1
ATOM 7104 O O . VAL A 1 884 ? 37.572 -6.375 7.910 1.00 95.88 884 VAL A O 1
ATOM 7107 N N . THR A 1 885 ? 39.435 -6.709 6.701 1.00 94.81 885 THR A N 1
ATOM 7108 C CA . THR A 1 885 ? 40.347 -6.081 7.678 1.00 94.81 885 THR A CA 1
ATOM 7109 C C . THR A 1 885 ? 40.583 -4.585 7.483 1.00 94.81 885 THR A C 1
ATOM 7111 O O . THR A 1 885 ? 41.084 -3.939 8.402 1.00 94.81 885 THR A O 1
ATOM 7114 N N . MET A 1 886 ? 40.306 -4.013 6.306 1.00 94.88 886 MET A N 1
ATOM 7115 C CA . MET A 1 886 ? 40.662 -2.616 6.032 1.00 94.88 886 MET A CA 1
ATOM 7116 C C . MET A 1 886 ? 39.751 -1.643 6.807 1.00 94.88 886 MET A C 1
ATOM 7118 O O . MET A 1 886 ? 38.531 -1.859 6.846 1.00 94.88 886 MET A O 1
ATOM 7122 N N . PRO A 1 887 ? 40.294 -0.573 7.423 1.00 95.31 887 PRO A N 1
ATOM 7123 C CA . PRO A 1 887 ? 39.476 0.426 8.101 1.00 95.31 887 PRO A CA 1
ATOM 7124 C C . PRO A 1 887 ? 38.604 1.212 7.118 1.00 95.31 887 PRO A C 1
ATOM 7126 O O . PRO A 1 887 ? 39.021 1.529 5.999 1.00 95.31 887 PRO A O 1
ATOM 7129 N N . ILE A 1 888 ? 37.394 1.533 7.565 1.00 95.88 888 ILE A N 1
ATOM 7130 C CA . ILE A 1 888 ? 36.403 2.303 6.812 1.00 95.88 888 ILE A CA 1
ATOM 7131 C C . ILE A 1 888 ? 36.684 3.804 7.003 1.00 95.88 888 ILE A C 1
ATOM 7133 O O . ILE A 1 888 ? 37.113 4.225 8.077 1.00 95.88 888 ILE A O 1
ATOM 7137 N N . GLN A 1 889 ? 36.493 4.589 5.941 1.00 93.56 889 GLN A N 1
ATOM 7138 C CA . GLN A 1 889 ? 36.779 6.028 5.876 1.00 93.56 889 GLN A CA 1
ATOM 7139 C C . GLN A 1 889 ? 35.508 6.869 5.681 1.00 93.56 889 GLN A C 1
ATOM 7141 O O . GLN A 1 889 ? 35.403 7.955 6.244 1.00 93.56 889 GLN A O 1
ATOM 7146 N N . ASP A 1 890 ? 34.560 6.391 4.874 1.00 93.69 890 ASP A N 1
ATOM 7147 C CA . ASP A 1 890 ? 33.326 7.101 4.514 1.00 93.69 890 ASP A CA 1
ATOM 7148 C C . ASP A 1 890 ? 32.222 6.082 4.190 1.00 93.69 890 ASP A C 1
ATOM 7150 O O . ASP A 1 890 ? 32.511 4.986 3.702 1.00 93.69 890 ASP A O 1
ATOM 7154 N N . VAL A 1 891 ? 30.966 6.414 4.502 1.00 94.81 891 VAL A N 1
ATOM 7155 C CA . VAL A 1 891 ? 29.816 5.510 4.331 1.00 94.81 891 VAL A CA 1
ATOM 7156 C C . VAL A 1 891 ? 28.601 6.257 3.792 1.00 94.81 891 VAL A C 1
ATOM 7158 O O . VAL A 1 891 ? 28.139 7.229 4.388 1.00 94.81 891 VAL A O 1
ATOM 7161 N N . LYS A 1 892 ? 28.034 5.768 2.686 1.00 92.50 892 LYS A N 1
ATOM 7162 C CA . LYS A 1 892 ? 26.905 6.398 1.989 1.00 92.50 892 LYS A CA 1
ATOM 7163 C C . LYS A 1 892 ? 25.746 5.438 1.761 1.00 92.50 892 LYS A C 1
ATOM 7165 O O . LYS A 1 892 ? 25.940 4.251 1.525 1.00 92.50 892 LYS A O 1
ATOM 7170 N N . ASN A 1 893 ? 24.523 5.960 1.779 1.00 89.69 893 ASN A N 1
ATOM 7171 C CA . ASN A 1 893 ? 23.348 5.219 1.324 1.00 89.69 893 ASN A CA 1
ATOM 7172 C C . ASN A 1 893 ? 23.305 5.174 -0.211 1.00 89.69 893 ASN A C 1
ATOM 7174 O O . ASN A 1 893 ? 23.346 6.233 -0.837 1.00 89.69 893 ASN A O 1
ATOM 7178 N N . MET A 1 894 ? 23.129 3.998 -0.819 1.00 85.44 894 MET A N 1
ATOM 7179 C CA . MET A 1 894 ? 22.811 3.922 -2.249 1.00 85.44 894 MET A CA 1
ATOM 7180 C C . MET A 1 894 ? 21.317 4.155 -2.476 1.00 85.44 894 MET A C 1
ATOM 7182 O O . MET A 1 894 ? 20.482 3.401 -1.988 1.00 85.44 894 MET A O 1
ATOM 7186 N N . GLU A 1 895 ? 20.971 5.211 -3.215 1.00 65.44 895 GLU A N 1
ATOM 7187 C CA . GLU A 1 895 ? 19.568 5.604 -3.435 1.00 65.44 895 GLU A CA 1
ATOM 7188 C C . GLU A 1 895 ? 18.840 4.716 -4.467 1.00 65.44 895 GLU A C 1
ATOM 7190 O O . GLU A 1 895 ? 17.611 4.712 -4.520 1.00 65.44 895 GLU A O 1
ATOM 7195 N N . ALA A 1 896 ? 19.579 3.913 -5.240 1.00 60.09 896 ALA A N 1
ATOM 7196 C CA . ALA A 1 896 ? 19.040 2.920 -6.166 1.00 60.09 896 ALA A CA 1
ATOM 7197 C C . ALA A 1 896 ? 19.033 1.513 -5.536 1.00 60.09 896 ALA A C 1
ATOM 7199 O O . ALA A 1 896 ? 20.071 0.862 -5.420 1.00 60.09 896 ALA A O 1
ATOM 7200 N N . GLY A 1 897 ? 17.854 1.017 -5.152 1.00 65.12 897 GLY A N 1
ATOM 7201 C CA . GLY A 1 897 ? 17.703 -0.355 -4.668 1.00 65.12 897 GLY A CA 1
ATOM 7202 C C . GLY A 1 897 ? 16.312 -0.672 -4.121 1.00 65.12 897 GLY A C 1
ATOM 7203 O O . GLY A 1 897 ? 15.592 0.206 -3.637 1.00 65.12 897 GLY A O 1
ATOM 7204 N N . THR A 1 898 ? 15.932 -1.952 -4.164 1.00 78.06 898 THR A N 1
ATOM 7205 C CA . THR A 1 898 ? 14.713 -2.429 -3.498 1.00 78.06 898 THR A CA 1
ATOM 7206 C C . THR A 1 898 ? 14.836 -2.385 -1.984 1.00 78.06 898 THR A C 1
ATOM 7208 O O . THR A 1 898 ? 13.880 -1.979 -1.336 1.00 78.06 898 THR A O 1
ATOM 7211 N N . GLN A 1 899 ? 15.984 -2.773 -1.423 1.00 88.50 899 GLN A N 1
ATOM 7212 C CA . GLN A 1 899 ? 16.249 -2.745 0.020 1.00 88.50 899 GLN A CA 1
ATOM 7213 C C . GLN A 1 899 ? 17.562 -2.013 0.320 1.00 88.50 899 GLN A C 1
ATOM 7215 O O . GLN A 1 899 ? 18.227 -1.525 -0.592 1.00 88.50 899 GLN A O 1
ATOM 7220 N N . LEU A 1 900 ? 17.906 -1.876 1.606 1.00 90.00 900 LEU A N 1
ATOM 7221 C CA . LEU A 1 900 ? 19.030 -1.043 2.031 1.00 90.00 900 LEU A CA 1
ATOM 7222 C C . LEU A 1 900 ? 20.374 -1.631 1.591 1.00 90.00 900 LEU A C 1
ATOM 7224 O O . LEU A 1 900 ? 20.725 -2.743 1.984 1.00 90.00 900 LEU A O 1
ATOM 7228 N N . LYS A 1 901 ? 21.143 -0.838 0.843 1.00 91.62 901 LYS A N 1
ATOM 7229 C CA . LYS A 1 901 ? 22.515 -1.130 0.424 1.00 91.62 901 LYS A CA 1
ATOM 7230 C C . LYS A 1 901 ? 23.378 0.102 0.734 1.00 91.62 901 LYS A C 1
ATOM 7232 O O . LYS A 1 901 ? 22.969 1.229 0.442 1.00 91.62 901 LYS A O 1
ATOM 7237 N N . LEU A 1 902 ? 24.534 -0.092 1.367 1.00 93.12 902 LEU A N 1
ATOM 7238 C CA . LEU A 1 902 ? 25.474 0.984 1.701 1.00 93.12 902 LEU A CA 1
ATOM 7239 C C . LEU A 1 902 ? 26.715 0.905 0.812 1.00 93.12 902 LEU A C 1
ATOM 7241 O O . LEU A 1 902 ? 27.260 -0.176 0.612 1.00 93.12 902 LEU A O 1
ATOM 7245 N N . LEU A 1 903 ? 27.194 2.051 0.340 1.00 93.81 903 LEU A N 1
ATOM 7246 C CA . LEU A 1 903 ? 28.514 2.193 -0.259 1.00 93.81 903 LEU A CA 1
ATOM 7247 C C . LEU A 1 903 ? 29.520 2.504 0.856 1.00 93.81 903 LEU A C 1
ATOM 7249 O O . LEU A 1 903 ? 29.375 3.498 1.569 1.00 93.81 903 LEU A O 1
ATOM 7253 N N . ILE A 1 904 ? 30.513 1.635 1.019 1.00 94.69 904 ILE A N 1
ATOM 7254 C CA . ILE A 1 904 ? 31.579 1.724 2.017 1.00 94.69 904 ILE A CA 1
ATOM 7255 C C . ILE A 1 904 ? 32.873 2.104 1.302 1.00 94.69 904 ILE A C 1
ATOM 7257 O O . ILE A 1 904 ? 33.354 1.326 0.483 1.00 94.69 904 ILE A O 1
ATOM 7261 N N . THR A 1 905 ? 33.463 3.248 1.641 1.00 94.50 905 THR A N 1
ATOM 7262 C CA . THR A 1 905 ? 34.782 3.669 1.145 1.00 94.50 905 THR A CA 1
ATOM 7263 C C . THR A 1 905 ? 35.843 3.357 2.202 1.00 94.50 905 THR A C 1
ATOM 7265 O O . THR A 1 905 ? 35.679 3.719 3.372 1.00 94.50 905 THR A O 1
ATOM 7268 N N . PHE A 1 906 ? 36.945 2.710 1.819 1.00 94.75 906 PHE A N 1
ATOM 7269 C CA . PHE A 1 906 ? 38.060 2.395 2.723 1.00 94.75 906 PHE A CA 1
ATOM 7270 C C . PHE A 1 906 ? 39.203 3.418 2.637 1.00 94.75 906 PHE A C 1
ATOM 7272 O O . PHE A 1 906 ? 39.247 4.242 1.728 1.00 94.75 906 PHE A O 1
ATOM 7279 N N . GLN A 1 907 ? 40.174 3.321 3.556 1.00 90.75 907 GLN A N 1
ATOM 7280 C CA . GLN A 1 907 ? 41.349 4.214 3.652 1.00 90.75 907 GLN A CA 1
ATOM 7281 C C . GLN A 1 907 ? 42.245 4.312 2.399 1.00 90.75 907 GLN A C 1
ATOM 7283 O O . GLN A 1 907 ? 43.108 5.185 2.324 1.00 90.75 907 GLN A O 1
ATOM 7288 N N . ASN A 1 908 ? 42.081 3.416 1.426 1.00 87.69 908 ASN A N 1
ATOM 7289 C CA . ASN A 1 908 ? 42.761 3.456 0.129 1.00 87.69 908 ASN A CA 1
ATOM 7290 C C . ASN A 1 908 ? 41.921 4.142 -0.976 1.00 87.69 908 ASN A C 1
ATOM 7292 O O . ASN A 1 908 ? 42.321 4.110 -2.135 1.00 87.69 908 ASN A O 1
ATOM 7296 N N . ASN A 1 909 ? 40.782 4.753 -0.623 1.00 88.69 909 ASN A N 1
ATOM 7297 C CA . ASN A 1 909 ? 39.752 5.343 -1.493 1.00 88.69 909 ASN A CA 1
ATOM 7298 C C . ASN A 1 909 ? 38.982 4.365 -2.406 1.00 88.69 909 ASN A C 1
ATOM 7300 O O . ASN A 1 909 ? 38.125 4.806 -3.169 1.00 88.69 909 ASN A O 1
ATOM 7304 N N . TYR A 1 910 ? 39.213 3.051 -2.315 1.00 91.31 910 TYR A N 1
ATOM 7305 C CA . TYR A 1 910 ? 38.385 2.070 -3.024 1.00 91.31 910 TYR A CA 1
ATOM 7306 C C . TYR A 1 910 ? 37.095 1.795 -2.249 1.00 91.31 910 TYR A C 1
ATOM 7308 O O . TYR A 1 910 ? 37.048 1.931 -1.022 1.00 91.31 910 TYR A O 1
ATOM 7316 N N . SER A 1 911 ? 36.051 1.394 -2.976 1.00 92.38 911 SER A N 1
ATOM 7317 C CA . SER A 1 911 ? 34.711 1.190 -2.424 1.00 92.38 911 SER A CA 1
ATOM 7318 C C . SER A 1 911 ? 34.239 -0.265 -2.477 1.00 92.38 911 SER A C 1
ATOM 7320 O O . SER A 1 911 ? 34.688 -1.069 -3.298 1.00 92.38 911 SER A O 1
ATOM 7322 N N . ALA A 1 912 ? 33.289 -0.589 -1.605 1.00 95.06 912 ALA A N 1
ATOM 7323 C CA . ALA A 1 912 ? 32.564 -1.850 -1.565 1.00 95.06 912 ALA A CA 1
ATOM 7324 C C . ALA A 1 912 ? 31.077 -1.629 -1.254 1.00 95.06 912 ALA A C 1
ATOM 7326 O O . ALA A 1 912 ? 30.699 -0.702 -0.540 1.00 95.06 912 ALA A O 1
ATOM 7327 N N . LEU A 1 913 ? 30.235 -2.514 -1.778 1.00 94.81 913 LEU A N 1
ATOM 7328 C CA . LEU A 1 913 ? 28.818 -2.603 -1.472 1.00 94.81 913 LEU A CA 1
ATOM 7329 C C . LEU A 1 913 ? 28.613 -3.443 -0.206 1.00 94.81 913 LEU A C 1
ATOM 7331 O O . LEU A 1 913 ? 28.913 -4.637 -0.186 1.00 94.81 913 LEU A O 1
ATOM 7335 N N . PHE A 1 914 ? 28.059 -2.842 0.842 1.00 95.56 914 PHE A N 1
ATOM 7336 C CA . PHE A 1 914 ? 27.656 -3.537 2.060 1.00 95.56 914 PHE A CA 1
ATOM 7337 C C . PHE A 1 914 ? 26.137 -3.704 2.117 1.00 95.56 914 PHE A C 1
ATOM 7339 O O . PHE A 1 914 ? 25.393 -2.720 2.161 1.00 95.56 914 PHE A O 1
ATOM 7346 N N . LYS A 1 915 ? 25.670 -4.957 2.175 1.00 94.81 915 LYS A N 1
ATOM 7347 C CA . LYS A 1 915 ? 24.277 -5.271 2.525 1.00 94.81 915 LYS A CA 1
ATOM 7348 C C . LYS A 1 915 ? 24.203 -5.721 3.990 1.00 94.81 915 LYS A C 1
ATOM 7350 O O . LYS A 1 915 ? 24.769 -6.771 4.313 1.00 94.81 915 LYS A O 1
ATOM 7355 N N . PRO A 1 916 ? 23.531 -4.969 4.878 1.00 94.81 916 PRO A N 1
ATOM 7356 C CA . PRO A 1 916 ? 23.395 -5.346 6.279 1.00 94.81 916 PRO A CA 1
ATOM 7357 C C . PRO A 1 916 ? 22.428 -6.520 6.488 1.00 94.81 916 PRO A C 1
ATOM 7359 O O . PRO A 1 916 ? 21.534 -6.785 5.683 1.00 94.81 916 PRO A O 1
ATOM 7362 N N . MET A 1 917 ? 22.565 -7.187 7.630 1.00 94.31 917 MET A N 1
ATOM 7363 C CA . MET A 1 917 ? 21.607 -8.167 8.132 1.00 94.31 917 MET A CA 1
ATOM 7364 C C . MET A 1 917 ? 20.210 -7.566 8.363 1.00 94.31 917 MET A C 1
ATOM 7366 O O . MET A 1 917 ? 20.042 -6.660 9.174 1.00 94.31 917 MET A O 1
ATOM 7370 N N . ARG A 1 918 ? 19.196 -8.138 7.695 1.00 89.31 918 ARG A N 1
ATOM 7371 C CA . ARG A 1 918 ? 17.763 -7.948 8.010 1.00 89.31 918 ARG A CA 1
ATOM 7372 C C . ARG A 1 918 ? 17.104 -9.140 8.704 1.00 89.31 918 ARG A C 1
ATOM 7374 O O . ARG A 1 918 ? 16.089 -8.958 9.360 1.00 89.31 918 ARG A O 1
ATOM 7381 N N . GLN A 1 919 ? 17.662 -10.337 8.538 1.00 87.25 919 GLN A N 1
ATOM 7382 C CA . GLN A 1 919 ? 17.133 -11.600 9.056 1.00 87.25 919 GLN A CA 1
ATOM 7383 C C . GLN A 1 919 ? 18.275 -12.511 9.508 1.00 87.25 919 GLN A C 1
ATOM 7385 O O . GLN A 1 919 ? 19.376 -12.451 8.945 1.00 87.25 919 GLN A O 1
ATOM 7390 N N . ASN A 1 920 ? 18.011 -13.384 10.483 1.00 88.88 920 ASN A N 1
ATOM 7391 C CA . ASN A 1 920 ? 18.936 -14.453 10.856 1.00 88.88 920 ASN A CA 1
ATOM 7392 C C . ASN A 1 920 ? 19.025 -15.522 9.754 1.00 88.88 920 ASN A C 1
ATOM 7394 O O . ASN A 1 920 ? 18.080 -15.754 9.005 1.00 88.88 920 ASN A O 1
ATOM 7398 N N . ARG A 1 921 ? 20.165 -16.220 9.680 1.00 90.19 921 ARG A N 1
ATOM 7399 C CA . ARG A 1 921 ? 20.440 -17.290 8.692 1.00 90.19 921 ARG A CA 1
ATOM 7400 C C . ARG A 1 921 ? 19.532 -18.523 8.797 1.00 90.19 921 ARG A C 1
ATOM 7402 O O . ARG A 1 921 ? 19.536 -19.361 7.901 1.00 90.19 921 ARG A O 1
ATOM 7409 N N . ASP A 1 922 ? 18.772 -18.616 9.883 1.00 87.50 922 ASP A N 1
ATOM 7410 C CA . ASP A 1 922 ? 17.782 -19.658 10.147 1.00 87.50 922 ASP A CA 1
ATOM 7411 C C . ASP A 1 922 ? 16.347 -19.237 9.772 1.00 87.50 922 ASP A C 1
ATOM 7413 O O . ASP A 1 922 ? 15.452 -20.084 9.751 1.00 87.50 922 ASP A O 1
ATOM 7417 N N . GLU A 1 923 ? 16.102 -17.962 9.454 1.00 88.44 923 GLU A N 1
ATOM 7418 C CA . GLU A 1 923 ? 14.781 -17.455 9.066 1.00 88.44 923 GLU A CA 1
ATOM 7419 C C . GLU A 1 923 ? 14.501 -17.688 7.575 1.00 88.44 923 GLU A C 1
ATOM 7421 O O . GLU A 1 923 ? 15.246 -17.242 6.700 1.00 88.44 923 GLU A O 1
ATOM 7426 N N . GLU A 1 924 ? 13.385 -18.358 7.285 1.00 87.25 924 GLU A N 1
ATOM 7427 C CA . GLU A 1 924 ? 12.895 -18.591 5.922 1.00 87.25 924 GLU A CA 1
ATOM 7428 C C . GLU A 1 924 ? 11.834 -17.551 5.518 1.00 87.25 924 GLU A C 1
ATOM 7430 O O . GLU A 1 924 ? 11.230 -16.883 6.363 1.00 87.25 924 GLU A O 1
ATOM 7435 N N . THR A 1 925 ? 11.596 -17.417 4.212 1.00 84.12 925 THR A N 1
ATOM 7436 C CA . THR A 1 925 ? 10.546 -16.573 3.627 1.00 84.12 925 THR A CA 1
ATOM 7437 C C . THR A 1 925 ? 9.183 -16.889 4.251 1.00 84.12 925 THR A C 1
ATOM 7439 O O . THR A 1 925 ? 8.732 -18.035 4.236 1.00 84.12 925 THR A O 1
ATOM 7442 N N . ASN A 1 926 ? 8.473 -15.865 4.735 1.00 78.75 926 ASN A N 1
ATOM 7443 C CA . ASN A 1 926 ? 7.088 -16.014 5.190 1.00 78.75 926 ASN A CA 1
ATOM 7444 C C . ASN A 1 926 ? 6.217 -16.523 4.019 1.00 78.75 926 ASN A C 1
ATOM 7446 O O . ASN A 1 926 ? 6.169 -15.852 2.986 1.00 78.75 926 ASN A O 1
ATOM 7450 N N . PRO A 1 927 ? 5.479 -17.646 4.149 1.00 69.94 927 PRO A N 1
ATOM 7451 C CA . PRO A 1 927 ? 4.697 -18.222 3.048 1.00 69.94 927 PRO A CA 1
ATOM 7452 C C . PRO A 1 927 ? 3.564 -17.315 2.536 1.00 69.94 927 PRO A C 1
ATOM 7454 O O . PRO A 1 927 ? 3.021 -17.565 1.462 1.00 69.94 927 PRO A O 1
ATOM 7457 N N . ASN A 1 928 ? 3.215 -16.261 3.281 1.00 69.44 928 ASN A N 1
ATOM 7458 C CA . ASN A 1 928 ? 2.237 -15.246 2.885 1.00 69.44 928 ASN A CA 1
ATOM 7459 C C . ASN A 1 928 ? 2.875 -14.003 2.228 1.00 69.44 928 ASN A C 1
ATOM 7461 O O . ASN A 1 928 ? 2.149 -13.135 1.743 1.00 69.44 928 ASN A O 1
ATOM 7465 N N . HIS A 1 929 ? 4.208 -13.883 2.206 1.00 69.62 929 HIS A N 1
ATOM 7466 C CA . HIS A 1 929 ? 4.895 -12.820 1.470 1.00 69.62 929 HIS A CA 1
ATOM 7467 C C . HIS A 1 929 ? 4.992 -13.175 -0.018 1.00 69.62 929 HIS A C 1
ATOM 7469 O O . HIS A 1 929 ? 5.309 -14.299 -0.406 1.00 69.62 929 HIS A O 1
ATOM 7475 N N . PHE A 1 930 ? 4.756 -12.184 -0.877 1.00 70.31 930 PHE A N 1
ATOM 7476 C CA . PHE A 1 930 ? 5.051 -12.301 -2.303 1.00 70.31 930 PHE A CA 1
ATOM 7477 C C . PHE A 1 930 ? 6.574 -12.217 -2.499 1.00 70.31 930 PHE A C 1
ATOM 7479 O O . PHE A 1 930 ? 7.219 -11.406 -1.842 1.00 70.31 930 PHE A O 1
ATOM 7486 N N . TYR A 1 931 ? 7.168 -13.010 -3.398 1.00 68.12 931 TYR A N 1
ATOM 7487 C CA . TYR A 1 931 ? 8.632 -13.196 -3.452 1.00 68.12 931 TYR A CA 1
ATOM 7488 C C . TYR A 1 931 ? 9.448 -11.896 -3.662 1.00 68.12 931 TYR A C 1
ATOM 7490 O O . TYR A 1 931 ? 10.545 -11.771 -3.123 1.00 68.12 931 TYR A O 1
ATOM 7498 N N . PHE A 1 932 ? 8.917 -10.894 -4.382 1.00 71.00 932 PHE A N 1
ATOM 7499 C CA . PHE A 1 932 ? 9.577 -9.583 -4.542 1.00 71.00 932 PHE A CA 1
ATOM 7500 C C . PHE A 1 932 ? 9.476 -8.683 -3.292 1.00 71.00 932 PHE A C 1
ATOM 7502 O O . PHE A 1 932 ? 10.183 -7.682 -3.182 1.00 71.00 932 PHE A O 1
ATOM 7509 N N . SER A 1 933 ? 8.596 -9.026 -2.349 1.00 75.12 933 SER A N 1
ATOM 7510 C CA . SER A 1 933 ? 8.425 -8.379 -1.040 1.00 75.12 933 SER A CA 1
ATOM 7511 C C . SER A 1 933 ? 9.106 -9.158 0.098 1.00 75.12 933 SER A C 1
ATOM 7513 O O . SER A 1 933 ? 8.936 -8.811 1.259 1.00 75.12 933 SER A O 1
ATOM 7515 N N . ASP A 1 934 ? 9.857 -10.224 -0.190 1.00 84.75 934 ASP A N 1
ATOM 7516 C CA . ASP A 1 934 ? 10.676 -10.888 0.832 1.00 84.75 934 ASP A CA 1
ATOM 7517 C C . ASP A 1 934 ? 11.947 -10.073 1.144 1.00 84.75 934 ASP A C 1
ATOM 7519 O O . ASP A 1 934 ? 12.370 -9.260 0.317 1.00 84.75 934 ASP A O 1
ATOM 7523 N N . PHE A 1 935 ? 12.569 -10.270 2.308 1.00 88.69 935 PHE A N 1
ATOM 7524 C CA . PHE A 1 935 ? 13.794 -9.549 2.678 1.00 88.69 935 PHE A CA 1
ATOM 7525 C C . PHE A 1 935 ? 15.025 -10.027 1.885 1.00 88.69 935 PHE A C 1
ATOM 7527 O O . PHE A 1 935 ? 15.162 -11.207 1.561 1.00 88.69 935 PHE A O 1
ATOM 7534 N N . GLU A 1 936 ? 15.947 -9.107 1.593 1.00 90.12 936 GLU A N 1
ATOM 7535 C CA . GLU A 1 936 ? 17.272 -9.434 1.055 1.00 90.12 936 GLU A CA 1
ATOM 7536 C C . GLU A 1 936 ? 18.181 -9.963 2.183 1.00 90.12 936 GLU A C 1
ATOM 7538 O O . GLU A 1 936 ? 18.326 -9.352 3.246 1.00 90.12 936 GLU A O 1
ATOM 7543 N N . ARG A 1 937 ? 18.807 -11.119 1.945 1.00 92.44 937 ARG A N 1
ATOM 7544 C CA . ARG A 1 937 ? 19.658 -11.855 2.885 1.00 92.44 937 ARG A CA 1
ATOM 7545 C C . ARG A 1 937 ? 21.124 -11.670 2.512 1.00 92.44 937 ARG A C 1
ATOM 7547 O O . ARG A 1 937 ? 21.585 -12.203 1.509 1.00 92.44 937 ARG A O 1
ATOM 7554 N N . HIS A 1 938 ? 21.883 -10.988 3.363 1.00 94.94 938 HIS A N 1
ATOM 7555 C CA . HIS A 1 938 ? 23.331 -10.817 3.194 1.00 94.94 938 HIS A CA 1
ATOM 7556 C C . HIS A 1 938 ? 24.079 -12.158 3.010 1.00 94.94 938 HIS A C 1
ATOM 7558 O O . HIS A 1 938 ? 24.907 -12.304 2.113 1.00 94.94 938 HIS A O 1
ATOM 7564 N N . ASN A 1 939 ? 23.704 -13.185 3.783 1.00 95.69 939 ASN A N 1
ATOM 7565 C CA . ASN A 1 939 ? 24.252 -14.540 3.664 1.00 95.69 939 ASN A CA 1
ATOM 7566 C C . ASN A 1 939 ? 23.993 -15.199 2.297 1.00 95.69 939 ASN A C 1
ATOM 7568 O O . ASN A 1 939 ? 24.760 -16.074 1.896 1.00 95.69 939 ASN A O 1
ATOM 7572 N N . ALA A 1 940 ? 22.967 -14.771 1.552 1.00 95.94 940 ALA A N 1
ATOM 7573 C CA . ALA A 1 940 ? 22.709 -15.283 0.210 1.00 95.94 940 ALA A CA 1
ATOM 7574 C C . ALA A 1 940 ? 23.710 -14.751 -0.827 1.00 95.94 940 ALA A C 1
ATOM 7576 O O . ALA A 1 940 ? 24.117 -15.522 -1.688 1.00 95.94 940 ALA A O 1
ATOM 7577 N N . GLU A 1 941 ? 24.175 -13.499 -0.718 1.00 95.38 941 GLU A N 1
ATOM 7578 C CA . GLU A 1 941 ? 25.227 -12.961 -1.603 1.00 95.38 941 GLU A CA 1
ATOM 7579 C C . GLU A 1 941 ? 26.572 -13.667 -1.367 1.00 95.38 941 GLU A C 1
ATOM 7581 O O . GLU A 1 941 ? 27.242 -14.074 -2.316 1.00 95.38 941 GLU A O 1
ATOM 7586 N N . ILE A 1 942 ? 26.938 -13.878 -0.094 1.00 97.56 942 ILE A N 1
ATOM 7587 C CA . ILE A 1 942 ? 28.165 -14.594 0.296 1.00 97.56 942 ILE A CA 1
ATOM 7588 C C . ILE A 1 942 ? 28.117 -16.032 -0.243 1.00 97.56 942 ILE A C 1
ATOM 7590 O O . ILE A 1 942 ? 29.013 -16.469 -0.968 1.00 97.56 942 ILE A O 1
ATOM 7594 N N . ALA A 1 943 ? 27.036 -16.765 0.044 1.00 97.62 943 ALA A N 1
ATOM 7595 C CA . ALA A 1 943 ? 26.875 -18.142 -0.414 1.00 97.62 943 ALA A CA 1
ATOM 7596 C C . ALA A 1 943 ? 26.774 -18.266 -1.946 1.00 97.62 943 ALA A C 1
ATOM 7598 O O . ALA A 1 943 ? 27.282 -19.238 -2.507 1.00 97.62 943 ALA A O 1
ATOM 7599 N N . ALA A 1 944 ? 26.170 -17.287 -2.630 1.00 97.31 944 ALA A N 1
ATOM 7600 C CA . ALA A 1 944 ? 26.132 -17.222 -4.090 1.00 97.31 944 ALA A CA 1
ATOM 7601 C C . ALA A 1 944 ? 27.546 -17.082 -4.678 1.00 97.31 944 ALA A C 1
ATOM 7603 O O . ALA A 1 944 ? 27.922 -17.879 -5.537 1.00 97.31 944 ALA A O 1
ATOM 7604 N N . TYR A 1 945 ? 28.366 -16.152 -4.174 1.00 97.38 945 TYR A N 1
ATOM 7605 C CA . TYR A 1 945 ? 29.760 -16.012 -4.610 1.00 97.38 945 TYR A CA 1
ATOM 7606 C C . TYR A 1 945 ? 30.578 -17.301 -4.387 1.00 97.38 945 TYR A C 1
ATOM 7608 O O . TYR A 1 945 ? 31.261 -17.770 -5.303 1.00 97.38 945 TYR A O 1
ATOM 7616 N N . HIS A 1 946 ? 30.469 -17.928 -3.210 1.00 97.69 946 HIS A N 1
ATOM 7617 C CA . HIS A 1 946 ? 31.156 -19.196 -2.947 1.00 97.69 946 HIS A CA 1
ATOM 7618 C C . HIS A 1 946 ? 30.683 -20.324 -3.884 1.00 97.69 946 HIS A C 1
ATOM 7620 O O . HIS A 1 946 ? 31.509 -21.096 -4.378 1.00 97.69 946 HIS A O 1
ATOM 7626 N N . LEU A 1 947 ? 29.382 -20.406 -4.188 1.00 97.69 947 LEU A N 1
ATOM 7627 C CA . LEU A 1 947 ? 28.838 -21.380 -5.139 1.00 97.69 947 LEU A CA 1
ATOM 7628 C C . LEU A 1 947 ? 29.338 -21.132 -6.573 1.00 97.69 947 LEU A C 1
ATOM 7630 O O . LEU A 1 947 ? 29.690 -22.083 -7.267 1.00 97.69 947 LEU A O 1
ATOM 7634 N N . ASP A 1 948 ? 29.416 -19.873 -7.003 1.00 96.25 948 ASP A N 1
ATOM 7635 C CA . ASP A 1 948 ? 29.892 -19.467 -8.332 1.00 96.25 948 ASP A CA 1
ATOM 7636 C C . ASP A 1 948 ? 31.377 -19.826 -8.545 1.00 96.25 948 ASP A C 1
ATOM 7638 O O . ASP A 1 948 ? 31.740 -20.398 -9.580 1.00 96.25 948 ASP A O 1
ATOM 7642 N N . ARG A 1 949 ? 32.215 -19.611 -7.516 1.00 94.31 949 ARG A N 1
ATOM 7643 C CA . ARG A 1 949 ? 33.624 -20.048 -7.474 1.00 94.31 949 ARG A CA 1
ATOM 7644 C C . ARG A 1 949 ? 33.757 -21.573 -7.549 1.00 94.31 949 ARG A C 1
ATOM 7646 O O . ARG A 1 949 ? 34.583 -22.080 -8.304 1.00 94.31 949 ARG A O 1
ATOM 7653 N N . ILE A 1 950 ? 32.924 -22.317 -6.816 1.00 95.19 950 ILE A N 1
ATOM 7654 C CA . ILE A 1 950 ? 32.908 -23.795 -6.822 1.00 95.19 950 ILE A CA 1
ATOM 7655 C C . ILE A 1 950 ? 32.481 -24.349 -8.185 1.00 95.19 950 ILE A C 1
ATOM 7657 O O . ILE A 1 950 ? 33.123 -25.252 -8.720 1.00 95.19 950 ILE A O 1
ATOM 7661 N N . LEU A 1 951 ? 31.437 -23.776 -8.785 1.00 94.19 951 LEU A N 1
ATOM 7662 C CA . LEU A 1 951 ? 30.994 -24.106 -10.142 1.00 94.19 951 LEU A CA 1
ATOM 7663 C C . LEU A 1 951 ? 31.935 -23.546 -11.226 1.00 94.19 951 LEU A C 1
ATOM 7665 O O . LEU A 1 951 ? 31.721 -23.806 -12.412 1.00 94.19 951 LEU A O 1
ATOM 7669 N N . LYS A 1 952 ? 32.997 -22.824 -10.838 1.00 91.88 952 LYS A N 1
ATOM 7670 C CA . LYS A 1 952 ? 33.994 -22.183 -11.711 1.00 91.88 952 LYS A CA 1
ATOM 7671 C C . LYS A 1 952 ? 33.367 -21.321 -12.804 1.00 91.88 952 LYS A C 1
ATOM 7673 O O . LYS A 1 952 ? 33.846 -21.292 -13.940 1.00 91.88 952 LYS A O 1
ATOM 7678 N N . PHE A 1 953 ? 32.239 -20.693 -12.490 1.00 91.38 953 PHE A N 1
ATOM 7679 C CA . PHE A 1 953 ? 31.613 -19.730 -13.386 1.00 91.38 953 PHE A CA 1
ATOM 7680 C C . PHE A 1 953 ? 32.436 -18.446 -13.405 1.00 91.38 953 PHE A C 1
ATOM 7682 O O . PHE A 1 953 ? 32.698 -17.934 -14.488 1.00 91.38 953 PHE A O 1
ATOM 7689 N N . TYR A 1 954 ? 32.918 -18.007 -12.237 1.00 91.88 954 TYR A N 1
ATOM 7690 C CA . TYR A 1 954 ? 33.700 -16.783 -12.078 1.00 91.88 954 TYR A CA 1
ATOM 7691 C C . TYR A 1 954 ? 32.924 -15.557 -12.609 1.00 91.88 954 TYR A C 1
ATOM 7693 O O . TYR A 1 954 ? 33.484 -14.691 -13.278 1.00 91.88 954 TYR A O 1
ATOM 7701 N N . LYS A 1 955 ? 31.610 -15.518 -12.335 1.00 91.56 955 LYS A N 1
ATOM 7702 C CA . LYS A 1 955 ? 30.632 -14.516 -12.799 1.00 91.56 955 LYS A CA 1
ATOM 7703 C C . LYS A 1 955 ? 30.009 -13.701 -11.663 1.00 91.56 955 LYS A C 1
ATOM 7705 O O . LYS A 1 955 ? 29.496 -12.611 -11.919 1.00 91.56 955 LYS A O 1
ATOM 7710 N N . ALA A 1 956 ? 30.024 -14.213 -10.434 1.00 92.94 956 ALA A N 1
ATOM 7711 C CA . ALA A 1 956 ? 29.592 -13.472 -9.251 1.00 92.94 956 ALA A CA 1
ATOM 7712 C C . ALA A 1 956 ? 30.712 -12.545 -8.757 1.00 92.94 956 ALA A C 1
ATOM 7714 O O . ALA A 1 956 ? 31.888 -12.922 -8.753 1.00 92.94 956 ALA A O 1
ATOM 7715 N N . ILE A 1 957 ? 30.343 -11.345 -8.302 1.00 92.88 957 ILE A N 1
ATOM 7716 C CA . ILE A 1 957 ? 31.292 -10.404 -7.698 1.00 92.88 957 ILE A CA 1
ATOM 7717 C C . ILE A 1 957 ? 31.851 -10.998 -6.384 1.00 92.88 957 ILE A C 1
ATOM 7719 O O . ILE A 1 957 ? 31.064 -11.493 -5.567 1.00 92.88 957 ILE A O 1
ATOM 7723 N N . PRO A 1 958 ? 33.176 -10.927 -6.131 1.00 95.62 958 PRO A N 1
ATOM 7724 C CA . PRO A 1 958 ? 33.777 -11.299 -4.853 1.00 95.62 958 PRO A CA 1
ATOM 7725 C C . PRO A 1 958 ? 33.060 -10.677 -3.655 1.00 95.62 958 PRO A C 1
ATOM 7727 O O . PRO A 1 958 ? 32.973 -9.456 -3.519 1.00 95.62 958 PRO A O 1
ATOM 7730 N N . THR A 1 959 ? 32.537 -11.547 -2.792 1.00 97.00 959 THR A N 1
ATOM 7731 C CA . THR A 1 959 ? 31.707 -11.179 -1.644 1.00 97.00 959 THR A CA 1
ATOM 7732 C C . THR A 1 959 ? 32.161 -11.954 -0.414 1.00 97.00 959 THR A C 1
ATOM 7734 O O . THR A 1 959 ? 32.355 -13.163 -0.490 1.00 97.00 959 THR A O 1
ATOM 7737 N N . VAL A 1 960 ? 32.317 -11.269 0.718 1.00 98.19 960 VAL A N 1
ATOM 7738 C CA . VAL A 1 960 ? 32.759 -11.850 1.995 1.00 98.19 960 VAL A CA 1
ATOM 7739 C C . VAL A 1 960 ? 31.951 -11.271 3.152 1.00 98.19 960 VAL A C 1
ATOM 7741 O O . VAL A 1 960 ? 31.532 -10.112 3.126 1.00 98.19 960 VAL A O 1
ATOM 7744 N N . GLY A 1 961 ? 31.708 -12.072 4.177 1.00 97.69 961 GLY A N 1
ATOM 7745 C CA . GLY A 1 961 ? 31.058 -11.641 5.399 1.00 97.69 961 GLY A CA 1
ATOM 7746 C C . GLY A 1 961 ? 31.950 -10.742 6.255 1.00 97.69 961 GLY A C 1
ATOM 7747 O O . GLY A 1 961 ? 33.107 -11.062 6.532 1.00 97.69 961 GLY A O 1
ATOM 7748 N N . ARG A 1 962 ? 31.406 -9.618 6.733 1.00 96.44 962 ARG A N 1
ATOM 7749 C CA . ARG A 1 962 ? 32.076 -8.736 7.701 1.00 96.44 962 ARG A CA 1
ATOM 7750 C C . ARG A 1 962 ? 31.144 -8.415 8.866 1.00 96.44 962 ARG A C 1
ATOM 7752 O O . ARG A 1 962 ? 29.958 -8.155 8.677 1.00 96.44 962 ARG A O 1
ATOM 7759 N N . ARG A 1 963 ? 31.705 -8.396 10.079 1.00 95.69 963 ARG A N 1
ATOM 7760 C CA . ARG A 1 963 ? 31.071 -7.781 11.254 1.00 95.69 963 ARG A CA 1
ATOM 7761 C C . ARG A 1 963 ? 31.520 -6.328 11.337 1.00 95.69 963 ARG A C 1
ATOM 7763 O O . ARG A 1 963 ? 32.717 -6.060 11.277 1.00 95.69 963 ARG A O 1
ATOM 7770 N N . ILE A 1 964 ? 30.566 -5.416 11.454 1.00 94.56 964 ILE A N 1
ATOM 7771 C CA . ILE A 1 964 ? 30.769 -3.967 11.412 1.00 94.56 964 ILE A CA 1
ATOM 7772 C C . ILE A 1 964 ? 30.178 -3.357 12.684 1.00 94.56 964 ILE A C 1
ATOM 7774 O O . ILE A 1 964 ? 29.101 -3.763 13.127 1.00 94.56 964 ILE A O 1
ATOM 7778 N N . ASN A 1 965 ? 30.880 -2.400 13.287 1.00 95.50 965 ASN A N 1
ATOM 7779 C CA . ASN A 1 965 ? 30.374 -1.646 14.426 1.00 95.50 965 ASN A CA 1
ATOM 7780 C C . ASN A 1 965 ? 29.516 -0.466 13.935 1.00 95.50 965 ASN A C 1
ATOM 7782 O O . ASN A 1 965 ? 30.023 0.475 13.326 1.00 95.50 965 ASN A O 1
ATOM 7786 N N . VAL A 1 966 ? 28.212 -0.496 14.206 1.00 95.12 966 VAL A N 1
ATOM 7787 C CA . VAL A 1 966 ? 27.245 0.508 13.737 1.00 95.12 966 VAL A CA 1
ATOM 7788 C C . VAL A 1 966 ? 27.627 1.926 14.180 1.00 95.12 966 VAL A C 1
ATOM 7790 O O . VAL A 1 966 ? 27.452 2.861 13.405 1.00 95.12 966 VAL A O 1
ATOM 7793 N N . THR A 1 967 ? 28.206 2.095 15.369 1.00 93.06 967 THR A N 1
ATOM 7794 C CA . THR A 1 967 ? 28.633 3.402 15.896 1.00 93.06 967 THR A CA 1
ATOM 7795 C C . THR A 1 967 ? 29.976 3.858 15.302 1.00 93.06 967 THR A C 1
ATOM 7797 O O . THR A 1 967 ? 30.101 4.975 14.800 1.00 93.06 967 THR A O 1
ATOM 7800 N N . ALA A 1 968 ? 31.000 3.003 15.349 1.00 92.31 968 ALA A N 1
ATOM 7801 C CA . ALA A 1 968 ? 32.383 3.368 15.029 1.00 92.31 968 ALA A CA 1
ATOM 7802 C C . ALA A 1 968 ? 32.740 3.249 13.537 1.00 92.31 968 ALA A C 1
ATOM 7804 O O . ALA A 1 968 ? 33.518 4.059 13.037 1.00 92.31 968 ALA A O 1
ATOM 7805 N N . ASP A 1 969 ? 32.178 2.267 12.828 1.00 93.50 969 ASP A N 1
ATOM 7806 C CA . ASP A 1 969 ? 32.451 2.034 11.406 1.00 93.50 969 ASP A CA 1
ATOM 7807 C C . ASP A 1 969 ? 31.401 2.681 10.488 1.00 93.50 969 ASP A C 1
ATOM 7809 O O . ASP A 1 969 ? 31.759 3.125 9.398 1.00 93.50 969 ASP A O 1
ATOM 7813 N N . ILE A 1 970 ? 30.122 2.728 10.898 1.00 94.12 970 ILE A N 1
ATOM 7814 C CA . ILE A 1 970 ? 29.019 3.243 10.060 1.00 94.12 970 ILE A CA 1
ATOM 7815 C C . ILE A 1 970 ? 28.679 4.693 10.425 1.00 94.12 970 ILE A C 1
ATOM 7817 O O . ILE A 1 970 ? 28.989 5.591 9.647 1.00 94.12 970 ILE A O 1
ATOM 7821 N N . GLU A 1 971 ? 28.095 4.952 11.601 1.00 93.38 971 GLU A N 1
ATOM 7822 C CA . GLU A 1 971 ? 27.633 6.287 12.019 1.00 93.38 971 GLU A CA 1
ATOM 7823 C C . GLU A 1 971 ? 28.755 7.324 11.924 1.00 93.38 971 GLU A C 1
ATOM 7825 O O . GLU A 1 971 ? 28.625 8.320 11.208 1.00 93.38 971 GLU A O 1
ATOM 7830 N N . PHE A 1 972 ? 29.894 7.056 12.575 1.00 91.06 972 PHE A N 1
ATOM 7831 C CA . PHE A 1 972 ? 31.029 7.976 12.604 1.00 91.06 972 PHE A CA 1
ATOM 7832 C C . PHE A 1 972 ? 31.571 8.315 11.203 1.00 91.06 972 PHE A C 1
ATOM 7834 O O . PHE A 1 972 ? 32.042 9.436 11.002 1.00 91.06 972 PHE A O 1
ATOM 7841 N N . ASN A 1 973 ? 31.473 7.407 10.233 1.00 91.06 973 ASN A N 1
ATOM 7842 C CA . ASN A 1 973 ? 31.949 7.623 8.863 1.00 91.06 973 ASN A CA 1
ATOM 7843 C C . ASN A 1 973 ? 30.836 8.091 7.904 1.00 91.06 973 ASN A C 1
ATOM 7845 O O . ASN A 1 973 ? 31.127 8.541 6.801 1.00 91.06 973 ASN A O 1
ATOM 7849 N N . SER A 1 974 ? 29.566 8.058 8.322 1.00 88.56 974 SER A N 1
ATOM 7850 C CA . SER A 1 974 ? 28.412 8.440 7.492 1.00 88.56 974 SER A CA 1
ATOM 7851 C C . SER A 1 974 ? 28.109 9.941 7.438 1.00 88.56 974 SER A C 1
ATOM 7853 O O . SER A 1 974 ? 27.204 10.362 6.718 1.00 88.56 974 SER A O 1
ATOM 7855 N N . LYS A 1 975 ? 28.872 10.769 8.169 1.00 75.56 975 LYS A N 1
ATOM 7856 C CA . LYS A 1 975 ? 28.621 12.213 8.377 1.00 75.56 975 LYS A CA 1
ATOM 7857 C C . LYS A 1 975 ? 28.512 13.053 7.095 1.00 75.56 975 LYS A C 1
ATOM 7859 O O . LYS A 1 975 ? 28.014 14.173 7.149 1.00 75.56 975 LYS A O 1
ATOM 7864 N N . LEU A 1 976 ? 28.996 12.539 5.963 1.00 70.00 976 LEU A N 1
ATOM 7865 C CA . LEU A 1 976 ? 28.941 13.184 4.646 1.00 70.00 976 LEU A CA 1
ATOM 7866 C C . LEU A 1 976 ? 27.860 12.587 3.717 1.00 70.00 976 LEU A C 1
ATOM 7868 O O . LEU A 1 976 ? 27.832 12.912 2.532 1.00 70.00 976 LEU A O 1
ATOM 7872 N N . SER A 1 977 ? 26.959 11.737 4.233 1.00 71.88 977 SER A N 1
ATOM 7873 C CA . SER A 1 977 ? 25.839 11.135 3.496 1.00 71.88 977 SER A CA 1
ATOM 7874 C C . SER A 1 977 ? 24.477 11.687 3.970 1.00 71.88 977 SER A C 1
ATOM 7876 O O . SER A 1 977 ? 23.967 11.265 5.017 1.00 71.88 977 SER A O 1
ATOM 7878 N N . PRO A 1 978 ? 23.859 12.625 3.217 1.00 66.38 978 PRO A N 1
ATOM 7879 C CA . PRO A 1 978 ? 22.613 13.283 3.618 1.00 66.38 978 PRO A CA 1
ATOM 7880 C C . PRO A 1 978 ? 21.427 12.313 3.713 1.00 66.38 978 PRO A C 1
ATOM 7882 O O . PRO A 1 978 ? 21.029 11.689 2.720 1.00 66.38 978 PRO A O 1
ATOM 7885 N N . GLY A 1 979 ? 20.818 12.215 4.897 1.00 71.56 979 GLY A N 1
ATOM 7886 C CA . GLY A 1 979 ? 19.727 11.275 5.152 1.00 71.56 979 GLY A CA 1
ATOM 7887 C C . GLY A 1 979 ? 20.162 9.818 5.355 1.00 71.56 979 GLY A C 1
ATOM 7888 O O . GLY A 1 979 ? 19.316 8.936 5.248 1.00 71.56 979 GLY A O 1
ATOM 7889 N N . LEU A 1 980 ? 21.444 9.562 5.651 1.00 83.25 980 LEU A N 1
ATOM 7890 C CA . LEU A 1 980 ? 21.876 8.352 6.369 1.00 83.25 980 LEU A CA 1
ATOM 7891 C C . LEU A 1 980 ? 22.327 8.714 7.790 1.00 83.25 980 LEU A C 1
ATOM 7893 O O . LEU A 1 980 ? 21.815 8.147 8.752 1.00 83.25 980 LEU A O 1
ATOM 7897 N N . ASN A 1 981 ? 23.208 9.713 7.925 1.00 82.75 981 ASN A N 1
ATOM 7898 C CA . ASN A 1 981 ? 23.680 10.249 9.211 1.00 82.75 981 ASN A CA 1
ATOM 7899 C C . ASN A 1 981 ? 22.532 10.612 10.177 1.00 82.75 981 ASN A C 1
ATOM 7901 O O . ASN A 1 981 ? 22.625 10.408 11.382 1.00 82.75 981 ASN A O 1
ATOM 7905 N N . ASP A 1 982 ? 21.418 11.102 9.638 1.00 82.81 982 ASP A N 1
ATOM 7906 C CA . ASP A 1 982 ? 20.297 11.648 10.415 1.00 82.81 982 ASP A CA 1
ATOM 7907 C C . ASP A 1 982 ? 19.286 10.567 10.859 1.00 82.81 982 ASP A C 1
ATOM 7909 O O . ASP A 1 982 ? 18.198 10.875 11.348 1.00 82.81 982 ASP A O 1
ATOM 7913 N N . THR A 1 983 ? 19.633 9.290 10.657 1.00 91.19 983 THR A N 1
ATOM 7914 C CA . THR A 1 983 ? 18.755 8.123 10.871 1.00 91.19 983 THR A CA 1
ATOM 7915 C C . THR A 1 983 ? 19.223 7.214 12.010 1.00 91.19 983 THR A C 1
ATOM 7917 O O . THR A 1 983 ? 18.516 6.275 12.374 1.00 91.19 983 THR A O 1
ATOM 7920 N N . PHE A 1 984 ? 20.402 7.482 12.582 1.00 93.00 984 PHE A N 1
ATOM 7921 C CA . PHE A 1 984 ? 20.989 6.674 13.648 1.00 93.00 984 PHE A CA 1
ATOM 7922 C C . PHE A 1 984 ? 20.302 6.915 14.998 1.00 93.00 984 PHE A C 1
ATOM 7924 O O . PHE A 1 984 ? 20.062 8.051 15.406 1.00 93.00 984 PHE A O 1
ATOM 7931 N N . PHE A 1 985 ? 20.000 5.830 15.712 1.00 93.06 985 PHE A N 1
ATOM 7932 C CA . PHE A 1 985 ? 19.195 5.847 16.935 1.00 93.06 985 PHE A CA 1
ATOM 7933 C C . PHE A 1 985 ? 19.542 4.695 17.909 1.00 93.06 985 PHE A C 1
ATOM 7935 O O . PHE A 1 985 ? 20.342 3.814 17.581 1.00 93.06 985 PHE A O 1
ATOM 7942 N N . LEU A 1 986 ? 19.031 4.764 19.148 1.00 91.19 986 LEU A N 1
ATOM 7943 C CA . LEU A 1 986 ? 19.244 3.796 20.242 1.00 91.19 986 LEU A CA 1
ATOM 7944 C C . LEU A 1 986 ? 17.908 3.291 20.806 1.00 91.19 986 LEU A C 1
ATOM 7946 O O . LEU A 1 986 ? 16.937 4.042 20.863 1.00 91.19 986 LEU A O 1
ATOM 7950 N N . SER A 1 987 ? 17.853 2.049 21.284 1.00 88.12 987 SER A N 1
ATOM 7951 C CA . SER A 1 987 ? 16.577 1.410 21.631 1.00 88.12 987 SER A CA 1
ATOM 7952 C C . SER A 1 987 ? 16.194 1.279 23.107 1.00 88.12 987 SER A C 1
ATOM 7954 O O . SER A 1 987 ? 17.049 1.379 23.986 1.00 88.12 987 SER A O 1
ATOM 7956 N N . PRO A 1 988 ? 14.932 0.873 23.383 1.00 85.81 988 PRO A N 1
ATOM 7957 C CA . PRO A 1 988 ? 14.547 0.128 24.584 1.00 85.81 988 PRO A CA 1
ATOM 7958 C C . PRO A 1 988 ? 15.501 -1.036 24.912 1.00 85.81 988 PRO A C 1
ATOM 7960 O O . PRO A 1 988 ? 15.892 -1.198 26.065 1.00 85.81 988 PRO A O 1
ATOM 7963 N N . ALA A 1 989 ? 15.934 -1.799 23.898 1.00 83.44 989 ALA A N 1
ATOM 7964 C CA . ALA A 1 989 ? 16.950 -2.853 24.012 1.00 83.44 989 ALA A CA 1
ATOM 7965 C C . ALA A 1 989 ? 18.401 -2.326 24.118 1.00 83.44 989 ALA A C 1
ATOM 7967 O O . ALA A 1 989 ? 19.302 -3.086 24.463 1.00 83.44 989 ALA A O 1
ATOM 7968 N N . LYS A 1 990 ? 18.621 -1.025 23.876 1.00 88.94 990 LYS A N 1
ATOM 7969 C CA . LYS A 1 990 ? 19.914 -0.310 23.871 1.00 88.94 990 LYS A CA 1
ATOM 7970 C C . LYS A 1 990 ? 20.920 -0.774 22.809 1.00 88.94 990 LYS A C 1
ATOM 7972 O O . LYS A 1 990 ? 22.113 -0.521 22.943 1.00 88.94 990 LYS A O 1
ATOM 7977 N N . ASN A 1 991 ? 20.422 -1.380 21.737 1.00 92.12 991 ASN A N 1
ATOM 7978 C CA . ASN A 1 991 ? 21.156 -1.572 20.492 1.00 92.12 991 ASN A CA 1
ATOM 7979 C C . ASN A 1 991 ? 21.286 -0.238 19.740 1.00 92.12 991 ASN A C 1
ATOM 7981 O O . ASN A 1 991 ? 20.407 0.627 19.844 1.00 92.12 991 ASN A O 1
ATOM 7985 N N . LYS A 1 992 ? 22.328 -0.104 18.917 1.00 94.00 992 LYS A N 1
ATOM 7986 C CA . LYS A 1 992 ? 22.457 0.961 17.919 1.00 94.00 992 LYS A CA 1
ATOM 7987 C C . LYS A 1 992 ? 21.797 0.531 16.610 1.00 94.00 992 LYS A C 1
ATOM 7989 O O . LYS A 1 992 ? 22.119 -0.530 16.074 1.00 94.00 992 LYS A O 1
ATOM 7994 N N . CYS A 1 993 ? 20.915 1.369 16.072 1.00 95.12 993 CYS A N 1
ATOM 7995 C CA . CYS A 1 993 ? 20.260 1.140 14.785 1.00 95.12 993 CYS A CA 1
ATOM 7996 C C . CYS A 1 993 ? 20.378 2.341 13.841 1.00 95.12 993 CYS A C 1
ATOM 7998 O O . CYS A 1 993 ? 20.782 3.429 14.253 1.00 95.12 993 CYS A O 1
ATOM 8000 N N . PHE A 1 994 ? 19.983 2.128 12.586 1.00 94.88 994 PHE A N 1
ATOM 8001 C CA . PHE A 1 994 ? 19.765 3.132 11.541 1.00 94.88 994 PHE A CA 1
ATOM 8002 C C . PHE A 1 994 ? 18.758 2.616 10.500 1.00 94.88 994 PHE A C 1
ATOM 8004 O O . PHE A 1 994 ? 18.400 1.437 10.502 1.00 94.88 994 PHE A O 1
ATOM 8011 N N . TYR A 1 995 ? 18.306 3.468 9.583 1.00 91.88 995 TYR A N 1
ATOM 8012 C CA . TYR A 1 995 ? 17.559 3.056 8.389 1.00 91.88 995 TYR A CA 1
ATOM 8013 C C . TYR A 1 995 ? 17.920 4.005 7.243 1.00 91.88 995 TYR A C 1
ATOM 8015 O O . TYR A 1 995 ? 17.912 5.211 7.424 1.00 91.88 995 TYR A O 1
ATOM 8023 N N . GLY A 1 996 ? 18.279 3.492 6.068 1.00 86.44 996 GLY A N 1
ATOM 8024 C CA . GLY A 1 996 ? 18.644 4.352 4.935 1.00 86.44 996 GLY A CA 1
ATOM 8025 C C . GLY A 1 996 ? 17.446 4.787 4.085 1.00 86.44 996 GLY A C 1
ATOM 8026 O O . GLY A 1 996 ? 16.333 4.929 4.587 1.00 86.44 996 GLY A O 1
ATOM 8027 N N . LYS A 1 997 ? 17.669 4.944 2.774 1.00 82.06 997 LYS A N 1
ATOM 8028 C CA . LYS A 1 997 ? 16.649 5.208 1.743 1.00 82.06 997 LYS A CA 1
ATOM 8029 C C . LYS A 1 997 ? 16.678 4.096 0.690 1.00 82.06 997 LYS A C 1
ATOM 8031 O O . LYS A 1 997 ? 17.738 3.808 0.139 1.00 82.06 997 LYS A O 1
ATOM 8036 N N . CYS A 1 998 ? 15.522 3.506 0.403 1.00 84.31 998 CYS A N 1
ATOM 8037 C CA . CYS A 1 998 ? 15.292 2.485 -0.624 1.00 84.31 998 CYS A CA 1
ATOM 8038 C C . CYS A 1 998 ? 13.775 2.249 -0.773 1.00 84.31 998 CYS A C 1
ATOM 8040 O O . CYS A 1 998 ? 12.994 2.750 0.037 1.00 84.31 998 CYS A O 1
ATOM 8042 N N . LEU A 1 999 ? 13.345 1.492 -1.790 1.00 75.50 999 LEU A N 1
ATOM 8043 C CA . LEU A 1 999 ? 11.916 1.341 -2.121 1.00 75.50 999 LEU A CA 1
ATOM 8044 C C . LEU A 1 999 ? 11.097 0.541 -1.088 1.00 75.50 999 LEU A C 1
ATOM 8046 O O . LEU A 1 999 ? 9.906 0.802 -0.926 1.00 75.50 999 LEU A O 1
ATOM 8050 N N . TYR A 1 1000 ? 11.710 -0.423 -0.397 1.00 75.88 1000 TYR A N 1
ATOM 8051 C CA . TYR A 1 1000 ? 11.055 -1.293 0.580 1.00 75.88 1000 TYR A CA 1
ATOM 8052 C C . TYR A 1 1000 ? 11.881 -1.387 1.867 1.00 75.88 1000 TYR A C 1
ATOM 8054 O O . TYR A 1 1000 ? 13.085 -1.638 1.831 1.00 75.88 1000 TYR A O 1
ATOM 8062 N N . TYR A 1 1001 ? 11.219 -1.257 3.019 1.00 84.25 1001 TYR A N 1
ATOM 8063 C CA . TYR A 1 1001 ? 11.808 -1.476 4.350 1.00 84.25 1001 TYR A CA 1
ATOM 8064 C C . TYR A 1 1001 ? 12.920 -0.486 4.756 1.00 84.25 1001 TYR A C 1
ATOM 8066 O O . TYR A 1 1001 ? 13.608 -0.699 5.754 1.00 84.25 1001 TYR A O 1
ATOM 8074 N N . CYS A 1 1002 ? 13.107 0.614 4.024 1.00 83.56 1002 CYS A N 1
ATOM 8075 C CA . CYS A 1 1002 ? 13.934 1.749 4.447 1.00 83.56 1002 CYS A CA 1
ATOM 8076 C C . CYS A 1 1002 ? 13.101 2.772 5.219 1.00 83.56 1002 CYS A C 1
ATOM 8078 O O . CYS A 1 1002 ? 12.870 3.896 4.777 1.00 83.56 1002 CYS A O 1
ATOM 8080 N N . ASP A 1 1003 ? 12.615 2.345 6.377 1.00 83.62 1003 ASP A N 1
ATOM 8081 C CA . ASP A 1 1003 ? 11.826 3.167 7.277 1.00 83.62 1003 ASP A CA 1
ATOM 8082 C C . ASP A 1 1003 ? 12.075 2.762 8.737 1.00 83.62 1003 ASP A C 1
ATOM 8084 O O . ASP A 1 1003 ? 12.666 1.724 9.040 1.00 83.62 1003 ASP A O 1
ATOM 8088 N N . PHE A 1 1004 ? 11.600 3.606 9.647 1.00 82.25 1004 PHE A N 1
ATOM 8089 C CA . PHE A 1 1004 ? 11.756 3.470 11.093 1.00 82.25 1004 PHE A CA 1
ATOM 8090 C C . PHE A 1 1004 ? 11.088 2.214 11.694 1.00 82.25 1004 PHE A C 1
ATOM 8092 O O . PHE A 1 1004 ? 11.441 1.821 12.802 1.00 82.25 1004 PHE A O 1
ATOM 8099 N N . LEU A 1 1005 ? 10.133 1.578 10.999 1.00 84.50 1005 LEU A N 1
ATOM 8100 C CA . LEU A 1 1005 ? 9.496 0.326 11.438 1.00 84.50 1005 LEU A CA 1
ATOM 8101 C C . LEU A 1 1005 ? 10.320 -0.912 11.047 1.00 84.50 1005 LEU A C 1
ATOM 8103 O O . LEU A 1 1005 ? 10.116 -1.980 11.618 1.00 84.50 1005 LEU A O 1
ATOM 8107 N N . HIS A 1 1006 ? 11.259 -0.769 10.105 1.00 89.38 1006 HIS A N 1
ATOM 8108 C CA . HIS A 1 1006 ? 12.112 -1.849 9.605 1.00 89.38 1006 HIS A CA 1
ATOM 8109 C C . HIS A 1 1006 ? 13.620 -1.510 9.691 1.00 89.38 1006 HIS A C 1
ATOM 8111 O O . HIS A 1 1006 ? 14.334 -1.640 8.684 1.00 89.38 1006 HIS A O 1
ATOM 8117 N N . PRO A 1 1007 ? 14.136 -1.056 10.851 1.00 92.38 1007 PRO A N 1
ATOM 8118 C CA . PRO A 1 1007 ? 15.508 -0.584 10.965 1.00 92.38 1007 PRO A CA 1
ATOM 8119 C C . PRO A 1 1007 ? 16.542 -1.710 10.897 1.00 92.38 1007 PRO A C 1
ATOM 8121 O O . PRO A 1 1007 ? 16.254 -2.890 11.093 1.00 92.38 1007 PRO A O 1
ATOM 8124 N N . ILE A 1 1008 ? 17.778 -1.305 10.632 1.00 93.75 1008 ILE A N 1
ATOM 8125 C CA . ILE A 1 1008 ? 18.979 -2.131 10.667 1.00 93.75 1008 ILE A CA 1
ATOM 8126 C C . ILE A 1 1008 ? 19.687 -1.893 11.995 1.00 93.75 1008 ILE A C 1
ATOM 8128 O O . ILE A 1 1008 ? 19.946 -0.745 12.352 1.00 93.75 1008 ILE A O 1
ATOM 8132 N N . CYS A 1 1009 ? 20.004 -2.967 12.715 1.00 93.06 1009 CYS A N 1
ATOM 8133 C CA . CYS A 1 1009 ? 20.352 -2.902 14.130 1.00 93.06 1009 CYS A CA 1
ATOM 8134 C C . CYS A 1 1009 ? 21.526 -3.805 14.502 1.00 93.06 1009 CYS A C 1
ATOM 8136 O O . CYS A 1 1009 ? 21.590 -4.958 14.079 1.00 93.06 1009 CYS A O 1
ATOM 8138 N N . GLY A 1 1010 ? 22.433 -3.285 15.327 1.00 90.50 1010 GLY A N 1
ATOM 8139 C CA . GLY A 1 1010 ? 23.490 -4.071 15.951 1.00 90.50 1010 GLY A CA 1
ATOM 8140 C C . GLY A 1 1010 ? 23.002 -4.894 17.147 1.00 90.50 1010 GLY A C 1
ATOM 8141 O O . GLY A 1 1010 ? 21.843 -4.830 17.557 1.00 90.50 1010 GLY A O 1
ATOM 8142 N N . ASN A 1 1011 ? 23.925 -5.660 17.727 1.00 83.62 1011 ASN A N 1
ATOM 8143 C CA . ASN A 1 1011 ? 23.729 -6.413 18.962 1.00 83.62 1011 ASN A CA 1
ATOM 8144 C C . ASN A 1 1011 ? 24.958 -6.269 19.895 1.00 83.62 1011 ASN A C 1
ATOM 8146 O O . ASN A 1 1011 ? 25.900 -7.063 19.805 1.00 83.62 1011 ASN A O 1
ATOM 8150 N N . PRO A 1 1012 ? 25.006 -5.234 20.760 1.00 83.56 1012 PRO A N 1
ATOM 8151 C CA . PRO A 1 1012 ? 24.208 -4.007 20.681 1.00 83.56 1012 PRO A CA 1
ATOM 8152 C C . PRO A 1 1012 ? 24.696 -3.072 19.563 1.00 83.56 1012 PRO A C 1
ATOM 8154 O O . PRO A 1 1012 ? 23.884 -2.492 18.852 1.00 83.56 1012 PRO A O 1
ATOM 8157 N N . ASP A 1 1013 ? 26.012 -3.004 19.343 1.00 91.31 1013 ASP A N 1
ATOM 8158 C CA . ASP A 1 1013 ? 26.638 -2.157 18.316 1.00 91.31 1013 ASP A CA 1
ATOM 8159 C C . ASP A 1 1013 ? 27.174 -2.960 17.124 1.00 91.31 1013 ASP A C 1
ATOM 8161 O O . ASP A 1 1013 ? 27.434 -2.386 16.074 1.00 91.31 1013 ASP A O 1
ATOM 8165 N N . MET A 1 1014 ? 27.363 -4.276 17.250 1.00 94.94 1014 MET A N 1
ATOM 8166 C CA . MET A 1 1014 ? 27.903 -5.100 16.163 1.00 94.94 1014 MET A CA 1
ATOM 8167 C C . MET A 1 1014 ? 26.782 -5.650 15.286 1.00 94.94 1014 MET A C 1
ATOM 8169 O O . MET A 1 1014 ? 25.890 -6.321 15.799 1.00 94.94 1014 MET A O 1
ATOM 8173 N N . ILE A 1 1015 ? 26.863 -5.435 13.974 1.00 95.31 1015 ILE A N 1
ATOM 8174 C CA . ILE A 1 1015 ? 25.996 -6.078 12.980 1.00 95.31 1015 ILE A CA 1
ATOM 8175 C C . ILE A 1 1015 ? 26.834 -6.886 11.984 1.00 95.31 1015 ILE A C 1
ATOM 8177 O O . ILE A 1 1015 ? 27.987 -6.547 11.712 1.00 95.31 1015 ILE A O 1
ATOM 8181 N N . GLU A 1 1016 ? 26.272 -7.960 11.437 1.00 95.69 1016 GLU A N 1
ATOM 8182 C CA . GLU A 1 1016 ? 26.849 -8.673 10.297 1.00 95.69 1016 GLU A CA 1
ATOM 8183 C C . GLU A 1 1016 ? 26.248 -8.218 8.958 1.00 95.69 1016 GLU A C 1
ATOM 8185 O O . GLU A 1 1016 ? 25.163 -7.636 8.889 1.00 95.69 1016 GLU A O 1
ATOM 8190 N N . GLY A 1 1017 ? 26.984 -8.446 7.876 1.00 96.12 1017 GLY A N 1
ATOM 8191 C CA . GLY A 1 1017 ? 26.536 -8.158 6.522 1.00 96.12 1017 GLY A CA 1
ATOM 8192 C C . GLY A 1 1017 ? 27.550 -8.617 5.480 1.00 96.12 1017 GLY A C 1
ATOM 8193 O O . GLY A 1 1017 ? 28.679 -8.994 5.804 1.00 96.12 1017 GLY A O 1
ATOM 8194 N N . SER A 1 1018 ? 27.136 -8.600 4.220 1.00 97.38 1018 SER A N 1
ATOM 8195 C CA . SER A 1 1018 ? 27.955 -9.026 3.087 1.00 97.38 1018 SER A CA 1
ATOM 8196 C C . SER A 1 1018 ? 28.667 -7.820 2.495 1.00 97.38 1018 SER A C 1
ATOM 8198 O O . SER A 1 1018 ? 28.003 -6.881 2.051 1.00 97.38 1018 SER A O 1
ATOM 8200 N N . MET A 1 1019 ? 29.996 -7.864 2.478 1.00 97.00 1019 MET A N 1
ATOM 8201 C CA . MET A 1 1019 ? 30.860 -6.888 1.830 1.00 97.00 1019 MET A CA 1
ATOM 8202 C C . MET A 1 1019 ? 31.255 -7.418 0.447 1.00 97.00 1019 MET A C 1
ATOM 8204 O O . MET A 1 1019 ? 31.983 -8.405 0.332 1.00 97.00 1019 MET A O 1
ATOM 8208 N N . GLN A 1 1020 ? 30.752 -6.774 -0.597 1.00 95.50 1020 GLN A N 1
ATOM 8209 C CA . GLN A 1 1020 ? 30.958 -7.114 -2.002 1.00 95.50 1020 GLN A CA 1
ATOM 8210 C C . GLN A 1 1020 ? 31.806 -6.014 -2.650 1.00 95.50 1020 GLN A C 1
ATOM 8212 O O . GLN A 1 1020 ? 31.530 -4.838 -2.430 1.00 95.50 1020 GLN A O 1
ATOM 8217 N N . ILE A 1 1021 ? 32.856 -6.343 -3.409 1.00 93.12 1021 ILE A N 1
ATOM 8218 C CA . ILE A 1 1021 ? 33.671 -5.305 -4.074 1.00 93.12 1021 ILE A CA 1
ATOM 8219 C C . ILE A 1 1021 ? 32.805 -4.472 -5.036 1.00 93.12 1021 ILE A C 1
ATOM 8221 O O . ILE A 1 1021 ? 31.978 -5.021 -5.758 1.00 93.12 1021 ILE A O 1
ATOM 8225 N N . PHE A 1 1022 ? 32.960 -3.145 -5.035 1.00 90.38 1022 PHE A N 1
ATOM 8226 C CA . PHE A 1 1022 ? 32.258 -2.291 -5.995 1.00 90.38 1022 PHE A CA 1
ATOM 8227 C C . PHE A 1 1022 ? 32.897 -2.435 -7.385 1.00 90.38 1022 PHE A C 1
ATOM 8229 O O . PHE A 1 1022 ? 34.099 -2.681 -7.485 1.00 90.38 1022 PHE A O 1
ATOM 8236 N N . LEU A 1 1023 ? 32.115 -2.315 -8.458 1.00 87.88 1023 LEU A N 1
ATOM 8237 C CA . LEU A 1 1023 ? 32.676 -2.357 -9.811 1.00 87.88 1023 LEU A CA 1
ATOM 8238 C C . LEU A 1 1023 ? 33.447 -1.055 -10.124 1.00 87.88 1023 LEU A C 1
ATOM 8240 O O . LEU A 1 1023 ? 33.205 -0.035 -9.475 1.00 87.88 1023 LEU A O 1
ATOM 8244 N N . PRO A 1 1024 ? 34.384 -1.071 -11.090 1.00 82.50 1024 PRO A N 1
ATOM 8245 C CA . PRO A 1 1024 ? 34.966 0.151 -11.646 1.00 82.50 1024 PRO A CA 1
ATOM 8246 C C . PRO A 1 1024 ? 33.903 1.094 -12.223 1.00 82.50 1024 PRO A C 1
ATOM 8248 O O . PRO A 1 1024 ? 32.794 0.668 -12.538 1.00 82.50 1024 PRO A O 1
ATOM 8251 N N . ASP A 1 1025 ? 34.264 2.368 -12.364 1.00 79.25 1025 ASP A N 1
ATOM 8252 C CA . ASP A 1 1025 ? 33.376 3.405 -12.897 1.00 79.25 1025 ASP A CA 1
ATOM 8253 C C . ASP A 1 1025 ? 33.008 3.138 -14.369 1.00 79.25 1025 ASP A C 1
ATOM 8255 O O . ASP A 1 1025 ? 33.847 2.669 -15.143 1.00 79.25 1025 ASP A O 1
ATOM 8259 N N . GLU A 1 1026 ? 31.782 3.477 -14.773 1.00 78.62 1026 GLU A N 1
ATOM 8260 C CA . GLU A 1 1026 ? 31.310 3.332 -16.158 1.00 78.62 1026 GLU A CA 1
ATOM 8261 C C . GLU A 1 1026 ? 32.065 4.267 -17.119 1.00 78.62 1026 GLU A C 1
ATOM 8263 O O . GLU A 1 1026 ? 32.238 3.928 -18.291 1.00 78.62 1026 GLU A O 1
ATOM 8268 N N . GLU A 1 1027 ? 32.599 5.396 -16.624 1.00 77.12 1027 GLU A N 1
ATOM 8269 C CA . GLU A 1 1027 ? 33.511 6.261 -17.393 1.00 77.12 1027 GLU A CA 1
ATOM 8270 C C . GLU A 1 1027 ? 34.862 5.580 -17.702 1.00 77.12 1027 GLU A C 1
ATOM 8272 O O . GLU A 1 1027 ? 35.527 5.932 -18.678 1.00 77.12 1027 GLU A O 1
ATOM 8277 N N . MET A 1 1028 ? 35.268 4.592 -16.893 1.00 75.81 1028 MET A N 1
ATOM 8278 C CA . MET A 1 1028 ? 36.519 3.838 -17.049 1.00 75.81 1028 MET A CA 1
ATOM 8279 C C . MET A 1 1028 ? 36.306 2.506 -17.783 1.00 75.81 1028 MET A C 1
ATOM 8281 O O . MET A 1 1028 ? 37.159 2.095 -18.572 1.00 75.81 1028 MET A O 1
ATOM 8285 N N . ILE A 1 1029 ? 35.189 1.821 -17.521 1.00 81.06 1029 ILE A N 1
ATOM 8286 C CA . ILE A 1 1029 ? 34.828 0.536 -18.126 1.00 81.06 1029 ILE A CA 1
ATOM 8287 C C . ILE A 1 1029 ? 33.321 0.528 -18.428 1.00 81.06 1029 ILE A C 1
ATOM 8289 O O . ILE A 1 1029 ? 32.525 0.328 -17.510 1.00 81.06 1029 ILE A O 1
ATOM 8293 N N . PRO A 1 1030 ? 32.897 0.687 -19.694 1.00 80.62 1030 PRO A N 1
ATOM 8294 C CA . PRO A 1 1030 ? 31.480 0.755 -20.021 1.00 80.62 1030 PRO A CA 1
ATOM 8295 C C . PRO A 1 1030 ? 30.762 -0.565 -19.712 1.00 80.62 1030 PRO A C 1
ATOM 8297 O O . PRO A 1 1030 ? 31.226 -1.660 -20.058 1.00 80.62 1030 PRO A O 1
ATOM 8300 N N . THR A 1 1031 ? 29.598 -0.446 -19.083 1.00 83.88 1031 THR A N 1
ATOM 8301 C CA . THR A 1 1031 ? 28.646 -1.529 -18.822 1.00 83.88 1031 THR A CA 1
ATOM 8302 C C . THR A 1 1031 ? 27.477 -1.441 -19.807 1.00 83.88 1031 THR A C 1
ATOM 8304 O O . THR A 1 1031 ? 27.177 -0.389 -20.370 1.00 83.88 1031 THR A O 1
ATOM 8307 N N . ASP A 1 1032 ? 26.800 -2.563 -20.028 1.00 82.44 1032 ASP A N 1
ATOM 8308 C CA . ASP A 1 1032 ? 25.555 -2.641 -20.791 1.00 82.44 1032 ASP A CA 1
ATOM 8309 C C . ASP A 1 1032 ? 24.566 -3.561 -20.059 1.00 82.44 1032 ASP A C 1
ATOM 8311 O O . ASP A 1 1032 ? 24.962 -4.524 -19.388 1.00 82.44 1032 ASP A O 1
ATOM 8315 N N . TYR A 1 1033 ? 23.264 -3.295 -20.210 1.00 85.00 1033 TYR A N 1
ATOM 8316 C CA . TYR A 1 1033 ? 22.202 -4.071 -19.562 1.00 85.00 1033 TYR A CA 1
ATOM 8317 C C . TYR A 1 1033 ? 21.113 -4.532 -20.541 1.00 85.00 1033 TYR A C 1
ATOM 8319 O O . TYR A 1 1033 ? 20.727 -3.833 -21.478 1.00 85.00 1033 TYR A O 1
ATOM 8327 N N . VAL A 1 1034 ? 20.565 -5.727 -20.303 1.00 83.38 1034 VAL A N 1
ATOM 8328 C CA . VAL A 1 1034 ? 19.489 -6.328 -21.113 1.00 83.38 1034 VAL A CA 1
ATOM 8329 C C . VAL A 1 1034 ? 18.404 -6.906 -20.202 1.00 83.38 1034 VAL A C 1
ATOM 8331 O O . VAL A 1 1034 ? 18.687 -7.660 -19.272 1.00 83.38 1034 VAL A O 1
ATOM 8334 N N . ARG A 1 1035 ? 17.131 -6.581 -20.472 1.00 85.25 1035 ARG A N 1
ATOM 8335 C CA . ARG A 1 1035 ? 15.973 -7.160 -19.759 1.00 85.25 1035 ARG A CA 1
ATOM 8336 C C . ARG A 1 1035 ? 15.901 -8.673 -20.018 1.00 85.25 1035 ARG A C 1
ATOM 8338 O O . ARG A 1 1035 ? 15.999 -9.100 -21.164 1.00 85.25 1035 ARG A O 1
ATOM 8345 N N . SER A 1 1036 ? 15.690 -9.482 -18.977 1.00 89.69 1036 SER A N 1
ATOM 8346 C CA . SER A 1 1036 ? 15.608 -10.941 -19.142 1.00 89.69 1036 SER A CA 1
ATOM 8347 C C . SER A 1 1036 ? 14.332 -11.344 -19.899 1.00 89.69 1036 SER A C 1
ATOM 8349 O O . SER A 1 1036 ? 13.240 -10.952 -19.472 1.00 89.69 1036 SER A O 1
ATOM 8351 N N . PRO A 1 1037 ? 14.414 -12.195 -20.944 1.00 90.31 1037 PRO A N 1
ATOM 8352 C CA . PRO A 1 1037 ? 13.237 -12.765 -21.607 1.00 90.31 1037 PRO A CA 1
ATOM 8353 C C . PRO A 1 1037 ? 12.358 -13.616 -20.677 1.00 90.31 1037 PRO A C 1
ATOM 8355 O O . PRO A 1 1037 ? 11.172 -13.791 -20.939 1.00 90.31 1037 PRO A O 1
ATOM 8358 N N . PHE A 1 1038 ? 12.926 -14.124 -19.577 1.00 90.56 1038 PHE A N 1
ATOM 8359 C CA . PHE A 1 1038 ? 12.244 -14.947 -18.571 1.00 90.56 1038 PHE A CA 1
ATOM 8360 C C . PHE A 1 1038 ? 11.953 -14.167 -17.273 1.00 90.56 1038 PHE A C 1
ATOM 8362 O O . PHE A 1 1038 ? 11.827 -14.737 -16.188 1.00 90.56 1038 PHE A O 1
ATOM 8369 N N . ARG A 1 1039 ? 11.827 -12.836 -17.368 1.00 87.19 1039 ARG A N 1
ATOM 8370 C CA . ARG A 1 1039 ? 11.369 -11.979 -16.265 1.00 87.19 1039 ARG A CA 1
ATOM 8371 C C . ARG A 1 1039 ? 9.950 -12.378 -15.824 1.00 87.19 1039 ARG A C 1
ATOM 8373 O O . ARG A 1 1039 ? 9.054 -12.524 -16.654 1.00 87.19 1039 ARG A O 1
ATOM 8380 N N . ARG A 1 1040 ? 9.725 -12.505 -14.511 1.00 83.06 1040 ARG A N 1
ATOM 8381 C CA . ARG A 1 1040 ? 8.389 -12.716 -13.916 1.00 83.06 1040 ARG A CA 1
ATOM 8382 C C . ARG A 1 1040 ? 7.540 -11.437 -13.938 1.00 83.06 1040 ARG A C 1
ATOM 8384 O O . ARG A 1 1040 ? 8.065 -10.325 -13.914 1.00 83.06 1040 ARG A O 1
ATOM 8391 N N . THR A 1 1041 ? 6.222 -11.593 -13.910 1.00 73.12 1041 THR A N 1
ATOM 8392 C CA . THR A 1 1041 ? 5.255 -10.521 -13.629 1.00 73.12 1041 THR A CA 1
ATOM 8393 C C . THR A 1 1041 ? 5.288 -10.126 -12.148 1.00 73.12 1041 THR A C 1
ATOM 8395 O O . THR A 1 1041 ? 5.204 -10.974 -11.266 1.00 73.12 1041 THR A O 1
ATOM 8398 N N . TYR A 1 1042 ? 5.357 -8.823 -11.858 1.00 60.84 1042 TYR A N 1
ATOM 8399 C CA . TYR A 1 1042 ? 5.396 -8.280 -10.485 1.00 60.84 1042 TYR A CA 1
ATOM 8400 C C . TYR A 1 1042 ? 4.001 -7.874 -9.962 1.00 60.84 1042 TYR A C 1
ATOM 8402 O O . TYR A 1 1042 ? 3.870 -7.215 -8.934 1.00 60.84 1042 TYR A O 1
ATOM 8410 N N . SER A 1 1043 ? 2.938 -8.263 -10.672 1.00 56.34 1043 SER A N 1
ATOM 8411 C CA . SER A 1 1043 ? 1.561 -7.883 -10.351 1.00 56.34 1043 SER A CA 1
ATOM 8412 C C . SER A 1 1043 ? 0.981 -8.716 -9.207 1.00 56.34 1043 SER A C 1
ATOM 8414 O O . SER A 1 1043 ? 0.963 -9.949 -9.253 1.00 56.34 1043 SER A O 1
ATOM 8416 N N . ARG A 1 1044 ? 0.394 -8.038 -8.213 1.00 49.19 1044 ARG A N 1
ATOM 8417 C CA . ARG A 1 1044 ? -0.377 -8.676 -7.128 1.00 49.19 1044 ARG A CA 1
ATOM 8418 C C . ARG A 1 1044 ? -1.654 -9.372 -7.630 1.00 49.19 1044 ARG A C 1
ATOM 8420 O O . ARG A 1 1044 ? -2.197 -10.215 -6.922 1.00 49.19 1044 ARG A O 1
ATOM 8427 N N . ASN A 1 1045 ? -2.083 -9.103 -8.867 1.00 52.22 1045 ASN A N 1
ATOM 8428 C CA . ASN A 1 1045 ? -3.307 -9.644 -9.473 1.00 52.22 1045 ASN A CA 1
ATOM 8429 C C . ASN A 1 1045 ? -3.135 -11.046 -10.105 1.00 52.22 1045 ASN A C 1
ATOM 8431 O O . ASN A 1 1045 ? -4.006 -11.492 -10.846 1.00 52.22 1045 ASN A O 1
ATOM 8435 N N . LYS A 1 1046 ? -2.029 -11.754 -9.817 1.00 56.34 1046 LYS A N 1
ATOM 8436 C CA . LYS A 1 1046 ? -1.706 -13.118 -10.302 1.00 56.34 1046 LYS A CA 1
ATOM 8437 C C . LYS A 1 1046 ? -1.568 -13.296 -11.831 1.00 56.34 1046 LYS A C 1
ATOM 8439 O O . LYS A 1 1046 ? -1.545 -14.434 -12.296 1.00 56.34 1046 LYS A O 1
ATOM 8444 N N . GLN A 1 1047 ? -1.451 -12.222 -12.616 1.00 68.12 1047 GLN A N 1
ATOM 8445 C CA . GLN A 1 1047 ? -1.159 -12.314 -14.057 1.00 68.12 1047 GLN A CA 1
ATOM 8446 C C . GLN A 1 1047 ? 0.149 -13.095 -14.280 1.00 68.12 1047 GLN A C 1
ATOM 8448 O O . GLN A 1 1047 ? 1.128 -12.862 -13.571 1.00 68.12 1047 GLN A O 1
ATOM 8453 N N . LEU A 1 1048 ? 0.173 -14.015 -15.247 1.00 74.94 1048 LEU A N 1
ATOM 8454 C CA . LEU A 1 1048 ? 1.345 -14.832 -15.586 1.00 74.94 1048 LEU A CA 1
ATOM 8455 C C . LEU A 1 1048 ? 2.068 -14.258 -16.810 1.00 74.94 1048 LEU A C 1
ATOM 8457 O O . LEU A 1 1048 ? 1.417 -13.854 -17.772 1.00 74.94 1048 LEU A O 1
ATOM 8461 N N . ALA A 1 1049 ? 3.401 -14.268 -16.797 1.00 82.56 1049 ALA A N 1
ATOM 8462 C CA . ALA A 1 1049 ? 4.211 -13.935 -17.970 1.00 82.56 1049 ALA A CA 1
ATOM 8463 C C . ALA A 1 1049 ? 4.077 -15.013 -19.066 1.00 82.56 1049 ALA A C 1
ATOM 8465 O O . ALA A 1 1049 ? 3.817 -16.176 -18.752 1.00 82.56 1049 ALA A O 1
ATOM 8466 N N . GLU A 1 1050 ? 4.304 -14.658 -20.338 1.00 84.44 1050 GLU A N 1
ATOM 8467 C CA . GLU A 1 1050 ? 4.090 -15.570 -21.479 1.00 84.44 1050 GLU A CA 1
ATOM 8468 C C . GLU A 1 1050 ? 4.798 -16.921 -21.301 1.00 84.44 1050 GLU A C 1
ATOM 8470 O O . GLU A 1 1050 ? 4.174 -17.975 -21.401 1.00 84.44 1050 GLU A O 1
ATOM 8475 N N . TRP A 1 1051 ? 6.078 -16.905 -20.932 1.00 87.94 1051 TRP A N 1
ATOM 8476 C CA . TRP A 1 1051 ? 6.888 -18.107 -20.712 1.00 87.94 1051 TRP A CA 1
ATOM 8477 C C . TRP A 1 1051 ? 6.388 -19.020 -19.573 1.00 87.94 1051 TRP A C 1
ATOM 8479 O O . TRP A 1 1051 ? 6.815 -20.171 -19.488 1.00 87.94 1051 TRP A O 1
ATOM 8489 N N . GLN A 1 1052 ? 5.480 -18.552 -18.703 1.00 83.25 1052 GLN A N 1
ATOM 8490 C CA . GLN A 1 1052 ? 4.861 -19.359 -17.640 1.00 83.25 1052 GLN A CA 1
ATOM 8491 C C . GLN A 1 1052 ? 3.639 -20.163 -18.125 1.00 83.25 1052 GLN A C 1
ATOM 8493 O O . GLN A 1 1052 ? 3.191 -21.076 -17.416 1.00 83.25 1052 GLN A O 1
ATOM 8498 N N . TYR A 1 1053 ? 3.112 -19.871 -19.321 1.00 82.12 1053 TYR A N 1
ATOM 8499 C CA . TYR A 1 1053 ? 2.037 -20.641 -19.962 1.00 82.12 1053 TYR A CA 1
ATOM 8500 C C . TYR A 1 1053 ? 2.414 -21.186 -21.352 1.00 82.12 1053 TYR A C 1
ATOM 8502 O O . TYR A 1 1053 ? 2.079 -22.333 -21.653 1.00 82.12 1053 TYR A O 1
ATOM 8510 N N . ASN A 1 1054 ? 3.168 -20.442 -22.167 1.00 82.94 1054 ASN A N 1
ATOM 8511 C CA . ASN A 1 1054 ? 3.739 -20.925 -23.423 1.00 82.94 1054 ASN A CA 1
ATOM 8512 C C . ASN A 1 1054 ? 4.976 -21.805 -23.146 1.00 82.94 1054 ASN A C 1
ATOM 8514 O O . ASN A 1 1054 ? 6.031 -21.323 -22.732 1.00 82.94 1054 ASN A O 1
ATOM 8518 N N . LYS A 1 1055 ? 4.850 -23.111 -23.414 1.00 81.25 1055 LYS A N 1
ATOM 8519 C CA . LYS A 1 1055 ? 5.933 -24.106 -23.281 1.00 81.25 1055 LYS A CA 1
ATOM 8520 C C . LYS A 1 1055 ? 7.031 -23.991 -24.344 1.00 81.25 1055 LYS A C 1
ATOM 8522 O O . LYS A 1 1055 ? 8.115 -24.525 -24.133 1.00 81.25 1055 LYS A O 1
ATOM 8527 N N . ASN A 1 1056 ? 6.763 -23.328 -25.464 1.00 82.19 1056 ASN A N 1
ATOM 8528 C CA . ASN A 1 1056 ? 7.678 -23.219 -26.597 1.00 82.19 1056 ASN A CA 1
ATOM 8529 C C . ASN A 1 1056 ? 8.366 -21.849 -26.691 1.00 82.19 1056 ASN A C 1
ATOM 8531 O O . ASN A 1 1056 ? 9.179 -21.656 -27.594 1.00 82.19 1056 ASN A O 1
ATOM 8535 N N . PHE A 1 1057 ? 8.067 -20.916 -25.779 1.00 90.38 1057 PHE A N 1
ATOM 8536 C CA . PHE A 1 1057 ? 8.480 -19.509 -25.842 1.00 90.38 1057 PHE A CA 1
ATOM 8537 C C . PHE A 1 1057 ? 9.971 -19.310 -26.169 1.00 90.38 1057 PHE A C 1
ATOM 8539 O O . PHE A 1 1057 ? 10.305 -18.451 -26.990 1.00 90.38 1057 PHE A O 1
ATOM 8546 N N . CYS A 1 1058 ? 10.872 -20.144 -25.626 1.00 91.25 1058 CYS A N 1
ATOM 8547 C CA . CYS A 1 1058 ? 12.279 -20.099 -26.033 1.00 91.25 1058 CYS A CA 1
ATOM 8548 C C . CYS A 1 1058 ? 12.484 -20.337 -27.541 1.00 91.25 1058 CYS A C 1
ATOM 8550 O O . CYS A 1 1058 ? 13.094 -19.512 -28.220 1.00 91.25 1058 CYS A O 1
ATOM 8552 N N . ASN A 1 1059 ? 11.953 -21.444 -28.065 1.00 85.12 1059 ASN A N 1
ATOM 8553 C CA . ASN A 1 1059 ? 12.139 -21.910 -29.446 1.00 85.12 1059 ASN A CA 1
ATOM 8554 C C . ASN A 1 1059 ? 11.400 -21.039 -30.479 1.00 85.12 1059 ASN A C 1
ATOM 8556 O O . ASN A 1 1059 ? 11.792 -20.963 -31.647 1.00 85.12 1059 ASN A O 1
ATOM 8560 N N . GLU A 1 1060 ? 10.325 -20.378 -30.050 1.00 85.38 1060 GLU A N 1
ATOM 8561 C CA . GLU A 1 1060 ? 9.513 -19.486 -30.878 1.00 85.38 1060 GLU A CA 1
ATOM 8562 C C . GLU A 1 1060 ? 10.079 -18.059 -30.916 1.00 85.38 1060 GLU A C 1
ATOM 8564 O O . GLU A 1 1060 ? 10.237 -17.509 -32.009 1.00 85.38 1060 GLU A O 1
ATOM 8569 N N . LYS A 1 1061 ? 10.431 -17.480 -29.755 1.00 87.31 1061 LYS A N 1
ATOM 8570 C CA . LYS A 1 1061 ? 10.852 -16.072 -29.626 1.00 87.31 1061 LYS A CA 1
ATOM 8571 C C . LYS A 1 1061 ? 12.323 -15.911 -29.227 1.00 87.31 1061 LYS A C 1
ATOM 8573 O O . LYS A 1 1061 ? 13.086 -15.296 -29.972 1.00 87.31 1061 LYS A O 1
ATOM 8578 N N . VAL A 1 1062 ? 12.747 -16.460 -28.084 1.00 90.19 1062 VAL A N 1
ATOM 8579 C CA . VAL A 1 1062 ? 14.058 -16.130 -27.475 1.00 90.19 1062 VAL A CA 1
ATOM 8580 C C . VAL A 1 1062 ? 15.241 -16.510 -28.368 1.00 90.19 1062 VAL A C 1
ATOM 8582 O O . VAL A 1 1062 ? 16.147 -15.701 -28.547 1.00 90.19 1062 VAL A O 1
ATOM 8585 N N . VAL A 1 1063 ? 15.217 -17.680 -29.013 1.00 89.44 1063 VAL A N 1
ATOM 8586 C CA . VAL A 1 1063 ? 16.301 -18.112 -29.920 1.00 89.44 1063 VAL A CA 1
ATOM 8587 C C . VAL A 1 1063 ? 16.436 -17.257 -31.191 1.00 89.44 1063 VAL A C 1
ATOM 8589 O O . VAL A 1 1063 ? 17.379 -17.448 -31.957 1.00 89.44 1063 VAL A O 1
ATOM 8592 N N . ARG A 1 1064 ? 15.503 -16.334 -31.459 1.00 86.12 1064 ARG A N 1
ATOM 8593 C CA . ARG A 1 1064 ? 15.522 -15.403 -32.608 1.00 86.12 1064 ARG A CA 1
ATOM 8594 C C . ARG A 1 1064 ? 15.836 -13.961 -32.200 1.00 86.12 1064 ARG A C 1
ATOM 8596 O O . ARG A 1 1064 ? 16.031 -13.116 -33.071 1.00 86.12 1064 ARG A O 1
ATOM 8603 N N . LEU A 1 1065 ? 15.885 -13.694 -30.897 1.00 85.19 1065 LEU A N 1
ATOM 8604 C CA . LEU A 1 1065 ? 16.050 -12.378 -30.295 1.00 85.19 1065 LEU A CA 1
ATOM 8605 C C . LEU A 1 1065 ? 17.536 -12.014 -30.187 1.00 85.19 1065 LEU A C 1
ATOM 8607 O O . LEU A 1 1065 ? 18.307 -12.771 -29.599 1.00 85.19 1065 LEU A O 1
ATOM 8611 N N . LYS A 1 1066 ? 17.958 -10.845 -30.680 1.00 80.06 1066 LYS A N 1
ATOM 8612 C CA . LYS A 1 1066 ? 19.288 -10.306 -30.327 1.00 80.06 1066 LYS A CA 1
ATOM 8613 C C . LYS A 1 1066 ? 19.319 -9.904 -28.841 1.00 80.06 1066 LYS A C 1
ATOM 8615 O O . LYS A 1 1066 ? 18.350 -9.292 -28.396 1.00 80.06 1066 LYS A O 1
ATOM 8620 N N . PRO A 1 1067 ? 20.397 -10.183 -28.079 1.00 82.06 1067 PRO A N 1
ATOM 8621 C CA . PRO A 1 1067 ? 21.666 -10.813 -28.479 1.00 82.06 1067 PRO A CA 1
ATOM 8622 C C . PRO A 1 1067 ? 21.736 -12.349 -28.294 1.00 82.06 1067 PRO A C 1
ATOM 8624 O O . PRO A 1 1067 ? 22.815 -12.922 -28.367 1.00 82.06 1067 PRO A O 1
ATOM 8627 N N . TYR A 1 1068 ? 20.620 -13.036 -28.038 1.00 87.56 1068 TYR A N 1
ATOM 8628 C CA . TYR A 1 1068 ? 20.568 -14.482 -27.757 1.00 87.56 1068 TYR A CA 1
ATOM 8629 C C . TYR A 1 1068 ? 20.616 -15.381 -29.008 1.00 87.56 1068 TYR A C 1
ATOM 8631 O O . TYR A 1 1068 ? 20.883 -16.576 -28.900 1.00 87.56 1068 TYR A O 1
ATOM 8639 N N . ASN A 1 1069 ? 20.353 -14.836 -30.197 1.00 85.44 1069 ASN A N 1
ATOM 8640 C CA . ASN A 1 1069 ? 20.194 -15.611 -31.430 1.00 85.44 1069 ASN A CA 1
ATOM 8641 C C . ASN A 1 1069 ? 21.500 -16.115 -32.076 1.00 85.44 1069 ASN A C 1
ATOM 8643 O O . ASN A 1 1069 ? 21.430 -16.876 -33.040 1.00 85.44 1069 ASN A O 1
ATOM 8647 N N . ASN A 1 1070 ? 22.668 -15.702 -31.575 1.00 83.56 1070 ASN A N 1
ATOM 8648 C CA . ASN A 1 1070 ? 23.981 -16.169 -32.030 1.00 83.56 1070 ASN A CA 1
ATOM 8649 C C . ASN A 1 1070 ? 25.027 -16.077 -30.894 1.00 83.56 1070 ASN A C 1
ATOM 8651 O O . ASN A 1 1070 ? 24.877 -15.278 -29.970 1.00 83.56 1070 ASN A O 1
ATOM 8655 N N . GLY A 1 1071 ? 26.100 -16.866 -30.969 1.00 85.00 1071 GLY A N 1
ATOM 8656 C CA . GLY A 1 1071 ? 27.206 -16.876 -30.004 1.00 85.00 1071 GLY A CA 1
ATOM 8657 C C . GLY A 1 1071 ? 26.909 -17.627 -28.696 1.00 85.00 1071 GLY A C 1
ATOM 8658 O O . GLY A 1 1071 ? 26.138 -18.587 -28.663 1.00 85.00 1071 GLY A O 1
ATOM 8659 N N . THR A 1 1072 ? 27.558 -17.217 -27.602 1.00 85.12 1072 THR A N 1
ATOM 8660 C CA . THR A 1 1072 ? 27.458 -17.852 -26.267 1.00 85.12 1072 THR A CA 1
ATOM 8661 C C . THR A 1 1072 ? 26.236 -17.407 -25.458 1.00 85.12 1072 THR A C 1
ATOM 8663 O O . THR A 1 1072 ? 25.814 -18.106 -24.536 1.00 85.12 1072 THR A O 1
ATOM 8666 N N . ARG A 1 1073 ? 25.648 -16.249 -25.788 1.00 86.81 1073 ARG A N 1
ATOM 8667 C CA . ARG A 1 1073 ? 24.750 -15.472 -24.911 1.00 86.81 1073 ARG A CA 1
ATOM 8668 C C . ARG A 1 1073 ? 23.548 -16.246 -24.367 1.00 86.81 1073 ARG A C 1
ATOM 8670 O O . ARG A 1 1073 ? 23.199 -16.097 -23.199 1.00 86.81 1073 ARG A O 1
ATOM 8677 N N . LEU A 1 1074 ? 22.919 -17.076 -25.200 1.00 90.69 1074 LEU A N 1
ATOM 8678 C CA . LEU A 1 1074 ? 21.786 -17.921 -24.803 1.00 90.69 1074 LEU A CA 1
ATOM 8679 C C . LEU A 1 1074 ? 22.186 -18.985 -23.774 1.00 90.69 1074 LEU A C 1
ATOM 8681 O O . LEU A 1 1074 ? 21.453 -19.238 -22.822 1.00 90.69 1074 LEU A O 1
ATOM 8685 N N . LEU A 1 1075 ? 23.361 -19.585 -23.950 1.00 91.44 1075 LEU A N 1
ATOM 8686 C CA . LEU A 1 1075 ? 23.887 -20.627 -23.074 1.00 91.44 1075 LEU A CA 1
ATOM 8687 C C . LEU A 1 1075 ? 24.361 -20.037 -21.738 1.00 91.44 1075 LEU A C 1
ATOM 8689 O O . LEU A 1 1075 ? 24.101 -20.614 -20.686 1.00 91.44 1075 LEU A O 1
ATOM 8693 N N . GLU A 1 1076 ? 24.960 -18.843 -21.757 1.00 89.81 1076 GLU A N 1
ATOM 8694 C CA . GLU A 1 1076 ? 25.276 -18.089 -20.536 1.00 89.81 1076 GLU A CA 1
ATOM 8695 C C . GLU A 1 1076 ? 24.031 -17.696 -19.732 1.00 89.81 1076 GLU A C 1
ATOM 8697 O O . GLU A 1 1076 ? 24.057 -17.740 -18.503 1.00 89.81 1076 GLU A O 1
ATOM 8702 N N . MET A 1 1077 ? 22.940 -17.328 -20.412 1.00 92.50 1077 MET A N 1
ATOM 8703 C CA . MET A 1 1077 ? 21.659 -17.026 -19.770 1.00 92.50 1077 MET A CA 1
ATOM 8704 C C . MET A 1 1077 ? 21.066 -18.276 -19.104 1.00 92.50 1077 MET A C 1
ATOM 8706 O O . MET A 1 1077 ? 20.552 -18.192 -17.990 1.00 92.50 1077 MET A O 1
ATOM 8710 N N . ILE A 1 1078 ? 21.152 -19.439 -19.757 1.00 94.69 1078 ILE A N 1
ATOM 8711 C CA . ILE A 1 1078 ? 20.693 -20.708 -19.175 1.00 94.69 1078 ILE A CA 1
ATOM 8712 C C . ILE A 1 1078 ? 21.541 -21.082 -17.950 1.00 94.69 1078 ILE A C 1
ATOM 8714 O O . ILE A 1 1078 ? 20.973 -21.471 -16.932 1.00 94.69 1078 ILE A O 1
ATOM 8718 N N . ASP A 1 1079 ? 22.864 -20.903 -17.998 1.00 94.19 1079 ASP A N 1
ATOM 8719 C CA . ASP A 1 1079 ? 23.742 -21.141 -16.844 1.00 94.19 1079 ASP A CA 1
ATOM 8720 C C . ASP A 1 1079 ? 23.408 -20.219 -15.651 1.00 94.19 1079 ASP A C 1
ATOM 8722 O O . ASP A 1 1079 ? 23.378 -20.688 -14.511 1.00 94.19 1079 ASP A O 1
ATOM 8726 N N . ALA A 1 1080 ? 23.083 -18.942 -15.896 1.00 94.25 1080 ALA A N 1
ATOM 8727 C CA . ALA A 1 1080 ? 22.619 -18.017 -14.856 1.00 94.25 1080 ALA A CA 1
ATOM 8728 C C . ALA A 1 1080 ? 21.285 -18.470 -14.225 1.00 94.25 1080 ALA A C 1
ATOM 8730 O O . ALA A 1 1080 ? 21.141 -18.452 -13.005 1.00 94.25 1080 ALA A O 1
ATOM 8731 N N . TYR A 1 1081 ? 20.337 -18.978 -15.020 1.00 95.69 1081 TYR A N 1
ATOM 8732 C CA . TYR A 1 1081 ? 19.082 -19.532 -14.492 1.00 95.69 1081 TYR A CA 1
ATOM 8733 C C . TYR A 1 1081 ? 19.245 -20.899 -13.797 1.00 95.69 1081 TYR A C 1
ATOM 8735 O O . TYR A 1 1081 ? 18.494 -21.212 -12.871 1.00 95.69 1081 TYR A O 1
ATOM 8743 N N . ILE A 1 1082 ? 20.242 -21.707 -14.176 1.00 96.94 1082 ILE A N 1
ATOM 8744 C CA . ILE A 1 1082 ? 20.635 -22.910 -13.420 1.00 96.94 1082 ILE A CA 1
ATOM 8745 C C . ILE A 1 1082 ? 21.195 -22.509 -12.049 1.00 96.94 1082 ILE A C 1
ATOM 8747 O O . ILE A 1 1082 ? 20.818 -23.101 -11.036 1.00 96.94 1082 ILE A O 1
ATOM 8751 N N . PHE A 1 1083 ? 22.054 -21.487 -12.007 1.00 97.00 1083 PHE A N 1
ATOM 8752 C CA . PHE A 1 1083 ? 22.592 -20.920 -10.771 1.00 97.00 1083 PHE A CA 1
ATOM 8753 C C . PHE A 1 1083 ? 21.480 -20.371 -9.862 1.00 97.00 1083 PHE A C 1
ATOM 8755 O O . PHE A 1 1083 ? 21.392 -20.769 -8.697 1.00 97.00 1083 PHE A O 1
ATOM 8762 N N . ASP A 1 1084 ? 20.573 -19.555 -10.412 1.00 96.38 1084 ASP A N 1
ATOM 8763 C CA . ASP A 1 1084 ? 19.408 -19.035 -9.691 1.00 96.38 1084 ASP A CA 1
ATOM 8764 C C . ASP A 1 1084 ? 18.522 -20.154 -9.137 1.00 96.38 1084 ASP A C 1
ATOM 8766 O O . ASP A 1 1084 ? 18.067 -20.053 -7.998 1.00 96.38 1084 ASP A O 1
ATOM 8770 N N . PHE A 1 1085 ? 18.301 -21.246 -9.880 1.00 96.69 1085 PHE A N 1
ATOM 8771 C CA . PHE A 1 1085 ? 17.502 -22.366 -9.377 1.00 96.69 1085 PHE A CA 1
ATOM 8772 C C . PHE A 1 1085 ? 18.178 -23.095 -8.211 1.00 96.69 1085 PHE A C 1
ATOM 8774 O O . PHE A 1 1085 ? 17.490 -23.444 -7.254 1.00 96.69 1085 PHE A O 1
ATOM 8781 N N . LEU A 1 1086 ? 19.504 -23.292 -8.242 1.00 97.12 1086 LEU A N 1
ATOM 8782 C CA . LEU A 1 1086 ? 20.241 -23.918 -7.134 1.00 97.12 1086 LEU A CA 1
ATOM 8783 C C . LEU A 1 1086 ? 20.085 -23.109 -5.834 1.00 97.12 1086 LEU A C 1
ATOM 8785 O O . LEU A 1 1086 ? 19.737 -23.678 -4.793 1.00 97.12 1086 LEU A O 1
ATOM 8789 N N . ILE A 1 1087 ? 20.258 -21.784 -5.895 1.00 95.81 1087 ILE A N 1
ATOM 8790 C CA . ILE A 1 1087 ? 20.076 -20.907 -4.724 1.00 95.81 1087 ILE A CA 1
ATOM 8791 C C . ILE A 1 1087 ? 18.591 -20.642 -4.402 1.00 95.81 1087 ILE A C 1
ATOM 8793 O O . ILE A 1 1087 ? 18.243 -20.389 -3.250 1.00 95.81 1087 ILE A O 1
ATOM 8797 N N . GLY A 1 1088 ? 17.688 -20.782 -5.374 1.00 93.00 1088 GLY A N 1
ATOM 8798 C CA . GLY A 1 1088 ? 16.248 -20.517 -5.253 1.00 93.00 1088 GLY A CA 1
ATOM 8799 C C . GLY A 1 1088 ? 15.849 -19.054 -5.496 1.00 93.00 1088 GLY A C 1
ATOM 8800 O O . GLY A 1 1088 ? 14.804 -18.624 -5.011 1.00 93.00 1088 GLY A O 1
ATOM 8801 N N . ASN A 1 1089 ? 16.672 -18.281 -6.209 1.00 92.38 1089 ASN A N 1
ATOM 8802 C CA . ASN A 1 1089 ? 16.413 -16.875 -6.514 1.00 92.38 1089 ASN A CA 1
ATOM 8803 C C . ASN A 1 1089 ? 15.360 -16.735 -7.627 1.00 92.38 1089 ASN A C 1
ATOM 8805 O O . ASN A 1 1089 ? 15.431 -17.391 -8.663 1.00 92.38 1089 ASN A O 1
ATOM 8809 N N . GLN A 1 1090 ? 14.379 -15.856 -7.421 1.00 87.06 1090 GLN A N 1
ATOM 8810 C CA . GLN A 1 1090 ? 13.265 -15.637 -8.353 1.00 87.06 1090 GLN A CA 1
ATOM 8811 C C . GLN A 1 1090 ? 13.287 -14.267 -9.041 1.00 87.06 1090 GLN A C 1
ATOM 8813 O O . GLN A 1 1090 ? 12.433 -14.021 -9.893 1.00 87.06 1090 GLN A O 1
ATOM 8818 N N . ASP A 1 1091 ? 14.231 -13.387 -8.694 1.00 85.88 1091 ASP A N 1
ATOM 8819 C CA . ASP A 1 1091 ? 14.186 -11.959 -9.047 1.00 85.88 1091 ASP A CA 1
ATOM 8820 C C . ASP A 1 1091 ? 15.094 -11.572 -10.229 1.00 85.88 1091 ASP A C 1
ATOM 8822 O O . ASP A 1 1091 ? 15.370 -10.397 -10.459 1.00 85.88 1091 ASP A O 1
ATOM 8826 N N . ARG A 1 1092 ? 15.550 -12.554 -11.020 1.00 88.38 1092 ARG A N 1
ATOM 8827 C CA . ARG A 1 1092 ? 16.367 -12.340 -12.226 1.00 88.38 1092 ARG A CA 1
ATOM 8828 C C . ARG A 1 1092 ? 15.533 -11.699 -13.343 1.00 88.38 1092 ARG A C 1
ATOM 8830 O O . ARG A 1 1092 ? 14.907 -12.382 -14.154 1.00 88.38 1092 ARG A O 1
ATOM 8837 N N . HIS A 1 1093 ? 15.493 -10.367 -13.358 1.00 85.88 1093 HIS A N 1
ATOM 8838 C CA . HIS A 1 1093 ? 14.679 -9.570 -14.285 1.00 85.88 1093 HIS A CA 1
ATOM 8839 C C . HIS A 1 1093 ? 15.485 -8.824 -15.358 1.00 85.88 1093 HIS A C 1
ATOM 8841 O O . HIS A 1 1093 ? 14.914 -8.397 -16.365 1.00 85.88 1093 HIS A O 1
ATOM 8847 N N . HIS A 1 1094 ? 16.799 -8.712 -15.183 1.00 87.25 1094 HIS A N 1
ATOM 8848 C CA . HIS A 1 1094 ? 17.748 -8.171 -16.150 1.00 87.25 1094 HIS A CA 1
ATOM 8849 C C . HIS A 1 1094 ? 19.109 -8.877 -16.012 1.00 87.25 1094 HIS A C 1
ATOM 8851 O O . HIS A 1 1094 ? 19.308 -9.684 -15.100 1.00 87.25 1094 HIS A O 1
ATOM 8857 N N . PHE A 1 1095 ? 20.009 -8.588 -16.946 1.00 88.19 1095 PHE A N 1
ATOM 8858 C CA . PHE A 1 1095 ? 21.396 -9.037 -16.982 1.00 88.19 1095 PHE A CA 1
ATOM 8859 C C . PHE A 1 1095 ? 22.300 -7.851 -17.298 1.00 88.19 1095 PHE A C 1
ATOM 8861 O O . PHE A 1 1095 ? 21.957 -7.052 -18.167 1.00 88.19 1095 PHE A O 1
ATOM 8868 N N . GLU A 1 1096 ? 23.455 -7.794 -16.646 1.00 88.00 1096 GLU A N 1
ATOM 8869 C CA . GLU A 1 1096 ? 24.502 -6.793 -16.868 1.00 88.00 1096 GLU A CA 1
ATOM 8870 C C . GLU A 1 1096 ? 25.781 -7.474 -17.368 1.00 88.00 1096 GLU A C 1
ATOM 8872 O O . GLU A 1 1096 ? 26.011 -8.660 -17.092 1.00 88.00 1096 GLU A O 1
ATOM 8877 N N . PHE A 1 1097 ? 26.597 -6.740 -18.122 1.00 86.12 1097 PHE A N 1
ATOM 8878 C CA . PHE A 1 1097 ? 27.882 -7.199 -18.652 1.00 86.12 1097 PHE A CA 1
ATOM 8879 C C . PHE A 1 1097 ? 28.778 -6.022 -19.068 1.00 86.12 1097 PHE A C 1
ATOM 8881 O O . PHE A 1 1097 ? 28.286 -4.943 -19.383 1.00 86.12 1097 PHE A O 1
ATOM 8888 N N . PHE A 1 1098 ? 30.096 -6.235 -19.113 1.00 83.75 1098 PHE A N 1
ATOM 8889 C CA . PHE A 1 1098 ? 31.052 -5.235 -19.611 1.00 83.75 1098 PHE A CA 1
ATOM 8890 C C . PHE A 1 1098 ? 31.081 -5.174 -21.142 1.00 83.75 1098 PHE A C 1
ATOM 8892 O O . PHE A 1 1098 ? 30.947 -6.201 -21.816 1.00 83.75 1098 PHE A O 1
ATOM 8899 N N . ASN A 1 1099 ? 31.337 -3.991 -21.695 1.00 81.75 1099 ASN A N 1
ATOM 8900 C CA . ASN A 1 1099 ? 31.475 -3.752 -23.129 1.00 81.75 1099 ASN A CA 1
ATOM 8901 C C . ASN A 1 1099 ? 32.943 -3.453 -23.498 1.00 81.75 1099 ASN A C 1
ATOM 8903 O O . ASN A 1 1099 ? 33.309 -2.348 -23.882 1.00 81.75 1099 ASN A O 1
ATOM 8907 N N . LEU A 1 1100 ? 33.810 -4.462 -23.349 1.00 76.12 1100 LEU A N 1
ATOM 8908 C CA . LEU A 1 1100 ? 35.267 -4.325 -23.521 1.00 76.12 1100 LEU A CA 1
ATOM 8909 C C . LEU A 1 1100 ? 35.745 -4.321 -24.989 1.00 76.12 1100 LEU A C 1
ATOM 8911 O O . LEU A 1 1100 ? 36.943 -4.465 -25.224 1.00 76.12 1100 LEU A O 1
ATOM 8915 N N . THR A 1 1101 ? 34.859 -4.234 -25.994 1.00 67.00 1101 THR A N 1
ATOM 8916 C CA . THR A 1 1101 ? 35.279 -4.276 -27.411 1.00 67.00 1101 THR A CA 1
ATOM 8917 C C . THR A 1 1101 ? 34.425 -3.410 -28.345 1.00 67.00 1101 THR A C 1
ATOM 8919 O O . THR A 1 1101 ? 33.203 -3.535 -28.408 1.00 67.00 1101 THR A O 1
ATOM 8922 N N . ASN A 1 1102 ? 35.086 -2.641 -29.217 1.00 52.03 1102 ASN A N 1
ATOM 8923 C CA . ASN A 1 1102 ? 34.433 -1.846 -30.272 1.00 52.03 1102 ASN A CA 1
ATOM 8924 C C . ASN A 1 1102 ? 33.711 -2.683 -31.354 1.00 52.03 1102 ASN A C 1
ATOM 8926 O O . ASN A 1 1102 ? 33.005 -2.138 -32.200 1.00 52.03 1102 ASN A O 1
ATOM 8930 N N . ASN A 1 1103 ? 33.871 -4.011 -31.337 1.00 53.50 1103 ASN A N 1
ATOM 8931 C CA . ASN A 1 1103 ? 33.306 -4.933 -32.328 1.00 53.50 1103 ASN A CA 1
ATOM 8932 C C . ASN A 1 1103 ? 31.919 -5.485 -31.939 1.00 53.50 1103 ASN A C 1
ATOM 8934 O O . ASN A 1 1103 ? 31.374 -6.328 -32.652 1.00 53.50 1103 ASN A O 1
ATOM 8938 N N . GLY A 1 1104 ? 31.345 -5.052 -30.810 1.00 49.84 1104 GLY A N 1
ATOM 8939 C CA . GLY A 1 1104 ? 30.042 -5.532 -30.336 1.00 49.84 1104 GLY A CA 1
ATOM 8940 C C . GLY A 1 1104 ? 30.065 -6.939 -29.725 1.00 49.84 1104 GLY A C 1
ATOM 8941 O O . GLY A 1 1104 ? 29.007 -7.556 -29.575 1.00 49.84 1104 GLY A O 1
ATOM 8942 N N . HIS A 1 1105 ? 31.244 -7.456 -29.352 1.00 54.69 1105 HIS A N 1
ATOM 8943 C CA . HIS A 1 1105 ? 31.338 -8.631 -28.485 1.00 54.69 1105 HIS A CA 1
ATOM 8944 C C . HIS A 1 1105 ? 31.025 -8.203 -27.047 1.00 54.69 1105 HIS A C 1
ATOM 8946 O O . HIS A 1 1105 ? 31.893 -7.755 -26.299 1.00 54.69 1105 HIS A O 1
ATOM 8952 N N . LEU A 1 1106 ? 29.749 -8.343 -26.687 1.00 64.12 1106 LEU A N 1
ATOM 8953 C CA . LEU A 1 1106 ? 29.235 -8.135 -25.335 1.00 64.12 1106 LEU A CA 1
ATOM 8954 C C . LEU A 1 1106 ? 29.941 -9.097 -24.359 1.00 64.12 1106 LEU A C 1
ATOM 8956 O O . LEU A 1 1106 ? 30.002 -10.300 -24.628 1.00 64.12 1106 LEU A O 1
ATOM 8960 N N . GLY A 1 1107 ? 30.431 -8.608 -23.218 1.00 74.19 1107 GLY A N 1
ATOM 8961 C CA . GLY A 1 1107 ? 31.111 -9.421 -22.201 1.00 74.19 1107 GLY A CA 1
ATOM 8962 C C . GLY A 1 1107 ? 30.180 -10.370 -21.436 1.00 74.19 1107 GLY A C 1
ATOM 8963 O O . GLY A 1 1107 ? 28.962 -10.374 -21.636 1.00 74.19 1107 GLY A O 1
ATOM 8964 N N . PHE A 1 1108 ? 30.746 -11.208 -20.570 1.00 84.19 1108 PHE A N 1
ATOM 8965 C CA . PHE A 1 1108 ? 30.020 -12.243 -19.829 1.00 84.19 1108 PHE A CA 1
ATOM 8966 C C . PHE A 1 1108 ? 28.841 -11.696 -19.002 1.00 84.19 1108 PHE A C 1
ATOM 8968 O O . PHE A 1 1108 ? 28.945 -10.648 -18.371 1.00 84.19 1108 PHE A O 1
ATOM 8975 N N . ILE A 1 1109 ? 27.732 -12.445 -18.937 1.00 88.25 1109 ILE A N 1
ATOM 8976 C CA . ILE A 1 1109 ? 26.625 -12.126 -18.006 1.00 88.25 1109 ILE A CA 1
ATOM 8977 C C . ILE A 1 1109 ? 27.121 -12.190 -16.551 1.00 88.25 1109 ILE A C 1
ATOM 8979 O O . ILE A 1 1109 ? 27.581 -13.261 -16.134 1.00 88.25 1109 ILE A O 1
ATOM 8983 N N . MET A 1 1110 ? 26.974 -11.094 -15.800 1.00 90.38 1110 MET A N 1
ATOM 8984 C CA . MET A 1 1110 ? 27.324 -10.978 -14.377 1.00 90.38 1110 MET A CA 1
ATOM 8985 C C . MET A 1 1110 ? 26.216 -11.518 -13.450 1.00 90.38 1110 MET A C 1
ATOM 8987 O O . MET A 1 1110 ? 25.029 -11.266 -13.664 1.00 90.38 1110 MET A O 1
ATOM 8991 N N . ASN A 1 1111 ? 26.600 -12.235 -12.387 1.00 89.44 1111 ASN A N 1
ATOM 8992 C CA . ASN A 1 1111 ? 25.674 -12.826 -11.406 1.00 89.44 1111 ASN A CA 1
ATOM 8993 C C . ASN A 1 1111 ? 25.465 -11.884 -10.202 1.00 89.44 1111 ASN A C 1
ATOM 8995 O O . ASN A 1 1111 ? 26.037 -12.091 -9.129 1.00 89.44 1111 ASN A O 1
ATOM 8999 N N . LEU A 1 1112 ? 24.667 -10.828 -10.394 1.00 86.69 1112 LEU A N 1
ATOM 9000 C CA . LEU A 1 1112 ? 24.427 -9.773 -9.393 1.00 86.69 1112 LEU A CA 1
ATOM 9001 C C . LEU A 1 1112 ? 23.138 -9.978 -8.572 1.00 86.69 1112 LEU A C 1
ATOM 9003 O O . LEU A 1 1112 ? 22.304 -10.812 -8.918 1.00 86.69 1112 LEU A O 1
ATOM 9007 N N . ASP A 1 1113 ? 22.974 -9.196 -7.502 1.00 82.44 1113 ASP A N 1
ATOM 9008 C CA . ASP A 1 1113 ? 21.758 -9.070 -6.673 1.00 82.44 1113 ASP A CA 1
ATOM 9009 C C . ASP A 1 1113 ? 21.108 -10.405 -6.239 1.00 82.44 1113 ASP A C 1
ATOM 9011 O O . ASP A 1 1113 ? 19.904 -10.640 -6.361 1.00 82.44 1113 ASP A O 1
ATOM 9015 N N . ASN A 1 1114 ? 21.927 -11.310 -5.701 1.00 92.44 1114 ASN A N 1
ATOM 9016 C CA . ASN A 1 1114 ? 21.531 -12.669 -5.329 1.00 92.44 1114 ASN A CA 1
ATOM 9017 C C . ASN A 1 1114 ? 20.879 -12.748 -3.935 1.00 92.44 1114 ASN A C 1
ATOM 9019 O O . ASN A 1 1114 ? 20.517 -13.834 -3.483 1.00 92.44 1114 ASN A O 1
ATOM 9023 N N . GLY A 1 1115 ? 20.695 -11.613 -3.252 1.00 90.12 1115 GLY A N 1
ATOM 9024 C CA . GLY A 1 1115 ? 20.174 -11.498 -1.885 1.00 90.12 1115 GLY A CA 1
ATOM 9025 C C . GLY A 1 1115 ? 18.791 -12.117 -1.646 1.00 90.12 1115 GLY A C 1
ATOM 9026 O O . GLY A 1 1115 ? 18.433 -12.369 -0.500 1.00 90.12 1115 GLY A O 1
ATOM 9027 N N . ARG A 1 1116 ? 18.010 -12.403 -2.694 1.00 90.19 1116 ARG A N 1
ATOM 9028 C CA . ARG A 1 1116 ? 16.730 -13.137 -2.598 1.00 90.19 1116 ARG A CA 1
ATOM 9029 C C . ARG A 1 1116 ? 16.867 -14.657 -2.751 1.00 90.19 1116 ARG A C 1
ATOM 9031 O O . ARG A 1 1116 ? 15.869 -15.373 -2.691 1.00 90.19 1116 ARG A O 1
ATOM 9038 N N . GLY A 1 1117 ? 18.085 -15.162 -2.935 1.00 92.50 1117 GLY A N 1
ATOM 9039 C CA . GLY A 1 1117 ? 18.397 -16.580 -2.806 1.00 92.50 1117 GLY A CA 1
ATOM 9040 C C . GLY A 1 1117 ? 18.172 -17.092 -1.378 1.00 92.50 1117 GLY A C 1
ATOM 9041 O O . GLY A 1 1117 ? 18.066 -16.327 -0.420 1.00 92.50 1117 GLY A O 1
ATOM 9042 N N . PHE A 1 1118 ? 18.102 -18.416 -1.247 1.00 93.69 1118 PHE A N 1
ATOM 9043 C CA . PHE A 1 1118 ? 17.981 -19.141 0.021 1.00 93.69 1118 PHE A CA 1
ATOM 9044 C C . PHE A 1 1118 ? 16.773 -18.755 0.895 1.00 93.69 1118 PHE A C 1
ATOM 9046 O O . PHE A 1 1118 ? 16.809 -18.953 2.102 1.00 93.69 1118 PHE A O 1
ATOM 9053 N N . GLY A 1 1119 ? 15.682 -18.266 0.296 1.00 89.56 1119 GLY A N 1
ATOM 9054 C CA . GLY A 1 1119 ? 14.463 -17.908 1.028 1.00 89.56 1119 GLY A CA 1
ATOM 9055 C C . GLY A 1 1119 ? 13.725 -19.093 1.664 1.00 89.56 1119 GLY A C 1
ATOM 9056 O O . GLY A 1 1119 ? 13.446 -19.078 2.855 1.00 89.56 1119 GLY A O 1
ATOM 9057 N N . ASP A 1 1120 ? 13.453 -20.151 0.898 1.00 89.50 1120 ASP A N 1
ATOM 9058 C CA . ASP A 1 1120 ? 12.779 -21.372 1.370 1.00 89.50 1120 ASP A CA 1
ATOM 9059 C C . ASP A 1 1120 ? 13.641 -22.598 1.007 1.00 89.50 1120 ASP A C 1
ATOM 9061 O O . ASP A 1 1120 ? 14.094 -22.747 -0.137 1.00 89.50 1120 ASP A O 1
ATOM 9065 N N . SER A 1 1121 ? 13.925 -23.453 1.995 1.00 89.88 1121 SER A N 1
ATOM 9066 C CA . SER A 1 1121 ? 14.710 -24.689 1.842 1.00 89.88 1121 SER A CA 1
ATOM 9067 C C . SER A 1 1121 ? 13.854 -25.928 1.549 1.00 89.88 1121 SER A C 1
ATOM 9069 O O . SER A 1 1121 ? 14.354 -26.926 1.011 1.00 89.88 1121 SER A O 1
ATOM 9071 N N . LYS A 1 1122 ? 12.559 -25.877 1.877 1.00 87.38 1122 LYS A N 1
ATOM 9072 C CA . LYS A 1 1122 ? 11.580 -26.968 1.755 1.00 87.38 1122 LYS A CA 1
ATOM 9073 C C . LYS A 1 1122 ? 10.898 -26.960 0.380 1.00 87.38 1122 LYS A C 1
ATOM 9075 O O . LYS A 1 1122 ? 10.465 -28.013 -0.087 1.00 87.38 1122 LYS A O 1
ATOM 9080 N N . LYS A 1 1123 ? 10.846 -25.800 -0.280 1.00 85.50 1123 LYS A N 1
ATOM 9081 C CA . LYS A 1 1123 ? 10.235 -25.568 -1.598 1.00 85.50 1123 LYS A CA 1
ATOM 9082 C C . LYS A 1 1123 ? 11.271 -25.433 -2.721 1.00 85.50 1123 LYS A C 1
ATOM 9084 O O . LYS A 1 1123 ? 12.366 -24.907 -2.527 1.00 85.50 1123 LYS A O 1
ATOM 9089 N N . ASP A 1 1124 ? 10.888 -25.881 -3.917 1.00 87.75 1124 ASP A N 1
ATOM 9090 C CA . ASP A 1 1124 ? 11.651 -25.722 -5.160 1.00 87.75 1124 ASP A CA 1
ATOM 9091 C C . ASP A 1 1124 ? 10.778 -25.044 -6.225 1.00 87.75 1124 ASP A C 1
ATOM 9093 O O . ASP A 1 1124 ? 9.760 -25.588 -6.662 1.00 87.75 1124 ASP A O 1
ATOM 9097 N N . ASP A 1 1125 ? 11.172 -23.848 -6.661 1.00 86.19 1125 ASP A N 1
ATOM 9098 C CA . ASP A 1 1125 ? 10.478 -23.099 -7.712 1.00 86.19 1125 ASP A CA 1
ATOM 9099 C C . ASP A 1 1125 ? 11.016 -23.505 -9.090 1.00 86.19 1125 ASP A C 1
ATOM 9101 O O . ASP A 1 1125 ? 11.811 -22.814 -9.723 1.00 86.19 1125 ASP A O 1
ATOM 9105 N N . PHE A 1 1126 ? 10.580 -24.681 -9.552 1.00 87.44 1126 PHE A N 1
ATOM 9106 C CA . PHE A 1 1126 ? 10.993 -25.278 -10.830 1.00 87.44 1126 PHE A CA 1
ATOM 9107 C C . PHE A 1 1126 ? 10.780 -24.380 -12.057 1.00 87.44 1126 PHE A C 1
ATOM 9109 O O . PHE A 1 1126 ? 11.424 -24.598 -13.079 1.00 87.44 1126 PHE A O 1
ATOM 9116 N N . ASP A 1 1127 ? 9.908 -23.372 -11.984 1.00 86.31 1127 ASP A N 1
ATOM 9117 C CA . ASP A 1 1127 ? 9.718 -22.410 -13.070 1.00 86.31 1127 ASP A CA 1
ATOM 9118 C C . ASP A 1 1127 ? 10.913 -21.448 -13.248 1.00 86.31 1127 ASP A C 1
ATOM 9120 O O . ASP A 1 1127 ? 11.030 -20.851 -14.313 1.00 86.31 1127 ASP A O 1
ATOM 9124 N N . ILE A 1 1128 ? 11.872 -21.391 -12.310 1.00 91.75 1128 ILE A N 1
ATOM 9125 C CA . ILE A 1 1128 ? 13.197 -20.778 -12.547 1.00 91.75 1128 ILE A CA 1
ATOM 9126 C C . ILE A 1 1128 ? 13.963 -21.534 -13.657 1.00 91.75 1128 ILE A C 1
ATOM 9128 O O . ILE A 1 1128 ? 14.654 -20.913 -14.459 1.00 91.75 1128 ILE A O 1
ATOM 9132 N N . LEU A 1 1129 ? 13.792 -22.860 -13.784 1.00 92.44 1129 LEU A N 1
ATOM 9133 C CA . LEU A 1 1129 ? 14.426 -23.660 -14.847 1.00 92.44 1129 LEU A CA 1
ATOM 9134 C C . LEU A 1 1129 ? 13.752 -23.524 -16.223 1.00 92.44 1129 LEU A C 1
ATOM 9136 O O . LEU A 1 1129 ? 14.147 -24.235 -17.148 1.00 92.44 1129 LEU A O 1
ATOM 9140 N N . ALA A 1 1130 ? 12.771 -22.630 -16.404 1.00 91.81 1130 ALA A N 1
ATOM 9141 C CA . ALA A 1 1130 ? 12.084 -22.450 -17.685 1.00 91.81 1130 ALA A CA 1
ATOM 9142 C C . ALA A 1 1130 ? 13.031 -22.318 -18.905 1.00 91.81 1130 ALA A C 1
ATOM 9144 O O . ALA A 1 1130 ? 12.747 -22.972 -19.908 1.00 91.81 1130 ALA A O 1
ATOM 9145 N N . PRO A 1 1131 ? 14.182 -21.613 -18.856 1.00 93.62 1131 PRO A N 1
ATOM 9146 C CA . PRO A 1 1131 ? 15.120 -21.581 -19.981 1.00 93.62 1131 PRO A CA 1
ATOM 9147 C C . PRO A 1 1131 ? 15.710 -22.956 -20.314 1.00 93.62 1131 PRO A C 1
ATOM 9149 O O . PRO A 1 1131 ? 15.643 -23.391 -21.460 1.00 93.62 1131 PRO A O 1
ATOM 9152 N N . LEU A 1 1132 ? 16.225 -23.689 -19.320 1.00 94.19 1132 LEU A N 1
ATOM 9153 C CA . LEU A 1 1132 ? 16.768 -25.036 -19.529 1.00 94.19 1132 LEU A CA 1
ATOM 9154 C C . LEU A 1 1132 ? 15.688 -26.004 -20.041 1.00 94.19 1132 LEU A C 1
ATOM 9156 O O . LEU A 1 1132 ? 15.955 -26.833 -20.907 1.00 94.19 1132 LEU A O 1
ATOM 9160 N N . VAL A 1 1133 ? 14.464 -25.885 -19.521 1.00 91.25 1133 VAL A N 1
ATOM 9161 C CA . VAL A 1 1133 ? 13.312 -26.718 -19.893 1.00 91.25 1133 VAL A CA 1
ATOM 9162 C C . VAL A 1 1133 ? 12.850 -26.456 -21.326 1.00 91.25 1133 VAL A C 1
ATOM 9164 O O . VAL A 1 1133 ? 12.551 -27.404 -22.044 1.00 91.25 1133 VAL A O 1
ATOM 9167 N N . GLN A 1 1134 ? 12.755 -25.188 -21.733 1.00 92.25 1134 GLN A N 1
ATOM 9168 C CA . GLN A 1 1134 ? 12.167 -24.804 -23.019 1.00 92.25 1134 GLN A CA 1
ATOM 9169 C C . GLN A 1 1134 ? 13.194 -24.783 -24.150 1.00 92.25 1134 GLN A C 1
ATOM 9171 O O . GLN A 1 1134 ? 12.901 -25.262 -25.241 1.00 92.25 1134 GLN A O 1
ATOM 9176 N N . CYS A 1 1135 ? 14.388 -24.238 -23.902 1.00 91.88 1135 CYS A N 1
ATOM 9177 C CA . CYS A 1 1135 ? 15.459 -24.185 -24.895 1.00 91.88 1135 CYS A CA 1
ATOM 9178 C C . CYS A 1 1135 ? 16.154 -25.549 -25.061 1.00 91.88 1135 CYS A C 1
ATOM 9180 O O . CYS A 1 1135 ? 16.758 -25.799 -26.098 1.00 91.88 1135 CYS A O 1
ATOM 9182 N N . CYS A 1 1136 ? 16.103 -26.409 -24.031 1.00 92.81 1136 CYS A N 1
ATOM 9183 C CA . CYS A 1 1136 ? 16.781 -27.708 -23.971 1.00 92.81 1136 CYS A CA 1
ATOM 9184 C C . CYS A 1 1136 ? 18.252 -27.667 -24.427 1.00 92.81 1136 CYS A C 1
ATOM 9186 O O . CYS A 1 1136 ? 18.699 -28.504 -25.208 1.00 92.81 1136 CYS A O 1
ATOM 9188 N N . MET A 1 1137 ? 19.011 -26.692 -23.915 1.00 93.50 1137 MET A N 1
ATOM 9189 C CA . MET A 1 1137 ? 20.442 -26.517 -24.184 1.00 93.50 1137 MET A CA 1
ATOM 9190 C C . MET A 1 1137 ? 21.228 -26.240 -22.892 1.00 93.50 1137 MET A C 1
ATOM 9192 O O . MET A 1 1137 ? 20.674 -25.682 -21.951 1.00 93.50 1137 MET A O 1
ATOM 9196 N N . ILE A 1 1138 ? 22.507 -26.625 -22.835 1.00 95.25 1138 ILE A N 1
ATOM 9197 C CA . ILE A 1 1138 ? 23.423 -26.388 -21.701 1.00 95.25 1138 ILE A CA 1
ATOM 9198 C C . ILE A 1 1138 ? 24.892 -26.410 -22.163 1.00 95.25 1138 ILE A C 1
ATOM 9200 O O . ILE A 1 1138 ? 25.231 -27.136 -23.105 1.00 95.25 1138 ILE A O 1
ATOM 9204 N N . ARG A 1 1139 ? 25.790 -25.667 -21.493 1.00 93.56 1139 ARG A N 1
ATOM 9205 C CA . ARG A 1 1139 ? 27.232 -25.743 -21.793 1.00 93.56 1139 ARG A CA 1
ATOM 9206 C C . ARG A 1 1139 ? 27.851 -27.072 -21.334 1.00 93.56 1139 ARG A C 1
ATOM 9208 O O . ARG A 1 1139 ? 27.531 -27.542 -20.236 1.00 93.56 1139 ARG A O 1
ATOM 9215 N N . PRO A 1 1140 ? 28.770 -27.679 -22.116 1.00 94.44 1140 PRO A N 1
ATOM 9216 C CA . PRO A 1 1140 ? 29.417 -28.934 -21.737 1.00 94.44 1140 PRO A CA 1
ATOM 9217 C C . PRO A 1 1140 ? 30.202 -28.836 -20.430 1.00 94.44 1140 PRO A C 1
ATOM 9219 O O . PRO A 1 1140 ? 30.164 -29.748 -19.610 1.00 94.44 1140 PRO A O 1
ATOM 9222 N N . THR A 1 1141 ? 30.887 -27.719 -20.222 1.00 93.12 1141 THR A N 1
ATOM 9223 C CA . THR A 1 1141 ? 31.659 -27.396 -19.019 1.00 93.12 1141 THR A CA 1
ATOM 9224 C C . THR A 1 1141 ? 30.772 -27.337 -17.777 1.00 93.12 1141 THR A C 1
ATOM 9226 O O . THR A 1 1141 ? 31.060 -28.015 -16.791 1.00 93.12 1141 THR A O 1
ATOM 9229 N N . THR A 1 1142 ? 29.659 -26.607 -17.842 1.00 95.06 1142 THR A N 1
ATOM 9230 C CA . THR A 1 1142 ? 28.658 -26.516 -16.773 1.00 95.06 1142 THR A CA 1
ATOM 9231 C C . THR A 1 1142 ? 28.058 -27.882 -16.463 1.00 95.06 1142 THR A C 1
ATOM 9233 O O . THR A 1 1142 ? 28.103 -28.327 -15.315 1.00 95.06 1142 THR A O 1
ATOM 9236 N N . LEU A 1 1143 ? 27.600 -28.616 -17.483 1.00 96.38 1143 LEU A N 1
ATOM 9237 C CA . LEU A 1 1143 ? 27.065 -29.967 -17.301 1.00 96.38 1143 LEU A CA 1
ATOM 9238 C C . LEU A 1 1143 ? 28.092 -30.922 -16.667 1.00 96.38 1143 LEU A C 1
ATOM 9240 O O . LEU A 1 1143 ? 27.752 -31.679 -15.757 1.00 96.38 1143 LEU A O 1
ATOM 9244 N N . LYS A 1 1144 ? 29.353 -30.863 -17.111 1.00 95.44 1144 LYS A N 1
ATOM 9245 C CA . LYS A 1 1144 ? 30.454 -31.668 -16.572 1.00 95.44 1144 LYS A CA 1
ATOM 9246 C C . LYS A 1 1144 ? 30.685 -31.385 -15.086 1.00 95.44 1144 LYS A C 1
ATOM 9248 O O . LYS A 1 1144 ? 30.720 -32.327 -14.298 1.00 95.44 1144 LYS A O 1
ATOM 9253 N N . ARG A 1 1145 ? 30.773 -30.110 -14.691 1.00 95.12 1145 ARG A N 1
ATOM 9254 C CA . ARG A 1 1145 ? 30.981 -29.701 -13.288 1.00 95.12 1145 ARG A CA 1
ATOM 9255 C C . ARG A 1 1145 ? 29.820 -30.150 -12.392 1.00 95.12 1145 ARG A C 1
ATOM 9257 O O . ARG A 1 1145 ? 30.057 -30.711 -11.326 1.00 95.12 1145 ARG A O 1
ATOM 9264 N N . LEU A 1 1146 ? 28.574 -29.995 -12.849 1.00 97.19 1146 LEU A N 1
ATOM 9265 C CA . LEU A 1 1146 ? 27.381 -30.463 -12.127 1.00 97.19 1146 LEU A CA 1
ATOM 9266 C C . LEU A 1 1146 ? 27.382 -31.996 -11.942 1.00 97.19 1146 LEU A C 1
ATOM 9268 O O . LEU A 1 1146 ? 27.095 -32.491 -10.850 1.00 97.19 1146 LEU A O 1
ATOM 9272 N N . LEU A 1 1147 ? 27.762 -32.759 -12.974 1.00 96.31 1147 LEU A N 1
ATOM 9273 C CA . LEU A 1 1147 ? 27.917 -34.218 -12.884 1.00 96.31 1147 LEU A CA 1
ATOM 9274 C C . LEU A 1 1147 ? 29.039 -34.637 -11.926 1.00 96.31 1147 LEU A C 1
ATOM 9276 O O . LEU A 1 1147 ? 28.870 -35.612 -11.192 1.00 96.31 1147 LEU A O 1
ATOM 9280 N N . ASP A 1 1148 ? 30.153 -33.904 -11.904 1.00 95.25 1148 ASP A N 1
ATOM 9281 C CA . ASP A 1 1148 ? 31.288 -34.198 -11.027 1.00 95.25 1148 ASP A CA 1
ATOM 9282 C C . ASP A 1 1148 ? 30.953 -33.982 -9.543 1.00 95.25 1148 ASP A C 1
ATOM 9284 O O . ASP A 1 1148 ? 31.383 -34.784 -8.716 1.00 95.25 1148 ASP A O 1
ATOM 9288 N N . TYR A 1 1149 ? 30.100 -33.012 -9.192 1.00 95.81 1149 TYR A N 1
ATOM 9289 C CA . TYR A 1 1149 ? 29.576 -32.888 -7.821 1.00 95.81 1149 TYR A CA 1
ATOM 9290 C C . TYR A 1 1149 ? 28.459 -33.893 -7.481 1.00 95.81 1149 TYR A C 1
ATOM 9292 O O . TYR A 1 1149 ? 28.280 -34.238 -6.315 1.00 95.81 1149 TYR A O 1
ATOM 9300 N N . TYR A 1 1150 ? 27.713 -34.405 -8.467 1.00 94.69 1150 TYR A N 1
ATOM 9301 C CA . TYR A 1 1150 ? 26.636 -35.383 -8.235 1.00 94.69 1150 TYR A CA 1
ATOM 9302 C C . TYR A 1 1150 ? 27.129 -36.848 -8.165 1.00 94.69 1150 TYR A C 1
ATOM 9304 O O . TYR A 1 1150 ? 26.528 -37.688 -7.478 1.00 94.69 1150 TYR A O 1
ATOM 9312 N N . PHE A 1 1151 ? 28.220 -37.182 -8.863 1.00 92.00 1151 PHE A N 1
ATOM 9313 C CA . PHE A 1 1151 ? 28.821 -38.525 -8.884 1.00 92.00 1151 PHE A CA 1
ATOM 9314 C C . PHE A 1 1151 ? 30.200 -38.632 -8.218 1.00 92.00 1151 PHE A C 1
ATOM 9316 O O . PHE A 1 1151 ? 30.627 -39.754 -7.939 1.00 92.00 1151 PHE A O 1
ATOM 9323 N N . GLY A 1 1152 ? 30.892 -37.518 -7.971 1.00 88.25 1152 GLY A N 1
ATOM 9324 C CA . GLY A 1 1152 ? 32.215 -37.502 -7.350 1.00 88.25 1152 GLY A CA 1
ATOM 9325 C C . GLY A 1 1152 ? 32.216 -37.775 -5.838 1.00 88.25 1152 GLY A C 1
ATOM 9326 O O . GLY A 1 1152 ? 31.172 -38.005 -5.227 1.00 88.25 1152 GLY A O 1
ATOM 9327 N N . PRO A 1 1153 ? 33.405 -37.750 -5.205 1.00 88.00 1153 PRO A N 1
ATOM 9328 C CA . PRO A 1 1153 ? 33.587 -38.079 -3.787 1.00 88.00 1153 PRO A CA 1
ATOM 9329 C C . PRO A 1 1153 ? 33.180 -36.955 -2.814 1.00 88.00 1153 PRO A C 1
ATOM 9331 O O . PRO A 1 1153 ? 33.312 -37.121 -1.603 1.00 88.00 1153 PRO A O 1
ATOM 9334 N N . VAL A 1 1154 ? 32.738 -35.798 -3.318 1.00 92.06 1154 VAL A N 1
ATOM 9335 C CA . VAL A 1 1154 ? 32.334 -34.622 -2.532 1.00 92.06 1154 VAL A CA 1
ATOM 9336 C C . VAL A 1 1154 ? 31.087 -34.027 -3.186 1.00 92.06 1154 VAL A C 1
ATOM 9338 O O . VAL A 1 1154 ? 31.144 -33.661 -4.357 1.00 92.06 1154 VAL A O 1
ATOM 9341 N N . SER A 1 1155 ? 29.979 -33.934 -2.445 1.00 93.44 1155 SER A N 1
ATOM 9342 C CA . SER A 1 1155 ? 28.739 -33.317 -2.939 1.00 93.44 1155 SER A CA 1
ATOM 9343 C C . SER A 1 1155 ? 28.870 -31.799 -3.092 1.00 93.44 1155 SER A C 1
ATOM 9345 O O . SER A 1 1155 ? 29.769 -31.186 -2.507 1.00 93.44 1155 SER A O 1
ATOM 9347 N N . LEU A 1 1156 ? 27.953 -31.173 -3.836 1.00 95.75 1156 LEU A N 1
ATOM 9348 C CA . LEU A 1 1156 ? 27.942 -29.719 -4.018 1.00 95.75 1156 LEU A CA 1
ATOM 9349 C C . LEU A 1 1156 ? 27.694 -29.001 -2.682 1.00 95.75 1156 LEU A C 1
ATOM 9351 O O . LEU A 1 1156 ? 28.402 -28.048 -2.360 1.00 95.75 1156 LEU A O 1
ATOM 9355 N N . SER A 1 1157 ? 26.784 -29.526 -1.856 1.00 94.88 1157 SER A N 1
ATOM 9356 C CA . SER A 1 1157 ? 26.564 -29.072 -0.474 1.00 94.88 1157 SER A CA 1
ATOM 9357 C C . SER A 1 1157 ? 27.830 -29.144 0.398 1.00 94.88 1157 SER A C 1
ATOM 9359 O O . SER A 1 1157 ? 28.161 -28.185 1.097 1.00 94.88 1157 SER A O 1
ATOM 9361 N N . THR A 1 1158 ? 28.589 -30.246 0.317 1.00 94.56 1158 THR A N 1
ATOM 9362 C CA . THR A 1 1158 ? 29.834 -30.443 1.080 1.00 94.56 1158 THR A CA 1
ATOM 9363 C C . THR A 1 1158 ? 30.939 -29.509 0.588 1.00 94.56 1158 THR A C 1
ATOM 9365 O O . THR A 1 1158 ? 31.703 -28.981 1.398 1.00 94.56 1158 THR A O 1
ATOM 9368 N N . ALA A 1 1159 ? 31.037 -29.291 -0.727 1.00 96.44 1159 ALA A N 1
ATOM 9369 C CA . ALA A 1 1159 ? 31.975 -28.339 -1.311 1.00 96.44 1159 ALA A CA 1
ATOM 9370 C C . ALA A 1 1159 ? 31.651 -26.901 -0.873 1.00 96.44 1159 ALA A C 1
ATOM 9372 O O . ALA A 1 1159 ? 32.558 -26.182 -0.450 1.00 96.44 1159 ALA A O 1
ATOM 9373 N N . LEU A 1 1160 ? 30.369 -26.512 -0.897 1.00 97.12 1160 LEU A N 1
ATOM 9374 C CA . LEU A 1 1160 ? 29.931 -25.178 -0.489 1.00 97.12 1160 LEU A CA 1
ATOM 9375 C C . LEU A 1 1160 ? 30.188 -24.920 0.994 1.00 97.12 1160 LEU A C 1
ATOM 9377 O O . LEU A 1 1160 ? 30.808 -23.913 1.325 1.00 97.12 1160 LEU A O 1
ATOM 9381 N N . ASN A 1 1161 ? 29.810 -25.850 1.874 1.00 96.19 1161 ASN A N 1
ATOM 9382 C CA . ASN A 1 1161 ? 30.067 -25.713 3.308 1.00 96.19 1161 ASN A CA 1
ATOM 9383 C C . ASN A 1 1161 ? 31.574 -25.563 3.599 1.00 96.19 1161 ASN A C 1
ATOM 9385 O O . ASN A 1 1161 ? 31.986 -24.649 4.307 1.00 96.19 1161 ASN A O 1
ATOM 9389 N N . ARG A 1 1162 ? 32.428 -26.378 2.957 1.00 96.31 1162 ARG A N 1
ATOM 9390 C CA . ARG A 1 1162 ? 33.895 -26.267 3.092 1.00 96.31 1162 ARG A CA 1
ATOM 9391 C C . ARG A 1 1162 ? 34.468 -24.942 2.588 1.00 96.31 1162 ARG A C 1
ATOM 9393 O O . ARG A 1 1162 ? 35.467 -24.499 3.140 1.00 96.31 1162 ARG A O 1
ATOM 9400 N N . SER A 1 1163 ? 33.883 -24.334 1.556 1.00 95.38 1163 SER A N 1
ATOM 9401 C CA . SER A 1 1163 ? 34.350 -23.042 1.040 1.00 95.38 1163 SER A CA 1
ATOM 9402 C C . SER A 1 1163 ? 33.864 -21.872 1.899 1.00 95.38 1163 SER A C 1
ATOM 9404 O O . SER A 1 1163 ? 34.646 -20.977 2.190 1.00 95.38 1163 SER A O 1
ATOM 9406 N N . MET A 1 1164 ? 32.616 -21.906 2.375 1.00 97.12 1164 MET A N 1
ATOM 9407 C CA . MET A 1 1164 ? 32.081 -20.895 3.298 1.00 97.12 1164 MET A CA 1
ATOM 9408 C C . MET A 1 1164 ? 32.682 -20.996 4.711 1.00 97.12 1164 MET A C 1
ATOM 9410 O O . MET A 1 1164 ? 32.604 -20.042 5.474 1.00 97.12 1164 MET A O 1
ATOM 9414 N N . ALA A 1 1165 ? 33.302 -22.123 5.079 1.00 95.69 1165 ALA A N 1
ATOM 9415 C CA . ALA A 1 1165 ? 33.949 -22.307 6.382 1.00 95.69 1165 ALA A CA 1
ATOM 9416 C C . ALA A 1 1165 ? 35.188 -21.414 6.614 1.00 95.69 1165 ALA A C 1
ATOM 9418 O O . ALA A 1 1165 ? 35.663 -21.340 7.746 1.00 95.69 1165 ALA A O 1
ATOM 9419 N N . SER A 1 1166 ? 35.711 -20.742 5.580 1.00 91.62 1166 SER A N 1
ATOM 9420 C CA . SER A 1 1166 ? 36.749 -19.707 5.716 1.00 91.62 1166 SER A CA 1
ATOM 9421 C C . SER A 1 1166 ? 36.198 -18.275 5.798 1.00 91.62 1166 SER A C 1
ATOM 9423 O O . SER A 1 1166 ? 36.986 -17.341 5.920 1.00 91.62 1166 SER A O 1
ATOM 9425 N N . ASP A 1 1167 ? 34.879 -18.080 5.712 1.00 97.50 1167 ASP A N 1
ATOM 9426 C CA . ASP A 1 1167 ? 34.250 -16.760 5.823 1.00 97.50 1167 ASP A CA 1
ATOM 9427 C C . ASP A 1 1167 ? 34.159 -16.294 7.298 1.00 97.50 1167 ASP A C 1
ATOM 9429 O O . ASP A 1 1167 ? 33.823 -17.103 8.170 1.00 97.50 1167 ASP A O 1
ATOM 9433 N N . PRO A 1 1168 ? 34.398 -15.007 7.628 1.00 96.31 1168 PRO A N 1
ATOM 9434 C CA . PRO A 1 1168 ? 34.311 -14.501 9.007 1.00 96.31 1168 PRO A CA 1
ATOM 9435 C C . PRO A 1 1168 ? 32.925 -14.599 9.669 1.00 96.31 1168 PRO A C 1
ATOM 9437 O O . PRO A 1 1168 ? 32.816 -14.445 10.891 1.00 96.31 1168 PRO A O 1
ATOM 9440 N N . LEU A 1 1169 ? 31.861 -14.824 8.894 1.00 96.19 1169 LEU A N 1
ATOM 9441 C CA . LEU A 1 1169 ? 30.502 -15.055 9.386 1.00 96.19 1169 LEU A CA 1
ATOM 9442 C C . LEU A 1 1169 ? 30.125 -16.541 9.447 1.00 96.19 1169 LEU A C 1
ATOM 9444 O O . LEU A 1 1169 ? 28.979 -16.842 9.784 1.00 96.19 1169 LEU A O 1
ATOM 9448 N N . ALA A 1 1170 ? 31.045 -17.474 9.173 1.00 94.25 1170 ALA A N 1
ATOM 9449 C CA . ALA A 1 1170 ? 30.778 -18.912 9.214 1.00 94.25 1170 ALA A CA 1
ATOM 9450 C C . ALA A 1 1170 ? 30.082 -19.362 10.526 1.00 94.25 1170 ALA A C 1
ATOM 9452 O O . ALA A 1 1170 ? 30.490 -18.935 11.612 1.00 94.25 1170 ALA A O 1
ATOM 9453 N N . PRO A 1 1171 ? 29.052 -20.236 10.465 1.00 95.50 1171 PRO A N 1
ATOM 9454 C CA . PRO A 1 1171 ? 28.491 -20.888 9.272 1.00 95.50 1171 PRO A CA 1
ATOM 9455 C C . PRO A 1 1171 ? 27.518 -19.975 8.503 1.00 95.50 1171 PRO A C 1
ATOM 9457 O O . PRO A 1 1171 ? 26.475 -19.611 9.034 1.00 95.50 1171 PRO A O 1
ATOM 9460 N N . VAL A 1 1172 ? 27.831 -19.618 7.252 1.00 96.38 1172 VAL A N 1
ATOM 9461 C CA . VAL A 1 1172 ? 27.087 -18.601 6.470 1.00 96.38 1172 VAL A CA 1
ATOM 9462 C C . VAL A 1 1172 ? 25.619 -18.987 6.218 1.00 96.38 1172 VAL A C 1
ATOM 9464 O O . VAL A 1 1172 ? 24.729 -18.148 6.330 1.00 96.38 1172 VAL A O 1
ATOM 9467 N N . LEU A 1 1173 ? 25.343 -20.260 5.916 1.00 95.56 1173 LEU A N 1
ATOM 9468 C CA . LEU A 1 1173 ? 23.987 -20.795 5.732 1.00 95.56 1173 LEU A CA 1
ATOM 9469 C C . LEU A 1 1173 ? 23.648 -21.820 6.817 1.00 95.56 1173 LEU A C 1
ATOM 9471 O O . LEU A 1 1173 ? 24.515 -22.586 7.236 1.00 95.56 1173 LEU A O 1
ATOM 9475 N N . ALA A 1 1174 ? 22.368 -21.905 7.187 1.00 92.19 1174 ALA A N 1
ATOM 9476 C CA . ALA A 1 1174 ? 21.840 -23.027 7.958 1.00 92.19 1174 ALA A CA 1
ATOM 9477 C C . ALA A 1 1174 ? 21.780 -24.319 7.111 1.00 92.19 1174 ALA A C 1
ATOM 9479 O O . ALA A 1 1174 ? 21.452 -24.281 5.919 1.00 92.19 1174 ALA A O 1
ATOM 9480 N N . ASP A 1 1175 ? 22.028 -25.478 7.735 1.00 90.62 1175 ASP A N 1
ATOM 9481 C CA . ASP A 1 1175 ? 22.193 -26.782 7.059 1.00 90.62 1175 ASP A CA 1
ATOM 9482 C C . ASP A 1 1175 ? 21.030 -27.172 6.129 1.00 90.62 1175 ASP A C 1
ATOM 9484 O O . ASP A 1 1175 ? 21.231 -27.821 5.099 1.00 90.62 1175 ASP A O 1
ATOM 9488 N N . LYS A 1 1176 ? 19.805 -26.728 6.438 1.00 90.06 1176 LYS A N 1
ATOM 9489 C CA . LYS A 1 1176 ? 18.613 -26.955 5.604 1.00 90.06 1176 LYS A CA 1
ATOM 9490 C C . LYS A 1 1176 ? 18.782 -26.453 4.161 1.00 90.06 1176 LYS A C 1
ATOM 9492 O O . LYS A 1 1176 ? 18.324 -27.110 3.226 1.00 90.06 1176 LYS A O 1
ATOM 9497 N N . HIS A 1 1177 ? 19.502 -25.348 3.956 1.00 93.56 1177 HIS A N 1
ATOM 9498 C CA . HIS A 1 1177 ? 19.773 -24.802 2.623 1.00 93.56 1177 HIS A CA 1
ATOM 9499 C C . HIS A 1 1177 ? 20.858 -25.594 1.880 1.00 93.56 1177 HIS A C 1
ATOM 9501 O O . HIS A 1 1177 ? 20.758 -25.767 0.666 1.00 93.56 1177 HIS A O 1
ATOM 9507 N N . LEU A 1 1178 ? 21.838 -26.159 2.595 1.00 92.44 1178 LEU A N 1
ATOM 9508 C CA . LEU A 1 1178 ? 22.836 -27.063 2.013 1.00 92.44 1178 LEU A CA 1
ATOM 9509 C C . LEU A 1 1178 ? 22.174 -28.341 1.466 1.00 92.44 1178 LEU A C 1
ATOM 9511 O O . LEU A 1 1178 ? 22.476 -28.762 0.350 1.00 92.44 1178 LEU A O 1
ATOM 9515 N N . LEU A 1 1179 ? 21.210 -28.910 2.199 1.00 87.88 1179 LEU A N 1
ATOM 9516 C CA . LEU A 1 1179 ? 20.420 -30.064 1.744 1.00 87.88 1179 LEU A CA 1
ATOM 9517 C C . LEU A 1 1179 ? 19.538 -29.745 0.521 1.00 87.88 1179 LEU A C 1
ATOM 9519 O O . LEU A 1 1179 ? 19.312 -30.614 -0.323 1.00 87.88 1179 LEU A O 1
ATOM 9523 N N . ALA A 1 1180 ? 19.051 -28.505 0.397 1.00 92.19 1180 ALA A N 1
ATOM 9524 C CA . ALA A 1 1180 ? 18.268 -28.073 -0.760 1.00 92.19 1180 ALA A CA 1
ATOM 9525 C C . ALA A 1 1180 ? 19.105 -28.009 -2.054 1.00 92.19 1180 ALA A C 1
ATOM 9527 O O . ALA A 1 1180 ? 18.597 -28.353 -3.121 1.00 92.19 1180 ALA A O 1
ATOM 9528 N N . ILE A 1 1181 ? 20.389 -27.639 -1.974 1.00 94.88 1181 ILE A N 1
ATOM 9529 C CA . ILE A 1 1181 ? 21.278 -27.535 -3.146 1.00 94.88 1181 ILE A CA 1
ATOM 9530 C C . ILE A 1 1181 ? 21.463 -28.887 -3.847 1.00 94.88 1181 ILE A C 1
ATOM 9532 O O . ILE A 1 1181 ? 21.266 -28.967 -5.058 1.00 94.88 1181 ILE A O 1
ATOM 9536 N N . ASP A 1 1182 ? 21.790 -29.961 -3.120 1.00 92.38 1182 ASP A N 1
ATOM 9537 C CA . ASP A 1 1182 ? 22.004 -31.282 -3.741 1.00 92.38 1182 ASP A CA 1
ATOM 9538 C C . ASP A 1 1182 ? 20.703 -31.845 -4.356 1.00 92.38 1182 ASP A C 1
ATOM 9540 O O . ASP A 1 1182 ? 20.731 -32.511 -5.396 1.00 92.38 1182 ASP A O 1
ATOM 9544 N N . ARG A 1 1183 ? 19.545 -31.524 -3.759 1.00 92.00 1183 ARG A N 1
ATOM 9545 C CA . ARG A 1 1183 ? 18.209 -31.853 -4.289 1.00 92.00 1183 ARG A CA 1
ATOM 9546 C C . ARG A 1 1183 ? 17.927 -31.124 -5.610 1.00 92.00 1183 ARG A C 1
ATOM 9548 O O . ARG A 1 1183 ? 17.475 -31.741 -6.575 1.00 92.00 1183 ARG A O 1
ATOM 9555 N N . ARG A 1 1184 ? 18.239 -29.826 -5.670 1.00 94.94 1184 ARG A N 1
ATOM 9556 C CA . ARG A 1 1184 ? 18.090 -28.981 -6.868 1.00 94.94 1184 ARG A CA 1
ATOM 9557 C C . ARG A 1 1184 ? 19.077 -29.389 -7.972 1.00 94.94 1184 ARG A C 1
ATOM 9559 O O . ARG A 1 1184 ? 18.689 -29.463 -9.137 1.00 94.94 1184 ARG A O 1
ATOM 9566 N N . LEU A 1 1185 ? 20.304 -29.772 -7.614 1.00 95.88 1185 LEU A N 1
ATOM 9567 C CA . LEU A 1 1185 ? 21.298 -30.347 -8.529 1.00 95.88 1185 LEU A CA 1
ATOM 9568 C C . LEU A 1 1185 ? 20.782 -31.619 -9.228 1.00 95.88 1185 LEU A C 1
ATOM 9570 O O . LEU A 1 1185 ? 20.928 -31.747 -10.446 1.00 95.88 1185 LEU A O 1
ATOM 9574 N N . GLU A 1 1186 ? 20.139 -32.540 -8.495 1.00 93.12 1186 GLU A N 1
ATOM 9575 C CA . GLU A 1 1186 ? 19.546 -33.746 -9.098 1.00 93.12 1186 GLU A CA 1
ATOM 9576 C C . GLU A 1 1186 ? 18.453 -33.388 -10.125 1.00 93.12 1186 GLU A C 1
ATOM 9578 O O . GLU A 1 1186 ? 18.408 -33.983 -11.203 1.00 93.12 1186 GLU A O 1
ATOM 9583 N N . ALA A 1 1187 ? 17.624 -32.374 -9.849 1.00 92.12 1187 ALA A N 1
ATOM 9584 C CA . ALA A 1 1187 ? 16.583 -31.916 -10.772 1.00 92.12 1187 ALA A CA 1
ATOM 9585 C C . ALA A 1 1187 ? 17.138 -31.289 -12.068 1.00 92.12 1187 ALA A C 1
ATOM 9587 O O . ALA A 1 1187 ? 16.638 -31.602 -13.151 1.00 92.12 1187 ALA A O 1
ATOM 9588 N N . VAL A 1 1188 ? 18.196 -30.469 -11.989 1.00 95.94 1188 VAL A N 1
ATOM 9589 C CA . VAL A 1 1188 ? 18.879 -29.909 -13.178 1.00 95.94 1188 VAL A CA 1
ATOM 9590 C C . VAL A 1 1188 ? 19.405 -31.034 -14.073 1.00 95.94 1188 VAL A C 1
ATOM 9592 O O . VAL A 1 1188 ? 19.150 -31.058 -15.279 1.00 95.94 1188 VAL A O 1
ATOM 9595 N N . LEU A 1 1189 ? 20.093 -32.013 -13.480 1.00 96.06 1189 LEU A N 1
ATOM 9596 C CA . LEU A 1 1189 ? 20.672 -33.141 -14.210 1.00 96.06 1189 LEU A CA 1
ATOM 9597 C C . LEU A 1 1189 ? 19.607 -34.080 -14.805 1.00 96.06 1189 LEU A C 1
ATOM 9599 O O . LEU A 1 1189 ? 19.801 -34.614 -15.902 1.00 96.06 1189 LEU A O 1
ATOM 9603 N N . LEU A 1 1190 ? 18.462 -34.250 -14.134 1.00 92.62 1190 LEU A N 1
ATOM 9604 C CA . LEU A 1 1190 ? 17.304 -34.950 -14.698 1.00 92.62 1190 LEU A CA 1
ATOM 9605 C C . LEU A 1 1190 ? 16.720 -34.220 -15.909 1.00 92.62 1190 LEU A C 1
ATOM 9607 O O . LEU A 1 1190 ? 16.403 -34.882 -16.896 1.00 92.62 1190 LEU A O 1
ATOM 9611 N N . GLN A 1 1191 ? 16.612 -32.888 -15.871 1.00 93.62 1191 GLN A N 1
ATOM 9612 C CA . GLN A 1 1191 ? 16.091 -32.115 -16.999 1.00 93.62 1191 GLN A CA 1
ATOM 9613 C C . GLN A 1 1191 ? 17.025 -32.178 -18.218 1.00 93.62 1191 GLN A C 1
ATOM 9615 O O . GLN A 1 1191 ? 16.544 -32.351 -19.335 1.00 93.62 1191 GLN A O 1
ATOM 9620 N N . VAL A 1 1192 ? 18.350 -32.141 -18.030 1.00 95.25 1192 VAL A N 1
ATOM 9621 C CA . VAL A 1 1192 ? 19.310 -32.346 -19.138 1.00 95.25 1192 VAL A CA 1
ATOM 9622 C C . VAL A 1 1192 ? 19.200 -33.762 -19.715 1.00 95.25 1192 VAL A C 1
ATOM 9624 O O . VAL A 1 1192 ? 19.136 -33.931 -20.932 1.00 95.25 1192 VAL A O 1
ATOM 9627 N N . SER A 1 1193 ? 19.126 -34.784 -18.852 1.00 93.12 1193 SER A N 1
ATOM 9628 C CA . SER A 1 1193 ? 18.898 -36.173 -19.279 1.00 93.12 1193 SER A CA 1
ATOM 9629 C C . SER A 1 1193 ? 17.594 -36.298 -20.076 1.00 93.12 1193 SER A C 1
ATOM 9631 O O . SER A 1 1193 ? 17.579 -36.933 -21.129 1.00 93.12 1193 SER A O 1
ATOM 9633 N N . LYS A 1 1194 ? 16.514 -35.635 -19.639 1.00 91.19 1194 LYS A N 1
ATOM 9634 C CA . LYS A 1 1194 ? 15.246 -35.562 -20.375 1.00 91.19 1194 LYS A CA 1
ATOM 9635 C C . LYS A 1 1194 ? 15.433 -34.917 -21.754 1.00 91.19 1194 LYS A C 1
ATOM 9637 O O . LYS A 1 1194 ? 15.124 -35.572 -22.739 1.00 91.19 1194 LYS A O 1
ATOM 9642 N N . CYS A 1 1195 ? 16.021 -33.721 -21.842 1.00 92.88 1195 CYS A N 1
ATOM 9643 C CA . CYS A 1 1195 ? 16.247 -33.021 -23.114 1.00 92.88 1195 CYS A CA 1
ATOM 9644 C C . CYS A 1 1195 ? 17.005 -33.864 -24.156 1.00 92.88 1195 CYS A C 1
ATOM 9646 O O . CYS A 1 1195 ? 16.667 -33.814 -25.333 1.00 92.88 1195 CYS A O 1
ATOM 9648 N N . ILE A 1 1196 ? 18.002 -34.664 -23.751 1.00 93.75 1196 ILE A N 1
ATOM 9649 C CA . ILE A 1 1196 ? 18.728 -35.546 -24.687 1.00 93.75 1196 ILE A CA 1
ATOM 9650 C C . ILE A 1 1196 ? 17.841 -36.707 -25.170 1.00 93.75 1196 ILE A C 1
ATOM 9652 O O . ILE A 1 1196 ? 17.889 -37.056 -26.348 1.00 93.75 1196 ILE A O 1
ATOM 9656 N N . ASN A 1 1197 ? 17.001 -37.279 -24.301 1.00 90.19 1197 ASN A N 1
ATOM 9657 C CA . ASN A 1 1197 ? 16.047 -38.327 -24.689 1.00 90.19 1197 ASN A CA 1
ATOM 9658 C C . ASN A 1 1197 ? 14.918 -37.780 -25.586 1.00 90.19 1197 ASN A C 1
ATOM 9660 O O . ASN A 1 1197 ? 14.566 -38.419 -26.573 1.00 90.19 1197 ASN A O 1
ATOM 9664 N N . ASP A 1 1198 ? 14.409 -36.579 -25.293 1.00 88.75 1198 ASP A N 1
ATOM 9665 C CA . ASP A 1 1198 ? 13.410 -35.858 -26.101 1.00 88.75 1198 ASP A CA 1
ATOM 9666 C C . ASP A 1 1198 ? 13.970 -35.444 -27.487 1.00 88.75 1198 ASP A C 1
ATOM 9668 O O . ASP A 1 1198 ? 13.217 -35.089 -28.392 1.00 88.75 1198 ASP A O 1
ATOM 9672 N N . LYS A 1 1199 ? 15.297 -35.520 -27.664 1.00 89.12 1199 LYS A N 1
ATOM 9673 C CA . LYS A 1 1199 ? 16.037 -35.362 -28.927 1.00 89.12 1199 LYS A CA 1
ATOM 9674 C C . LYS A 1 1199 ? 16.514 -36.699 -29.518 1.00 89.12 1199 LYS A C 1
ATOM 9676 O O . LYS A 1 1199 ? 17.499 -36.728 -30.248 1.00 89.12 1199 LYS A O 1
ATOM 9681 N N . GLU A 1 1200 ? 15.860 -37.810 -29.179 1.00 89.12 1200 GLU A N 1
ATOM 9682 C CA . GLU A 1 1200 ? 16.168 -39.170 -29.668 1.00 89.12 1200 GLU A CA 1
ATOM 9683 C C . GLU A 1 1200 ? 17.620 -39.639 -29.404 1.00 89.12 1200 GLU A C 1
ATOM 9685 O O . GLU A 1 1200 ? 18.115 -40.572 -30.033 1.00 89.12 1200 GLU A O 1
ATOM 9690 N N . GLY A 1 1201 ? 18.316 -39.018 -28.444 1.00 84.00 1201 GLY A N 1
ATOM 9691 C CA . GLY A 1 1201 ? 19.723 -39.285 -28.127 1.00 84.00 1201 GLY A CA 1
ATOM 9692 C C . GLY A 1 1201 ? 20.730 -38.322 -28.770 1.00 84.00 1201 GLY A C 1
ATOM 9693 O O . GLY A 1 1201 ? 21.923 -38.429 -28.473 1.00 84.00 1201 GLY A O 1
ATOM 9694 N N . HIS A 1 1202 ? 20.286 -37.356 -29.585 1.00 87.75 1202 HIS A N 1
ATOM 9695 C CA . HIS A 1 1202 ? 21.132 -36.317 -30.191 1.00 87.75 1202 HIS A CA 1
ATOM 9696 C C . HIS A 1 1202 ? 21.636 -35.295 -29.160 1.00 87.75 1202 HIS A C 1
ATOM 9698 O O . HIS A 1 1202 ? 21.159 -34.161 -29.059 1.00 87.75 1202 HIS A O 1
ATOM 9704 N N . PHE A 1 1203 ? 22.636 -35.703 -28.376 1.00 90.56 1203 PHE A N 1
ATOM 9705 C CA . PHE A 1 1203 ? 23.291 -34.856 -27.378 1.00 90.56 1203 PHE A CA 1
ATOM 9706 C C . PHE A 1 1203 ? 23.931 -33.601 -27.991 1.00 90.56 1203 PHE A C 1
ATOM 9708 O O . PHE A 1 1203 ? 24.036 -32.588 -27.309 1.00 90.56 1203 PHE A O 1
ATOM 9715 N N . ASP A 1 1204 ? 24.300 -33.638 -29.273 1.00 87.00 1204 ASP A N 1
ATOM 9716 C CA . ASP A 1 1204 ? 24.841 -32.521 -30.056 1.00 87.00 1204 ASP A CA 1
ATOM 9717 C C . ASP A 1 1204 ? 23.831 -31.378 -30.285 1.00 87.00 1204 ASP A C 1
ATOM 9719 O O . ASP A 1 1204 ? 24.220 -30.255 -30.612 1.00 87.00 1204 ASP A O 1
ATOM 9723 N N . GLN A 1 1205 ? 22.533 -31.627 -30.080 1.00 87.94 1205 GLN A N 1
ATOM 9724 C CA . GLN A 1 1205 ? 21.496 -30.589 -30.090 1.00 87.94 1205 GLN A CA 1
ATOM 9725 C C . GLN A 1 1205 ? 21.297 -29.926 -28.719 1.00 87.94 1205 GLN A C 1
ATOM 9727 O O . GLN A 1 1205 ? 20.700 -28.855 -28.660 1.00 87.94 1205 GLN A O 1
ATOM 9732 N N . VAL A 1 1206 ? 21.797 -30.538 -27.639 1.00 92.19 1206 VAL A N 1
ATOM 9733 C CA . VAL A 1 1206 ? 21.556 -30.118 -26.245 1.00 92.19 1206 VAL A CA 1
ATOM 9734 C C . VAL A 1 1206 ? 22.827 -29.583 -25.584 1.00 92.19 1206 VAL A C 1
ATOM 9736 O O . VAL A 1 1206 ? 22.803 -28.556 -24.915 1.00 92.19 1206 VAL A O 1
ATOM 9739 N N . VAL A 1 1207 ? 23.956 -30.265 -25.754 1.00 93.75 1207 VAL A N 1
ATOM 9740 C CA . VAL A 1 1207 ? 25.221 -29.941 -25.089 1.00 93.75 1207 VAL A CA 1
ATOM 9741 C C . VAL A 1 1207 ? 26.086 -29.141 -26.061 1.00 93.75 1207 VAL A C 1
ATOM 9743 O O . VAL A 1 1207 ? 26.728 -29.715 -26.940 1.00 93.75 1207 VAL A O 1
ATOM 9746 N N . ARG A 1 1208 ? 26.058 -27.808 -25.939 1.00 88.81 1208 ARG A N 1
ATOM 9747 C CA . ARG A 1 1208 ? 26.615 -26.866 -26.929 1.00 88.81 1208 ARG A CA 1
ATOM 9748 C C . ARG A 1 1208 ? 27.448 -25.759 -26.290 1.00 88.81 1208 ARG A C 1
ATOM 9750 O O . ARG A 1 1208 ? 27.128 -25.279 -25.209 1.00 88.81 1208 ARG A O 1
ATOM 9757 N N . THR A 1 1209 ? 28.506 -25.347 -26.980 1.00 82.94 1209 THR A N 1
ATOM 9758 C CA . THR A 1 1209 ? 29.391 -24.225 -26.616 1.00 82.94 1209 THR A CA 1
ATOM 9759 C C . THR A 1 1209 ? 28.889 -22.892 -27.166 1.00 82.94 1209 THR A C 1
ATOM 9761 O O . THR A 1 1209 ? 28.906 -21.888 -26.458 1.00 82.94 1209 THR A O 1
ATOM 9764 N N . THR A 1 1210 ? 28.371 -22.893 -28.395 1.00 83.44 1210 THR A N 1
ATOM 9765 C CA . THR A 1 1210 ? 27.716 -21.750 -29.039 1.00 83.44 1210 THR A CA 1
ATOM 9766 C C . THR A 1 1210 ? 26.360 -22.140 -29.624 1.00 83.44 1210 THR A C 1
ATOM 9768 O O . THR A 1 1210 ? 26.067 -23.312 -29.884 1.00 83.44 1210 THR A O 1
ATOM 9771 N N . TYR A 1 1211 ? 25.514 -21.136 -29.827 1.00 84.81 1211 TYR A N 1
ATOM 9772 C CA . TYR A 1 1211 ? 24.264 -21.228 -30.569 1.00 84.81 1211 TYR A CA 1
ATOM 9773 C C . TYR A 1 1211 ? 24.345 -20.342 -31.821 1.00 84.81 1211 TYR A C 1
ATOM 9775 O O . TYR A 1 1211 ? 25.046 -19.336 -31.824 1.00 84.81 1211 TYR A O 1
ATOM 9783 N N . SER A 1 1212 ? 23.634 -20.710 -32.884 1.00 80.06 1212 SER A N 1
ATOM 9784 C CA . SER A 1 1212 ? 23.435 -19.884 -34.079 1.00 80.06 1212 SER A CA 1
ATOM 9785 C C . SER A 1 1212 ? 22.086 -20.239 -34.697 1.00 80.06 1212 SER A C 1
ATOM 9787 O O . SER A 1 1212 ? 21.611 -21.367 -34.532 1.00 80.06 1212 SER A O 1
ATOM 9789 N N . ASN A 1 1213 ? 21.461 -19.279 -35.376 1.00 74.44 1213 ASN A N 1
ATOM 9790 C CA . ASN A 1 1213 ? 20.126 -19.416 -35.941 1.00 74.44 1213 ASN A CA 1
ATOM 9791 C C . ASN A 1 1213 ? 20.063 -18.827 -37.352 1.00 74.44 1213 ASN A C 1
ATOM 9793 O O . ASN A 1 1213 ? 20.229 -17.621 -37.529 1.00 74.44 1213 ASN A O 1
ATOM 9797 N N . ASP A 1 1214 ? 19.758 -19.673 -38.335 1.00 65.62 1214 ASP A N 1
ATOM 9798 C CA . ASP A 1 1214 ? 19.647 -19.294 -39.749 1.00 65.62 1214 ASP A CA 1
ATOM 9799 C C . ASP A 1 1214 ? 18.328 -18.561 -40.083 1.00 65.62 1214 ASP A C 1
ATOM 9801 O O . ASP A 1 1214 ? 18.121 -18.107 -41.210 1.00 65.62 1214 ASP A O 1
ATOM 9805 N N . LEU A 1 1215 ? 17.400 -18.457 -39.121 1.00 62.62 1215 LEU A N 1
ATOM 9806 C CA . LEU A 1 1215 ? 16.112 -17.784 -39.295 1.00 62.62 1215 LEU A CA 1
ATOM 9807 C C . LEU A 1 1215 ? 16.227 -16.249 -39.171 1.00 62.62 1215 LEU A C 1
ATOM 9809 O O . LEU A 1 1215 ? 17.107 -15.744 -38.470 1.00 62.62 1215 LEU A O 1
ATOM 9813 N N . PRO A 1 1216 ? 15.299 -15.481 -39.784 1.00 62.41 1216 PRO A N 1
ATOM 9814 C CA . PRO A 1 1216 ? 15.273 -14.025 -39.669 1.00 62.41 1216 PRO A CA 1
ATOM 9815 C C . PRO A 1 1216 ? 15.318 -13.542 -38.213 1.00 62.41 1216 PRO A C 1
ATOM 9817 O O . PRO A 1 1216 ? 14.515 -13.959 -37.375 1.00 62.41 1216 PRO A O 1
ATOM 9820 N N . THR A 1 1217 ? 16.265 -12.646 -37.927 1.00 66.81 1217 THR A N 1
ATOM 9821 C CA . THR A 1 1217 ? 16.444 -12.044 -36.599 1.00 66.81 1217 THR A CA 1
ATOM 9822 C C . THR A 1 1217 ? 15.231 -11.199 -36.219 1.00 66.81 1217 THR A C 1
ATOM 9824 O O . THR A 1 1217 ? 14.793 -10.356 -37.001 1.00 66.81 1217 THR A O 1
ATOM 9827 N N . ILE A 1 1218 ? 14.747 -11.370 -34.990 1.00 64.62 1218 ILE A N 1
ATOM 9828 C CA . ILE A 1 1218 ? 13.733 -10.511 -34.378 1.00 64.62 1218 ILE A CA 1
ATOM 9829 C C . ILE A 1 1218 ? 14.456 -9.426 -33.562 1.00 64.62 1218 ILE A C 1
ATOM 9831 O O . ILE A 1 1218 ? 15.411 -9.714 -32.832 1.00 64.62 1218 ILE A O 1
ATOM 9835 N N . ALA A 1 1219 ? 14.039 -8.166 -33.713 1.00 54.94 1219 ALA A N 1
ATOM 9836 C CA . ALA A 1 1219 ? 14.616 -7.056 -32.958 1.00 54.94 1219 ALA A CA 1
ATOM 9837 C C . ALA A 1 1219 ? 14.215 -7.143 -31.475 1.00 54.94 1219 ALA A C 1
ATOM 9839 O O . ALA A 1 1219 ? 13.150 -7.663 -31.148 1.00 54.94 1219 ALA A O 1
ATOM 9840 N N . ALA A 1 1220 ? 15.048 -6.608 -30.574 1.00 49.75 1220 ALA A N 1
ATOM 9841 C CA . ALA A 1 1220 ? 14.782 -6.634 -29.129 1.00 49.75 1220 ALA A CA 1
ATOM 9842 C C . ALA A 1 1220 ? 13.391 -6.063 -28.782 1.00 49.75 1220 ALA A C 1
ATOM 9844 O O . ALA A 1 1220 ? 12.645 -6.626 -27.982 1.00 49.75 1220 ALA A O 1
ATOM 9845 N N . GLU A 1 1221 ? 13.018 -4.985 -29.470 1.00 45.03 1221 GLU A N 1
ATOM 9846 C CA . GLU A 1 1221 ? 11.740 -4.285 -29.347 1.00 45.03 1221 GLU A CA 1
ATOM 9847 C C . GLU A 1 1221 ? 10.533 -5.176 -29.690 1.00 45.03 1221 GLU A C 1
ATOM 9849 O O . GLU A 1 1221 ? 9.493 -5.062 -29.050 1.00 45.03 1221 GLU A O 1
ATOM 9854 N N . THR A 1 1222 ? 10.649 -6.107 -30.647 1.00 42.44 1222 THR A N 1
ATOM 9855 C CA . THR A 1 1222 ? 9.490 -6.870 -31.153 1.00 42.44 1222 THR A CA 1
ATOM 9856 C C . THR A 1 1222 ? 9.023 -7.994 -30.225 1.00 42.44 1222 THR A C 1
ATOM 9858 O O . THR A 1 1222 ? 7.909 -8.473 -30.394 1.00 42.44 1222 THR A O 1
ATOM 9861 N N . VAL A 1 1223 ? 9.833 -8.413 -29.243 1.00 46.16 1223 VAL A N 1
ATOM 9862 C CA . VAL A 1 1223 ? 9.416 -9.374 -28.194 1.00 46.16 1223 VAL A CA 1
ATOM 9863 C C . VAL A 1 1223 ? 9.038 -8.660 -26.889 1.00 46.16 1223 VAL A C 1
ATOM 9865 O O . VAL A 1 1223 ? 8.276 -9.195 -26.092 1.00 46.16 1223 VAL A O 1
ATOM 9868 N N . LEU A 1 1224 ? 9.504 -7.423 -26.684 1.00 41.31 1224 LEU A N 1
ATOM 9869 C CA . LEU A 1 1224 ? 9.156 -6.604 -25.515 1.00 41.31 1224 LEU A CA 1
ATOM 9870 C C . LEU A 1 1224 ? 7.761 -5.950 -25.602 1.00 41.31 1224 LEU A C 1
ATOM 9872 O O . LEU A 1 1224 ? 7.302 -5.393 -24.608 1.00 41.31 1224 LEU A O 1
ATOM 9876 N N . VAL A 1 1225 ? 7.087 -6.031 -26.755 1.00 36.28 1225 VAL A N 1
ATOM 9877 C CA . VAL A 1 1225 ? 5.734 -5.485 -26.992 1.00 36.28 1225 VAL A CA 1
ATOM 9878 C C . VAL A 1 1225 ? 4.606 -6.450 -26.577 1.00 36.28 1225 VAL A C 1
ATOM 9880 O O . VAL A 1 1225 ? 3.519 -5.997 -26.232 1.00 36.28 1225 VAL A O 1
ATOM 9883 N N . ASP A 1 1226 ? 4.856 -7.762 -26.504 1.00 34.06 1226 ASP A N 1
ATOM 9884 C CA . ASP A 1 1226 ? 3.836 -8.797 -26.219 1.00 34.06 1226 ASP A CA 1
ATOM 9885 C C . ASP A 1 1226 ? 3.457 -8.946 -24.719 1.00 34.06 1226 ASP A C 1
ATOM 9887 O O . ASP A 1 1226 ? 2.937 -9.980 -24.302 1.00 34.06 1226 ASP A O 1
ATOM 9891 N N . ILE A 1 1227 ? 3.718 -7.938 -23.873 1.00 32.72 1227 ILE A N 1
ATOM 9892 C CA . ILE A 1 1227 ? 3.421 -7.980 -22.421 1.00 32.72 1227 ILE A CA 1
ATOM 9893 C C . ILE A 1 1227 ? 2.596 -6.758 -21.962 1.00 32.72 1227 ILE A C 1
ATOM 9895 O O . ILE A 1 1227 ? 2.814 -6.200 -20.888 1.00 32.72 1227 ILE A O 1
ATOM 9899 N N . GLN A 1 1228 ? 1.628 -6.342 -22.786 1.00 25.45 1228 GLN A N 1
ATOM 9900 C CA . GLN A 1 1228 ? 0.567 -5.381 -22.429 1.00 25.45 1228 GLN A CA 1
ATOM 9901 C C . GLN A 1 1228 ? -0.852 -5.937 -22.706 1.00 25.45 1228 GLN A C 1
ATOM 9903 O O . GLN A 1 1228 ? -1.770 -5.187 -23.037 1.00 25.45 1228 GLN A O 1
ATOM 9908 N N . SER A 1 1229 ? -1.030 -7.258 -22.551 1.00 24.58 1229 SER A N 1
ATOM 9909 C CA . SER A 1 1229 ? -2.317 -7.983 -22.616 1.00 24.58 1229 SER A CA 1
ATOM 9910 C C . SER A 1 1229 ? -2.640 -8.717 -21.311 1.00 24.58 1229 SER A C 1
ATOM 9912 O O . SER A 1 1229 ? -1.749 -9.473 -20.850 1.00 24.58 1229 SER A O 1
#

pLDDT: mean 76.7, std 19.71, range [22.05, 98.19]

Foldseek 3Di:
DDDDDDDDDDDDPADPVNCVVVVVVVVVVVVVVVVVVVVVDDDPPPPPDDPPDDDDDDDDDADPQDVVSVCVVVVADEEFEADDQFQPRVVVRVVVQQQCVLVVGRYDYDYCVSPPDDAWAAAPLDPCHGVRNVVVVVVCVVVVNDPPDPRQRDHLLAPDRPDADDRQPDDDDDWDKFFDPDDDPVPDDQDDPVCVVQVVDADQAFQFWKKWFQFWFDPVVVVLVCVLQVDDPPTDMDTPPDGDDGRWFDQQFFADLVVLQVLLVQAPDPVLSVVSVLLNHPDPSNVVCCCVPGPQQVDTPSRSCVVRVSRHDHVVVVVVRTGTRHIDMFRWQAGCLVPSVDTHGDDDFDWDAGPVGHIHGDGVSVRVVVQDDDPPDPRRDIDMHIGDDPDDDDPDQQAEEEEEAEASRCRSVNRVLNVLVSCVVVVHDGHEYEYQYEDAAPPPRPPCVVVVVVCCVVRSHVYYHYFHQHPDPHGGHSLVVCLVVLVVVVVSLVSRHAYEYGEASNPRVVSNVVSQLVSCCPVVVDDSVRSVVSVVVCVVVNSYYYHHDHDNPRRDDPPQQLVLLLCQQWKWKAWDFKIWHQLDPVQLVVVLVLLVDPVQCVQVVHDNDDSVVSSVVSVCQNVDRFKHKTFIFGPVQCVVVVNPCNRRTFWMKMKGWDPDDPPDPDHTEIEIDIDRSHPVCPPVCSRLLVRLQVVLSCCVRNVHQKYKYKGAPVCVSVVVSVVVVVWAFDDADVVRNITMTMGGHDPVNSVVSCVVTVIDIGGDDDDDADYDDDDDDPDPPPPPPDDDDDDDCWPQNVCCVVPVPPCPPVVLVVLLVVVVPPPLVVLPPDDLDDDKDFLLNLCCVPPVDPQDCPDLVSQQRRQATLQASHDDPVSLVVVLVCLAPFAWAAKEWDQDDQATWIWTAGPVRFIWIKDWDQDDLPAFFDPPDDLSQTDFHQLQLQLLVLLCVLLVSNQEFRKFKYKDFCVRRNLVRHPPYPQFNRFWHAHPQGAIWGFHHHNHQRDRVRIGTDPRGITMGMITGDHDDCVSWPKDKFWDLLAFDPDPVPDGDPLRHDLQCCVPPVCQEPPNVWWQQLQLSLLLLLSCQLQVNRHRGMWMFIDSDPVPSTGHTHNDDSRSGPNDLVDGSCSSNSSCQNQLAHESSSLVSLVCQLPPPHHSLRSSCVSCCPGPPPVSHDVSSSVSNSSSSSSSSSSNSVSCVVVVNPNVSHHDSMHHDPDHHDYSVRSVPPPPD

Organism: NCBI:txid268474

Sequence (1229 aa):
MDEQLGSGDAGSWLSLVDWFVLGFGLLVALAYFWQNKFESRRSQICVSFKPIIPAQTSNGTLDTHSFVAKMKAAGKNMVVFYGSQTGTAEDLAFRLAKDAVRYGMKAIALDPEEYDPVFGLGNKTYEHFNAMGKYTDKQLAKMGATRLCQLGIGDDDGKHFNITNVGEDVSIREYELSIIEDCDKKGIFCGEVSRLGAYRNQKAYEAGDHLAVYPENDGELVEQFGKLFDVDLDTVFTLTNVDPLTYYVDISTPPKTNVVKELSQYCSDENEKNFLLSMVTMEEKSRRKYSEWVIHDHRTLLDILTELPSCRPPLDLVLELLPRLQPRFYSISSSPKVDPSLVSITVIVLKYTTPIGRPGKGVATNYLASKIAVENKPHPQVPIYIRRSQFRLPHSPSTPVVMIGPGTGIAPFRGFIQERAMLKQTGREVGPMILYFGCRKRKEDYLYGQELEAWLKDGTLSELHVAFSRDQPRKVYVQHLMLERKQSIWSLLQNGAFFYVCGDARNMARDVHSALMQIIAEEGDMNADEAAAYFKQLESQKRYQADVWSTIEARSKLISIIRDMRLNRRTSVSGRLVVLIPYDKAHVARYHQWMQCDILRTQTGSEKLSLEDEYKMQQSWQDDDDKLTFIVVAKQLWQESRFDDLGAMVGDVNLFFTPACPNRAEEPFAEVEVMIAEPAWRGRGLGKEAVKMLLVYAFQHLHIERFVAKIRLDNEPSLALFQSLQFKQFCRVDVFQELHMELILHPDMVNAWKQDTNYAELGYPCAQINDQMKLDDYEFLLENNLALDPIGKTVRQSLLAELGPRLKHNSSRAKIRSLLSLPWTVLLQQPDCSDEVTVYDYLLEHFGDDIQNTTIWDRYYLSMSSCRMYNSETVVDQLLNLLVTMPIQDVKNMEAGTQLKLLITFQNNYSALFKPMRQNRDEETNPNHFYFSDFERHNAEIAAYHLDRILKFYKAIPTVGRRINVTADIEFNSKLSPGLNDTFFLSPAKNKCFYGKCLYYCDFLHPICGNPDMIEGSMQIFLPDEEMIPTDYVRSPFRRTYSRNKQLAEWQYNKNFCNEKVVRLKPYNNGTRLLEMIDAYIFDFLIGNQDRHHFEFFNLTNNGHLGFIMNLDNGRGFGDSKKDDFDILAPLVQCCMIRPTTLKRLLDYYFGPVSLSTALNRSMASDPLAPVLADKHLLAIDRRLEAVLLQVSKCINDKEGHFDQVVRTTYSNDLPTIAAETVLVDIQS